Protein AF-0000000086902429 (afdb_homodimer)

Solvent-accessible surface area (backbone atoms only — not comparable to full-atom values): 40001 Å² total; per-residue (Å²): 133,81,78,70,75,63,73,66,70,55,74,38,40,32,34,24,38,25,18,38,20,42,27,41,33,35,44,25,74,51,77,54,50,82,74,29,54,32,63,25,49,76,71,43,63,32,58,31,30,62,26,44,26,17,43,46,30,32,25,31,52,57,40,63,65,82,67,79,66,84,83,75,81,57,52,43,72,69,44,69,78,70,83,70,74,77,72,70,72,76,69,77,64,76,72,69,63,64,64,75,68,64,82,62,67,77,78,68,71,40,49,33,33,30,38,32,35,28,22,7,75,45,63,48,26,52,38,48,55,52,51,34,51,71,50,38,39,36,53,81,35,46,44,73,31,87,85,34,52,40,8,37,29,46,32,42,32,13,63,61,10,51,30,30,31,42,34,22,41,51,21,13,60,68,49,40,52,69,60,49,71,27,85,62,31,33,58,49,37,42,57,26,46,30,39,37,32,40,36,54,27,38,37,62,28,46,35,44,48,41,47,50,20,34,71,61,29,78,81,38,43,27,36,37,30,54,57,35,69,91,69,69,47,65,70,40,38,30,36,24,26,30,40,42,36,38,60,70,53,46,55,51,45,48,62,69,68,45,57,92,72,73,74,77,70,66,85,45,67,57,49,41,28,51,50,48,27,52,43,29,52,54,53,23,68,76,46,84,93,70,75,64,34,71,38,22,23,36,36,45,47,83,92,44,50,28,32,36,23,50,96,90,40,66,46,73,40,65,66,70,49,85,71,58,67,89,52,32,50,16,43,52,50,25,69,24,31,24,51,13,32,25,53,50,36,28,71,76,35,74,90,36,63,66,56,14,46,34,51,9,46,39,51,19,49,51,15,21,56,30,70,43,29,54,80,19,54,59,34,40,63,75,46,69,70,71,77,74,51,84,123,133,79,78,69,76,63,73,65,70,54,75,38,41,31,33,25,36,24,17,35,20,42,28,42,34,35,44,26,72,52,77,54,49,83,73,29,54,32,64,26,49,76,75,43,64,33,57,31,29,63,26,44,27,17,42,49,29,32,25,31,52,56,42,61,66,81,65,78,66,83,84,78,80,58,52,44,71,72,45,69,76,70,83,70,75,76,73,69,71,75,69,78,65,74,71,70,62,67,64,74,68,66,80,63,66,80,77,68,71,39,51,32,33,30,39,31,36,29,23,7,75,44,63,48,26,53,39,48,55,51,50,35,52,71,50,35,40,34,53,79,35,45,45,73,31,88,84,35,52,40,10,36,28,47,32,42,32,13,62,63,10,51,31,31,31,41,33,23,43,50,21,15,59,66,49,39,52,68,60,49,70,29,85,61,33,32,57,50,37,40,57,26,46,31,39,39,33,40,38,52,28,40,37,62,29,46,33,44,50,40,48,50,20,34,72,61,28,77,80,38,42,28,38,36,31,55,56,37,68,89,67,70,48,67,70,40,38,29,36,24,25,30,40,43,36,38,62,69,53,45,54,52,46,48,62,69,67,46,57,91,73,73,72,76,72,67,87,46,68,58,49,42,29,50,50,47,28,52,45,30,52,55,53,24,66,74,46,85,94,70,77,63,34,70,36,23,25,37,34,44,47,84,92,45,50,30,32,36,22,48,93,91,38,66,46,74,42,65,67,70,49,84,70,58,67,90,52,30,48,15,44,51,48,27,67,24,32,24,51,12,32,26,54,49,36,29,73,76,35,72,89,37,64,67,59,16,47,34,51,10,46,40,51,18,49,51,14,21,55,29,70,43,29,52,81,20,53,56,33,40,62,76,47,68,68,72,77,73,52,83,124

Secondary structure (DSSP, 8-state):
---------SS-SEEEE---EEEEEEEESSPPPTT-EEEBPPPEEEEE-HHHHHHHHHHHHHS-TT-----PPPPBTTB-SS---TTS-----------TTS---S-----SEEEEEEEESSHHHHHHHHHHHHTT-EEEEEEEESSSPPEEEEEEEETTS-EEEEEE-GGGGG--HHHHTSTTHHHHHHH-SEEEEESSS-HHHHHHHHHHHHHH-TT-EEEEE--SGGG--GGGGGT-SEEEEEHHHHHHHHHHH--TT------SHHHHHHHHHHHHHHHHHTS-SS-----EEEEEETTEEEEEEETTEEEEE--S-PPPGGG----TTHHHHHHHHHHHHHHH-TT-HHHHHHHHHHHHHHHTTSSSSGGG---GGGS-GGGG---/---------SS-SEEEE---EEEEEEEESSPPPTT-EEEBPPPEEEEE-HHHHHHHHHHHHHS-TT-----PPPPBTTB-SS---TTS-----------TTS---S-----SEEEEEEEESSHHHHHHHHHHHHTT-EEEEEEEESSSPPEEEEEEEETTS-EEEEEE-GGGGG--HHHHTSTTHHHHHHH-SEEEEESSS-HHHHHHHHHHHHHH-TT-EEEEE--SGGG--GGGGGT-SEEEEEHHHHHHHHHHH--TT------SHHHHHHHHHHHHHHHHHTS-SSPPP--EEEEEETTEEEEEEETTEEEEE--S-PPPGGG----TTHHHHHHHHHHHHHHH-TT-HHHHHHHHHHHHHHHTTSSSSGGG---GGGS-GGGG---

Structure (mmCIF, N/CA/C/O backbone):
data_AF-0000000086902429-model_v1
#
loop_
_entity.id
_entity.type
_entity.pdbx_description
1 polymer Ribokinase
#
loop_
_atom_site.group_PDB
_atom_site.id
_atom_site.type_symbol
_atom_site.label_atom_id
_atom_site.label_alt_id
_atom_site.label_comp_id
_atom_site.label_asym_id
_atom_site.label_entity_id
_atom_site.label_seq_id
_atom_site.pdbx_PDB_ins_code
_atom_site.Cartn_x
_atom_site.Cartn_y
_atom_site.Cartn_z
_atom_site.occupancy
_atom_site.B_iso_or_equiv
_atom_site.auth_seq_id
_atom_site.auth_comp_id
_atom_site.auth_asym_id
_atom_site.auth_atom_id
_atom_site.pdbx_PDB_model_num
ATOM 1 N N . MET A 1 1 ? -18.875 28.766 43.375 1 22.31 1 MET A N 1
ATOM 2 C CA . MET A 1 1 ? -17.906 29.109 42.344 1 22.31 1 MET A CA 1
ATOM 3 C C . MET A 1 1 ? -18.297 28.5 41 1 22.31 1 MET A C 1
ATOM 5 O O . MET A 1 1 ? -18.25 27.281 40.844 1 22.31 1 MET A O 1
ATOM 9 N N . HIS A 1 2 ? -19.328 29.062 40.344 1 25.16 2 HIS A N 1
ATOM 10 C CA . HIS A 1 2 ? -20.078 28.672 39.156 1 25.16 2 HIS A CA 1
ATOM 11 C C . HIS A 1 2 ? -19.156 28.547 37.969 1 25.16 2 HIS A C 1
ATOM 13 O O . HIS A 1 2 ? -18.531 29.531 37.531 1 25.16 2 HIS A O 1
ATOM 19 N N . SER A 1 3 ? -18.516 27.453 37.875 1 28.84 3 SER A N 1
ATOM 20 C CA . SER A 1 3 ? -17.672 27.172 36.688 1 28.84 3 SER A CA 1
ATOM 21 C C . SER A 1 3 ? -18.438 27.406 35.406 1 28.84 3 SER A C 1
ATOM 23 O O . SER A 1 3 ? -19.422 26.719 35.125 1 28.84 3 SER A O 1
ATOM 25 N N . ILE A 1 4 ? -18.734 28.688 35.156 1 29.31 4 ILE A N 1
ATOM 26 C CA . ILE A 1 4 ? -19.391 29.141 33.938 1 29.31 4 ILE A CA 1
ATOM 27 C C . ILE A 1 4 ? -18.734 28.5 32.719 1 29.31 4 ILE A C 1
ATOM 29 O O . ILE A 1 4 ? -17.547 28.734 32.438 1 29.31 4 ILE A O 1
ATOM 33 N N . HIS A 1 5 ? -19.062 27.344 32.5 1 32.38 5 HIS A N 1
ATOM 34 C CA . HIS A 1 5 ? -18.859 26.844 31.141 1 32.38 5 HIS A CA 1
ATOM 35 C C . HIS A 1 5 ? -19.297 27.875 30.109 1 32.38 5 HIS A C 1
ATOM 37 O O . HIS A 1 5 ? -20.484 28 29.812 1 32.38 5 HIS A O 1
ATOM 43 N N . GLU A 1 6 ? -18.797 29.094 30.219 1 29.25 6 GLU A N 1
ATOM 44 C CA . GLU A 1 6 ? -19.094 30.016 29.125 1 29.25 6 GLU A CA 1
ATOM 45 C C . GLU A 1 6 ? -18.969 29.328 27.766 1 29.25 6 GLU A C 1
ATOM 47 O O . GLU A 1 6 ? -17.906 28.781 27.438 1 29.25 6 GLU A O 1
ATOM 52 N N . LYS A 1 7 ? -19.938 28.906 27.344 1 35.09 7 LYS A N 1
ATOM 53 C CA . LYS A 1 7 ? -20.031 28.531 25.938 1 35.09 7 LYS A CA 1
ATOM 54 C C . LYS A 1 7 ? -19.188 29.469 25.062 1 35.09 7 LYS A C 1
ATOM 56 O O . LYS A 1 7 ? -19.406 30.672 25.047 1 35.09 7 LYS A O 1
ATOM 61 N N . MET A 1 8 ? -17.906 29.266 25.031 1 33.47 8 MET A N 1
ATOM 62 C CA . MET A 1 8 ? -17.062 30.062 24.156 1 33.47 8 MET A CA 1
ATOM 63 C C . MET A 1 8 ? -17.734 30.281 22.797 1 33.47 8 MET A C 1
ATOM 65 O O . MET A 1 8 ? -17.688 29.406 21.922 1 33.47 8 MET A O 1
ATOM 69 N N . THR A 1 9 ? -18.875 30.734 22.641 1 40.47 9 THR A N 1
ATOM 70 C CA . THR A 1 9 ? -19.5 31.219 21.422 1 40.47 9 THR A CA 1
ATOM 71 C C . THR A 1 9 ? -18.516 32.062 20.609 1 40.47 9 THR A C 1
ATOM 73 O O . THR A 1 9 ? -18.922 32.812 19.703 1 40.47 9 THR A O 1
ATOM 76 N N . GLY A 1 10 ? -17.312 32.312 20.938 1 44.09 10 GLY A N 1
ATOM 77 C CA . GLY A 1 10 ? -16.391 33.219 20.25 1 44.09 10 GLY A CA 1
ATOM 78 C C . GLY A 1 10 ? -15.805 32.625 18.984 1 44.09 10 GLY A C 1
ATOM 79 O O . GLY A 1 10 ? -16.031 31.453 18.688 1 44.09 10 GLY A O 1
ATOM 80 N N . PRO A 1 11 ? -15.305 33.5 17.969 1 51.41 11 PRO A N 1
ATOM 81 C CA . PRO A 1 11 ? -14.609 33.156 16.719 1 51.41 11 PRO A CA 1
ATOM 82 C C . PRO A 1 11 ? -13.711 31.938 16.875 1 51.41 11 PRO A C 1
ATOM 84 O O . PRO A 1 11 ? -13.266 31.625 17.984 1 51.41 11 PRO A O 1
ATOM 87 N N . ALA A 1 12 ? -13.758 30.969 15.867 1 62.25 12 ALA A N 1
ATOM 88 C CA . ALA A 1 12 ? -12.875 29.812 15.883 1 62.25 12 ALA A CA 1
ATOM 89 C C . ALA A 1 12 ? -11.461 30.203 16.281 1 62.25 12 ALA A C 1
ATOM 91 O O . ALA A 1 12 ? -10.805 30.984 15.594 1 62.25 12 ALA A O 1
ATOM 92 N N . GLY A 1 13 ? -11.07 29.766 17.5 1 88.56 13 GLY A N 1
ATOM 93 C CA . GLY A 1 13 ? -9.727 30.062 17.969 1 88.56 13 GLY A CA 1
ATOM 94 C C . GLY A 1 13 ? -8.656 29.312 17.203 1 88.56 13 GLY A C 1
ATOM 95 O O . GLY A 1 13 ? -7.574 29.844 16.938 1 88.56 13 GLY A O 1
ATOM 96 N N . ILE A 1 14 ? -9.062 28.141 16.641 1 97.12 14 ILE A N 1
ATOM 97 C CA . ILE A 1 14 ? -8.094 27.312 15.922 1 97.12 14 ILE A CA 1
ATOM 98 C C . ILE A 1 14 ? -8.609 27.031 14.508 1 97.12 14 ILE A C 1
ATOM 100 O O . ILE A 1 14 ? -9.758 26.609 14.336 1 97.12 14 ILE A O 1
ATOM 104 N N . VAL A 1 15 ? -7.832 27.328 13.484 1 98.06 15 VAL A N 1
ATOM 105 C CA . VAL A 1 15 ? -8.156 27.016 12.094 1 98.06 15 VAL A CA 1
ATOM 106 C C . VAL A 1 15 ? -7.137 26.016 11.547 1 98.06 15 VAL A C 1
ATOM 108 O O . VAL A 1 15 ? -5.93 26.234 11.641 1 98.06 15 VAL A O 1
ATOM 111 N N . VAL A 1 16 ? -7.645 24.922 11.047 1 98.62 16 VAL A N 1
ATOM 112 C CA . VAL A 1 16 ? -6.797 23.922 10.398 1 98.62 16 VAL A CA 1
ATOM 113 C C . VAL A 1 16 ? -6.988 23.984 8.891 1 98.62 16 VAL A C 1
ATOM 115 O O . VAL A 1 16 ? -8.117 23.906 8.398 1 98.62 16 VAL A O 1
ATOM 118 N N . ILE A 1 17 ? -5.938 24.172 8.18 1 98.38 17 ILE A N 1
ATOM 119 C CA . ILE A 1 17 ? -5.93 24.125 6.723 1 98.38 17 ILE A CA 1
ATOM 120 C C . ILE A 1 17 ? -5.133 22.906 6.25 1 98.38 17 ILE A C 1
ATOM 122 O O . ILE A 1 17 ? -3.951 22.781 6.57 1 98.38 17 ILE A O 1
ATOM 126 N N . GLY A 1 18 ? -5.816 22.031 5.473 1 98.19 18 GLY A N 1
ATOM 127 C CA . GLY A 1 18 ? -5.051 20.859 5.07 1 98.19 18 GLY A CA 1
ATOM 128 C C . GLY A 1 18 ? -5.875 19.828 4.324 1 98.19 18 GLY A C 1
ATOM 129 O O . GLY A 1 18 ? -6.992 20.125 3.887 1 98.19 18 GLY A O 1
ATOM 130 N N . CYS A 1 19 ? -5.277 18.703 4.148 1 98.25 19 CYS A N 1
ATOM 131 C CA . CYS A 1 19 ? -5.867 17.688 3.273 1 98.25 19 CYS A CA 1
ATOM 132 C C . CYS A 1 19 ? -6.891 16.844 4.023 1 98.25 19 CYS A C 1
ATOM 134 O O . CYS A 1 19 ? -6.785 16.672 5.238 1 98.25 19 CYS A O 1
ATOM 136 N N . ILE A 1 20 ? -7.91 16.453 3.285 1 98.12 20 ILE A N 1
ATOM 137 C CA . ILE A 1 20 ? -8.984 15.539 3.67 1 98.12 20 ILE A CA 1
ATOM 138 C C . ILE A 1 20 ? -8.969 14.312 2.77 1 98.12 20 ILE A C 1
ATOM 140 O O . ILE A 1 20 ? -9.188 14.414 1.56 1 98.12 20 ILE A O 1
ATOM 144 N N . ASN A 1 21 ? -8.656 13.172 3.35 1 96.19 21 ASN A N 1
ATOM 145 C CA . ASN A 1 21 ? -8.555 12.016 2.467 1 96.19 21 ASN A CA 1
ATOM 146 C C . ASN A 1 21 ? -9.125 10.758 3.123 1 96.19 21 ASN A C 1
ATOM 148 O O . ASN A 1 21 ? -9.094 10.625 4.348 1 96.19 21 ASN A O 1
ATOM 152 N N . SER A 1 22 ? -9.625 9.859 2.33 1 95.75 22 SER A N 1
ATOM 153 C CA . SER A 1 22 ? -10.039 8.523 2.764 1 95.75 22 SER A CA 1
ATOM 154 C C . SER A 1 22 ? -8.859 7.559 2.76 1 95.75 22 SER A C 1
ATOM 156 O O . SER A 1 22 ? -8.141 7.445 1.763 1 95.75 22 SER A O 1
ATOM 158 N N . ASP A 1 23 ? -8.688 6.902 3.877 1 95.31 23 ASP A N 1
ATOM 159 C CA . ASP A 1 23 ? -7.602 5.934 3.984 1 95.31 23 ASP A CA 1
ATOM 160 C C . ASP A 1 23 ? -8.094 4.52 3.684 1 95.31 23 ASP A C 1
ATOM 162 O O . ASP A 1 23 ? -9.039 4.035 4.312 1 95.31 23 ASP A O 1
ATOM 166 N N . ILE A 1 24 ? -7.52 3.916 2.686 1 94.12 24 ILE A N 1
ATOM 167 C CA . ILE A 1 24 ? -7.68 2.484 2.459 1 94.12 24 ILE A CA 1
ATOM 168 C C . ILE A 1 24 ? -6.539 1.722 3.133 1 94.12 24 ILE A C 1
ATOM 170 O O . ILE A 1 24 ? -5.375 1.872 2.754 1 94.12 24 ILE A O 1
ATOM 174 N N . VAL A 1 25 ? -6.957 0.823 4.082 1 95.25 25 VAL A N 1
ATOM 175 C CA . VAL A 1 25 ? -5.934 0.321 4.992 1 95.25 25 VAL A CA 1
ATOM 176 C C . VAL A 1 25 ? -5.836 -1.199 4.875 1 95.25 25 VAL A C 1
ATOM 178 O O . VAL A 1 25 ? -6.848 -1.9 4.969 1 95.25 25 VAL A O 1
ATOM 181 N N . ALA A 1 26 ? -4.648 -1.656 4.617 1 95.94 26 ALA A N 1
ATOM 182 C CA . ALA A 1 26 ? -4.312 -3.074 4.715 1 95.94 26 ALA A CA 1
ATOM 183 C C . ALA A 1 26 ? -3.547 -3.371 6 1 95.94 26 ALA A C 1
ATOM 185 O O . ALA A 1 26 ? -2.605 -2.654 6.348 1 95.94 26 ALA A O 1
ATOM 186 N N . PHE A 1 27 ? -3.949 -4.359 6.703 1 95.56 27 PHE A N 1
ATOM 187 C CA . PHE A 1 27 ? -3.242 -4.805 7.895 1 95.56 27 PHE A CA 1
ATOM 188 C C . PHE A 1 27 ? -2.449 -6.074 7.613 1 95.56 27 PHE A C 1
ATOM 190 O O . PHE A 1 27 ? -3.025 -7.109 7.262 1 95.56 27 PHE A O 1
ATOM 197 N N . VAL A 1 28 ? -1.115 -6.004 7.797 1 95.88 28 VAL A N 1
ATOM 198 C CA . VAL A 1 28 ? -0.22 -7.094 7.426 1 95.88 28 VAL A CA 1
ATOM 199 C C . VAL A 1 28 ? 0.618 -7.508 8.633 1 95.88 28 VAL A C 1
ATOM 201 O O . VAL A 1 28 ? 0.674 -6.793 9.633 1 95.88 28 VAL A O 1
ATOM 204 N N . SER A 1 29 ? 1.236 -8.68 8.539 1 93.69 29 SER A N 1
ATOM 205 C CA . SER A 1 29 ? 2.1 -9.156 9.617 1 93.69 29 SER A CA 1
ATOM 206 C C . SER A 1 29 ? 3.373 -8.32 9.711 1 93.69 29 SER A C 1
ATOM 208 O O . SER A 1 29 ? 3.865 -8.047 10.812 1 93.69 29 SER A O 1
ATOM 210 N N . HIS A 1 30 ? 3.943 -7.953 8.586 1 93.5 30 HIS A N 1
ATOM 211 C CA . HIS A 1 30 ? 5.086 -7.055 8.461 1 93.5 30 HIS A CA 1
ATOM 212 C C . HIS A 1 30 ? 5.027 -6.258 7.164 1 93.5 30 HIS A C 1
ATOM 214 O O . HIS A 1 30 ? 4.352 -6.66 6.215 1 93.5 30 HIS A O 1
ATOM 220 N N . LEU A 1 31 ? 5.668 -5.09 7.145 1 95.25 31 LEU A N 1
ATOM 221 C CA . LEU A 1 31 ? 5.703 -4.305 5.914 1 95.25 31 LEU A CA 1
ATOM 222 C C . LEU A 1 31 ? 6.438 -5.059 4.809 1 95.25 31 LEU A C 1
ATOM 224 O O . LEU A 1 31 ? 7.527 -5.59 5.031 1 95.25 31 LEU A O 1
ATOM 228 N N . PRO A 1 32 ? 5.805 -5.16 3.635 1 93.44 32 PRO A N 1
ATOM 229 C CA . PRO A 1 32 ? 6.465 -5.875 2.541 1 93.44 32 PRO A CA 1
ATOM 230 C C . PRO A 1 32 ? 7.758 -5.203 2.09 1 93.44 32 PRO A C 1
ATOM 232 O O . PRO A 1 32 ? 7.828 -3.973 2.023 1 93.44 32 PRO A O 1
ATOM 235 N N . HIS A 1 33 ? 8.75 -6.031 1.836 1 91.12 33 HIS A N 1
ATOM 236 C CA . HIS A 1 33 ? 9.953 -5.562 1.166 1 91.12 33 HIS A CA 1
ATOM 237 C C . HIS A 1 33 ? 9.734 -5.422 -0.336 1 91.12 33 HIS A C 1
ATOM 239 O O . HIS A 1 33 ? 8.734 -5.91 -0.869 1 91.12 33 HIS A O 1
ATOM 245 N N . ALA A 1 34 ? 10.672 -4.762 -1.026 1 90.38 34 ALA A N 1
ATOM 246 C CA . ALA A 1 34 ? 10.578 -4.645 -2.479 1 90.38 34 ALA A CA 1
ATOM 247 C C . ALA A 1 34 ? 10.445 -6.016 -3.133 1 90.38 34 ALA A C 1
ATOM 249 O O . ALA A 1 34 ? 11.258 -6.91 -2.893 1 90.38 34 ALA A O 1
ATOM 250 N N . GLY A 1 35 ? 9.391 -6.25 -3.891 1 87.44 35 GLY A N 1
ATOM 251 C CA . GLY A 1 35 ? 9.164 -7.492 -4.609 1 87.44 35 GLY A CA 1
ATOM 252 C C . GLY A 1 35 ? 8.438 -8.531 -3.777 1 87.44 35 GLY A C 1
ATOM 253 O O . GLY A 1 35 ? 8.227 -9.656 -4.234 1 87.44 35 GLY A O 1
ATOM 254 N N . GLU A 1 36 ? 8.039 -8.117 -2.598 1 89.38 36 GLU A N 1
ATOM 255 C CA . GLU A 1 36 ? 7.438 -9.094 -1.698 1 89.38 36 GLU A CA 1
ATOM 256 C C . GLU A 1 36 ? 5.922 -8.945 -1.659 1 89.38 36 GLU A C 1
ATOM 258 O O . GLU A 1 36 ? 5.398 -7.828 -1.703 1 89.38 36 GLU A O 1
ATOM 263 N N . THR A 1 37 ? 5.262 -10.047 -1.629 1 90.88 37 THR A N 1
ATOM 264 C CA . THR A 1 37 ? 3.83 -10.117 -1.358 1 90.88 37 THR A CA 1
ATOM 265 C C . THR A 1 37 ? 3.572 -10.625 0.059 1 90.88 37 THR A C 1
ATOM 267 O O . THR A 1 37 ? 4.121 -11.648 0.468 1 90.88 37 THR A O 1
ATOM 270 N N . VAL A 1 38 ? 2.723 -9.875 0.791 1 93.5 38 VAL A N 1
ATOM 271 C CA . VAL A 1 38 ? 2.373 -10.258 2.154 1 93.5 38 VAL A CA 1
ATOM 272 C C . VAL A 1 38 ? 0.855 -10.344 2.295 1 93.5 38 VAL A C 1
ATOM 274 O O . VAL A 1 38 ? 0.128 -9.508 1.748 1 93.5 38 VAL A O 1
ATOM 277 N N . PHE A 1 39 ? 0.366 -11.32 3.031 1 94.56 39 PHE A N 1
ATOM 278 C CA . PHE A 1 39 ? -1.064 -11.453 3.283 1 94.56 39 PHE A CA 1
ATOM 279 C C . PHE A 1 39 ? -1.571 -10.297 4.133 1 94.56 39 PHE A C 1
ATOM 281 O O . PHE A 1 39 ? -0.88 -9.836 5.043 1 94.56 39 PHE A O 1
ATOM 288 N N . SER A 1 40 ? -2.771 -9.922 3.793 1 94.38 40 SER A N 1
ATOM 289 C CA . SER A 1 40 ? -3.449 -8.891 4.566 1 94.38 40 SER A CA 1
ATOM 290 C C . SER A 1 40 ? -4.816 -9.367 5.051 1 94.38 40 SER A C 1
ATOM 292 O O . SER A 1 40 ? -5.469 -10.172 4.383 1 94.38 40 SER A O 1
ATOM 294 N N . SER A 1 41 ? -5.242 -8.867 6.219 1 92.44 41 SER A N 1
ATOM 295 C CA . SER A 1 41 ? -6.648 -8.945 6.594 1 92.44 41 SER A CA 1
ATOM 296 C C . SER A 1 41 ? -7.52 -8.102 5.672 1 92.44 41 SER A C 1
ATOM 298 O O . SER A 1 41 ? -7.004 -7.352 4.84 1 92.44 41 SER A O 1
ATOM 300 N N . PRO A 1 42 ? -8.781 -8.273 5.746 1 89.5 42 PRO A N 1
ATOM 301 C CA . PRO A 1 42 ? -9.656 -7.461 4.891 1 89.5 42 PRO A CA 1
ATOM 302 C C . PRO A 1 42 ? -9.352 -5.965 4.988 1 89.5 42 PRO A C 1
ATOM 304 O O . PRO A 1 42 ? -9.023 -5.465 6.066 1 89.5 42 PRO A O 1
ATOM 307 N N . LEU A 1 43 ? -9.531 -5.336 3.873 1 91.94 43 LEU A N 1
ATOM 308 C CA . LEU A 1 43 ? -9.266 -3.902 3.836 1 91.94 43 LEU A CA 1
ATOM 309 C C . LEU A 1 43 ? -10.273 -3.145 4.699 1 91.94 43 LEU A C 1
ATOM 311 O O . LEU A 1 43 ? -11.445 -3.508 4.754 1 91.94 43 LEU A O 1
ATOM 315 N N . GLU A 1 44 ? -9.766 -2.115 5.344 1 91.19 44 GLU A N 1
ATOM 316 C CA . GLU A 1 44 ? -10.609 -1.172 6.07 1 91.19 44 GLU A CA 1
ATOM 317 C C . GLU A 1 44 ? -10.5 0.231 5.48 1 91.19 44 GLU A C 1
ATOM 319 O O . GLU A 1 44 ? -9.469 0.591 4.902 1 91.19 44 GLU A O 1
ATOM 324 N N . VAL A 1 45 ? -11.602 0.905 5.59 1 91.56 45 VAL A N 1
ATOM 325 C CA . VAL A 1 45 ? -11.594 2.301 5.164 1 91.56 45 VAL A CA 1
ATOM 326 C C . VAL A 1 45 ? -11.781 3.211 6.379 1 91.56 45 VAL A C 1
ATOM 328 O O . VAL A 1 45 ? -12.672 2.984 7.203 1 91.56 45 VAL A O 1
ATOM 331 N N . HIS A 1 46 ? -10.953 4.215 6.535 1 93.31 46 HIS A N 1
ATOM 332 C CA . HIS A 1 46 ? -10.961 5.113 7.688 1 93.31 46 HIS A CA 1
ATOM 333 C C . HIS A 1 46 ? -10.914 6.57 7.25 1 93.31 46 HIS A C 1
ATOM 335 O O . HIS A 1 46 ? -10.5 6.875 6.133 1 93.31 46 HIS A O 1
ATOM 341 N N . PHE A 1 47 ? -11.422 7.426 8.148 1 94.5 47 PHE A N 1
ATOM 342 C CA . PHE A 1 47 ? -11.164 8.852 7.98 1 94.5 47 PHE A CA 1
ATOM 343 C C . PHE A 1 47 ? -9.68 9.148 8.102 1 94.5 47 PHE A C 1
ATOM 345 O O . PHE A 1 47 ? -9.016 8.664 9.023 1 94.5 47 PHE A O 1
ATOM 352 N N . GLY A 1 48 ? -9.219 9.852 7.062 1 96.19 48 GLY A N 1
ATOM 353 C CA . GLY A 1 48 ? -7.824 10.258 7.082 1 96.19 48 GLY A CA 1
ATOM 354 C C . GLY A 1 48 ? -7.609 11.672 6.57 1 96.19 48 GLY A C 1
ATOM 355 O O . GLY A 1 48 ? -8.555 12.453 6.477 1 96.19 48 GLY A O 1
ATOM 356 N N . GLY A 1 49 ? -6.367 11.961 6.297 1 97.56 49 GLY A N 1
ATOM 357 C CA . GLY A 1 49 ? -5.965 13.32 5.953 1 97.56 49 GLY A CA 1
ATOM 358 C C . GLY A 1 49 ? -5.379 14.078 7.125 1 97.56 49 GLY A C 1
ATOM 359 O O . GLY A 1 49 ? -6.051 14.289 8.141 1 97.56 49 GLY A O 1
ATOM 360 N N . LYS A 1 50 ? -4.219 14.477 6.902 1 97.62 50 LYS A N 1
ATOM 361 C CA . LYS A 1 50 ? -3.537 15.148 8.008 1 97.62 50 LYS A CA 1
ATOM 362 C C . LYS A 1 50 ? -4.371 16.297 8.547 1 97.62 50 LYS A C 1
ATOM 364 O O . LYS A 1 50 ? -4.566 16.422 9.758 1 97.62 50 LYS A O 1
ATOM 369 N N . GLY A 1 51 ? -4.836 17.188 7.691 1 98.5 51 GLY A N 1
ATOM 370 C CA . GLY A 1 51 ? -5.672 18.297 8.125 1 98.5 51 GLY A CA 1
ATOM 371 C C . GLY A 1 51 ? -6.934 17.844 8.836 1 98.5 51 GLY A C 1
ATOM 372 O O . GLY A 1 51 ? -7.254 18.328 9.922 1 98.5 51 GLY A O 1
ATOM 373 N N . ALA A 1 52 ? -7.625 16.922 8.234 1 98.44 52 ALA A N 1
ATOM 374 C CA . ALA A 1 52 ? -8.859 16.406 8.812 1 98.44 52 ALA A CA 1
ATOM 375 C C . ALA A 1 52 ? -8.602 15.773 10.18 1 98.44 52 ALA A C 1
ATOM 377 O O . ALA A 1 52 ? -9.367 15.984 11.125 1 98.44 52 ALA A O 1
ATOM 378 N N . ASN A 1 53 ? -7.578 15.008 10.305 1 98.06 53 ASN A N 1
ATOM 379 C CA . ASN A 1 53 ? -7.215 14.352 11.562 1 98.06 53 ASN A CA 1
ATOM 380 C C . ASN A 1 53 ? -6.891 15.375 12.648 1 98.06 53 ASN A C 1
ATOM 382 O O . ASN A 1 53 ? -7.32 15.227 13.789 1 98.06 53 ASN A O 1
ATOM 386 N N . GLN A 1 54 ? -6.102 16.344 12.273 1 98.5 54 GLN A N 1
ATOM 387 C CA . GLN A 1 54 ? -5.715 17.375 13.234 1 98.5 54 GLN A CA 1
ATOM 388 C C . GLN A 1 54 ? -6.934 18.156 13.734 1 98.5 54 GLN A C 1
ATOM 390 O O . GLN A 1 54 ? -7.082 18.391 14.93 1 98.5 54 GLN A O 1
ATOM 395 N N . ALA A 1 55 ? -7.812 18.516 12.82 1 98.06 55 ALA A N 1
ATOM 396 C CA . ALA A 1 55 ? -9.047 19.219 13.195 1 98.06 55 ALA A CA 1
ATOM 397 C C . ALA A 1 55 ? -9.906 18.344 14.109 1 98.06 55 ALA A C 1
ATOM 399 O O . ALA A 1 55 ? -10.484 18.844 15.078 1 98.06 55 ALA A O 1
ATOM 400 N N . ALA A 1 56 ? -9.977 17.078 13.773 1 97.12 56 ALA A N 1
ATOM 401 C CA . ALA A 1 56 ? -10.766 16.156 14.586 1 97.12 56 ALA A CA 1
ATOM 402 C C . ALA A 1 56 ? -10.242 16.078 16.016 1 97.12 56 ALA A C 1
ATOM 404 O O . ALA A 1 56 ? -11.023 16.094 16.969 1 97.12 56 ALA A O 1
ATOM 405 N N . GLN A 1 57 ? -8.93 15.984 16.141 1 97.44 57 GLN A N 1
ATOM 406 C CA . GLN A 1 57 ? -8.359 15.906 17.469 1 97.44 57 GLN A CA 1
ATOM 407 C C . GLN A 1 57 ? -8.648 17.172 18.281 1 97.44 57 GLN A C 1
ATOM 409 O O . GLN A 1 57 ? -8.969 17.094 19.469 1 97.44 57 GLN A O 1
ATOM 414 N N . VAL A 1 58 ? -8.523 18.328 17.656 1 97 58 VAL A N 1
ATOM 415 C CA . VAL A 1 58 ? -8.852 19.578 18.328 1 97 58 VAL A CA 1
ATOM 416 C C . VAL A 1 58 ? -10.305 19.547 18.797 1 97 58 VAL A C 1
ATOM 418 O O . VAL A 1 58 ? -10.594 19.875 19.953 1 97 58 VAL A O 1
ATOM 421 N N . ALA A 1 59 ? -11.18 19.141 17.922 1 95.88 59 ALA A N 1
ATOM 422 C CA . ALA A 1 59 ? -12.609 19.141 18.219 1 95.88 59 ALA A CA 1
ATOM 423 C C . ALA A 1 59 ? -12.922 18.234 19.406 1 95.88 59 ALA A C 1
ATOM 425 O O . ALA A 1 59 ? -13.727 18.594 20.281 1 95.88 59 ALA A O 1
ATOM 426 N N . LEU A 1 60 ? -12.305 17.109 19.422 1 94.5 60 LEU A N 1
ATOM 427 C CA . LEU A 1 60 ? -12.531 16.141 20.5 1 94.5 60 LEU A CA 1
ATOM 428 C C . LEU A 1 60 ? -12.109 16.734 21.844 1 94.5 60 LEU A C 1
ATOM 430 O O . LEU A 1 60 ? -12.719 16.438 22.875 1 94.5 60 LEU A O 1
ATOM 434 N N . LEU A 1 61 ? -11.094 17.531 21.828 1 94 61 LEU A N 1
ATOM 435 C CA . LEU A 1 61 ? -10.602 18.141 23.062 1 94 61 LEU A CA 1
ATOM 436 C C . LEU A 1 61 ? -11.469 19.312 23.484 1 94 61 LEU A C 1
ATOM 438 O O . LEU A 1 61 ? -11.508 19.688 24.656 1 94 61 LEU A O 1
ATOM 442 N N . LEU A 1 62 ? -12.117 19.891 22.516 1 91.56 62 LEU A N 1
ATOM 443 C CA . LEU A 1 62 ? -12.977 21.031 22.781 1 91.56 62 LEU A CA 1
ATOM 444 C C . LEU A 1 62 ? -14.336 20.594 23.312 1 91.56 62 LEU A C 1
ATOM 446 O O . LEU A 1 62 ? -15.078 21.391 23.891 1 91.56 62 LEU A O 1
ATOM 450 N N . GLN A 1 63 ? -14.664 19.359 23.062 1 83.31 63 GLN A N 1
ATOM 451 C CA . GLN A 1 63 ? -15.969 18.844 23.453 1 83.31 63 GLN A CA 1
ATOM 452 C C . GLN A 1 63 ? -16.094 18.75 24.984 1 83.31 63 GLN A C 1
ATOM 454 O O . GLN A 1 63 ? -15.078 18.594 25.672 1 83.31 63 GLN A O 1
ATOM 459 N N . SER A 1 64 ? -17.359 19.125 25.422 1 67.25 64 SER A N 1
ATOM 460 C CA . SER A 1 64 ? -17.625 18.984 26.859 1 67.25 64 SER A CA 1
ATOM 461 C C . SER A 1 64 ? -17.688 17.531 27.266 1 67.25 64 SER A C 1
ATOM 463 O O . SER A 1 64 ? -18 16.656 26.453 1 67.25 64 SER A O 1
ATOM 465 N N . ARG A 1 65 ? -17.156 17.094 28.391 1 59.06 65 ARG A N 1
ATOM 466 C CA . ARG A 1 65 ? -17.109 15.734 28.906 1 59.06 65 ARG A CA 1
ATOM 467 C C . ARG A 1 65 ? -18.453 15.039 28.734 1 59.06 65 ARG A C 1
ATOM 469 O O . ARG A 1 65 ? -18.516 13.812 28.625 1 59.06 65 ARG A O 1
ATOM 476 N N . SER A 1 66 ? -19.547 15.656 28.781 1 54.25 66 SER A N 1
ATOM 477 C CA . SER A 1 66 ? -20.859 15.023 28.891 1 54.25 66 SER A CA 1
ATOM 478 C C . SER A 1 66 ? -21.375 14.555 27.531 1 54.25 66 SER A C 1
ATOM 480 O O . SER A 1 66 ? -22.328 13.797 27.438 1 54.25 66 SER A O 1
ATOM 482 N N . THR A 1 67 ? -20.984 15.031 26.453 1 51.25 67 THR A N 1
ATOM 483 C CA . THR A 1 67 ? -21.703 14.773 25.203 1 51.25 67 THR A CA 1
ATOM 484 C C . THR A 1 67 ? -20.969 13.703 24.375 1 51.25 67 THR A C 1
ATOM 486 O O . THR A 1 67 ? -19.953 13.984 23.75 1 51.25 67 THR A O 1
ATOM 489 N N . LYS A 1 68 ? -21.016 12.555 24.75 1 50.84 68 LYS A N 1
ATOM 490 C CA . LYS A 1 68 ? -20.484 11.547 23.828 1 50.84 68 LYS A CA 1
ATOM 491 C C . LYS A 1 68 ? -21.375 11.406 22.594 1 50.84 68 LYS A C 1
ATOM 493 O O . LYS A 1 68 ? -22.531 10.984 22.703 1 50.84 68 LYS A O 1
ATOM 498 N N . LYS A 1 69 ? -21.125 12.133 21.578 1 50.16 69 LYS A N 1
ATOM 499 C CA . LYS A 1 69 ? -21.875 11.836 20.359 1 50.16 69 LYS A CA 1
ATOM 500 C C . LYS A 1 69 ? -21.312 10.609 19.656 1 50.16 69 LYS A C 1
ATOM 502 O O . LYS A 1 69 ? -20.109 10.32 19.75 1 50.16 69 LYS A O 1
ATOM 507 N N . GLY A 1 70 ? -22.156 9.703 19.172 1 43.78 70 GLY A N 1
ATOM 508 C CA . GLY A 1 70 ? -21.859 8.469 18.469 1 43.78 70 GLY A CA 1
ATOM 509 C C . GLY A 1 70 ? -20.906 8.656 17.312 1 43.78 70 GLY A C 1
ATOM 510 O O . GLY A 1 70 ? -20.922 9.688 16.641 1 43.78 70 GLY A O 1
ATOM 511 N N . GLN A 1 71 ? -19.734 7.98 17.281 1 51.72 71 GLN A N 1
ATOM 512 C CA . GLN A 1 71 ? -18.766 8 16.188 1 51.72 71 GLN A CA 1
ATOM 513 C C . GLN A 1 71 ? -19.344 7.383 14.922 1 51.72 71 GLN A C 1
ATOM 515 O O . GLN A 1 71 ? -19.875 6.27 14.953 1 51.72 71 GLN A O 1
ATOM 520 N N . GLU A 1 72 ? -19.562 8.203 13.875 1 51.88 72 GLU A N 1
ATOM 521 C CA . GLU A 1 72 ? -20 7.691 12.586 1 51.88 72 GLU A CA 1
ATOM 522 C C . GLU A 1 72 ? -18.859 7.043 11.82 1 51.88 72 GLU A C 1
ATOM 524 O O . GLU A 1 72 ? -17.734 7.551 11.828 1 51.88 72 GLU A O 1
ATOM 529 N N . GLY A 1 73 ? -19.078 5.863 11.367 1 59.56 73 GLY A N 1
ATOM 530 C CA . GLY A 1 73 ? -18.094 5.18 10.547 1 59.56 73 GLY A CA 1
ATOM 531 C C . GLY A 1 73 ? -17.922 5.809 9.172 1 59.56 73 GLY A C 1
ATOM 532 O O . GLY A 1 73 ? -18.766 6.602 8.742 1 59.56 73 GLY A O 1
ATOM 533 N N . HIS A 1 74 ? -16.734 5.664 8.555 1 68.25 74 HIS A N 1
ATOM 534 C CA . HIS A 1 74 ? -16.438 6.199 7.23 1 68.25 74 HIS A CA 1
ATOM 535 C C . HIS A 1 74 ? -17.078 5.359 6.137 1 68.25 74 HIS A C 1
ATOM 537 O O . HIS A 1 74 ? -16.969 4.129 6.145 1 68.25 74 HIS A O 1
ATOM 543 N N . GLN A 1 75 ? -17.875 5.898 5.258 1 58.19 75 GLN A N 1
ATOM 544 C CA . GLN A 1 75 ? -18.438 5.23 4.086 1 58.19 75 GLN A CA 1
ATOM 545 C C . GLN A 1 75 ? -17.562 5.469 2.854 1 58.19 75 GLN A C 1
ATOM 547 O O . GLN A 1 75 ? -17.031 6.566 2.66 1 58.19 75 GLN A O 1
ATOM 552 N N . CYS A 1 76 ? -17.172 4.336 2.104 1 53.16 76 CYS A N 1
ATOM 553 C CA . CYS A 1 76 ? -16.391 4.449 0.884 1 53.16 76 CYS A CA 1
ATOM 554 C C . CYS A 1 76 ? -16.938 3.539 -0.208 1 53.16 76 CYS A C 1
ATOM 556 O O . CYS A 1 76 ? -17.625 2.557 0.084 1 53.16 76 CYS A O 1
ATOM 558 N N . ALA A 1 77 ? -16.734 3.945 -1.464 1 45.31 77 ALA A N 1
ATOM 559 C CA . ALA A 1 77 ? -17.203 3.172 -2.609 1 45.31 77 ALA A CA 1
ATOM 560 C C . ALA A 1 77 ? -16.672 1.742 -2.564 1 45.31 77 ALA A C 1
ATOM 562 O O . ALA A 1 77 ? -17.297 0.823 -3.102 1 45.31 77 ALA A O 1
ATOM 563 N N . LEU A 1 78 ? -15.477 1.55 -2.242 1 47 78 LEU A N 1
ATOM 564 C CA . LEU A 1 78 ? -14.906 0.207 -2.234 1 47 78 LEU A CA 1
ATOM 565 C C . LEU A 1 78 ? -15.648 -0.694 -1.253 1 47 78 LEU A C 1
ATOM 567 O O . LEU A 1 78 ? -15.609 -1.92 -1.379 1 47 78 LEU A O 1
ATOM 571 N N . GLY A 1 79 ? -16.125 -0.519 -0.044 1 47.31 79 GLY A N 1
ATOM 572 C CA . GLY A 1 79 ? -16.641 -1.465 0.931 1 47.31 79 GLY A CA 1
ATOM 573 C C . GLY A 1 79 ? -17.516 -0.814 1.988 1 47.31 79 GLY A C 1
ATOM 574 O O . GLY A 1 79 ? -17.219 0.29 2.451 1 47.31 79 GLY A O 1
ATOM 575 N N . ASP A 1 80 ? -18.859 -0.898 1.818 1 37.78 80 ASP A N 1
ATOM 576 C CA . ASP A 1 80 ? -19.469 -0.827 3.139 1 37.78 80 ASP A CA 1
ATOM 577 C C . ASP A 1 80 ? -18.719 -1.692 4.145 1 37.78 80 ASP A C 1
ATOM 579 O O . ASP A 1 80 ? -18.719 -2.92 4.043 1 37.78 80 ASP A O 1
ATOM 583 N N . ALA A 1 81 ? -17.781 -1.466 4.816 1 33.75 81 ALA A N 1
ATOM 584 C CA . ALA A 1 81 ? -17.172 -2.33 5.82 1 33.75 81 ALA A CA 1
ATOM 585 C C . ALA A 1 81 ? -18.219 -3.199 6.508 1 33.75 81 ALA A C 1
ATOM 587 O O . ALA A 1 81 ? -17.953 -4.363 6.824 1 33.75 81 ALA A O 1
ATOM 588 N N . LYS A 1 82 ? -19.219 -2.734 7.277 1 31 82 LYS A N 1
ATOM 589 C CA . LYS A 1 82 ? -20.219 -3.609 7.898 1 31 82 LYS A CA 1
ATOM 590 C C . LYS A 1 82 ? -21.156 -4.195 6.859 1 31 82 LYS A C 1
ATOM 592 O O . LYS A 1 82 ? -21.562 -3.506 5.918 1 31 82 LYS A O 1
ATOM 597 N N . GLN A 1 83 ? -21.281 -5.562 6.652 1 28 83 GLN A N 1
ATOM 598 C CA . GLN A 1 83 ? -22.188 -6.418 5.895 1 28 83 GLN A CA 1
ATOM 599 C C . GLN A 1 83 ? -23.594 -5.809 5.828 1 28 83 GLN A C 1
ATOM 601 O O . GLN A 1 83 ? -24.422 -6.047 6.707 1 28 83 GLN A O 1
ATOM 606 N N . VAL A 1 84 ? -23.922 -4.695 5.613 1 25.27 84 VAL A N 1
ATOM 607 C CA . VAL A 1 84 ? -25.344 -4.457 5.414 1 25.27 84 VAL A CA 1
ATOM 608 C C . VAL A 1 84 ? -25.828 -5.184 4.16 1 25.27 84 VAL A C 1
ATOM 610 O O . VAL A 1 84 ? -25.188 -5.09 3.104 1 25.27 84 VAL A O 1
ATOM 613 N N . TYR A 1 85 ? -26.609 -6.27 4.301 1 23.56 85 TYR A N 1
ATOM 614 C CA . TYR A 1 85 ? -27.422 -6.984 3.33 1 23.56 85 TYR A CA 1
ATOM 615 C C . TYR A 1 85 ? -28.172 -6.012 2.434 1 23.56 85 TYR A C 1
ATOM 617 O O . TYR A 1 85 ? -28.812 -5.07 2.92 1 23.56 85 TYR A O 1
ATOM 625 N N . PRO A 1 86 ? -28.047 -6.016 1.211 1 27.05 86 PRO A N 1
ATOM 626 C CA . PRO A 1 86 ? -28.719 -5.188 0.215 1 27.05 86 PRO A CA 1
ATOM 627 C C . PRO A 1 86 ? -30.234 -5.387 0.216 1 27.05 86 PRO A C 1
ATOM 629 O O . PRO A 1 86 ? -30.922 -4.902 -0.683 1 27.05 86 PRO A O 1
ATOM 632 N N . GLY A 1 87 ? -30.922 -6.234 0.963 1 26.92 87 GLY A N 1
ATOM 633 C CA . GLY A 1 87 ? -32.312 -6.375 0.531 1 26.92 87 GLY A CA 1
ATOM 634 C C . GLY A 1 87 ? -33.031 -5.055 0.474 1 26.92 87 GLY A C 1
ATOM 635 O O . GLY A 1 87 ? -34.219 -5.008 0.064 1 26.92 87 GLY A O 1
ATOM 636 N N . GLN A 1 88 ? -33.031 -4.234 1.473 1 23.33 88 GLN A N 1
ATOM 637 C CA . GLN A 1 88 ? -34.156 -3.311 1.392 1 23.33 88 GLN A CA 1
ATOM 638 C C . GLN A 1 88 ? -33.969 -2.309 0.256 1 23.33 88 GLN A C 1
ATOM 640 O O . GLN A 1 88 ? -32.875 -1.79 0.058 1 23.33 88 GLN A O 1
ATOM 645 N N . PRO A 1 89 ? -34.781 -2.381 -0.78 1 24.7 89 PRO A N 1
ATOM 646 C CA . PRO A 1 89 ? -34.875 -1.403 -1.867 1 24.7 89 PRO A CA 1
ATOM 647 C C . PRO A 1 89 ? -34.594 0.025 -1.401 1 24.7 89 PRO A C 1
ATOM 649 O O . PRO A 1 89 ? -35.094 0.437 -0.343 1 24.7 89 PRO A O 1
ATOM 652 N N . PHE A 1 90 ? -33.5 0.509 -1.526 1 25.41 90 PHE A N 1
ATOM 653 C CA . PHE A 1 90 ? -33.375 1.932 -1.227 1 25.41 90 PHE A CA 1
ATOM 654 C C . PHE A 1 90 ? -34.531 2.711 -1.871 1 25.41 90 PHE A C 1
ATOM 656 O O . PHE A 1 90 ? -34.719 2.648 -3.086 1 25.41 90 PHE A O 1
ATOM 663 N N . GLY A 1 91 ? -35.688 2.641 -1.268 1 23.91 91 GLY A N 1
ATOM 664 C CA . GLY A 1 91 ? -36.719 3.564 -1.712 1 23.91 91 GLY A CA 1
ATOM 665 C C . GLY A 1 91 ? -36.156 4.91 -2.141 1 23.91 91 GLY A C 1
ATOM 666 O O . GLY A 1 91 ? -35.188 5.398 -1.568 1 23.91 91 GLY A O 1
ATOM 667 N N . HIS A 1 92 ? -36.25 5.16 -3.432 1 25.02 92 HIS A N 1
ATOM 668 C CA . HIS A 1 92 ? -36.125 6.461 -4.082 1 25.02 92 HIS A CA 1
ATOM 669 C C . HIS A 1 92 ? -36.75 7.562 -3.227 1 25.02 92 HIS A C 1
ATOM 671 O O . HIS A 1 92 ? -37.844 8.047 -3.529 1 25.02 92 HIS A O 1
ATOM 677 N N . GLU A 1 93 ? -36.938 7.348 -1.921 1 24.59 93 GLU A N 1
ATOM 678 C CA . GLU A 1 93 ? -37.531 8.594 -1.466 1 24.59 93 GLU A CA 1
ATOM 679 C C . GLU A 1 93 ? -36.75 9.805 -1.946 1 24.59 93 GLU A C 1
ATOM 681 O O . GLU A 1 93 ? -35.531 9.734 -2.1 1 24.59 93 GLU A O 1
ATOM 686 N N . ASP A 1 94 ? -37.438 10.648 -2.709 1 23.86 94 ASP A N 1
ATOM 687 C CA . ASP A 1 94 ? -37.188 12.031 -3.111 1 23.86 94 ASP A CA 1
ATOM 688 C C . ASP A 1 94 ? -36.344 12.758 -2.072 1 23.86 94 ASP A C 1
ATOM 690 O O . ASP A 1 94 ? -36.812 13.023 -0.96 1 23.86 94 ASP A O 1
ATOM 694 N N . ALA A 1 95 ? -35.281 12.266 -1.957 1 24.7 95 ALA A N 1
ATOM 695 C CA . ALA A 1 95 ? -34.406 13.07 -1.104 1 24.7 95 ALA A CA 1
ATOM 696 C C . ALA A 1 95 ? -34.594 14.555 -1.402 1 24.7 95 ALA A C 1
ATOM 698 O O . ALA A 1 95 ? -34 15.078 -2.344 1 24.7 95 ALA A O 1
ATOM 699 N N . ASP A 1 96 ? -35.844 14.969 -1.453 1 23.56 96 ASP A N 1
ATOM 700 C CA . ASP A 1 96 ? -35.969 16.406 -1.209 1 23.56 96 ASP A CA 1
ATOM 701 C C . ASP A 1 96 ? -35.094 16.844 -0.054 1 23.56 96 ASP A C 1
ATOM 703 O O . ASP A 1 96 ? -35.5 16.812 1.107 1 23.56 96 ASP A O 1
ATOM 707 N N . ALA A 1 97 ? -33.969 16.172 -0.01 1 27.61 97 ALA A N 1
ATOM 708 C CA . ALA A 1 97 ? -33.031 16.797 0.924 1 27.61 97 ALA A CA 1
ATOM 709 C C . ALA A 1 97 ? -33.156 18.312 0.899 1 27.61 97 ALA A C 1
ATOM 711 O O . ALA A 1 97 ? -32.969 18.938 -0.143 1 27.61 97 ALA A O 1
ATOM 712 N N . HIS A 1 98 ? -34.125 18.688 1.625 1 24.66 98 HIS A N 1
ATOM 713 C CA . HIS A 1 98 ? -34.156 20.094 1.991 1 24.66 98 HIS A CA 1
ATOM 714 C C . HIS A 1 98 ? -32.75 20.672 2.125 1 24.66 98 HIS A C 1
ATOM 716 O O . HIS A 1 98 ? -31.844 19.984 2.584 1 24.66 98 HIS A O 1
ATOM 722 N N . ASP A 1 99 ? -32.344 21.297 1.148 1 26.61 99 ASP A N 1
ATOM 723 C CA . ASP A 1 99 ? -31.219 22.234 1.146 1 26.61 99 ASP A CA 1
ATOM 724 C C . ASP A 1 99 ? -30.969 22.797 2.547 1 26.61 99 ASP A C 1
ATOM 726 O O . ASP A 1 99 ? -31.766 23.562 3.068 1 26.61 99 ASP A O 1
ATOM 730 N N . PRO A 1 100 ? -30.609 21.766 3.379 1 30.89 100 PRO A N 1
ATOM 731 C CA . PRO A 1 100 ? -30.438 22.406 4.684 1 30.89 100 PRO A CA 1
ATOM 732 C C . PRO A 1 100 ? -29.75 23.766 4.582 1 30.89 100 PRO A C 1
ATOM 734 O O . PRO A 1 100 ? -29.234 24.281 5.586 1 30.89 100 PRO A O 1
ATOM 737 N N . THR A 1 101 ? -29.672 24.234 3.322 1 28.62 101 THR A N 1
ATOM 738 C CA . THR A 1 101 ? -29.094 25.578 3.338 1 28.62 101 THR A CA 1
ATOM 739 C C . THR A 1 101 ? -29.797 26.453 4.375 1 28.62 101 THR A C 1
ATOM 741 O O . THR A 1 101 ? -29.219 27.422 4.871 1 28.62 101 THR A O 1
ATOM 744 N N . THR A 1 102 ? -31.203 26.453 4.312 1 27.64 102 THR A N 1
ATOM 745 C CA . THR A 1 102 ? -31.781 27.734 4.688 1 27.64 102 THR A CA 1
ATOM 746 C C . THR A 1 102 ? -31.703 27.953 6.195 1 27.64 102 THR A C 1
ATOM 748 O O . THR A 1 102 ? -31.766 29.078 6.676 1 27.64 102 THR A O 1
ATOM 751 N N . THR A 1 103 ? -32.188 26.953 7.023 1 28.66 103 THR A N 1
ATOM 752 C CA . THR A 1 103 ? -32.438 27.656 8.273 1 28.66 103 THR A CA 1
ATOM 753 C C . THR A 1 103 ? -31.109 28.031 8.953 1 28.66 103 THR A C 1
ATOM 755 O O . THR A 1 103 ? -30.422 27.156 9.484 1 28.66 103 THR A O 1
ATOM 758 N N . ARG A 1 104 ? -30.312 28.859 8.406 1 29.75 104 ARG A N 1
ATOM 759 C CA . ARG A 1 104 ? -29.203 29.625 8.969 1 29.75 104 ARG A CA 1
ATOM 760 C C . ARG A 1 104 ? -29.531 30.094 10.383 1 29.75 104 ARG A C 1
ATOM 762 O O . ARG A 1 104 ? -29.844 31.266 10.594 1 29.75 104 ARG A O 1
ATOM 769 N N . GLY A 1 105 ? -30.469 29.438 11.023 1 30.73 105 GLY A N 1
ATOM 770 C CA . GLY A 1 105 ? -30.391 30.188 12.266 1 30.73 105 GLY A CA 1
ATOM 771 C C . GLY A 1 105 ? -28.969 30.266 12.812 1 30.73 105 GLY A C 1
ATOM 772 O O . GLY A 1 105 ? -28.172 29.359 12.625 1 30.73 105 GLY A O 1
ATOM 773 N N . ASN A 1 106 ? -28.297 31.391 12.875 1 33.59 106 ASN A N 1
ATOM 774 C CA . ASN A 1 106 ? -27.047 32 13.312 1 33.59 106 ASN A CA 1
ATOM 775 C C . ASN A 1 106 ? -26.469 31.312 14.539 1 33.59 106 ASN A C 1
ATOM 777 O O . ASN A 1 106 ? -25.5 31.781 15.125 1 33.59 106 ASN A O 1
ATOM 781 N N . THR A 1 107 ? -27.281 30.672 15.422 1 35.22 107 THR A N 1
ATOM 782 C CA . THR A 1 107 ? -26.625 30.484 16.719 1 35.22 107 THR A CA 1
ATOM 783 C C . THR A 1 107 ? -25.609 29.359 16.641 1 35.22 107 THR A C 1
ATOM 785 O O . THR A 1 107 ? -25.859 28.25 17.156 1 35.22 107 THR A O 1
ATOM 788 N N . THR A 1 108 ? -25.156 28.859 15.5 1 38 108 THR A N 1
ATOM 789 C CA . THR A 1 108 ? -24.359 27.625 15.453 1 38 108 THR A CA 1
ATOM 790 C C . THR A 1 108 ? -23.188 27.703 16.438 1 38 108 THR A C 1
ATOM 792 O O . THR A 1 108 ? -22.406 28.656 16.391 1 38 108 THR A O 1
ATOM 795 N N . SER A 1 109 ? -23.25 27.266 17.578 1 38.88 109 SER A N 1
ATOM 796 C CA . SER A 1 109 ? -22.25 27.031 18.625 1 38.88 109 SER A CA 1
ATOM 797 C C . SER A 1 109 ? -20.984 26.406 18.047 1 38.88 109 SER A C 1
ATOM 799 O O . SER A 1 109 ? -21.031 25.312 17.469 1 38.88 109 SER A O 1
ATOM 801 N N . THR A 1 110 ? -20.156 27.062 17.141 1 50.84 110 THR A N 1
ATOM 802 C CA . THR A 1 110 ? -18.938 26.562 16.516 1 50.84 110 THR A CA 1
ATOM 803 C C . THR A 1 110 ? -17.906 26.203 17.562 1 50.84 110 THR A C 1
ATOM 805 O O . THR A 1 110 ? -17.719 26.938 18.547 1 50.84 110 THR A O 1
ATOM 808 N N . CYS A 1 111 ? -17.578 24.953 17.812 1 59.44 111 CYS A N 1
ATOM 809 C CA . CYS A 1 111 ? -16.75 24.266 18.781 1 59.44 111 CYS A CA 1
ATOM 810 C C . CYS A 1 111 ? -15.297 24.734 18.688 1 59.44 111 CYS A C 1
ATOM 812 O O . CYS A 1 111 ? -14.398 24.109 19.25 1 59.44 111 CYS A O 1
ATOM 814 N N . GLY A 1 112 ? -15.078 26.031 18.25 1 88.94 112 GLY A N 1
ATOM 815 C CA . GLY A 1 112 ? -13.781 26.656 18.469 1 88.94 112 GLY A CA 1
ATOM 816 C C . GLY A 1 112 ? -12.75 26.25 17.438 1 88.94 112 GLY A C 1
ATOM 817 O O . GLY A 1 112 ? -11.648 26.812 17.406 1 88.94 112 GLY A O 1
ATOM 818 N N . VAL A 1 113 ? -13.133 25.266 16.5 1 96.25 113 VAL A N 1
ATOM 819 C CA . VAL A 1 113 ? -12.188 24.859 15.461 1 96.25 113 VAL A CA 1
ATOM 820 C C . VAL A 1 113 ? -12.883 24.875 14.102 1 96.25 113 VAL A C 1
ATOM 822 O O . VAL A 1 113 ? -14.031 24.453 13.977 1 96.25 113 VAL A O 1
ATOM 825 N N . ALA A 1 114 ? -12.188 25.391 13.094 1 97.62 114 ALA A N 1
ATOM 826 C CA . ALA A 1 114 ? -12.648 25.391 11.711 1 97.62 114 ALA A CA 1
ATOM 827 C C . ALA A 1 114 ? -11.711 24.578 10.82 1 97.62 114 ALA A C 1
ATOM 829 O O . ALA A 1 114 ? -10.492 24.609 11 1 97.62 114 ALA A O 1
ATOM 830 N N . MET A 1 115 ? -12.328 23.859 9.883 1 97.88 115 MET A N 1
ATOM 831 C CA . MET A 1 115 ? -11.586 23.125 8.859 1 97.88 115 MET A CA 1
ATOM 832 C C . MET A 1 115 ? -11.656 23.859 7.52 1 97.88 115 MET A C 1
ATOM 834 O O . MET A 1 115 ? -12.742 24.219 7.059 1 97.88 115 MET A O 1
ATOM 838 N N . VAL A 1 116 ? -10.508 24.172 6.969 1 98.25 116 VAL A N 1
ATOM 839 C CA . VAL A 1 116 ? -10.406 24.672 5.598 1 98.25 116 VAL A CA 1
ATOM 840 C C . VAL A 1 116 ? -9.797 23.594 4.703 1 98.25 116 VAL A C 1
ATOM 842 O O . VAL A 1 116 ? -8.672 23.156 4.938 1 98.25 116 VAL A O 1
ATOM 845 N N . GLY A 1 117 ? -10.492 23.109 3.787 1 98.12 117 GLY A N 1
ATOM 846 C CA . GLY A 1 117 ? -10.055 22.047 2.904 1 98.12 117 GLY A CA 1
ATOM 847 C C . GLY A 1 117 ? -10.953 21.859 1.697 1 98.12 117 GLY A C 1
ATOM 848 O O . GLY A 1 117 ? -11.742 22.75 1.368 1 98.12 117 GLY A O 1
ATOM 849 N N . ARG A 1 118 ? -10.688 20.781 0.975 1 98.06 118 ARG A N 1
ATOM 850 C CA . ARG A 1 118 ? -11.438 20.5 -0.245 1 98.06 118 ARG A CA 1
ATOM 851 C C . ARG A 1 118 ? -11.719 19 -0.385 1 98.06 118 ARG A C 1
ATOM 853 O O . ARG A 1 118 ? -10.852 18.172 -0.101 1 98.06 118 ARG A O 1
ATOM 860 N N . VAL A 1 119 ? -13 18.641 -0.719 1 97.81 119 VAL A N 1
ATOM 861 C CA . VAL A 1 119 ? -13.406 17.266 -0.965 1 97.81 119 VAL A CA 1
ATOM 862 C C . VAL A 1 119 ? -14.094 17.172 -2.328 1 97.81 119 VAL A C 1
ATOM 864 O O . VAL A 1 119 ? -14.438 18.188 -2.93 1 97.81 119 VAL A O 1
ATOM 867 N N . GLY A 1 120 ? -14.172 15.953 -2.814 1 96.69 120 GLY A N 1
ATOM 868 C CA . GLY A 1 120 ? -14.938 15.727 -4.031 1 96.69 120 GLY A CA 1
ATOM 869 C C . GLY A 1 120 ? -16.422 15.609 -3.783 1 96.69 120 GLY A C 1
ATOM 870 O O . GLY A 1 120 ? -16.859 15.453 -2.641 1 96.69 120 GLY A O 1
ATOM 871 N N . ARG A 1 121 ? -17.156 15.797 -4.887 1 95.38 121 ARG A N 1
ATOM 872 C CA . ARG A 1 121 ? -18.578 15.477 -4.844 1 95.38 121 ARG A CA 1
ATOM 873 C C . ARG A 1 121 ? -18.797 13.977 -4.965 1 95.38 121 ARG A C 1
ATOM 875 O O . ARG A 1 121 ? -19.266 13.492 -6.004 1 95.38 121 ARG A O 1
ATOM 882 N N . ASP A 1 122 ? -18.5 13.273 -3.971 1 91.56 122 ASP A N 1
ATOM 883 C CA . ASP A 1 122 ? -18.578 11.82 -3.924 1 91.56 122 ASP A CA 1
ATOM 884 C C . ASP A 1 122 ? -18.969 11.328 -2.527 1 91.56 122 ASP A C 1
ATOM 886 O O . ASP A 1 122 ? -19.25 12.141 -1.639 1 91.56 122 ASP A O 1
ATOM 890 N N . THR A 1 123 ? -19.094 10.016 -2.385 1 90.44 123 THR A N 1
ATOM 891 C CA . THR A 1 123 ? -19.5 9.398 -1.131 1 90.44 123 THR A CA 1
ATOM 892 C C . THR A 1 123 ? -18.531 9.75 -0.007 1 90.44 123 THR A C 1
ATOM 894 O O . THR A 1 123 ? -18.953 10.023 1.119 1 90.44 123 THR A O 1
ATOM 897 N N . GLU A 1 124 ? -17.297 9.773 -0.343 1 92.56 124 GLU A N 1
ATOM 898 C CA . GLU A 1 124 ? -16.281 10.07 0.661 1 92.56 124 GLU A CA 1
ATOM 899 C C . GLU A 1 124 ? -16.391 11.516 1.149 1 92.56 124 GLU A C 1
ATOM 901 O O . GLU A 1 124 ? -16.328 11.773 2.352 1 92.56 124 GLU A O 1
ATOM 906 N N . GLY A 1 125 ? -16.531 12.406 0.172 1 95.56 125 GLY A N 1
ATOM 907 C CA . GLY A 1 125 ? -16.688 13.805 0.539 1 95.56 125 GLY A CA 1
ATOM 908 C C . GLY A 1 125 ? -17.875 14.055 1.449 1 95.56 125 GLY A C 1
ATOM 909 O O . GLY A 1 125 ? -17.75 14.75 2.459 1 95.56 125 GLY A O 1
ATOM 910 N N . SER A 1 126 ? -18.969 13.445 1.138 1 94 126 SER A N 1
ATOM 911 C CA . SER A 1 126 ? -20.156 13.586 1.956 1 94 126 SER A CA 1
ATOM 912 C C . SER A 1 126 ? -19.969 12.984 3.342 1 94 126 SER A C 1
ATOM 914 O O . SER A 1 126 ? -20.453 13.516 4.336 1 94 126 SER A O 1
ATOM 916 N N . SER A 1 127 ? -19.297 11.898 3.354 1 93.06 127 SER A N 1
ATOM 917 C CA . SER A 1 127 ? -19 11.234 4.621 1 93.06 127 SER A CA 1
ATOM 918 C C . SER A 1 127 ? -18.172 12.125 5.535 1 93.06 127 SER A C 1
ATOM 920 O O . SER A 1 127 ? -18.406 12.18 6.742 1 93.06 127 SER A O 1
ATOM 922 N N . PHE A 1 128 ? -17.266 12.82 4.977 1 95.31 128 PHE A N 1
ATOM 923 C CA . PHE A 1 128 ? -16.438 13.711 5.766 1 95.31 128 PHE A CA 1
ATOM 924 C C . PHE A 1 128 ? -17.25 14.875 6.316 1 95.31 128 PHE A C 1
ATOM 926 O O . PHE A 1 128 ? -17.094 15.266 7.473 1 95.31 128 PHE A O 1
ATOM 933 N N . LEU A 1 129 ? -18.062 15.422 5.512 1 95.38 129 LEU A N 1
ATOM 934 C CA . LEU A 1 129 ? -18.891 16.547 5.977 1 95.38 129 LEU A CA 1
ATOM 935 C C . LEU A 1 129 ? -19.781 16.109 7.141 1 95.38 129 LEU A C 1
ATOM 937 O O . LEU A 1 129 ? -19.938 16.859 8.109 1 95.38 129 LEU A O 1
ATOM 941 N N . ARG A 1 130 ? -20.297 14.906 7.062 1 93.88 130 ARG A N 1
ATOM 942 C CA . ARG A 1 130 ? -21.078 14.375 8.172 1 93.88 130 ARG A CA 1
ATOM 943 C C . ARG A 1 130 ? -20.219 14.172 9.406 1 93.88 130 ARG A C 1
ATOM 945 O O . ARG A 1 130 ? -20.641 14.484 10.523 1 93.88 130 ARG A O 1
ATOM 952 N N . HIS A 1 131 ? -19.062 13.68 9.18 1 92.94 131 HIS A N 1
ATOM 953 C CA . HIS A 1 131 ? -18.109 13.453 10.266 1 92.94 131 HIS A CA 1
ATOM 954 C C . HIS A 1 131 ? -17.75 14.758 10.969 1 92.94 131 HIS A C 1
ATOM 956 O O . HIS A 1 131 ? -17.812 14.836 12.203 1 92.94 131 HIS A O 1
ATOM 962 N N . PHE A 1 132 ? -17.453 15.75 10.195 1 95.25 132 PHE A N 1
ATOM 963 C CA . PHE A 1 132 ? -17.109 17.047 10.758 1 95.25 132 PHE A CA 1
ATOM 964 C C . PHE A 1 132 ? -18.281 17.641 11.539 1 95.25 132 PHE A C 1
ATOM 966 O O . PHE A 1 132 ? -18.094 18.203 12.617 1 95.25 132 PHE A O 1
ATOM 973 N N . SER A 1 133 ? -19.391 17.469 11.008 1 92.56 133 SER A N 1
ATOM 974 C CA . SER A 1 133 ? -20.594 17.953 11.688 1 92.56 133 SER A CA 1
ATOM 975 C C . SER A 1 133 ? -20.797 17.25 13.031 1 92.56 133 SER A C 1
ATOM 977 O O . SER A 1 133 ? -21.125 17.891 14.031 1 92.56 133 SER A O 1
ATOM 979 N N . SER A 1 134 ? -20.547 16.016 13.023 1 90.88 134 SER A N 1
ATOM 980 C CA . SER A 1 134 ? -20.719 15.242 14.25 1 90.88 134 SER A CA 1
ATOM 981 C C . SER A 1 134 ? -19.734 15.68 15.328 1 90.88 134 SER A C 1
ATOM 983 O O . SER A 1 134 ? -19.984 15.484 16.516 1 90.88 134 SER A O 1
ATOM 985 N N . LEU A 1 135 ? -18.672 16.344 14.938 1 92.75 135 LEU A N 1
ATOM 986 C CA . LEU A 1 135 ? -17.641 16.812 15.867 1 92.75 135 LEU A CA 1
ATOM 987 C C . LEU A 1 135 ? -17.781 18.312 16.125 1 92.75 135 LEU A C 1
ATOM 989 O O . LEU A 1 135 ? -16.938 18.906 16.812 1 92.75 135 LEU A O 1
ATOM 993 N N . ASP A 1 136 ? -18.766 18.922 15.484 1 92.06 136 ASP A N 1
ATOM 994 C CA . ASP A 1 136 ? -19.031 20.359 15.609 1 92.06 136 ASP A CA 1
ATOM 995 C C . ASP A 1 136 ? -17.891 21.188 15.031 1 92.06 136 ASP A C 1
ATOM 997 O O . ASP A 1 136 ? -17.547 22.234 15.578 1 92.06 136 ASP A O 1
ATOM 1001 N N . ILE A 1 137 ? -17.281 20.641 14.047 1 95.31 137 ILE A N 1
ATOM 1002 C CA . ILE A 1 137 ? -16.25 21.375 13.328 1 95.31 137 ILE A CA 1
ATOM 1003 C C . ILE A 1 137 ? -16.891 22.344 12.336 1 95.31 137 ILE A C 1
ATOM 1005 O O . ILE A 1 137 ? -17.812 21.969 11.609 1 95.31 137 ILE A O 1
ATOM 1009 N N . ASP A 1 138 ? -16.484 23.625 12.375 1 95.56 138 ASP A N 1
ATOM 1010 C CA . ASP A 1 138 ? -16.922 24.609 11.383 1 95.56 138 ASP A CA 1
ATOM 1011 C C . ASP A 1 138 ? -16.406 24.25 9.992 1 95.56 138 ASP A C 1
ATOM 1013 O O . ASP A 1 138 ? -15.195 24.25 9.758 1 95.56 138 ASP A O 1
ATOM 1017 N N . THR A 1 139 ? -17.297 23.938 9.055 1 96.38 139 THR A N 1
ATOM 1018 C CA . THR A 1 139 ? -16.906 23.438 7.742 1 96.38 139 THR A CA 1
ATOM 1019 C C . THR A 1 139 ? -17.172 24.484 6.664 1 96.38 139 THR A C 1
ATOM 1021 O O . THR A 1 139 ? -17.203 24.156 5.473 1 96.38 139 THR A O 1
ATOM 1024 N N . ARG A 1 140 ? -17.406 25.75 7.039 1 93.88 140 ARG A N 1
ATOM 1025 C CA . ARG A 1 140 ? -17.656 26.812 6.062 1 93.88 140 ARG A CA 1
ATOM 1026 C C . ARG A 1 140 ? -16.469 26.953 5.117 1 93.88 140 ARG A C 1
ATOM 1028 O O . ARG A 1 140 ? -16.609 27.469 4 1 93.88 140 ARG A O 1
ATOM 1035 N N . GLY A 1 141 ? -15.328 26.547 5.543 1 96.38 141 GLY A N 1
ATOM 1036 C CA . GLY A 1 141 ? -14.117 26.656 4.746 1 96.38 141 GLY A CA 1
ATOM 1037 C C . GLY A 1 141 ? -13.852 25.438 3.895 1 96.38 141 GLY A C 1
ATOM 1038 O O . GLY A 1 141 ? -12.852 25.375 3.178 1 96.38 141 GLY A O 1
ATOM 1039 N N . VAL A 1 142 ? -14.727 24.438 3.924 1 97.31 142 VAL A N 1
ATOM 1040 C CA . VAL A 1 142 ? -14.539 23.234 3.123 1 97.31 142 VAL A CA 1
ATOM 1041 C C . VAL A 1 142 ? -15.289 23.375 1.8 1 97.31 142 VAL A C 1
ATOM 1043 O O . VAL A 1 142 ? -16.5 23.562 1.786 1 97.31 142 VAL A O 1
ATOM 1046 N N . SER A 1 143 ? -14.578 23.328 0.715 1 96.62 143 SER A N 1
ATOM 1047 C CA . SER A 1 143 ? -15.195 23.406 -0.605 1 96.62 143 SER A CA 1
ATOM 1048 C C . SER A 1 143 ? -15.406 22.016 -1.194 1 96.62 143 SER A C 1
ATOM 1050 O O . SER A 1 143 ? -14.664 21.078 -0.881 1 96.62 143 SER A O 1
ATOM 1052 N N . VAL A 1 144 ? -16.422 21.875 -2.018 1 96.31 144 VAL A N 1
ATOM 1053 C CA . VAL A 1 144 ? -16.734 20.625 -2.697 1 96.31 144 VAL A CA 1
ATOM 1054 C C . VAL A 1 144 ? -16.391 20.734 -4.18 1 96.31 144 VAL A C 1
ATOM 1056 O O . VAL A 1 144 ? -16.891 21.625 -4.867 1 96.31 144 VAL A O 1
ATOM 1059 N N . ASP A 1 145 ? -15.5 19.875 -4.625 1 95.81 145 ASP A N 1
ATOM 1060 C CA . ASP A 1 145 ? -15.062 19.859 -6.016 1 95.81 145 ASP A CA 1
ATOM 1061 C C . ASP A 1 145 ? -15.938 18.953 -6.859 1 95.81 145 ASP A C 1
ATOM 1063 O O . ASP A 1 145 ? -16.094 17.766 -6.551 1 95.81 145 ASP A O 1
ATOM 1067 N N . SER A 1 146 ? -16.422 19.422 -7.977 1 94.62 146 SER A N 1
ATOM 1068 C CA . SER A 1 146 ? -17.328 18.641 -8.812 1 94.62 146 SER A CA 1
ATOM 1069 C C . SER A 1 146 ? -16.562 17.859 -9.867 1 94.62 146 SER A C 1
ATOM 1071 O O . SER A 1 146 ? -17.109 16.969 -10.516 1 94.62 146 SER A O 1
ATOM 1073 N N . HIS A 1 147 ? -15.273 18.078 -9.945 1 94.25 147 HIS A N 1
ATOM 1074 C CA . HIS A 1 147 ? -14.531 17.484 -11.055 1 94.25 147 HIS A CA 1
ATOM 1075 C C . HIS A 1 147 ? -13.492 16.484 -10.547 1 94.25 147 HIS A C 1
ATOM 1077 O O . HIS A 1 147 ? -12.992 15.664 -11.32 1 94.25 147 HIS A O 1
ATOM 1083 N N . THR A 1 148 ? -13.188 16.625 -9.375 1 94.88 148 THR A N 1
ATOM 1084 C CA . THR A 1 148 ? -12.117 15.789 -8.836 1 94.88 148 THR A CA 1
ATOM 1085 C C . THR A 1 148 ? -12.594 15.039 -7.594 1 94.88 148 THR A C 1
ATOM 1087 O O . THR A 1 148 ? -13.312 15.602 -6.766 1 94.88 148 THR A O 1
ATOM 1090 N N . ARG A 1 149 ? -12.156 13.805 -7.41 1 94.69 149 ARG A N 1
ATOM 1091 C CA . ARG A 1 149 ? -12.562 12.961 -6.289 1 94.69 149 ARG A CA 1
ATOM 1092 C C . ARG A 1 149 ? -11.852 13.383 -5.008 1 94.69 149 ARG A C 1
ATOM 1094 O O . ARG A 1 149 ? -10.789 14.008 -5.055 1 94.69 149 ARG A O 1
ATOM 1101 N N . THR A 1 150 ? -12.484 13.055 -3.898 1 96.69 150 THR A N 1
ATOM 1102 C CA . THR A 1 150 ? -11.844 13.234 -2.598 1 96.69 150 THR A CA 1
ATOM 1103 C C . THR A 1 150 ? -10.492 12.523 -2.555 1 96.69 150 THR A C 1
ATOM 1105 O O . THR A 1 150 ? -10.328 11.461 -3.15 1 96.69 150 THR A O 1
ATOM 1108 N N . GLY A 1 151 ? -9.516 13.156 -1.914 1 97.06 151 GLY A N 1
ATOM 1109 C CA . GLY A 1 151 ? -8.211 12.531 -1.777 1 97.06 151 GLY A CA 1
ATOM 1110 C C . GLY A 1 151 ? -8.273 11.141 -1.17 1 97.06 151 GLY A C 1
ATOM 1111 O O . GLY A 1 151 ? -9.219 10.812 -0.457 1 97.06 151 GLY A O 1
ATOM 1112 N N . THR A 1 152 ? -7.27 10.32 -1.485 1 96.38 152 THR A N 1
ATOM 1113 C CA . THR A 1 152 ? -7.203 8.945 -0.992 1 96.38 152 THR A CA 1
ATOM 1114 C C . THR A 1 152 ? -5.77 8.578 -0.617 1 96.38 152 THR A C 1
ATOM 1116 O O . THR A 1 152 ? -4.816 9.078 -1.217 1 96.38 152 THR A O 1
ATOM 1119 N N . ALA A 1 153 ? -5.66 7.773 0.427 1 96.62 153 ALA A N 1
ATOM 1120 C CA . ALA A 1 153 ? -4.352 7.242 0.803 1 96.62 153 ALA A CA 1
ATOM 1121 C C . ALA A 1 153 ? -4.398 5.723 0.949 1 96.62 153 ALA A C 1
ATOM 1123 O O . ALA A 1 153 ? -5.355 5.176 1.494 1 96.62 153 ALA A O 1
ATOM 1124 N N . LEU A 1 154 ? -3.443 5.051 0.35 1 96.88 154 LEU A N 1
ATOM 1125 C CA . LEU A 1 154 ? -3.207 3.641 0.647 1 96.88 154 LEU A CA 1
ATOM 1126 C C . LEU A 1 154 ? -2.271 3.486 1.842 1 96.88 154 LEU A C 1
ATOM 1128 O O . LEU A 1 154 ? -1.134 3.957 1.81 1 96.88 154 LEU A O 1
ATOM 1132 N N . VAL A 1 155 ? -2.814 2.83 2.812 1 97.06 155 VAL A N 1
ATOM 1133 C CA . VAL A 1 155 ? -2.055 2.672 4.047 1 97.06 155 VAL A CA 1
ATOM 1134 C C . VAL A 1 155 ? -1.809 1.19 4.32 1 97.06 155 VAL A C 1
ATOM 1136 O O . VAL A 1 155 ? -2.74 0.382 4.277 1 97.06 155 VAL A O 1
ATOM 1139 N N . THR A 1 156 ? -0.598 0.811 4.512 1 97.12 156 THR A N 1
ATOM 1140 C CA . THR A 1 156 ? -0.236 -0.53 4.957 1 97.12 156 THR A CA 1
ATOM 1141 C C . THR A 1 156 ? 0.284 -0.5 6.395 1 97.12 156 THR A C 1
ATOM 1143 O O . THR A 1 156 ? 1.27 0.179 6.688 1 97.12 156 THR A O 1
ATOM 1146 N N . VAL A 1 157 ? -0.375 -1.201 7.254 1 96.5 157 VAL A N 1
ATOM 1147 C CA . VAL A 1 157 ? -0.031 -1.204 8.672 1 96.5 157 VAL A CA 1
ATOM 1148 C C . VAL A 1 157 ? 0.478 -2.586 9.078 1 96.5 157 VAL A C 1
ATOM 1150 O O . VAL A 1 157 ? -0.209 -3.59 8.883 1 96.5 157 VAL A O 1
ATOM 1153 N N . ALA A 1 158 ? 1.647 -2.656 9.641 1 96.38 158 ALA A N 1
ATOM 1154 C CA . ALA A 1 158 ? 2.225 -3.912 10.109 1 96.38 158 ALA A CA 1
ATOM 1155 C C . ALA A 1 158 ? 1.806 -4.203 11.547 1 96.38 158 ALA A C 1
ATOM 1157 O O . ALA A 1 158 ? 1.365 -3.305 12.266 1 96.38 158 ALA A O 1
ATOM 1158 N N . LYS A 1 159 ? 1.996 -5.52 11.859 1 92.38 159 LYS A N 1
ATOM 1159 C CA . LYS A 1 159 ? 1.914 -5.84 13.281 1 92.38 159 LYS A CA 1
ATOM 1160 C C . LYS A 1 159 ? 2.902 -5.008 14.094 1 92.38 159 LYS A C 1
ATOM 1162 O O . LYS A 1 159 ? 4.055 -4.832 13.688 1 92.38 159 LYS A O 1
ATOM 1167 N N . GLY A 1 160 ? 2.518 -4.312 15.133 1 89.5 160 GLY A N 1
ATOM 1168 C CA . GLY A 1 160 ? 3.342 -3.381 15.891 1 89.5 160 GLY A CA 1
ATOM 1169 C C . GLY A 1 160 ? 3.033 -1.928 15.586 1 89.5 160 GLY A C 1
ATOM 1170 O O . GLY A 1 160 ? 3.525 -1.027 16.266 1 89.5 160 GLY A O 1
ATOM 1171 N N . GLY A 1 161 ? 2.342 -1.764 14.453 1 91.56 161 GLY A N 1
ATOM 1172 C CA . GLY A 1 161 ? 1.741 -0.455 14.25 1 91.56 161 GLY A CA 1
ATOM 1173 C C . GLY A 1 161 ? 2.475 0.389 13.227 1 91.56 161 GLY A C 1
ATOM 1174 O O . GLY A 1 161 ? 1.97 1.427 12.797 1 91.56 161 GLY A O 1
ATOM 1175 N N . GLU A 1 162 ? 3.666 -0.022 12.82 1 91.56 162 GLU A N 1
ATOM 1176 C CA . GLU A 1 162 ? 4.371 0.742 11.797 1 91.56 162 GLU A CA 1
ATOM 1177 C C . GLU A 1 162 ? 3.598 0.752 10.477 1 91.56 162 GLU A C 1
ATOM 1179 O O . GLU A 1 162 ? 2.912 -0.217 10.148 1 91.56 162 GLU A O 1
ATOM 1184 N N . ASN A 1 163 ? 3.74 1.912 9.773 1 94 163 ASN A N 1
ATOM 1185 C CA . ASN A 1 163 ? 2.936 2.002 8.562 1 94 163 ASN A CA 1
ATOM 1186 C C . ASN A 1 163 ? 3.684 2.719 7.441 1 94 163 ASN A C 1
ATOM 1188 O O . ASN A 1 163 ? 4.703 3.365 7.688 1 94 163 ASN A O 1
ATOM 1192 N N . THR A 1 164 ? 3.234 2.48 6.238 1 94.75 164 THR A N 1
ATOM 1193 C CA . THR A 1 164 ? 3.609 3.24 5.051 1 94.75 164 THR A CA 1
ATOM 1194 C C . THR A 1 164 ? 2.375 3.832 4.375 1 94.75 164 THR A C 1
ATOM 1196 O O . THR A 1 164 ? 1.295 3.238 4.414 1 94.75 164 THR A O 1
ATOM 1199 N N . ILE A 1 165 ? 2.586 5.027 3.77 1 95.25 165 ILE A N 1
ATOM 1200 C CA . ILE A 1 165 ? 1.429 5.695 3.186 1 95.25 165 ILE A CA 1
ATOM 1201 C C . ILE A 1 165 ? 1.769 6.184 1.779 1 95.25 165 ILE A C 1
ATOM 1203 O O . ILE A 1 165 ? 2.789 6.844 1.573 1 95.25 165 ILE A O 1
ATOM 1207 N N . ALA A 1 166 ? 0.992 5.777 0.792 1 97 166 ALA A N 1
ATOM 1208 C CA . ALA A 1 166 ? 0.948 6.379 -0.538 1 97 166 ALA A CA 1
ATOM 1209 C C . ALA A 1 166 ? -0.259 7.301 -0.683 1 97 166 ALA A C 1
ATOM 1211 O O . ALA A 1 166 ? -1.404 6.844 -0.635 1 97 166 ALA A O 1
ATOM 1212 N N . TYR A 1 167 ? 0.028 8.539 -0.947 1 96.94 167 TYR A N 1
ATOM 1213 C CA . TYR A 1 167 ? -0.993 9.578 -0.833 1 96.94 167 TYR A CA 1
ATOM 1214 C C . TYR A 1 167 ? -1.355 10.133 -2.201 1 96.94 167 TYR A C 1
ATOM 1216 O O . TYR A 1 167 ? -0.492 10.648 -2.918 1 96.94 167 TYR A O 1
ATOM 1224 N N . VAL A 1 168 ? -2.695 10.086 -2.562 1 96.81 168 VAL A N 1
ATOM 1225 C CA . VAL A 1 168 ? -3.273 10.703 -3.75 1 96.81 168 VAL A CA 1
ATOM 1226 C C . VAL A 1 168 ? -4.023 11.977 -3.355 1 96.81 168 VAL A C 1
ATOM 1228 O O . VAL A 1 168 ? -5.109 11.906 -2.773 1 96.81 168 VAL A O 1
ATOM 1231 N N . PRO A 1 169 ? -3.584 13.07 -3.768 1 97.06 169 PRO A N 1
ATOM 1232 C CA . PRO A 1 169 ? -4.156 14.32 -3.258 1 97.06 169 PRO A CA 1
ATOM 1233 C C . PRO A 1 169 ? -5.625 14.492 -3.639 1 97.06 169 PRO A C 1
ATOM 1235 O O . PRO A 1 169 ? -6.414 15.016 -2.846 1 97.06 169 PRO A O 1
ATOM 1238 N N . GLY A 1 170 ? -6.012 14.062 -4.945 1 96.75 170 GLY A N 1
ATOM 1239 C CA . GLY A 1 170 ? -7.371 14.312 -5.402 1 96.75 170 GLY A CA 1
ATOM 1240 C C . GLY A 1 170 ? -7.75 15.781 -5.359 1 96.75 170 GLY A C 1
ATOM 1241 O O . GLY A 1 170 ? -6.996 16.641 -5.828 1 96.75 170 GLY A O 1
ATOM 1242 N N . ALA A 1 171 ? -8.883 16.078 -4.734 1 97.62 171 ALA A N 1
ATOM 1243 C CA . ALA A 1 171 ? -9.414 17.438 -4.645 1 97.62 171 ALA A CA 1
ATOM 1244 C C . ALA A 1 171 ? -8.453 18.359 -3.887 1 97.62 171 ALA A C 1
ATOM 1246 O O . ALA A 1 171 ? -8.398 19.562 -4.148 1 97.62 171 ALA A O 1
ATOM 1247 N N . ASN A 1 172 ? -7.727 17.844 -2.93 1 97.94 172 ASN A N 1
ATOM 1248 C CA . ASN A 1 172 ? -6.785 18.625 -2.145 1 97.94 172 ASN A CA 1
ATOM 1249 C C . ASN A 1 172 ? -5.793 19.359 -3.037 1 97.94 172 ASN A C 1
ATOM 1251 O O . ASN A 1 172 ? -5.309 20.438 -2.676 1 97.94 172 ASN A O 1
ATOM 1255 N N . ALA A 1 173 ? -5.508 18.781 -4.199 1 96.75 173 ALA A N 1
ATOM 1256 C CA . ALA A 1 173 ? -4.504 19.344 -5.102 1 96.75 173 ALA A CA 1
ATOM 1257 C C . ALA A 1 173 ? -4.953 20.688 -5.66 1 96.75 173 ALA A C 1
ATOM 1259 O O . ALA A 1 173 ? -4.145 21.438 -6.211 1 96.75 173 ALA A O 1
ATOM 1260 N N . PHE A 1 174 ? -6.184 21.016 -5.406 1 96.44 174 PHE A N 1
ATOM 1261 C CA . PHE A 1 174 ? -6.727 22.188 -6.066 1 96.44 174 PHE A CA 1
ATOM 1262 C C . PHE A 1 174 ? -7.047 23.281 -5.047 1 96.44 174 PHE A C 1
ATOM 1264 O O . PHE A 1 174 ? -7.762 24.234 -5.355 1 96.44 174 PHE A O 1
ATOM 1271 N N . MET A 1 175 ? -6.539 23.109 -3.875 1 96.06 175 MET A N 1
ATOM 1272 C CA . MET A 1 175 ? -6.562 24.234 -2.941 1 96.06 175 MET A CA 1
ATOM 1273 C C . MET A 1 175 ? -5.652 25.359 -3.42 1 96.06 175 MET A C 1
ATOM 1275 O O . MET A 1 175 ? -4.473 25.125 -3.693 1 96.06 175 MET A O 1
ATOM 1279 N N . SER A 1 176 ? -6.227 26.531 -3.604 1 93.19 176 SER A N 1
ATOM 1280 C CA . SER A 1 176 ? -5.449 27.609 -4.199 1 93.19 176 SER A CA 1
ATOM 1281 C C . SER A 1 176 ? -5.398 28.828 -3.279 1 93.19 176 SER A C 1
ATOM 1283 O O . SER A 1 176 ? -6.215 28.953 -2.365 1 93.19 176 SER A O 1
ATOM 1285 N N . LYS A 1 177 ? -4.43 29.672 -3.59 1 91.25 177 LYS A N 1
ATOM 1286 C CA . LYS A 1 177 ? -4.301 30.922 -2.854 1 91.25 177 LYS A CA 1
ATOM 1287 C C . LYS A 1 177 ? -5.551 31.781 -3.008 1 91.25 177 LYS A C 1
ATOM 1289 O O . LYS A 1 177 ? -5.941 32.5 -2.078 1 91.25 177 LYS A O 1
ATOM 1294 N N . GLU A 1 178 ? -6.16 31.641 -4.137 1 89.5 178 GLU A N 1
ATOM 1295 C CA . GLU A 1 178 ? -7.367 32.438 -4.402 1 89.5 178 GLU A CA 1
ATOM 1296 C C . GLU A 1 178 ? -8.508 32 -3.488 1 89.5 178 GLU A C 1
ATOM 1298 O O . GLU A 1 178 ? -9.242 32.844 -2.967 1 89.5 178 GLU A O 1
ATOM 1303 N N . HIS A 1 179 ? -8.555 30.703 -3.266 1 89.88 179 HIS A N 1
ATOM 1304 C CA . HIS A 1 179 ? -9.57 30.172 -2.367 1 89.88 179 HIS A CA 1
ATOM 1305 C C . HIS A 1 179 ? -9.367 30.672 -0.941 1 89.88 179 HIS A C 1
ATOM 1307 O O . HIS A 1 179 ? -10.336 30.969 -0.238 1 89.88 179 HIS A O 1
ATOM 1313 N N . LEU A 1 180 ? -8.18 30.797 -0.563 1 94.31 180 LEU A N 1
ATOM 1314 C CA . LEU A 1 180 ? -7.852 31.203 0.799 1 94.31 180 LEU A CA 1
ATOM 1315 C C . LEU A 1 180 ? -8.141 32.688 1.009 1 94.31 180 LEU A C 1
ATOM 1317 O O . LEU A 1 180 ? -8.422 33.125 2.131 1 94.31 180 LEU A O 1
ATOM 1321 N N . ALA A 1 181 ? -8.094 33.469 -0.07 1 93.12 181 ALA A N 1
ATOM 1322 C CA . ALA A 1 181 ? -8.25 34.906 0.017 1 93.12 181 ALA A CA 1
ATOM 1323 C C . ALA A 1 181 ? -9.711 35.312 -0.114 1 93.12 181 ALA A C 1
ATOM 1325 O O . ALA A 1 181 ? -10.039 36.531 -0.102 1 93.12 181 ALA A O 1
ATOM 1326 N N . GLU A 1 182 ? -10.539 34.344 -0.161 1 94.69 182 GLU A N 1
ATOM 1327 C CA . GLU A 1 182 ? -11.961 34.656 -0.31 1 94.69 182 GLU A CA 1
ATOM 1328 C C . GLU A 1 182 ? -12.734 34.312 0.961 1 94.69 182 GLU A C 1
ATOM 1330 O O . GLU A 1 182 ? -12.281 33.469 1.763 1 94.69 182 GLU A O 1
ATOM 1335 N N . GLN A 1 183 ? -13.898 35.062 1.032 1 95.19 183 GLN A N 1
ATOM 1336 C CA . GLN A 1 183 ? -14.789 34.719 2.135 1 95.19 183 GLN A CA 1
ATOM 1337 C C . GLN A 1 183 ? -15.445 33.344 1.898 1 95.19 183 GLN A C 1
ATOM 1339 O O . GLN A 1 183 ? -15.711 32.969 0.756 1 95.19 183 GLN A O 1
ATOM 1344 N N . PRO A 1 184 ? -15.688 32.531 3.008 1 94.81 184 PRO A N 1
ATOM 1345 C CA . PRO A 1 184 ? -15.523 32.844 4.434 1 94.81 184 PRO A CA 1
ATOM 1346 C C . PRO A 1 184 ? -14.141 32.469 4.961 1 94.81 184 PRO A C 1
ATOM 1348 O O . PRO A 1 184 ? -13.844 32.719 6.137 1 94.81 184 PRO A O 1
ATOM 1351 N N . VAL A 1 185 ? -13.25 31.922 4.113 1 96.5 185 VAL A N 1
ATOM 1352 C CA . VAL A 1 185 ? -11.953 31.422 4.551 1 96.5 185 VAL A CA 1
ATOM 1353 C C . VAL A 1 185 ? -11.102 32.594 5.051 1 96.5 185 VAL A C 1
ATOM 1355 O O . VAL A 1 185 ? -10.438 32.469 6.086 1 96.5 185 VAL A O 1
ATOM 1358 N N . LEU A 1 186 ? -11.211 33.656 4.375 1 96.44 186 LEU A N 1
ATOM 1359 C CA . LEU A 1 186 ? -10.43 34.844 4.738 1 96.44 186 LEU A CA 1
ATOM 1360 C C . LEU A 1 186 ? -10.727 35.281 6.172 1 96.44 186 LEU A C 1
ATOM 1362 O O . LEU A 1 186 ? -9.805 35.5 6.961 1 96.44 186 LEU A O 1
ATOM 1366 N N . SER A 1 187 ? -11.93 35.344 6.535 1 95.56 187 SER A N 1
ATOM 1367 C CA . SER A 1 187 ? -12.32 35.781 7.875 1 95.56 187 SER A CA 1
ATOM 1368 C C . SER A 1 187 ? -11.883 34.781 8.93 1 95.56 187 SER A C 1
ATOM 1370 O O . SER A 1 187 ? -11.484 35.156 10.031 1 95.56 187 SER A O 1
ATOM 1372 N N . LEU A 1 188 ? -12.031 33.5 8.578 1 94.94 188 LEU A N 1
ATOM 1373 C CA . LEU A 1 188 ? -11.602 32.438 9.492 1 94.94 188 LEU A CA 1
ATOM 1374 C C . LEU A 1 188 ? -10.125 32.594 9.836 1 94.94 188 LEU A C 1
ATOM 1376 O O . LEU A 1 188 ? -9.742 32.5 11.008 1 94.94 188 LEU A O 1
ATOM 1380 N N . LEU A 1 189 ? -9.336 32.875 8.836 1 96.25 189 LEU A N 1
ATOM 1381 C CA . LEU A 1 189 ? -7.895 33 9.016 1 96.25 189 LEU A CA 1
ATOM 1382 C C . LEU A 1 189 ? -7.539 34.281 9.766 1 96.25 189 LEU A C 1
ATOM 1384 O O . LEU A 1 189 ? -6.66 34.281 10.625 1 96.25 189 LEU A O 1
ATOM 1388 N N . GLN A 1 190 ? -8.219 35.344 9.492 1 95.62 190 GLN A N 1
ATOM 1389 C CA . GLN A 1 190 ? -7.93 36.625 10.102 1 95.62 190 GLN A CA 1
ATOM 1390 C C . GLN A 1 190 ? -8.281 36.625 11.586 1 95.62 190 GLN A C 1
ATOM 1392 O O . GLN A 1 190 ? -7.664 37.344 12.375 1 95.62 190 GLN A O 1
ATOM 1397 N N . GLU A 1 191 ? -9.195 35.812 11.961 1 93.75 191 GLU A N 1
ATOM 1398 C CA . GLU A 1 191 ? -9.688 35.812 13.336 1 93.75 191 GLU A CA 1
ATOM 1399 C C . GLU A 1 191 ? -9.047 34.688 14.148 1 93.75 191 GLU A C 1
ATOM 1401 O O . GLU A 1 191 ? -9.242 34.625 15.367 1 93.75 191 GLU A O 1
ATOM 1406 N N . ALA A 1 192 ? -8.258 33.906 13.523 1 95.31 192 ALA A N 1
ATOM 1407 C CA . ALA A 1 192 ? -7.672 32.75 14.172 1 95.31 192 ALA A CA 1
ATOM 1408 C C . ALA A 1 192 ? -6.656 33.156 15.234 1 95.31 192 ALA A C 1
ATOM 1410 O O . ALA A 1 192 ? -6.008 34.188 15.109 1 95.31 192 ALA A O 1
ATOM 1411 N N . LYS A 1 193 ? -6.539 32.344 16.266 1 95.69 193 LYS A N 1
ATOM 1412 C CA . LYS A 1 193 ? -5.488 32.469 17.266 1 95.69 193 LYS A CA 1
ATOM 1413 C C . LYS A 1 193 ? -4.355 31.484 17.016 1 95.69 193 LYS A C 1
ATOM 1415 O O . LYS A 1 193 ? -3.201 31.75 17.359 1 95.69 193 LYS A O 1
ATOM 1420 N N . VAL A 1 194 ? -4.707 30.328 16.562 1 97.25 194 VAL A N 1
ATOM 1421 C CA . VAL A 1 194 ? -3.76 29.312 16.125 1 97.25 194 VAL A CA 1
ATOM 1422 C C . VAL A 1 194 ? -4.16 28.797 14.742 1 97.25 194 VAL A C 1
ATOM 1424 O O . VAL A 1 194 ? -5.336 28.5 14.492 1 97.25 194 VAL A O 1
ATOM 1427 N N . VAL A 1 195 ? -3.229 28.75 13.812 1 98.19 195 VAL A N 1
ATOM 1428 C CA . VAL A 1 195 ? -3.445 28.172 12.492 1 98.19 195 VAL A CA 1
ATOM 1429 C C . VAL A 1 195 ? -2.516 26.969 12.289 1 98.19 195 VAL A C 1
ATOM 1431 O O . VAL A 1 195 ? -1.304 27.078 12.492 1 98.19 195 VAL A O 1
ATOM 1434 N N . VAL A 1 196 ? -3.09 25.844 11.961 1 98.75 196 VAL A N 1
ATOM 1435 C CA . VAL A 1 196 ? -2.342 24.609 11.703 1 98.75 196 VAL A CA 1
ATOM 1436 C C . VAL A 1 196 ? -2.414 24.25 10.227 1 98.75 196 VAL A C 1
ATOM 1438 O O . VAL A 1 196 ? -3.48 24.344 9.609 1 98.75 196 VAL A O 1
ATOM 1441 N N . SER A 1 197 ? -1.299 23.953 9.641 1 98.44 197 SER A N 1
ATOM 1442 C CA . SER A 1 197 ? -1.276 23.453 8.266 1 98.44 197 SER A CA 1
ATOM 1443 C C . SER A 1 197 ? -0.24 22.359 8.086 1 98.44 197 SER A C 1
ATOM 1445 O O . SER A 1 197 ? 0.503 22.031 9.016 1 98.44 197 SER A O 1
ATOM 1447 N N . GLU A 1 198 ? -0.323 21.75 7.012 1 97.62 198 GLU A N 1
ATOM 1448 C CA . GLU A 1 198 ? 0.539 20.625 6.652 1 97.62 198 GLU A CA 1
ATOM 1449 C C . GLU A 1 198 ? 0.851 20.625 5.156 1 97.62 198 GLU A C 1
ATOM 1451 O O . GLU A 1 198 ? 0.528 21.578 4.449 1 97.62 198 GLU A O 1
ATOM 1456 N N . ASN A 1 199 ? 1.565 19.625 4.711 1 96.81 199 ASN A N 1
ATOM 1457 C CA . ASN A 1 199 ? 2.098 19.672 3.355 1 96.81 199 ASN A CA 1
ATOM 1458 C C . ASN A 1 199 ? 1.374 18.703 2.426 1 96.81 199 ASN A C 1
ATOM 1460 O O . ASN A 1 199 ? 1.906 18.328 1.383 1 96.81 199 ASN A O 1
ATOM 1464 N N . GLY A 1 200 ? 0.229 18.344 2.736 1 96.62 200 GLY A N 1
ATOM 1465 C CA . GLY A 1 200 ? -0.586 17.516 1.864 1 96.62 200 GLY A CA 1
ATOM 1466 C C . GLY A 1 200 ? -1.403 18.312 0.871 1 96.62 200 GLY A C 1
ATOM 1467 O O . GLY A 1 200 ? -2.123 17.75 0.046 1 96.62 200 GLY A O 1
ATOM 1468 N N . ILE A 1 201 ? -1.379 19.609 0.92 1 97 201 ILE A N 1
ATOM 1469 C CA . ILE A 1 201 ? -1.995 20.547 -0.011 1 97 201 ILE A CA 1
ATOM 1470 C C . ILE A 1 201 ? -0.912 21.359 -0.709 1 97 201 ILE A C 1
ATOM 1472 O O . ILE A 1 201 ? 0.254 21.328 -0.308 1 97 201 ILE A O 1
ATOM 1476 N N . PRO A 1 202 ? -1.299 2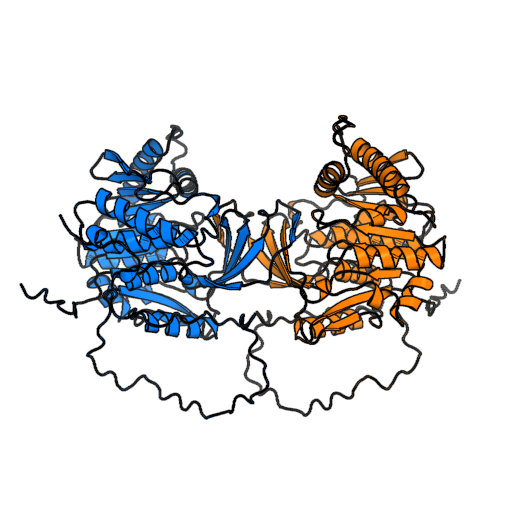2.016 -1.8 1 96.75 202 PRO A N 1
ATOM 1477 C CA . PRO A 1 202 ? -0.268 22.828 -2.459 1 96.75 202 PRO A CA 1
ATOM 1478 C C . PRO A 1 202 ? 0.415 23.797 -1.508 1 96.75 202 PRO A C 1
ATOM 1480 O O . PRO A 1 202 ? -0.259 24.5 -0.75 1 96.75 202 PRO A O 1
ATOM 1483 N N . GLY A 1 203 ? 1.752 23.812 -1.592 1 95.81 203 GLY A N 1
ATOM 1484 C CA . GLY A 1 203 ? 2.537 24.641 -0.681 1 95.81 203 GLY A CA 1
ATOM 1485 C C . GLY A 1 203 ? 2.119 26.094 -0.679 1 95.81 203 GLY A C 1
ATOM 1486 O O . GLY A 1 203 ? 2.148 26.75 0.363 1 95.81 203 GLY A O 1
ATOM 1487 N N . GLU A 1 204 ? 1.715 26.578 -1.782 1 95.25 204 GLU A N 1
ATOM 1488 C CA . GLU A 1 204 ? 1.295 27.969 -1.899 1 95.25 204 GLU A CA 1
ATOM 1489 C C . GLU A 1 204 ? 0.078 28.266 -1.023 1 95.25 204 GLU A C 1
ATOM 1491 O O . GLU A 1 204 ? -0.068 29.359 -0.496 1 95.25 204 GLU A O 1
ATOM 1496 N N . ALA A 1 205 ? -0.742 27.266 -0.865 1 96.25 205 ALA A N 1
ATOM 1497 C CA . ALA A 1 205 ? -1.932 27.438 -0.034 1 96.25 205 ALA A CA 1
ATOM 1498 C C . ALA A 1 205 ? -1.558 27.578 1.438 1 96.25 205 ALA A C 1
ATOM 1500 O O . ALA A 1 205 ? -2.061 28.453 2.133 1 96.25 205 ALA A O 1
ATOM 1501 N N . SER A 1 206 ? -0.693 26.719 1.887 1 96.19 206 SER A N 1
ATOM 1502 C CA . SER A 1 206 ? -0.249 26.781 3.275 1 96.19 206 SER A CA 1
ATOM 1503 C C . SER A 1 206 ? 0.453 28.109 3.57 1 96.19 206 SER A C 1
ATOM 1505 O O . SER A 1 206 ? 0.201 28.734 4.602 1 96.19 206 SER A O 1
ATOM 1507 N N . VAL A 1 207 ? 1.308 28.516 2.652 1 95.31 207 VAL A N 1
ATOM 1508 C CA . VAL A 1 207 ? 2.039 29.766 2.811 1 95.31 207 VAL A CA 1
ATOM 1509 C C . VAL A 1 207 ? 1.058 30.938 2.887 1 95.31 207 VAL A C 1
ATOM 1511 O O . VAL A 1 207 ? 1.163 31.781 3.773 1 95.31 207 VAL A O 1
ATOM 1514 N N . GLU A 1 208 ? 0.125 30.922 1.971 1 96.25 208 GLU A N 1
ATOM 1515 C CA . GLU A 1 208 ? -0.849 32 1.92 1 96.25 208 GLU A CA 1
ATOM 1516 C C . GLU A 1 208 ? -1.687 32.062 3.195 1 96.25 208 GLU A C 1
ATOM 1518 O O . GLU A 1 208 ? -1.992 33.156 3.701 1 96.25 208 GLU A O 1
ATOM 1523 N N . ALA A 1 209 ? -2.07 30.953 3.682 1 96.88 209 ALA A N 1
ATOM 1524 C CA . ALA A 1 209 ? -2.859 30.891 4.91 1 96.88 209 ALA A CA 1
ATOM 1525 C C . ALA A 1 209 ? -2.107 31.516 6.078 1 96.88 209 ALA A C 1
ATOM 1527 O O . ALA A 1 209 ? -2.666 32.312 6.82 1 96.88 209 ALA A O 1
ATOM 1528 N N . PHE A 1 210 ? -0.856 31.109 6.227 1 96.69 210 PHE A N 1
ATOM 1529 C CA . PHE A 1 210 ? -0.045 31.656 7.312 1 96.69 210 PHE A CA 1
ATOM 1530 C C . PHE A 1 210 ? 0.174 33.156 7.133 1 96.69 210 PHE A C 1
ATOM 1532 O O . PHE A 1 210 ? 0.113 33.906 8.102 1 96.69 210 PHE A O 1
ATOM 1539 N N . ARG A 1 211 ? 0.401 33.562 5.906 1 95 211 ARG A N 1
ATOM 1540 C CA . ARG A 1 211 ? 0.613 34.969 5.605 1 95 211 ARG A CA 1
ATOM 1541 C C . ARG A 1 211 ? -0.609 35.781 5.984 1 95 211 ARG A C 1
ATOM 1543 O O . ARG A 1 211 ? -0.482 36.844 6.637 1 95 211 ARG A O 1
ATOM 1550 N N . ILE A 1 212 ? -1.773 35.344 5.559 1 95.56 212 ILE A N 1
ATOM 1551 C CA . ILE A 1 212 ? -3.02 36.062 5.844 1 95.56 212 ILE A CA 1
ATOM 1552 C C . ILE A 1 212 ? -3.217 36.156 7.352 1 95.56 212 ILE A C 1
ATOM 1554 O O . ILE A 1 212 ? -3.525 37.219 7.871 1 95.56 212 ILE A O 1
ATOM 1558 N N . ALA A 1 213 ? -3.029 35.094 8.055 1 96 213 ALA A N 1
ATOM 1559 C CA . ALA A 1 213 ? -3.236 35.062 9.5 1 96 213 ALA A CA 1
ATOM 1560 C C . ALA A 1 213 ? -2.287 36 10.211 1 96 213 ALA A C 1
ATOM 1562 O O . ALA A 1 213 ? -2.717 36.812 11.031 1 96 213 ALA A O 1
ATOM 1563 N N . LYS A 1 214 ? -1.042 35.938 9.891 1 95.12 214 LYS A N 1
ATOM 1564 C CA . LYS A 1 214 ? -0.026 36.781 10.523 1 95.12 214 LYS A CA 1
ATOM 1565 C C . LYS A 1 214 ? -0.218 38.25 10.164 1 95.12 214 LYS A C 1
ATOM 1567 O O . LYS A 1 214 ? 0.06 39.156 10.977 1 95.12 214 LYS A O 1
ATOM 1572 N N . GLY A 1 215 ? -0.641 38.469 8.984 1 93.06 215 GLY A N 1
ATOM 1573 C CA . GLY A 1 215 ? -0.908 39.812 8.555 1 93.06 215 GLY A CA 1
ATOM 1574 C C . GLY A 1 215 ? -2.043 40.469 9.32 1 93.06 215 GLY A C 1
ATOM 1575 O O . GLY A 1 215 ? -2.023 41.688 9.555 1 93.06 215 GLY A O 1
ATOM 1576 N N . ALA A 1 216 ? -2.949 39.688 9.703 1 93.5 216 ALA A N 1
ATOM 1577 C CA . ALA A 1 216 ? -4.117 40.188 10.414 1 93.5 216 ALA A CA 1
ATOM 1578 C C . ALA A 1 216 ? -3.842 40.312 11.906 1 93.5 216 ALA A C 1
ATOM 1580 O O . ALA A 1 216 ? -4.402 41.188 12.586 1 93.5 216 ALA A O 1
ATOM 1581 N N . ASN A 1 217 ? -3.166 39.375 12.406 1 90.56 217 ASN A N 1
ATOM 1582 C CA . ASN A 1 217 ? -2.822 39.281 13.828 1 90.56 217 ASN A CA 1
ATOM 1583 C C . ASN A 1 217 ? -1.4 38.781 14.031 1 90.56 217 ASN A C 1
ATOM 1585 O O . ASN A 1 217 ? -1.145 37.594 13.898 1 90.56 217 ASN A O 1
ATOM 1589 N N . ALA A 1 218 ? -0.557 39.594 14.492 1 87.12 218 ALA A N 1
ATOM 1590 C CA . ALA A 1 218 ? 0.849 39.219 14.656 1 87.12 218 ALA A CA 1
ATOM 1591 C C . ALA A 1 218 ? 1.027 38.219 15.773 1 87.12 218 ALA A C 1
ATOM 1593 O O . ALA A 1 218 ? 2.057 37.531 15.852 1 87.12 218 ALA A O 1
ATOM 1594 N N . HIS A 1 219 ? 0.008 38.125 16.609 1 90.5 219 HIS A N 1
ATOM 1595 C CA . HIS A 1 219 ? 0.134 37.219 17.766 1 90.5 219 HIS A CA 1
ATOM 1596 C C . HIS A 1 219 ? -0.407 35.844 17.453 1 90.5 219 HIS A C 1
ATOM 1598 O O . HIS A 1 219 ? -0.302 34.938 18.266 1 90.5 219 HIS A O 1
ATOM 1604 N N . VAL A 1 220 ? -0.901 35.688 16.25 1 95.31 220 VAL A N 1
ATOM 1605 C CA . VAL A 1 220 ? -1.385 34.375 15.867 1 95.31 220 VAL A CA 1
ATOM 1606 C C . VAL A 1 220 ? -0.223 33.375 15.852 1 95.31 220 VAL A C 1
ATOM 1608 O O . VAL A 1 220 ? 0.889 33.719 15.445 1 95.31 220 VAL A O 1
ATOM 1611 N N . LEU A 1 221 ? -0.446 32.188 16.359 1 96.94 221 LEU A N 1
ATOM 1612 C CA . LEU A 1 221 ? 0.562 31.125 16.328 1 96.94 221 LEU A CA 1
ATOM 1613 C C . LEU A 1 221 ? 0.312 30.172 15.172 1 96.94 221 LEU A C 1
ATOM 161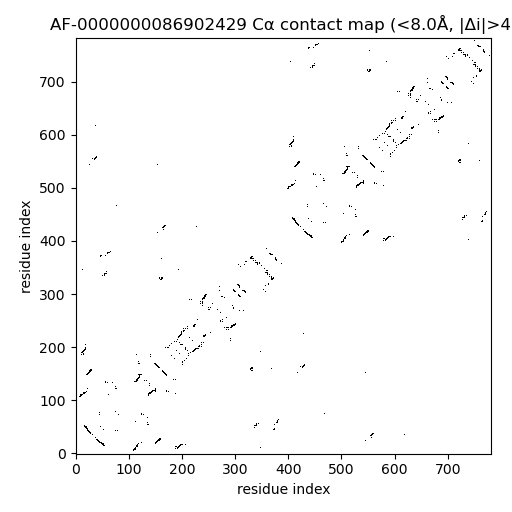5 O O . LEU A 1 221 ? -0.817 29.719 14.969 1 96.94 221 LEU A O 1
ATOM 1619 N N . THR A 1 222 ? 1.381 29.922 14.383 1 97.94 222 THR A N 1
ATOM 1620 C CA . THR A 1 222 ? 1.285 29.047 13.227 1 97.94 222 THR A CA 1
ATOM 1621 C C . THR A 1 222 ? 2.059 27.75 13.469 1 97.94 222 THR A C 1
ATOM 1623 O O . THR A 1 222 ? 3.197 27.781 13.938 1 97.94 222 THR A O 1
ATOM 1626 N N . VAL A 1 223 ? 1.395 26.594 13.227 1 98.62 223 VAL A N 1
ATOM 1627 C CA . VAL A 1 223 ? 1.97 25.266 13.383 1 98.62 223 VAL A CA 1
ATOM 1628 C C . VAL A 1 223 ? 2.004 24.547 12.031 1 98.62 223 VAL A C 1
ATOM 1630 O O . VAL A 1 223 ? 0.974 24.422 11.367 1 98.62 223 VAL A O 1
ATOM 1633 N N . PHE A 1 224 ? 3.172 24.109 11.633 1 98.5 224 PHE A N 1
ATOM 1634 C CA . PHE A 1 224 ? 3.334 23.469 10.336 1 98.5 224 PHE A CA 1
ATOM 1635 C C . PHE A 1 224 ? 3.869 22.047 10.5 1 98.5 224 PHE A C 1
ATOM 1637 O O . PHE A 1 224 ? 4.875 21.828 11.172 1 98.5 224 PHE A O 1
ATOM 1644 N N . THR A 1 225 ? 3.166 21.062 9.984 1 97.81 225 THR A N 1
ATOM 1645 C CA . THR A 1 225 ? 3.654 19.688 9.859 1 97.81 225 THR A CA 1
ATOM 1646 C C . THR A 1 225 ? 4.086 19.406 8.422 1 97.81 225 THR A C 1
ATOM 1648 O O . THR A 1 225 ? 3.254 19.359 7.516 1 97.81 225 THR A O 1
ATOM 1651 N N . PRO A 1 226 ? 5.309 19.078 8.18 1 96.44 226 PRO A N 1
ATOM 1652 C CA . PRO A 1 226 ? 5.891 19.172 6.836 1 96.44 226 PRO A CA 1
ATOM 1653 C C . PRO A 1 226 ? 5.617 17.922 5.988 1 96.44 226 PRO A C 1
ATOM 1655 O O . PRO A 1 226 ? 5.98 17.891 4.809 1 96.44 226 PRO A O 1
ATOM 1658 N N . ALA A 1 227 ? 5.016 16.906 6.484 1 91.44 227 ALA A N 1
ATOM 1659 C CA . ALA A 1 227 ? 4.789 15.695 5.715 1 91.44 227 ALA A CA 1
ATOM 1660 C C . ALA A 1 227 ? 3.695 15.898 4.672 1 91.44 227 ALA A C 1
ATOM 1662 O O . ALA A 1 227 ? 2.666 16.516 4.953 1 91.44 227 ALA A O 1
ATOM 1663 N N . PRO A 1 228 ? 3.836 15.367 3.48 1 92.19 228 PRO A N 1
ATOM 1664 C CA . PRO A 1 228 ? 5.02 14.719 2.918 1 92.19 228 PRO A CA 1
ATOM 1665 C C . PRO A 1 228 ? 6.156 15.695 2.631 1 92.19 228 PRO A C 1
ATOM 1667 O O . PRO A 1 228 ? 5.914 16.797 2.143 1 92.19 228 PRO A O 1
ATOM 1670 N N . VAL A 1 229 ? 7.395 15.336 2.846 1 90.44 229 VAL A N 1
ATOM 1671 C CA . VAL A 1 229 ? 8.516 16.266 2.893 1 90.44 229 VAL A CA 1
ATOM 1672 C C . VAL A 1 229 ? 9.047 16.5 1.481 1 90.44 229 VAL A C 1
ATOM 1674 O O . VAL A 1 229 ? 9.797 17.453 1.246 1 90.44 229 VAL A O 1
ATOM 1677 N N . ASP A 1 230 ? 8.68 15.859 0.451 1 78.38 230 ASP A N 1
ATOM 1678 C CA . ASP A 1 230 ? 9.336 15.883 -0.853 1 78.38 230 ASP A CA 1
ATOM 1679 C C . ASP A 1 230 ? 9 17.156 -1.62 1 78.38 230 ASP A C 1
ATOM 1681 O O . ASP A 1 230 ? 9.68 17.5 -2.588 1 78.38 230 ASP A O 1
ATOM 1685 N N . ARG A 1 231 ? 8.016 17.984 -1.311 1 82.56 231 ARG A N 1
ATOM 1686 C CA . ARG A 1 231 ? 7.621 19.156 -2.074 1 82.56 231 ARG A CA 1
ATOM 1687 C C . ARG A 1 231 ? 7.21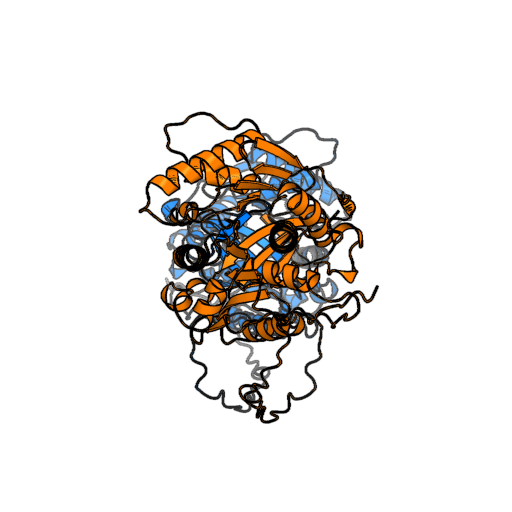1 20.297 -1.146 1 82.56 231 ARG A C 1
ATOM 1689 O O . ARG A 1 231 ? 6.094 20.812 -1.247 1 82.56 231 ARG A O 1
ATOM 1696 N N . ILE A 1 232 ? 8.133 20.781 -0.368 1 92.31 232 ILE A N 1
ATOM 1697 C CA . ILE A 1 232 ? 7.762 21.828 0.569 1 92.31 232 ILE A CA 1
ATOM 1698 C C . ILE A 1 232 ? 8.094 23.203 -0.031 1 92.31 232 ILE A C 1
ATOM 1700 O O . ILE A 1 232 ? 9.195 23.406 -0.555 1 92.31 232 ILE A O 1
ATOM 1704 N N . ASN A 1 233 ? 7.141 24.125 -0.061 1 93.25 233 ASN A N 1
ATOM 1705 C CA . ASN A 1 233 ? 7.395 25.516 -0.407 1 93.25 233 ASN A CA 1
ATOM 1706 C C . ASN A 1 233 ? 8.219 26.219 0.67 1 93.25 233 ASN A C 1
ATOM 1708 O O . ASN A 1 233 ? 7.73 26.438 1.78 1 93.25 233 ASN A O 1
ATOM 1712 N N . ALA A 1 234 ? 9.391 26.641 0.334 1 91.5 234 ALA A N 1
ATOM 1713 C CA . ALA A 1 234 ? 10.352 27.188 1.294 1 91.5 234 ALA A CA 1
ATOM 1714 C C . ALA A 1 234 ? 9.812 28.453 1.958 1 91.5 234 ALA A C 1
ATOM 1716 O O . ALA A 1 234 ? 10.203 28.781 3.078 1 91.5 234 ALA A O 1
ATOM 1717 N N . ALA A 1 235 ? 8.922 29.141 1.331 1 93.69 235 ALA A N 1
ATOM 1718 C CA . ALA A 1 235 ? 8.367 30.375 1.864 1 93.69 235 ALA A CA 1
ATOM 1719 C C . ALA A 1 235 ? 7.613 30.125 3.168 1 93.69 235 ALA A C 1
ATOM 1721 O O . ALA A 1 235 ? 7.359 31.062 3.934 1 93.69 235 ALA A O 1
ATOM 1722 N N . ILE A 1 236 ? 7.312 28.859 3.443 1 95.25 236 ILE A N 1
ATOM 1723 C CA . ILE A 1 236 ? 6.574 28.5 4.652 1 95.25 236 ILE A CA 1
ATOM 1724 C C . ILE A 1 236 ? 7.402 28.859 5.883 1 95.25 236 ILE A C 1
ATOM 1726 O O . ILE A 1 236 ? 6.852 29.141 6.949 1 95.25 236 ILE A O 1
ATOM 1730 N N . CYS A 1 237 ? 8.727 28.906 5.738 1 94.25 237 CYS A N 1
ATOM 1731 C CA . CYS A 1 237 ? 9.648 29.203 6.828 1 94.25 237 CYS A CA 1
ATOM 1732 C C . CYS A 1 237 ? 9.445 30.625 7.34 1 94.25 237 CYS A C 1
ATOM 1734 O O . CYS A 1 237 ? 9.688 30.891 8.516 1 94.25 237 CYS A O 1
ATOM 1736 N N . CYS A 1 238 ? 8.938 31.484 6.543 1 93.62 238 CYS A N 1
ATOM 1737 C CA . CYS A 1 238 ? 8.773 32.906 6.883 1 93.62 238 CYS A CA 1
ATOM 1738 C C . CYS A 1 238 ? 7.719 33.062 7.969 1 93.62 238 CYS A C 1
ATOM 1740 O O . CYS A 1 238 ? 7.82 34 8.797 1 93.62 238 CYS A O 1
ATOM 1742 N N . PHE A 1 239 ? 6.781 32.156 7.977 1 95.06 239 PHE A N 1
ATOM 1743 C CA . PHE A 1 239 ? 5.594 32.469 8.766 1 95.06 239 PHE A CA 1
ATOM 1744 C C . PHE A 1 239 ? 5.363 31.406 9.836 1 95.06 239 PHE A C 1
ATOM 1746 O O . PHE A 1 239 ? 4.426 31.5 10.625 1 95.06 239 PHE A O 1
ATOM 1753 N N . THR A 1 240 ? 6.223 30.438 9.891 1 97 240 THR A N 1
ATOM 1754 C CA . THR A 1 240 ? 6.012 29.297 10.789 1 97 240 THR A CA 1
ATOM 1755 C C . THR A 1 240 ? 6.539 29.609 12.188 1 97 240 THR A C 1
ATOM 1757 O O . THR A 1 240 ? 7.715 29.938 12.359 1 97 240 THR A O 1
ATOM 1760 N N . ASP A 1 241 ? 5.668 29.547 13.164 1 97.31 241 ASP A N 1
ATOM 1761 C CA . ASP A 1 241 ? 6.094 29.672 14.555 1 97.31 241 ASP A CA 1
ATOM 1762 C C . ASP A 1 241 ? 6.605 28.344 15.102 1 97.31 241 ASP A C 1
ATOM 1764 O O . ASP A 1 241 ? 7.582 28.312 15.852 1 97.31 241 ASP A O 1
ATOM 1768 N N . PHE A 1 242 ? 5.945 27.234 14.75 1 98.19 242 PHE A N 1
ATOM 1769 C CA . PHE A 1 242 ? 6.312 25.906 15.234 1 98.19 242 PHE A CA 1
ATOM 1770 C C . PHE A 1 242 ? 6.348 24.906 14.086 1 98.19 242 PHE A C 1
ATOM 1772 O O . PHE A 1 242 ? 5.328 24.656 13.438 1 98.19 242 PHE A O 1
ATOM 1779 N N . LEU A 1 243 ? 7.488 24.375 13.836 1 98.38 243 LEU A N 1
ATOM 1780 C CA . LEU A 1 243 ? 7.652 23.234 12.953 1 98.38 243 LEU A CA 1
ATOM 1781 C C . LEU A 1 243 ? 7.559 21.922 13.734 1 98.38 243 LEU A C 1
ATOM 1783 O O . LEU A 1 243 ? 8.289 21.734 14.711 1 98.38 243 LEU A O 1
ATOM 1787 N N . LEU A 1 244 ? 6.645 21.094 13.344 1 98.12 244 LEU A N 1
ATOM 1788 C CA . LEU A 1 244 ? 6.445 19.797 13.992 1 98.12 244 LEU A CA 1
ATOM 1789 C C . LEU A 1 244 ? 6.781 18.656 13.039 1 98.12 244 LEU A C 1
ATOM 1791 O O . LEU A 1 244 ? 6.137 18.5 11.992 1 98.12 244 LEU A O 1
ATOM 1795 N N . CYS A 1 245 ? 7.777 17.859 13.359 1 96.12 245 CYS A N 1
ATOM 1796 C CA . CYS A 1 245 ? 8.18 16.734 12.508 1 96.12 245 CYS A CA 1
ATOM 1797 C C . CYS A 1 245 ? 8.711 15.578 13.344 1 96.12 245 CYS A C 1
ATOM 1799 O O . CYS A 1 245 ? 8.945 15.727 14.539 1 96.12 245 CYS A O 1
ATOM 1801 N N . ASN A 1 246 ? 8.695 14.414 12.727 1 92.88 246 ASN A N 1
ATOM 1802 C CA . ASN A 1 246 ? 9.398 13.305 13.367 1 92.88 246 ASN A CA 1
ATOM 1803 C C . ASN A 1 246 ? 10.867 13.258 12.953 1 92.88 246 ASN A C 1
ATOM 1805 O O . ASN A 1 246 ? 11.336 14.133 12.227 1 92.88 246 ASN A O 1
ATOM 1809 N N . SER A 1 247 ? 11.555 12.25 13.422 1 91.5 247 SER A N 1
ATOM 1810 C CA . SER A 1 247 ? 13 12.172 13.203 1 91.5 247 SER A CA 1
ATOM 1811 C C . SER A 1 247 ? 13.32 11.992 11.727 1 91.5 247 SER A C 1
ATOM 1813 O O . SER A 1 247 ? 14.266 12.602 11.211 1 91.5 247 SER A O 1
ATOM 1815 N N . VAL A 1 248 ? 12.547 11.172 11.062 1 85.56 248 VAL A N 1
ATOM 1816 C CA . VAL A 1 248 ? 12.766 10.906 9.648 1 85.56 248 VAL A CA 1
ATOM 1817 C C . VAL A 1 248 ? 12.516 12.172 8.836 1 85.56 248 VAL A C 1
ATOM 1819 O O . VAL A 1 248 ? 13.305 12.516 7.949 1 85.56 248 VAL A O 1
ATOM 1822 N N . GLU A 1 249 ? 11.469 12.867 9.156 1 90.69 249 GLU A N 1
ATOM 1823 C CA . GLU A 1 249 ? 11.125 14.117 8.484 1 90.69 249 GLU A CA 1
ATOM 1824 C C . GLU A 1 249 ? 12.156 15.203 8.758 1 90.69 249 GLU A C 1
ATOM 1826 O O . GLU A 1 249 ? 12.508 15.977 7.867 1 90.69 249 GLU A O 1
ATOM 1831 N N . ALA A 1 250 ? 12.641 15.195 9.945 1 93.31 250 ALA A N 1
ATOM 1832 C CA . ALA A 1 250 ? 13.664 16.172 10.312 1 93.31 250 ALA A CA 1
ATOM 1833 C C . ALA A 1 250 ? 14.93 15.984 9.469 1 93.31 250 ALA A C 1
ATOM 1835 O O . ALA A 1 250 ? 15.5 16.953 8.961 1 93.31 250 ALA A O 1
ATOM 1836 N N . GLN A 1 251 ? 15.32 14.742 9.375 1 89.62 251 GLN A N 1
ATOM 1837 C CA . GLN A 1 251 ? 16.5 14.422 8.57 1 89.62 251 GLN A CA 1
ATOM 1838 C C . GLN A 1 251 ? 16.281 14.82 7.113 1 89.62 251 GLN A C 1
ATOM 1840 O O . GLN A 1 251 ? 17.188 15.383 6.48 1 89.62 251 GLN A O 1
ATOM 1845 N N . ALA A 1 252 ? 15.148 14.539 6.652 1 88.25 252 ALA A N 1
ATOM 1846 C CA . ALA A 1 252 ? 14.828 14.875 5.266 1 88.25 252 ALA A CA 1
ATOM 1847 C C . ALA A 1 252 ? 14.828 16.391 5.051 1 88.25 252 ALA A C 1
ATOM 1849 O O . ALA A 1 252 ? 15.281 16.875 4.016 1 88.25 252 ALA A O 1
ATOM 1850 N N . LEU A 1 253 ? 14.336 17.125 5.996 1 91.62 253 LEU A N 1
ATOM 1851 C CA . LEU A 1 253 ? 14.266 18.578 5.91 1 91.62 253 LEU A CA 1
ATOM 1852 C C . LEU A 1 253 ? 15.664 19.188 5.918 1 91.62 253 LEU A C 1
ATOM 1854 O O . LEU A 1 253 ? 15.93 20.156 5.191 1 91.62 253 LEU A O 1
ATOM 1858 N N . LEU A 1 254 ? 16.469 18.641 6.75 1 89.88 254 LEU A N 1
ATOM 1859 C CA . LEU A 1 254 ? 17.844 19.141 6.812 1 89.88 254 LEU A CA 1
ATOM 1860 C C . LEU A 1 254 ? 18.547 18.953 5.477 1 89.88 254 LEU A C 1
ATOM 1862 O O . LEU A 1 254 ? 19.328 19.812 5.062 1 89.88 254 LEU A O 1
ATOM 1866 N N . LYS A 1 255 ? 18.25 17.875 4.855 1 85.62 255 LYS A N 1
ATOM 1867 C CA . LYS A 1 255 ? 18.812 17.641 3.535 1 85.62 255 LYS A CA 1
ATOM 1868 C C . LYS A 1 255 ? 18.219 18.578 2.494 1 85.62 255 LYS A C 1
ATOM 1870 O O . LYS A 1 255 ? 18.922 19.078 1.626 1 85.62 255 LYS A O 1
ATOM 1875 N N . LEU A 1 256 ? 16.984 18.812 2.619 1 83.75 256 LEU A N 1
ATOM 1876 C CA . LEU A 1 256 ? 16.234 19.609 1.651 1 83.75 256 LEU A CA 1
ATOM 1877 C C . LEU A 1 256 ? 16.641 21.078 1.74 1 83.75 256 LEU A C 1
ATOM 1879 O O . LEU A 1 256 ? 16.766 21.75 0.717 1 83.75 256 LEU A O 1
ATOM 1883 N N . TRP A 1 257 ? 16.75 21.578 2.928 1 82 257 TRP A N 1
ATOM 1884 C CA . TRP A 1 257 ? 16.984 23 3.137 1 82 257 TRP A CA 1
ATOM 1885 C C . TRP A 1 257 ? 18.469 23.297 3.295 1 82 257 TRP A C 1
ATOM 1887 O O . TRP A 1 257 ? 18.859 24.453 3.449 1 82 257 TRP A O 1
ATOM 1897 N N . GLY A 1 258 ? 19.266 22.188 3.443 1 72.94 258 GLY A N 1
ATOM 1898 C CA . GLY A 1 258 ? 20.688 22.375 3.715 1 72.94 258 GLY A CA 1
ATOM 1899 C C . GLY A 1 258 ? 21.469 22.812 2.498 1 72.94 258 GLY A C 1
ATOM 1900 O O . GLY A 1 258 ? 21.078 22.531 1.362 1 72.94 258 GLY A O 1
ATOM 1901 N N . ASP A 1 259 ? 22.156 23.969 2.775 1 60.94 259 ASP A N 1
ATOM 1902 C CA . ASP A 1 259 ? 23.203 24.359 1.841 1 60.94 259 ASP A CA 1
ATOM 1903 C C . ASP A 1 259 ? 24.375 23.375 1.875 1 60.94 259 ASP A C 1
ATOM 1905 O O . ASP A 1 259 ? 24.656 22.781 2.914 1 60.94 259 ASP A O 1
ATOM 1909 N N . THR A 1 260 ? 24.625 22.734 0.744 1 53.19 260 THR A N 1
ATOM 1910 C CA . THR A 1 260 ? 25.781 21.844 0.555 1 53.19 260 THR A CA 1
ATOM 1911 C C . THR A 1 260 ? 26.953 22.266 1.431 1 53.19 260 THR A C 1
ATOM 1913 O O . THR A 1 260 ? 27.922 21.531 1.582 1 53.19 260 THR A O 1
ATOM 1916 N N . THR A 1 261 ? 26.891 23.516 1.906 1 49.81 261 THR A N 1
ATOM 1917 C CA . THR A 1 261 ? 28.156 23.969 2.473 1 49.81 261 THR A CA 1
ATOM 1918 C C . THR A 1 261 ? 28.266 23.562 3.938 1 49.81 261 THR A C 1
ATOM 1920 O O . THR A 1 261 ? 29.375 23.516 4.488 1 49.81 261 THR A O 1
ATOM 1923 N N . ASP A 1 262 ? 27.203 23.688 4.703 1 54.25 262 ASP A N 1
ATOM 1924 C CA . ASP A 1 262 ? 27.359 23.469 6.137 1 54.25 262 ASP A CA 1
ATOM 1925 C C . ASP A 1 262 ? 27.219 21.984 6.484 1 54.25 262 ASP A C 1
ATOM 1927 O O . ASP A 1 262 ? 26.141 21.406 6.332 1 54.25 262 ASP A O 1
ATOM 1931 N N . LEU A 1 263 ? 28.328 21.312 6.492 1 54.25 263 LEU A N 1
ATOM 1932 C CA . LEU A 1 263 ? 28.75 19.922 6.562 1 54.25 263 LEU A CA 1
ATOM 1933 C C . LEU A 1 263 ? 28.453 19.328 7.934 1 54.25 263 LEU A C 1
ATOM 1935 O O . LEU A 1 263 ? 28.781 18.172 8.203 1 54.25 263 LEU A O 1
ATOM 1939 N N . SER A 1 264 ? 27.922 20.109 8.938 1 60.47 264 SER A N 1
ATOM 1940 C CA . SER A 1 264 ? 27.922 19.375 10.195 1 60.47 264 SER A CA 1
ATOM 1941 C C . SER A 1 264 ? 26.766 18.375 10.25 1 60.47 264 SER A C 1
ATOM 1943 O O . SER A 1 264 ? 25.609 18.75 10.039 1 60.47 264 SER A O 1
ATOM 1945 N N . GLU A 1 265 ? 26.984 17.219 10.172 1 70.5 265 GLU A N 1
ATOM 1946 C CA . GLU A 1 265 ? 26.016 16.141 10.328 1 70.5 265 GLU A CA 1
ATOM 1947 C C . GLU A 1 265 ? 25.5 16.062 11.758 1 70.5 265 GLU A C 1
ATOM 1949 O O . GLU A 1 265 ? 26.297 16 12.703 1 70.5 265 GLU A O 1
ATOM 1954 N N . PRO A 1 266 ? 24.141 16.375 11.875 1 74.06 266 PRO A N 1
ATOM 1955 C CA . PRO A 1 266 ? 23.625 16.281 13.242 1 74.06 266 PRO A CA 1
ATOM 1956 C C . PRO A 1 266 ? 23.922 14.93 13.891 1 74.06 266 PRO A C 1
ATOM 1958 O O . PRO A 1 266 ? 23.906 13.898 13.211 1 74.06 266 PRO A O 1
ATOM 1961 N N . THR A 1 267 ? 24.234 15.023 15.125 1 76.69 267 THR A N 1
ATOM 1962 C CA . THR A 1 267 ? 24.625 13.836 15.867 1 76.69 267 THR A CA 1
ATOM 1963 C C . THR A 1 267 ? 23.422 13.234 16.594 1 76.69 267 THR A C 1
ATOM 1965 O O . THR A 1 267 ? 23.453 12.07 17 1 76.69 267 THR A O 1
ATOM 1968 N N . ASN A 1 268 ? 22.547 14.102 16.875 1 90.62 268 ASN A N 1
ATOM 1969 C CA . ASN A 1 268 ? 21.328 13.672 17.562 1 90.62 268 ASN A CA 1
ATOM 1970 C C . ASN A 1 268 ? 20.156 14.594 17.25 1 90.62 268 ASN A C 1
ATOM 1972 O O . ASN A 1 268 ? 20.297 15.562 16.516 1 90.62 268 ASN A O 1
ATOM 1976 N N . GLU A 1 269 ? 19.031 14.305 17.859 1 93.56 269 GLU A N 1
ATOM 1977 C CA . GLU A 1 269 ? 17.812 15.039 17.547 1 93.56 269 GLU A CA 1
ATOM 1978 C C . GLU A 1 269 ? 17.859 16.453 18.109 1 93.56 269 GLU A C 1
ATOM 1980 O O . GLU A 1 269 ? 17.25 17.375 17.562 1 93.56 269 GLU A O 1
ATOM 1985 N N . MET A 1 270 ? 18.578 16.688 19.203 1 94.75 270 MET A N 1
ATOM 1986 C CA . MET A 1 270 ? 18.719 18.031 19.734 1 94.75 270 MET A CA 1
ATOM 1987 C C . MET A 1 270 ? 19.484 18.938 18.766 1 94.75 270 MET A C 1
ATOM 1989 O O . MET A 1 270 ? 19.094 20.078 18.547 1 94.75 270 MET A O 1
ATOM 1993 N N . ASP A 1 271 ? 20.5 18.344 18.234 1 94.19 271 ASP A N 1
ATOM 1994 C CA . ASP A 1 271 ? 21.25 19.062 17.219 1 94.19 271 ASP A CA 1
ATOM 1995 C C . ASP A 1 271 ? 20.391 19.312 15.977 1 94.19 271 ASP A C 1
ATOM 1997 O O . ASP A 1 271 ? 20.469 20.391 15.375 1 94.19 271 ASP A O 1
ATOM 2001 N N . MET A 1 272 ? 19.625 18.328 15.641 1 94.75 272 MET A N 1
ATOM 2002 C CA . MET A 1 272 ? 18.766 18.453 14.477 1 94.75 272 MET A CA 1
ATOM 2003 C C . MET A 1 272 ? 17.766 19.594 14.664 1 94.75 272 MET A C 1
ATOM 2005 O O . MET A 1 272 ? 17.516 20.375 13.734 1 94.75 272 MET A O 1
ATOM 2009 N N . ALA A 1 273 ? 17.234 19.719 15.844 1 96.75 273 ALA A N 1
ATOM 2010 C CA . ALA A 1 273 ? 16.25 20.75 16.125 1 96.75 273 ALA A CA 1
ATOM 2011 C C . ALA A 1 273 ? 16.859 22.156 16.016 1 96.75 273 ALA A C 1
ATOM 2013 O O . ALA A 1 273 ? 16.266 23.062 15.43 1 96.75 273 ALA A O 1
ATOM 2014 N N . ARG A 1 274 ? 18.016 22.281 16.547 1 95.25 274 ARG A N 1
ATOM 2015 C CA . ARG A 1 274 ? 18.719 23.547 16.484 1 95.25 274 ARG A CA 1
ATOM 2016 C C . ARG A 1 274 ? 19.047 23.922 15.039 1 95.25 274 ARG A C 1
ATOM 2018 O O . ARG A 1 274 ? 18.828 25.062 14.625 1 95.25 274 ARG A O 1
ATOM 2025 N N . LEU A 1 275 ? 19.562 22.953 14.344 1 94.06 275 LEU A N 1
ATOM 2026 C CA . LEU A 1 275 ? 19.938 23.188 12.961 1 94.06 275 LEU A CA 1
ATOM 2027 C C . LEU A 1 275 ? 18.734 23.547 12.109 1 94.06 275 LEU A C 1
ATOM 2029 O O . LEU A 1 275 ? 18.812 24.391 11.219 1 94.06 275 LEU A O 1
ATOM 2033 N N . LEU A 1 276 ? 17.641 22.875 12.359 1 95.62 276 LEU A N 1
ATOM 2034 C CA . LEU A 1 276 ? 16.422 23.172 11.617 1 95.62 276 LEU A CA 1
ATOM 2035 C C . LEU A 1 276 ? 15.953 24.609 11.898 1 95.62 276 LEU A C 1
ATOM 2037 O O . LEU A 1 276 ? 15.516 25.312 10.992 1 95.62 276 LEU A O 1
ATOM 2041 N N . HIS A 1 277 ? 16.062 25.016 13.125 1 95.81 277 HIS A N 1
ATOM 2042 C CA . HIS A 1 277 ? 15.758 26.406 13.484 1 95.81 277 HIS A CA 1
ATOM 2043 C C . HIS A 1 277 ? 16.594 27.375 12.672 1 95.81 277 HIS A C 1
ATOM 2045 O O . HIS A 1 277 ? 16.062 28.312 12.078 1 95.81 277 HIS A O 1
ATOM 2051 N N . GLU A 1 278 ? 17.828 27.109 12.641 1 93.62 278 GLU A N 1
ATOM 2052 C CA . GLU A 1 278 ? 18.75 27.984 11.922 1 93.62 278 GLU A CA 1
ATOM 2053 C C . GLU A 1 278 ? 18.438 28.016 10.43 1 93.62 278 GLU A C 1
ATOM 2055 O O . GLU A 1 278 ? 18.469 29.078 9.805 1 93.62 278 GLU A O 1
ATOM 2060 N N . ARG A 1 279 ? 18.156 26.875 9.969 1 92.69 279 ARG A N 1
ATOM 2061 C CA . ARG A 1 279 ? 17.875 26.781 8.539 1 92.69 279 ARG A CA 1
ATOM 2062 C C . ARG A 1 279 ? 16.562 27.484 8.195 1 92.69 279 ARG A C 1
ATOM 2064 O O . ARG A 1 279 ? 16.453 28.109 7.137 1 92.69 279 ARG A O 1
ATOM 2071 N N . MET A 1 280 ? 15.625 27.344 9.031 1 94 280 MET A N 1
ATOM 2072 C CA . MET A 1 280 ? 14.359 28.031 8.805 1 94 280 MET A CA 1
ATOM 2073 C C . MET A 1 280 ? 14.555 29.531 8.781 1 94 280 MET A C 1
ATOM 2075 O O . MET A 1 280 ? 14.016 30.219 7.914 1 94 280 MET A O 1
ATOM 2079 N N . LEU A 1 281 ? 15.344 30.031 9.672 1 93 281 LEU A N 1
ATOM 2080 C CA . LEU A 1 281 ? 15.609 31.469 9.734 1 93 281 LEU A CA 1
ATOM 2081 C C . LEU A 1 281 ? 16.375 31.922 8.492 1 93 281 LEU A C 1
ATOM 2083 O O . LEU A 1 281 ? 16.062 32.969 7.93 1 93 281 LEU A O 1
ATOM 2087 N N . TYR A 1 282 ? 17.312 31.141 8.18 1 90.31 282 TYR A N 1
ATOM 2088 C CA . TYR A 1 282 ? 18.094 31.484 6.992 1 90.31 282 TYR A CA 1
ATOM 2089 C C . TYR A 1 282 ? 17.203 31.5 5.75 1 90.31 282 TYR A C 1
ATOM 2091 O O . TYR A 1 282 ? 17.25 32.438 4.961 1 90.31 282 TYR A O 1
ATOM 2099 N N . THR A 1 283 ? 16.469 30.484 5.613 1 89.44 283 THR A N 1
ATOM 2100 C CA . THR A 1 283 ? 15.586 30.359 4.461 1 89.44 283 THR A CA 1
ATOM 2101 C C . THR A 1 283 ? 14.586 31.516 4.438 1 89.44 283 THR A C 1
ATOM 2103 O O . THR A 1 283 ? 14.344 32.125 3.385 1 89.44 283 THR A O 1
ATOM 2106 N N . ALA A 1 284 ? 14.047 31.859 5.574 1 90.38 284 ALA A N 1
ATOM 2107 C CA . ALA A 1 284 ? 13.094 32.969 5.691 1 90.38 284 ALA A CA 1
ATOM 2108 C C . ALA A 1 284 ? 13.719 34.281 5.273 1 90.38 284 ALA A C 1
ATOM 2110 O O . ALA A 1 284 ? 13.047 35.156 4.703 1 90.38 284 ALA A O 1
ATOM 2111 N N . SER A 1 285 ? 14.969 34.469 5.527 1 88.31 285 SER A N 1
ATOM 2112 C CA . SER A 1 285 ? 15.664 35.719 5.262 1 88.31 285 SER A CA 1
ATOM 2113 C C . SER A 1 285 ? 15.75 35.969 3.762 1 88.31 285 SER A C 1
ATOM 2115 O O . SER A 1 285 ? 15.992 37.125 3.346 1 88.31 285 SER A O 1
ATOM 2117 N N . GLN A 1 286 ? 15.516 34.969 3.025 1 85.31 286 GLN A N 1
ATOM 2118 C CA . GLN A 1 286 ? 15.625 35.094 1.575 1 85.31 286 GLN A CA 1
ATOM 2119 C C . GLN A 1 286 ? 14.328 35.656 0.982 1 85.31 286 GLN A C 1
ATOM 2121 O O . GLN A 1 286 ? 14.266 35.969 -0.215 1 85.31 286 GLN A O 1
ATOM 2126 N N . PHE A 1 287 ? 13.375 35.719 1.775 1 82.38 287 PHE A N 1
ATOM 2127 C CA . PHE A 1 287 ? 12.078 36.188 1.305 1 82.38 287 PHE A CA 1
ATOM 2128 C C . PHE A 1 287 ? 11.758 37.562 1.883 1 82.38 287 PHE A C 1
ATOM 2130 O O . PHE A 1 287 ? 12.359 37.969 2.879 1 82.38 287 PHE A O 1
ATOM 2137 N N . ALA A 1 288 ? 10.953 38.375 1.008 1 67.62 288 ALA A N 1
ATOM 2138 C CA . ALA A 1 288 ? 10.656 39.75 1.357 1 67.62 288 ALA A CA 1
ATOM 2139 C C . ALA A 1 288 ? 10.141 39.875 2.791 1 67.62 288 ALA A C 1
ATOM 2141 O O . ALA A 1 288 ? 9.664 38.875 3.359 1 67.62 288 ALA A O 1
ATOM 2142 N N . HIS A 1 289 ? 10.109 41.156 3.27 1 63.88 289 HIS A N 1
ATOM 2143 C CA . HIS A 1 289 ? 9.922 41.562 4.652 1 63.88 289 HIS A CA 1
ATOM 2144 C C . HIS A 1 289 ? 8.445 41.562 5.035 1 63.88 289 HIS A C 1
ATOM 2146 O O . HIS A 1 289 ? 7.574 41.75 4.184 1 63.88 289 HIS A O 1
ATOM 2152 N N . GLY A 1 290 ? 7.957 40.812 6.09 1 68.19 290 GLY A N 1
ATOM 2153 C CA . GLY A 1 290 ? 6.691 40.812 6.809 1 68.19 290 GLY A CA 1
ATOM 2154 C C . GLY A 1 290 ? 6.77 40.094 8.141 1 68.19 290 GLY A C 1
ATOM 2155 O O . GLY A 1 290 ? 7.859 39.875 8.68 1 68.19 290 GLY A O 1
ATOM 2156 N N . ALA A 1 291 ? 5.664 40 8.742 1 78.81 291 ALA A N 1
ATOM 2157 C CA . ALA A 1 291 ? 5.609 39.281 10.016 1 78.81 291 ALA A CA 1
ATOM 2158 C C . ALA A 1 291 ? 6.219 37.875 9.898 1 78.81 291 ALA A C 1
ATOM 2160 O O . ALA A 1 291 ? 5.98 37.188 8.906 1 78.81 291 ALA A O 1
ATOM 2161 N N . ARG A 1 292 ? 7.133 37.625 10.727 1 88.56 292 ARG A N 1
ATOM 2162 C CA . ARG A 1 292 ? 7.871 36.375 10.711 1 88.56 292 ARG A CA 1
ATOM 2163 C C . ARG A 1 292 ? 7.41 35.469 11.836 1 88.56 292 ARG A C 1
ATOM 2165 O O . ARG A 1 292 ? 6.91 35.906 12.859 1 88.56 292 ARG A O 1
ATOM 2172 N N . GLY A 1 293 ? 7.555 34.219 11.539 1 93.69 293 GLY A N 1
ATOM 2173 C CA . GLY A 1 293 ? 7.32 33.219 12.578 1 93.69 293 GLY A CA 1
ATOM 2174 C C . GLY A 1 293 ? 8.5 33.031 13.508 1 93.69 293 GLY A C 1
ATOM 2175 O O . GLY A 1 293 ? 9.578 33.594 13.266 1 93.69 293 GLY A O 1
ATOM 2176 N N . LEU A 1 294 ? 8.312 32.281 14.547 1 94.5 294 LEU A N 1
ATOM 2177 C CA . LEU A 1 294 ? 9.305 32.094 15.602 1 94.5 294 LEU A CA 1
ATOM 2178 C C . LEU A 1 294 ? 10.289 31 15.25 1 94.5 294 LEU A C 1
ATOM 2180 O O . LEU A 1 294 ? 11.336 30.859 15.883 1 94.5 294 LEU A O 1
ATOM 2184 N N . ALA A 1 295 ? 9.977 30.109 14.359 1 96.31 295 ALA A N 1
ATOM 2185 C CA . ALA A 1 295 ? 10.805 29.016 13.859 1 96.31 295 ALA A CA 1
ATOM 2186 C C . ALA A 1 295 ? 11.188 28.062 14.992 1 96.31 295 ALA A C 1
ATOM 2188 O O . ALA A 1 295 ? 12.312 27.547 15.031 1 96.31 295 ALA A O 1
ATOM 2189 N N . ASN A 1 296 ? 10.281 27.891 15.977 1 97.56 296 ASN A N 1
ATOM 2190 C CA . ASN A 1 296 ? 10.484 26.828 16.953 1 97.56 296 ASN A CA 1
ATOM 2191 C C . ASN A 1 296 ? 10.359 25.453 16.297 1 97.56 296 ASN A C 1
ATOM 2193 O O . ASN A 1 296 ? 9.641 25.297 15.305 1 97.56 296 ASN A O 1
ATOM 2197 N N . VAL A 1 297 ? 11.102 24.469 16.859 1 98.06 297 VAL A N 1
ATOM 2198 C CA . VAL A 1 297 ? 11.125 23.141 16.266 1 98.06 297 VAL A CA 1
ATOM 2199 C C . VAL A 1 297 ? 10.766 22.094 17.312 1 98.06 297 VAL A C 1
ATOM 2201 O O . VAL A 1 297 ? 11.312 22.109 18.406 1 98.06 297 VAL A O 1
ATOM 2204 N N . ILE A 1 298 ? 9.844 21.266 16.969 1 98.12 298 ILE A N 1
ATOM 2205 C CA . ILE A 1 298 ? 9.477 20.109 17.781 1 98.12 298 ILE A CA 1
ATOM 2206 C C . ILE A 1 298 ? 9.703 18.828 16.984 1 98.12 298 ILE A C 1
ATOM 2208 O O . ILE A 1 298 ? 9.18 18.672 15.875 1 98.12 298 ILE A O 1
ATOM 2212 N N . ILE A 1 299 ? 10.461 17.891 17.531 1 97.25 299 ILE A N 1
ATOM 2213 C CA . ILE A 1 299 ? 10.719 16.594 16.906 1 97.25 299 ILE A CA 1
ATOM 2214 C C . ILE A 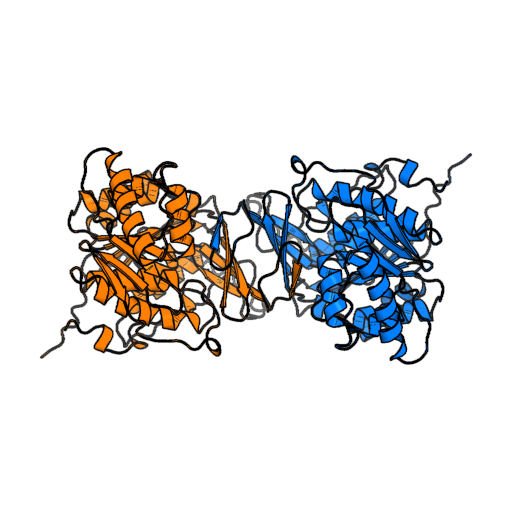1 299 ? 10.133 15.477 17.766 1 97.25 299 ILE A C 1
ATOM 2216 O O . ILE A 1 299 ? 10.594 15.234 18.875 1 97.25 299 ILE A O 1
ATOM 2220 N N . THR A 1 300 ? 9.094 14.836 17.234 1 95.31 300 THR A N 1
ATOM 2221 C CA . THR A 1 300 ? 8.523 13.68 17.906 1 95.31 300 THR A CA 1
ATOM 2222 C C . THR A 1 300 ? 9.352 12.43 17.609 1 95.31 300 THR A C 1
ATOM 2224 O O . THR A 1 300 ? 9.953 12.305 16.547 1 95.31 300 THR A O 1
ATOM 2227 N N . ARG A 1 301 ? 9.383 11.477 18.578 1 91.69 301 ARG A N 1
ATOM 2228 C CA . ARG A 1 301 ? 10.25 10.305 18.469 1 91.69 301 ARG A CA 1
ATOM 2229 C C . ARG A 1 301 ? 9.516 9.039 18.891 1 91.69 301 ARG A C 1
ATOM 2231 O O . ARG A 1 301 ? 10.07 8.203 19.609 1 91.69 301 ARG A O 1
ATOM 2238 N N . GLY A 1 302 ? 8.32 8.945 18.516 1 87.31 302 GLY A N 1
ATOM 2239 C CA . GLY A 1 302 ? 7.562 7.766 18.891 1 87.31 302 GLY A CA 1
ATOM 2240 C C . GLY A 1 302 ? 7.422 7.598 20.391 1 87.31 302 GLY A C 1
ATOM 2241 O O . GLY A 1 302 ? 6.875 8.469 21.062 1 87.31 302 GLY A O 1
ATOM 2242 N N . ALA A 1 303 ? 8.023 6.461 20.812 1 87.38 303 ALA A N 1
ATOM 2243 C CA . ALA A 1 303 ? 7.918 6.137 22.234 1 87.38 303 ALA A CA 1
ATOM 2244 C C . ALA A 1 303 ? 8.977 6.879 23.047 1 87.38 303 ALA A C 1
ATOM 2246 O O . ALA A 1 303 ? 8.953 6.844 24.281 1 87.38 303 ALA A O 1
ATOM 2247 N N . ASN A 1 304 ? 9.812 7.656 22.438 1 90.94 304 ASN A N 1
ATOM 2248 C CA . ASN A 1 304 ? 10.898 8.367 23.109 1 90.94 304 ASN A CA 1
ATOM 2249 C C . ASN A 1 304 ? 10.531 9.82 23.391 1 90.94 304 ASN A C 1
ATOM 2251 O O . ASN A 1 304 ? 9.57 10.344 22.828 1 90.94 304 ASN A O 1
ATOM 2255 N N . PRO A 1 305 ? 11.234 10.477 24.25 1 94.25 305 PRO A N 1
ATOM 2256 C CA . PRO A 1 305 ? 10.961 11.883 24.562 1 94.25 305 PRO A CA 1
ATOM 2257 C C . PRO A 1 305 ? 11.07 12.781 23.344 1 94.25 305 PRO A C 1
ATOM 2259 O O . PRO A 1 305 ? 11.977 12.617 22.516 1 94.25 305 PRO A O 1
ATOM 2262 N N . CYS A 1 306 ? 10.164 13.711 23.266 1 96 306 CYS A N 1
ATOM 2263 C CA . CYS A 1 306 ? 10.227 14.711 22.203 1 96 306 CYS A CA 1
ATOM 2264 C C . CYS A 1 306 ? 11.367 15.688 22.438 1 96 306 CYS A C 1
ATOM 2266 O O . CYS A 1 306 ? 11.789 15.891 23.578 1 96 306 CYS A O 1
ATOM 2268 N N . VAL A 1 307 ? 11.836 16.188 21.359 1 96.94 307 VAL A N 1
ATOM 2269 C CA . VAL A 1 307 ? 12.82 17.266 21.422 1 96.94 307 VAL A CA 1
ATOM 2270 C C . VAL A 1 307 ? 12.18 18.578 20.984 1 96.94 307 VAL A C 1
ATOM 2272 O O . VAL A 1 307 ? 11.484 18.625 19.969 1 96.94 307 VAL A O 1
ATOM 2275 N N . VAL A 1 308 ? 12.414 19.641 21.812 1 96.69 308 VAL A N 1
ATOM 2276 C CA . VAL A 1 308 ? 11.867 20.969 21.5 1 96.69 308 VAL A CA 1
ATOM 2277 C C . VAL A 1 308 ? 13 22 21.453 1 96.69 308 VAL A C 1
ATOM 2279 O O . VAL A 1 308 ? 13.852 22.031 22.344 1 96.69 308 VAL A O 1
ATOM 2282 N N . PHE A 1 309 ? 13.086 22.672 20.391 1 96.75 309 PHE A N 1
ATOM 2283 C CA . PHE A 1 309 ? 13.891 23.891 20.344 1 96.75 309 PHE A CA 1
ATOM 2284 C C . PHE A 1 309 ? 12.992 25.125 20.344 1 96.75 309 PHE A C 1
ATOM 2286 O O . PHE A 1 309 ? 12.312 25.406 19.359 1 96.75 309 PHE A O 1
ATOM 2293 N N . ALA A 1 310 ? 12.93 25.812 21.422 1 93.44 310 ALA A N 1
ATOM 2294 C CA . ALA A 1 310 ? 12.148 27.031 21.609 1 93.44 310 ALA A CA 1
ATOM 2295 C C . ALA A 1 310 ? 12.852 27.984 22.578 1 93.44 310 ALA A C 1
ATOM 2297 O O . ALA A 1 310 ? 13.586 27.547 23.469 1 93.44 310 ALA A O 1
ATOM 2298 N N . ASN A 1 311 ? 12.633 29.203 22.391 1 87.94 311 ASN A N 1
ATOM 2299 C CA . ASN A 1 311 ? 13.219 30.219 23.25 1 87.94 311 ASN A CA 1
ATOM 2300 C C . ASN A 1 311 ? 14.742 30.094 23.297 1 87.94 311 ASN A C 1
ATOM 2302 O O . ASN A 1 311 ? 15.336 30.203 24.375 1 87.94 311 ASN A O 1
ATOM 2306 N N . GLY A 1 312 ? 15.352 29.609 22.234 1 89 312 GLY A N 1
ATOM 2307 C CA . GLY A 1 312 ? 16.797 29.578 22.094 1 89 312 GLY A CA 1
ATOM 2308 C C . GLY A 1 312 ? 17.438 28.375 22.75 1 89 312 GLY A C 1
ATOM 2309 O O . GLY A 1 312 ? 18.672 28.312 22.859 1 89 312 GLY A O 1
ATOM 2310 N N . LYS A 1 313 ? 16.625 27.453 23.156 1 92.56 313 LYS A N 1
ATOM 2311 C CA . LYS A 1 313 ? 17.172 26.281 23.844 1 92.56 313 LYS A CA 1
ATOM 2312 C C . LYS A 1 313 ? 16.516 25 23.359 1 92.56 313 LYS A C 1
ATOM 2314 O O . LYS A 1 313 ? 15.328 24.984 23.031 1 92.56 313 LYS A O 1
ATOM 2319 N N . ALA A 1 314 ? 17.375 23.984 23.344 1 94.5 314 ALA A N 1
ATOM 2320 C CA . ALA A 1 314 ? 16.875 22.641 23.047 1 94.5 314 ALA A CA 1
ATOM 2321 C C . ALA A 1 314 ? 16.609 21.875 24.344 1 94.5 314 ALA A C 1
ATOM 2323 O O . ALA A 1 314 ? 17.375 21.953 25.297 1 94.5 314 ALA A O 1
ATOM 2324 N N . MET A 1 315 ? 15.508 21.219 24.422 1 94.25 315 MET A N 1
ATOM 2325 C CA . MET A 1 315 ? 15.203 20.422 25.594 1 94.25 315 MET A CA 1
ATOM 2326 C C . MET A 1 315 ? 14.461 19.141 25.203 1 94.25 315 MET A C 1
ATOM 2328 O O . MET A 1 315 ? 13.836 19.094 24.156 1 94.25 315 MET A O 1
ATOM 2332 N N . GLN A 1 316 ? 14.547 18.219 26.094 1 95 316 GLN A N 1
ATOM 2333 C CA . GLN A 1 316 ? 13.758 17 25.984 1 95 316 GLN A CA 1
ATOM 2334 C C . GLN A 1 316 ? 12.523 17.062 26.875 1 95 316 GLN A C 1
ATOM 2336 O O . GLN A 1 316 ? 12.602 17.531 28.016 1 95 316 GLN A O 1
ATOM 2341 N N . VAL A 1 317 ? 11.461 16.719 26.25 1 93.38 317 VAL A N 1
ATOM 2342 C CA . VAL A 1 317 ? 10.227 16.641 27.016 1 93.38 317 VAL A CA 1
ATOM 2343 C C . VAL A 1 317 ? 9.914 15.18 27.359 1 93.38 317 VAL A C 1
ATOM 2345 O O . VAL A 1 317 ? 9.688 14.367 26.453 1 93.38 317 VAL A O 1
ATOM 2348 N N . PRO A 1 318 ? 9.922 14.82 28.609 1 89.44 318 PRO A N 1
ATOM 2349 C CA . PRO A 1 318 ? 9.703 13.414 28.984 1 89.44 318 PRO A CA 1
ATOM 2350 C C . PRO A 1 318 ? 8.352 12.883 28.5 1 89.44 318 PRO A C 1
ATOM 2352 O O . PRO A 1 318 ? 7.391 13.641 28.375 1 89.44 318 PRO A O 1
ATOM 2355 N N . VAL A 1 319 ? 8.406 11.594 28.312 1 84.5 319 VAL A N 1
ATOM 2356 C CA . VAL A 1 319 ? 7.18 10.922 27.891 1 84.5 319 VAL A CA 1
ATOM 2357 C C . VAL A 1 319 ? 6.199 10.867 29.062 1 84.5 319 VAL A C 1
ATOM 2359 O O . VAL A 1 319 ? 6.523 10.336 30.125 1 84.5 319 VAL A O 1
ATOM 2362 N N . ALA A 1 320 ? 5.094 11.445 28.844 1 75.56 320 ALA A N 1
ATOM 2363 C CA . ALA A 1 320 ? 4.113 11.5 29.922 1 75.56 320 ALA A CA 1
ATOM 2364 C C . ALA A 1 320 ? 3.418 10.156 30.094 1 75.56 320 ALA A C 1
ATOM 2366 O O . ALA A 1 320 ? 3.014 9.805 31.219 1 75.56 320 ALA A O 1
ATOM 2367 N N . GLN A 1 321 ? 3.227 9.43 29 1 77.88 321 GLN A N 1
ATOM 2368 C CA . GLN A 1 321 ? 2.564 8.133 29.078 1 77.88 321 GLN A CA 1
ATOM 2369 C C . GLN A 1 321 ? 3.191 7.145 28.094 1 77.88 321 GLN A C 1
ATOM 2371 O O . GLN A 1 321 ? 3.133 7.348 26.875 1 77.88 321 GLN A O 1
ATOM 2376 N N . HIS A 1 322 ? 3.672 6.172 28.688 1 82.31 322 HIS A N 1
ATOM 2377 C CA . HIS A 1 322 ? 4.25 5.117 27.859 1 82.31 322 HIS A CA 1
ATOM 2378 C C . HIS A 1 322 ? 3.205 4.066 27.5 1 82.31 322 HIS A C 1
ATOM 2380 O O . HIS A 1 322 ? 2.439 3.627 28.359 1 82.31 322 HIS A O 1
ATOM 2386 N N . VAL A 1 323 ? 3.133 3.791 26.266 1 84.69 323 VAL A N 1
ATOM 2387 C CA . VAL A 1 323 ? 2.293 2.688 25.797 1 84.69 323 VAL A CA 1
ATOM 2388 C C . VAL A 1 323 ? 3.162 1.467 25.516 1 84.69 323 VAL A C 1
ATOM 2390 O O . VAL A 1 323 ? 4.051 1.521 24.656 1 84.69 323 VAL A O 1
ATOM 2393 N N . PRO A 1 324 ? 2.906 0.355 26.188 1 85.94 324 PRO A N 1
ATOM 2394 C CA . PRO A 1 324 ? 3.654 -0.865 25.875 1 85.94 324 PRO A CA 1
ATOM 2395 C C . PRO A 1 324 ? 3.535 -1.276 24.406 1 85.94 324 PRO A C 1
ATOM 2397 O O . PRO A 1 324 ? 2.471 -1.119 23.812 1 85.94 324 PRO A O 1
ATOM 2400 N N . SER A 1 325 ? 4.637 -1.809 23.906 1 84.38 325 SER A N 1
ATOM 2401 C CA . SER A 1 325 ? 4.711 -2.158 22.5 1 84.38 325 SER A CA 1
ATOM 2402 C C . SER A 1 325 ? 3.627 -3.16 22.109 1 84.38 325 SER A C 1
ATOM 2404 O O . SER A 1 325 ? 3.109 -3.127 21 1 84.38 325 SER A O 1
ATOM 2406 N N . GLU A 1 326 ? 3.262 -4.016 23.016 1 85.94 326 GLU A N 1
ATOM 2407 C CA . GLU A 1 326 ? 2.277 -5.062 22.75 1 85.94 326 GLU A CA 1
ATOM 2408 C C . GLU A 1 326 ? 0.884 -4.469 22.562 1 85.94 326 GLU A C 1
ATOM 2410 O O . GLU A 1 326 ? 0.001 -5.125 22 1 85.94 326 GLU A O 1
ATOM 2415 N N . LEU A 1 327 ? 0.754 -3.225 23.016 1 88.62 327 LEU A N 1
ATOM 2416 C CA . LEU A 1 327 ? -0.56 -2.596 22.938 1 88.62 327 LEU A CA 1
ATOM 2417 C C . LEU A 1 327 ? -0.644 -1.672 21.719 1 88.62 327 LEU A C 1
ATOM 2419 O O . LEU A 1 327 ? -1.718 -1.159 21.406 1 88.62 327 LEU A O 1
ATOM 2423 N N . VAL A 1 328 ? 0.429 -1.454 21.094 1 90.75 328 VAL A N 1
ATOM 2424 C CA . VAL A 1 328 ? 0.431 -0.617 19.906 1 90.75 328 VAL A CA 1
ATOM 2425 C C . VAL A 1 328 ? -0.16 -1.391 18.719 1 90.75 328 VAL A C 1
ATOM 2427 O O . VAL A 1 328 ? 0.321 -2.475 18.391 1 90.75 328 VAL A O 1
ATOM 2430 N N . VAL A 1 329 ? -1.163 -0.834 18.125 1 90.25 329 VAL A N 1
ATOM 2431 C CA . VAL A 1 329 ? -1.909 -1.52 17.078 1 90.25 329 VAL A CA 1
ATOM 2432 C C . VAL A 1 329 ? -1.735 -0.781 15.75 1 90.25 329 VAL A C 1
ATOM 2434 O O . VAL A 1 329 ? -1.577 -1.406 14.695 1 90.25 329 VAL A O 1
ATOM 2437 N N . ASP A 1 330 ? -1.788 0.497 15.812 1 91.75 330 ASP A N 1
ATOM 2438 C CA . ASP A 1 330 ? -1.795 1.334 14.617 1 91.75 330 ASP A CA 1
ATOM 2439 C C . ASP A 1 330 ? -1.32 2.75 14.938 1 91.75 330 ASP A C 1
ATOM 2441 O O . ASP A 1 330 ? -1.989 3.484 15.664 1 91.75 330 ASP A O 1
ATOM 2445 N N . THR A 1 331 ? -0.252 3.125 14.336 1 91.56 331 THR A N 1
ATOM 2446 C CA . THR A 1 331 ? 0.272 4.449 14.656 1 91.56 331 THR A CA 1
ATOM 2447 C C . THR A 1 331 ? -0.154 5.469 13.609 1 91.56 331 THR A C 1
ATOM 2449 O O . THR A 1 331 ? 0.314 6.609 13.617 1 91.56 331 THR A O 1
ATOM 2452 N N . THR A 1 332 ? -0.996 5.047 12.68 1 91.81 332 THR A N 1
ATOM 2453 C CA . THR A 1 332 ? -1.495 5.973 11.672 1 91.81 332 THR A CA 1
ATOM 2454 C C . THR A 1 332 ? -2.17 7.176 12.32 1 91.81 332 THR A C 1
ATOM 2456 O O . THR A 1 332 ? -3.045 7.016 13.18 1 91.81 332 THR A O 1
ATOM 2459 N N . GLY A 1 333 ? -1.738 8.352 11.977 1 94.06 333 GLY A N 1
ATOM 2460 C CA . GLY A 1 333 ? -2.389 9.562 12.453 1 94.06 333 GLY A CA 1
ATOM 2461 C C . GLY A 1 333 ? -1.908 9.992 13.828 1 94.06 333 GLY A C 1
ATOM 2462 O O . GLY A 1 333 ? -2.359 11.008 14.359 1 94.06 333 GLY A O 1
ATOM 2463 N N . ALA A 1 334 ? -0.994 9.258 14.461 1 94.06 334 ALA A N 1
ATOM 2464 C CA . ALA A 1 334 ? -0.486 9.633 15.773 1 94.06 334 ALA A CA 1
ATOM 2465 C C . ALA A 1 334 ? 0.142 11.023 15.742 1 94.06 334 ALA A C 1
ATOM 2467 O O . ALA A 1 334 ? -0.033 11.812 16.672 1 94.06 334 ALA A O 1
ATOM 2468 N N . GLY A 1 335 ? 0.892 11.273 14.68 1 95.19 335 GLY A N 1
ATOM 2469 C CA . GLY A 1 335 ? 1.454 12.602 14.508 1 95.19 335 GLY A CA 1
ATOM 2470 C C . GLY A 1 335 ? 0.399 13.68 14.367 1 95.19 335 GLY A C 1
ATOM 2471 O O . GLY A 1 335 ? 0.58 14.797 14.859 1 95.19 335 GLY A O 1
ATOM 2472 N N . ASP A 1 336 ? -0.675 13.336 13.75 1 97.5 336 ASP A N 1
ATOM 2473 C CA . ASP A 1 336 ? -1.773 14.289 13.594 1 97.5 336 ASP A CA 1
ATOM 2474 C C . ASP A 1 336 ? -2.484 14.531 14.922 1 97.5 336 ASP A C 1
ATOM 2476 O O . ASP A 1 336 ? -2.902 15.648 15.211 1 97.5 336 ASP A O 1
ATOM 2480 N N . ALA A 1 337 ? -2.664 13.461 15.664 1 97.31 337 ALA A N 1
ATOM 2481 C CA . ALA A 1 337 ? -3.215 13.609 17.016 1 97.31 337 ALA A CA 1
ATOM 2482 C C . ALA A 1 337 ? -2.352 14.539 17.859 1 97.31 337 ALA A C 1
ATOM 2484 O O . ALA A 1 337 ? -2.871 15.406 18.562 1 97.31 337 ALA A O 1
ATOM 2485 N N . PHE A 1 338 ? -1.073 14.375 17.734 1 97.12 338 PHE A N 1
ATOM 2486 C CA . PHE A 1 338 ? -0.128 15.242 18.438 1 97.12 338 PHE A CA 1
ATOM 2487 C C . PHE A 1 338 ? -0.288 16.688 18 1 97.12 338 PHE A C 1
ATOM 2489 O O . PHE A 1 338 ? -0.398 17.594 18.844 1 97.12 338 PHE A O 1
ATOM 2496 N N . ALA A 1 339 ? -0.331 16.875 16.734 1 98.44 339 ALA A N 1
ATOM 2497 C CA . ALA A 1 339 ? -0.391 18.234 16.188 1 98.44 339 ALA A CA 1
ATOM 2498 C C . ALA A 1 339 ? -1.681 18.938 16.594 1 98.44 339 ALA A C 1
ATOM 2500 O O . ALA A 1 339 ? -1.657 20.094 17 1 98.44 339 ALA A O 1
ATOM 2501 N N . GLY A 1 340 ? -2.779 18.234 16.469 1 98.38 340 GLY A N 1
ATOM 2502 C CA . GLY A 1 340 ? -4.043 18.797 16.922 1 98.38 340 GLY A CA 1
ATOM 2503 C C . GLY A 1 340 ? -4.066 19.125 18.391 1 98.38 340 GLY A C 1
ATOM 2504 O O . GLY A 1 340 ? -4.5 20.203 18.797 1 98.38 340 GLY A O 1
ATOM 2505 N N . ALA A 1 341 ? -3.586 18.219 19.188 1 97.31 341 ALA A N 1
ATOM 2506 C CA . ALA A 1 341 ? -3.529 18.438 20.625 1 97.31 341 ALA A CA 1
ATOM 2507 C C . ALA A 1 341 ? -2.59 19.578 20.984 1 97.31 341 ALA A C 1
ATOM 2509 O O . ALA A 1 341 ? -2.9 20.406 21.844 1 97.31 341 ALA A O 1
ATOM 2510 N N . PHE A 1 342 ? -1.495 19.594 20.297 1 97.62 342 PHE A N 1
ATOM 2511 C CA . PHE A 1 342 ? -0.54 20.672 20.531 1 97.62 342 PHE A CA 1
ATOM 2512 C C . PHE A 1 342 ? -1.18 22.031 20.266 1 97.62 342 PHE A C 1
ATOM 2514 O O . PHE A 1 342 ? -1.044 22.953 21.078 1 97.62 342 PHE A O 1
ATOM 2521 N N . ALA A 1 343 ? -1.864 22.125 19.156 1 97.88 343 ALA A N 1
ATOM 2522 C CA . ALA A 1 343 ? -2.547 23.375 18.812 1 97.88 343 ALA A CA 1
ATOM 2523 C C . ALA A 1 343 ? -3.543 23.766 19.906 1 97.88 343 ALA A C 1
ATOM 2525 O O . ALA A 1 343 ? -3.613 24.938 20.297 1 97.88 343 ALA A O 1
ATOM 2526 N N . TYR A 1 344 ? -4.258 22.828 20.375 1 96.19 344 TYR A N 1
ATOM 2527 C CA . TYR A 1 344 ? -5.238 23.078 21.422 1 96.19 344 TYR A CA 1
ATOM 2528 C C . TYR A 1 344 ? -4.559 23.578 22.703 1 96.19 344 TYR A C 1
ATOM 2530 O O . TYR A 1 344 ? -4.969 24.594 23.266 1 96.19 344 TYR A O 1
ATOM 2538 N N . PHE A 1 345 ? -3.559 22.875 23.125 1 94.88 345 PHE A N 1
ATOM 2539 C CA . PHE A 1 345 ? -2.912 23.219 24.391 1 94.88 345 PHE A CA 1
ATOM 2540 C C . PHE A 1 345 ? -2.074 24.484 24.234 1 94.88 345 PHE A C 1
ATOM 2542 O O . PHE A 1 345 ? -1.887 25.219 25.203 1 94.88 345 PHE A O 1
ATOM 2549 N N . LEU A 1 346 ? -1.567 24.672 23.062 1 93.88 346 LEU A N 1
ATOM 2550 C CA . LEU A 1 346 ? -0.871 25.938 22.797 1 93.88 346 LEU A CA 1
ATOM 2551 C C . LEU A 1 346 ? -1.812 27.125 22.953 1 93.88 346 LEU A C 1
ATOM 2553 O O . LEU A 1 346 ? -1.4 28.188 23.422 1 93.88 346 LEU A O 1
ATOM 2557 N N . LEU A 1 347 ? -3.029 26.984 22.484 1 91.44 347 LEU A N 1
ATOM 2558 C CA . LEU A 1 347 ? -4.047 28.016 22.672 1 91.44 347 LEU A CA 1
ATOM 2559 C C . LEU A 1 347 ? -4.277 28.297 24.141 1 91.44 347 LEU A C 1
ATOM 2561 O O . LEU A 1 347 ? -4.445 29.453 24.547 1 91.44 347 LEU A O 1
ATOM 2565 N N . LEU A 1 348 ? -4.23 27.25 24.969 1 88.69 348 LEU A N 1
ATOM 2566 C CA . LEU A 1 348 ? -4.469 27.391 26.406 1 88.69 348 LEU A CA 1
ATOM 2567 C C . LEU A 1 348 ? -3.252 27.984 27.109 1 88.69 348 LEU A C 1
ATOM 2569 O O . LEU A 1 348 ? -3.391 28.719 28.078 1 88.69 348 LEU A O 1
ATOM 2573 N N . SER A 1 349 ? -2.08 27.562 26.641 1 88.5 349 SER A N 1
ATOM 2574 C CA . SER A 1 349 ? -0.832 28 27.25 1 88.5 349 SER A CA 1
ATOM 2575 C C . SER A 1 349 ? 0.165 28.469 26.203 1 88.5 349 SER A C 1
ATOM 2577 O O . SER A 1 349 ? 1.233 27.875 26.031 1 88.5 349 SER A O 1
ATOM 2579 N N . PRO A 1 350 ? -0.06 29.609 25.594 1 86.75 350 PRO A N 1
ATOM 2580 C CA . PRO A 1 350 ? 0.758 30.047 24.469 1 86.75 350 PRO A CA 1
ATOM 2581 C C . PRO A 1 350 ? 2.197 30.359 24.875 1 86.75 350 PRO A C 1
ATOM 2583 O O . PRO A 1 350 ? 3.09 30.391 24.016 1 86.75 350 PRO A O 1
ATOM 2586 N N . LYS A 1 351 ? 2.506 30.531 26.172 1 86.06 351 LYS A N 1
ATOM 2587 C CA . LYS A 1 351 ? 3.834 30.938 26.625 1 86.06 351 LYS A CA 1
ATOM 2588 C C . LYS A 1 351 ? 4.633 29.75 27.125 1 86.06 351 LYS A C 1
ATOM 2590 O O . LYS A 1 351 ? 5.777 29.906 27.562 1 86.06 351 LYS A O 1
ATOM 2595 N N . SER A 1 352 ? 4.102 28.531 27.031 1 89.44 352 SER A N 1
ATOM 2596 C CA . SER A 1 352 ? 4.781 27.344 27.516 1 89.44 352 SER A CA 1
ATOM 2597 C C . SER A 1 352 ? 4.68 26.203 26.516 1 89.44 352 SER A C 1
ATOM 2599 O O . SER A 1 352 ? 3.998 25.203 26.75 1 89.44 352 SER A O 1
ATOM 2601 N N . PRO A 1 353 ? 5.438 26.312 25.484 1 92.06 353 PRO A N 1
ATOM 2602 C CA . PRO A 1 353 ? 5.375 25.266 24.453 1 92.06 353 PRO A CA 1
ATOM 2603 C C . PRO A 1 353 ? 5.754 23.891 25 1 92.06 353 PRO A C 1
ATOM 2605 O O . PRO A 1 353 ? 5.219 22.875 24.547 1 92.06 353 PRO A O 1
ATOM 2608 N N . GLU A 1 354 ? 6.629 23.781 26.031 1 92.06 354 GLU A N 1
ATOM 2609 C CA . GLU A 1 354 ? 7.031 22.516 26.625 1 92.06 354 GLU A CA 1
ATOM 2610 C C . GLU A 1 354 ? 5.852 21.812 27.281 1 92.06 354 GLU A C 1
ATOM 2612 O O . GLU A 1 354 ? 5.715 20.594 27.203 1 92.06 354 GLU A O 1
ATOM 2617 N N . LEU A 1 355 ? 5.062 22.641 27.906 1 91.94 355 LEU A N 1
ATOM 2618 C CA . LEU A 1 355 ? 3.869 22.078 28.547 1 91.94 355 LEU A CA 1
ATOM 2619 C C . LEU A 1 355 ? 2.885 21.578 27.5 1 91.94 355 LEU A C 1
ATOM 2621 O O . LEU A 1 355 ? 2.295 20.5 27.672 1 91.94 355 LEU A O 1
ATOM 2625 N N . ALA A 1 356 ? 2.682 22.391 26.469 1 94.56 356 ALA A N 1
ATOM 2626 C CA . ALA A 1 356 ? 1.799 21.984 25.375 1 94.56 356 ALA A CA 1
ATOM 2627 C C . ALA A 1 356 ? 2.275 20.672 24.75 1 94.56 356 ALA A C 1
ATOM 2629 O O . ALA A 1 356 ? 1.469 19.797 24.438 1 94.56 356 ALA A O 1
ATOM 2630 N N . VAL A 1 357 ? 3.598 20.516 24.625 1 95.75 357 VAL A N 1
ATOM 2631 C CA . VAL A 1 357 ? 4.188 19.312 24.031 1 95.75 357 VAL A CA 1
ATOM 2632 C C . VAL A 1 357 ? 3.953 18.109 24.953 1 95.75 357 VAL A C 1
ATOM 2634 O O . VAL A 1 357 ? 3.576 17.031 24.5 1 95.75 357 VAL A O 1
ATOM 2637 N N . SER A 1 358 ? 4.18 18.281 26.219 1 93.81 358 SER A N 1
ATOM 2638 C CA . SER A 1 358 ? 3.984 17.203 27.188 1 93.81 358 SER A CA 1
ATOM 2639 C C . SER A 1 358 ? 2.549 16.688 27.156 1 93.81 358 SER A C 1
ATOM 2641 O O . SER A 1 358 ? 2.318 15.484 27.109 1 93.81 358 SER A O 1
ATOM 2643 N N . ARG A 1 359 ? 1.625 17.594 27.125 1 94.38 359 ARG A N 1
ATOM 2644 C CA . ARG A 1 359 ? 0.212 17.219 27.125 1 94.38 359 ARG A CA 1
ATOM 2645 C C . ARG A 1 359 ? -0.188 16.594 25.781 1 94.38 359 ARG A C 1
ATOM 2647 O O . ARG A 1 359 ? -0.956 15.633 25.75 1 94.38 359 ARG A O 1
ATOM 2654 N N . ALA A 1 360 ? 0.355 17.172 24.688 1 96.19 360 ALA A N 1
ATOM 2655 C CA . ALA A 1 360 ? 0.083 16.625 23.359 1 96.19 360 ALA A CA 1
ATOM 2656 C C . ALA A 1 360 ? 0.595 15.195 23.25 1 96.19 360 ALA A C 1
ATOM 2658 O O . ALA A 1 360 ? -0.038 14.352 22.609 1 96.19 360 ALA A O 1
ATOM 2659 N N . THR A 1 361 ? 1.751 14.883 23.875 1 94.81 361 THR A N 1
ATOM 2660 C CA . THR A 1 361 ? 2.314 13.539 23.875 1 94.81 361 THR A CA 1
ATOM 2661 C C . THR A 1 361 ? 1.384 12.555 24.578 1 94.81 361 THR A C 1
ATOM 2663 O O . THR A 1 361 ? 1.199 11.43 24.109 1 94.81 361 THR A O 1
ATOM 2666 N N . TYR A 1 362 ? 0.816 13.031 25.625 1 93.38 362 TYR A N 1
ATOM 2667 C CA . TYR A 1 362 ? -0.13 12.195 26.359 1 93.38 362 TYR A CA 1
ATOM 2668 C C . TYR A 1 362 ? -1.335 11.852 25.5 1 93.38 362 TYR A C 1
ATOM 2670 O O . TYR A 1 362 ? -1.763 10.695 25.453 1 93.38 362 TYR A O 1
ATOM 2678 N N . VAL A 1 363 ? -1.837 12.82 24.812 1 94.31 363 VAL A N 1
ATOM 2679 C CA . VAL A 1 363 ? -3.016 12.648 23.969 1 94.31 363 VAL A CA 1
ATOM 2680 C C . VAL A 1 363 ? -2.686 11.703 22.812 1 94.31 363 VAL A C 1
ATOM 2682 O O . VAL A 1 363 ? -3.428 10.758 22.547 1 94.31 363 VAL A O 1
ATOM 2685 N N . ALA A 1 364 ? -1.576 11.922 22.156 1 94.69 364 ALA A N 1
ATOM 2686 C CA . ALA A 1 364 ? -1.177 11.125 21 1 94.69 364 ALA A CA 1
ATOM 2687 C C . ALA A 1 364 ? -0.964 9.664 21.391 1 94.69 364 ALA A C 1
ATOM 2689 O O . ALA A 1 364 ? -1.237 8.758 20.594 1 94.69 364 ALA A O 1
ATOM 2690 N N . ALA A 1 365 ? -0.535 9.406 22.609 1 92.31 365 ALA A N 1
ATOM 2691 C CA . ALA A 1 365 ? -0.268 8.047 23.078 1 92.31 365 ALA A CA 1
ATOM 2692 C C . ALA A 1 365 ? -1.548 7.219 23.125 1 92.31 365 ALA A C 1
ATOM 2694 O O . ALA A 1 365 ? -1.504 5.992 22.984 1 92.31 365 ALA A O 1
ATOM 2695 N N . GLN A 1 366 ? -2.627 7.879 23.234 1 91.75 366 GLN A N 1
ATOM 2696 C CA . GLN A 1 366 ? -3.898 7.168 23.281 1 91.75 366 GLN A CA 1
ATOM 2697 C C . GLN A 1 366 ? -4.289 6.652 21.906 1 91.75 366 GLN A C 1
ATOM 2699 O O . GLN A 1 366 ? -5.008 5.656 21.781 1 91.75 366 GLN A O 1
ATOM 2704 N N . SER A 1 367 ? -3.832 7.293 20.875 1 93.25 367 SER A N 1
ATOM 2705 C CA . SER A 1 367 ? -4.305 7.051 19.516 1 93.25 367 SER A CA 1
ATOM 2706 C C . SER A 1 367 ? -3.699 5.777 18.938 1 93.25 367 SER A C 1
ATOM 2708 O O . SER A 1 367 ? -4.246 5.191 18 1 93.25 367 SER A O 1
ATOM 2710 N N . VAL A 1 368 ? -2.605 5.258 19.469 1 92.81 368 VAL A N 1
ATOM 2711 C CA . VAL A 1 368 ? -1.844 4.207 18.797 1 92.81 368 VAL A CA 1
ATOM 2712 C C . VAL A 1 368 ? -2.377 2.84 19.219 1 92.81 368 VAL A C 1
ATOM 2714 O O . VAL A 1 368 ? -1.918 1.809 18.719 1 92.81 368 VAL A O 1
ATOM 2717 N N . THR A 1 369 ? -3.379 2.816 20.109 1 91 369 THR A N 1
ATOM 2718 C CA . THR A 1 369 ? -3.84 1.554 20.672 1 91 369 THR A CA 1
ATOM 2719 C C . THR A 1 369 ? -5.07 1.044 19.938 1 91 369 THR A C 1
ATOM 2721 O O . THR A 1 369 ? -5.602 -0.019 20.266 1 91 369 THR A O 1
ATOM 2724 N N . LYS A 1 370 ? -5.551 1.755 18.953 1 88.88 370 LYS A N 1
ATOM 2725 C CA . LYS A 1 370 ? -6.715 1.394 18.156 1 88.88 370 LYS A CA 1
ATOM 2726 C C . LYS A 1 370 ? -6.441 1.592 16.672 1 88.88 370 LYS A C 1
ATOM 2728 O O . LYS A 1 370 ? -5.531 2.336 16.297 1 88.88 370 LYS A O 1
ATOM 2733 N N . ASN A 1 371 ? -7.305 0.93 15.883 1 88 371 ASN A N 1
ATOM 2734 C CA . ASN A 1 371 ? -7.156 1.062 14.438 1 88 371 ASN A CA 1
ATOM 2735 C C . ASN A 1 371 ? -7.652 2.42 13.945 1 88 371 ASN A C 1
ATOM 2737 O O . ASN A 1 371 ? -8.664 2.932 14.43 1 88 371 ASN A O 1
ATOM 2741 N N . GLY A 1 372 ? -6.926 2.906 12.922 1 86.56 372 GLY A N 1
ATOM 2742 C CA . GLY A 1 372 ? -7.371 4.121 12.258 1 86.56 372 GLY A CA 1
ATOM 2743 C C . GLY A 1 372 ? -6.746 5.379 12.828 1 86.56 372 GLY A C 1
ATOM 2744 O O . GLY A 1 372 ? -6.102 5.336 13.883 1 86.56 372 GLY A O 1
ATOM 2745 N N . ALA A 1 373 ? -7.008 6.438 12.164 1 88.44 373 ALA A N 1
ATOM 2746 C CA . ALA A 1 373 ? -6.527 7.734 12.633 1 88.44 373 ALA A CA 1
ATOM 2747 C C . ALA A 1 373 ? -7.57 8.422 13.508 1 88.44 373 ALA A C 1
ATOM 2749 O O . ALA A 1 373 ? -7.672 8.133 14.703 1 88.44 373 ALA A O 1
ATOM 2750 N N . ALA A 1 374 ? -8.445 9.133 12.961 1 87.12 374 ALA A N 1
ATOM 2751 C CA . ALA A 1 374 ? -9.406 9.938 13.711 1 87.12 374 ALA A CA 1
ATOM 2752 C C . ALA A 1 374 ? -10.266 9.055 14.617 1 87.12 374 ALA A C 1
ATOM 2754 O O . ALA A 1 374 ? -10.648 9.469 15.719 1 87.12 374 ALA A O 1
ATOM 2755 N N . GLU A 1 375 ? -10.523 7.848 14.234 1 87.06 375 GLU A N 1
ATOM 2756 C CA . GLU A 1 375 ? -11.375 6.934 14.992 1 87.06 375 GLU A CA 1
ATOM 2757 C C . GLU A 1 375 ? -10.711 6.516 16.297 1 87.06 375 GLU A C 1
ATOM 2759 O O . GLU A 1 375 ? -11.383 6.094 17.234 1 87.06 375 GLU A O 1
ATOM 2764 N N . SER A 1 376 ? -9.438 6.668 16.375 1 88.69 376 SER A N 1
ATOM 2765 C CA . SER A 1 376 ? -8.695 6.191 17.531 1 88.69 376 SER A CA 1
ATOM 2766 C C . SER A 1 376 ? -8.422 7.324 18.531 1 88.69 376 SER A C 1
ATOM 2768 O O . SER A 1 376 ? -7.852 7.102 19.594 1 88.69 376 SER A O 1
ATOM 2770 N N . TYR A 1 377 ? -8.875 8.531 18.234 1 94.44 377 TYR A N 1
ATOM 2771 C CA . TYR A 1 377 ? -8.469 9.703 19 1 94.44 377 TYR A CA 1
ATOM 2772 C C . TYR A 1 377 ? -9.258 9.82 20.297 1 94.44 377 TYR A C 1
ATOM 2774 O O . TYR A 1 377 ? -10.438 9.469 20.344 1 94.44 377 TYR A O 1
ATOM 2782 N N . ALA A 1 378 ? -8.586 10.336 21.297 1 92.69 378 ALA A N 1
ATOM 2783 C CA . ALA A 1 378 ? -9.203 10.539 22.609 1 92.69 378 ALA A CA 1
ATOM 2784 C C . ALA A 1 378 ? -9.828 11.922 22.719 1 92.69 378 ALA A C 1
ATOM 2786 O O . ALA A 1 378 ? -9.258 12.906 22.234 1 92.69 378 ALA A O 1
ATOM 2787 N N . GLY A 1 379 ? -10.977 11.938 23.266 1 92.88 379 GLY A N 1
ATOM 2788 C CA . GLY A 1 379 ? -11.609 13.195 23.609 1 92.88 379 GLY A CA 1
ATOM 2789 C C . GLY A 1 379 ? -11.344 13.617 25.047 1 92.88 379 GLY A C 1
ATOM 2790 O O . GLY A 1 379 ? -10.703 12.891 25.812 1 92.88 379 GLY A O 1
ATOM 2791 N N . ARG A 1 380 ? -11.812 14.766 25.328 1 90.44 380 ARG A N 1
ATOM 2792 C CA . ARG A 1 380 ? -11.602 15.336 26.656 1 90.44 380 ARG A CA 1
ATOM 2793 C C . ARG A 1 380 ? -12.078 14.375 27.75 1 90.44 380 ARG A C 1
ATOM 2795 O O . ARG A 1 380 ? -11.43 14.227 28.781 1 90.44 380 ARG A O 1
ATOM 2802 N N . GLY A 1 381 ? -13.148 13.664 27.5 1 88.62 381 GLY A N 1
ATOM 2803 C CA . GLY A 1 381 ? -13.719 12.758 28.469 1 88.62 381 GLY A CA 1
ATOM 2804 C C . GLY A 1 381 ? -12.859 11.531 28.719 1 88.62 381 GLY A C 1
ATOM 2805 O O . GLY A 1 381 ? -12.961 10.898 29.781 1 88.62 381 GLY A O 1
ATOM 2806 N N . ASP A 1 382 ? -12 11.188 27.812 1 89.06 382 ASP A N 1
ATOM 2807 C CA . ASP A 1 382 ? -11.148 10.008 27.906 1 89.06 382 ASP A CA 1
ATOM 2808 C C . ASP A 1 382 ? -9.844 10.32 28.625 1 89.06 382 ASP A C 1
ATOM 2810 O O . ASP A 1 382 ? -9.055 9.422 28.922 1 89.06 382 ASP A O 1
ATOM 2814 N N . LEU A 1 383 ? -9.648 11.609 28.969 1 91.81 383 LEU A N 1
ATOM 2815 C CA . LEU A 1 383 ? -8.352 12.062 29.453 1 91.81 383 LEU A CA 1
ATOM 2816 C C . LEU A 1 383 ? -8.445 12.562 30.891 1 91.81 383 LEU A C 1
ATOM 2818 O O . LEU A 1 383 ? -9.508 13 31.328 1 91.81 383 LEU A O 1
ATOM 2822 N N . PRO A 1 384 ? -7.305 12.539 31.641 1 90.12 384 PRO A N 1
ATOM 2823 C CA . PRO A 1 384 ? -7.32 13.055 33 1 90.12 384 PRO A CA 1
ATOM 2824 C C . PRO A 1 384 ? -7.559 14.562 33.062 1 90.12 384 PRO A C 1
ATOM 2826 O O . PRO A 1 384 ? -7.047 15.305 32.219 1 90.12 384 PRO A O 1
ATOM 2829 N N . GLU A 1 385 ? -8.172 14.977 34.094 1 87.5 385 GLU A N 1
ATOM 2830 C CA . GLU A 1 385 ? -8.57 16.375 34.25 1 87.5 385 GLU A CA 1
ATOM 2831 C C . GLU A 1 385 ? -7.352 17.281 34.438 1 87.5 385 GLU A C 1
ATOM 2833 O O . GLU A 1 385 ? -7.375 18.453 34.031 1 87.5 385 GLU A O 1
ATOM 2838 N N . HIS A 1 386 ? -6.32 16.781 34.938 1 86.25 386 HIS A N 1
ATOM 2839 C CA . HIS A 1 386 ? -5.156 17.609 35.281 1 86.25 386 HIS A CA 1
ATOM 2840 C C . HIS A 1 386 ? -4.48 18.125 34 1 86.25 386 HIS A C 1
ATOM 2842 O O . HIS A 1 386 ? -3.748 19.109 34.031 1 86.25 386 HIS A O 1
ATOM 2848 N N . LEU A 1 387 ? -4.77 17.469 32.875 1 89.12 387 LEU A N 1
ATOM 2849 C CA . LEU A 1 387 ? -4.195 17.922 31.609 1 89.12 387 LEU A CA 1
ATOM 2850 C C . LEU A 1 387 ? -4.754 19.281 31.203 1 89.12 387 LEU A C 1
ATOM 2852 O O . LEU A 1 387 ? -4.121 20.016 30.438 1 89.12 387 LEU A O 1
ATOM 2856 N N . PHE A 1 388 ? -5.918 19.562 31.766 1 87.75 388 PHE A N 1
ATOM 2857 C CA . PHE A 1 388 ? -6.625 20.75 31.312 1 87.75 388 PHE A CA 1
ATOM 2858 C C . PHE A 1 388 ? -6.527 21.859 32.344 1 87.75 388 PHE A C 1
ATOM 2860 O O . PHE A 1 388 ? -7.098 22.938 32.156 1 87.75 388 PHE A O 1
ATOM 2867 N N . ARG A 1 389 ? -5.867 21.562 33.438 1 80.94 389 ARG A N 1
ATOM 2868 C CA . ARG A 1 389 ? -5.727 22.562 34.5 1 80.94 389 ARG A CA 1
ATOM 2869 C C . ARG A 1 389 ? -4.52 23.469 34.219 1 80.94 389 ARG A C 1
ATOM 2871 O O . ARG A 1 389 ? -3.479 22.984 33.781 1 80.94 389 ARG A O 1
ATOM 2878 N N . ASN A 1 390 ? -4.75 24.703 34.062 1 65.56 390 ASN A N 1
ATOM 2879 C CA . ASN A 1 390 ? -3.676 25.656 33.875 1 65.56 390 ASN A CA 1
ATOM 2880 C C . ASN A 1 390 ? -2.91 25.922 35.156 1 65.56 390 ASN A C 1
ATOM 2882 O O . ASN A 1 390 ? -3.459 26.5 36.094 1 65.56 390 ASN A O 1
ATOM 2886 N N . ASP A 1 391 ? -2.227 25.031 35.844 1 48.66 391 ASP A N 1
ATOM 2887 C CA . ASP A 1 391 ? -1.523 25.516 37.031 1 48.66 391 ASP A CA 1
ATOM 2888 C C . ASP A 1 391 ? -0.442 26.531 36.656 1 48.66 391 ASP A C 1
ATOM 2890 O O . ASP A 1 391 ? 0.138 26.453 35.594 1 48.66 391 ASP A O 1
ATOM 2894 N N . MET B 1 1 ? 3.172 -27.359 -48.219 1 23.06 1 MET B N 1
ATOM 2895 C CA . MET B 1 1 ? 3.336 -27.812 -46.844 1 23.06 1 MET B CA 1
ATOM 2896 C C . MET B 1 1 ? 2.393 -27.047 -45.906 1 23.06 1 MET B C 1
ATOM 2898 O O . MET B 1 1 ? 2.564 -25.859 -45.656 1 23.06 1 MET B O 1
ATOM 2902 N N . HIS B 1 2 ? 1.093 -27.359 -45.938 1 25.81 2 HIS B N 1
ATOM 2903 C CA . HIS B 1 2 ? -0.099 -26.797 -45.344 1 25.81 2 HIS B CA 1
ATOM 2904 C C . HIS B 1 2 ? 0.013 -26.797 -43.812 1 25.81 2 HIS B C 1
ATOM 2906 O O . HIS B 1 2 ? 0.12 -27.859 -43.188 1 25.81 2 HIS B O 1
ATOM 2912 N N . SER B 1 3 ? 0.698 -25.844 -43.312 1 29.42 3 SER B N 1
ATOM 2913 C CA . SER B 1 3 ? 0.802 -25.672 -41.875 1 29.42 3 SER B CA 1
ATOM 2914 C C . SER B 1 3 ? -0.572 -25.703 -41.219 1 29.42 3 SER B C 1
ATOM 2916 O O . SER B 1 3 ? -1.41 -24.844 -41.438 1 29.42 3 SER B O 1
ATOM 2918 N N . ILE B 1 4 ? -1.179 -26.891 -41.219 1 29.73 4 ILE B N 1
ATOM 2919 C CA . ILE B 1 4 ? -2.457 -27.188 -40.594 1 29.73 4 ILE B CA 1
ATOM 2920 C C . ILE B 1 4 ? -2.475 -26.594 -39.188 1 29.73 4 ILE B C 1
ATOM 2922 O O . ILE B 1 4 ? -1.67 -26.984 -38.312 1 29.73 4 ILE B O 1
ATOM 2926 N N . HIS B 1 5 ? -2.682 -25.391 -39.125 1 33 5 HIS B N 1
ATOM 2927 C CA . HIS B 1 5 ? -3.186 -24.859 -37.875 1 33 5 HIS B CA 1
ATOM 2928 C C . HIS B 1 5 ? -4.254 -25.766 -37.281 1 33 5 HIS B C 1
ATOM 2930 O O . HIS B 1 5 ? -5.414 -25.734 -37.688 1 33 5 HIS B O 1
ATOM 2936 N N . GLU B 1 6 ? -3.955 -27.062 -37.156 1 29.33 6 GLU B N 1
ATOM 2937 C CA . GLU B 1 6 ? -4.93 -27.875 -36.438 1 29.33 6 GLU B CA 1
ATOM 2938 C C . GLU B 1 6 ? -5.461 -27.141 -35.188 1 29.33 6 GLU B C 1
ATOM 2940 O O . GLU B 1 6 ? -4.688 -26.734 -34.344 1 29.33 6 GLU B O 1
ATOM 2945 N N . LYS B 1 7 ? -6.43 -26.562 -35.375 1 35.88 7 LYS B N 1
ATOM 2946 C CA . LYS B 1 7 ? -7.219 -26.125 -34.25 1 35.88 7 LYS B CA 1
ATOM 2947 C C . LYS B 1 7 ? -7.125 -27.125 -33.094 1 35.88 7 LYS B C 1
ATOM 2949 O O . LYS B 1 7 ? -7.504 -28.281 -33.25 1 35.88 7 LYS B O 1
ATOM 2954 N N . MET B 1 8 ? -6.059 -27.109 -32.344 1 33.5 8 MET B N 1
ATOM 2955 C CA . MET B 1 8 ? -5.969 -27.984 -31.188 1 33.5 8 MET B CA 1
ATOM 2956 C C . MET B 1 8 ? -7.293 -28.031 -30.438 1 33.5 8 MET B C 1
ATOM 2958 O O . MET B 1 8 ? -7.574 -27.141 -29.625 1 33.5 8 MET B O 1
ATOM 2962 N N . THR B 1 9 ? -8.383 -28.281 -30.938 1 40.78 9 THR B N 1
ATOM 2963 C CA . THR B 1 9 ? -9.641 -28.594 -30.281 1 40.78 9 THR B CA 1
ATOM 2964 C C . THR B 1 9 ? -9.422 -29.562 -29.125 1 40.78 9 THR B C 1
ATOM 2966 O O . THR B 1 9 ? -10.367 -30.172 -28.625 1 40.78 9 THR B O 1
ATOM 2969 N N . GLY B 1 10 ? -8.281 -30.016 -28.75 1 44.34 10 GLY B N 1
ATOM 2970 C CA . GLY B 1 10 ? -8.039 -31.031 -27.734 1 44.34 10 GLY B CA 1
ATOM 2971 C C . GLY B 1 10 ? -8.125 -30.484 -26.312 1 44.34 10 GLY B C 1
ATOM 2972 O O . GLY B 1 10 ? -8.242 -29.266 -26.109 1 44.34 10 GLY B O 1
ATOM 2973 N N . PRO B 1 11 ? -8.406 -31.391 -25.219 1 51.5 11 PRO B N 1
ATOM 2974 C CA . PRO B 1 11 ? -8.43 -31.094 -23.781 1 51.5 11 PRO B CA 1
ATOM 2975 C C . PRO B 1 11 ? -7.402 -30.047 -23.375 1 51.5 11 PRO B C 1
ATOM 2977 O O . PRO B 1 11 ? -6.391 -29.875 -24.047 1 51.5 11 PRO B O 1
ATOM 2980 N N . ALA B 1 12 ? -7.828 -29.031 -22.484 1 62.31 12 ALA B N 1
ATOM 2981 C CA . ALA B 1 12 ? -6.898 -28.047 -21.969 1 62.31 12 ALA B CA 1
ATOM 2982 C C . ALA B 1 12 ? -5.578 -28.688 -21.562 1 62.31 12 ALA B C 1
ATOM 2984 O O . ALA B 1 12 ? -5.539 -29.531 -20.656 1 62.31 12 ALA B O 1
ATOM 2985 N N . GLY B 1 13 ? -4.527 -28.391 -22.344 1 88.44 13 GLY B N 1
ATOM 2986 C CA . GLY B 1 13 ? -3.217 -28.922 -22.016 1 88.44 13 GLY B CA 1
ATOM 2987 C C . GLY B 1 13 ? -2.619 -28.312 -20.766 1 88.44 13 GLY B C 1
ATOM 2988 O O . GLY B 1 13 ? -1.953 -29.016 -19.984 1 88.44 13 GLY B O 1
ATOM 2989 N N . ILE B 1 14 ? -3.066 -27.078 -20.453 1 97.06 14 ILE B N 1
ATOM 2990 C CA . ILE B 1 14 ? -2.527 -26.375 -19.297 1 97.06 14 ILE B CA 1
ATOM 2991 C C . ILE B 1 14 ? -3.668 -25.953 -18.375 1 97.06 14 ILE B C 1
ATOM 2993 O O . ILE B 1 14 ? -4.641 -25.344 -18.812 1 97.06 14 ILE B O 1
ATOM 2997 N N . VAL B 1 15 ? -3.619 -26.328 -17.109 1 98.06 15 VAL B N 1
ATOM 2998 C CA . VAL B 1 15 ? -4.578 -25.891 -16.094 1 98.06 15 VAL B CA 1
ATOM 2999 C C . VAL B 1 15 ? -3.873 -25.047 -15.039 1 98.06 15 VAL B C 1
ATOM 3001 O O . VAL B 1 15 ? -2.854 -25.469 -14.477 1 98.06 15 VAL B O 1
ATOM 3004 N N . VAL B 1 16 ? -4.379 -23.859 -14.836 1 98.62 16 VAL B N 1
ATOM 3005 C CA . VAL B 1 16 ? -3.863 -22.984 -13.789 1 98.62 16 VAL B CA 1
ATOM 3006 C C . VAL B 1 16 ? -4.844 -22.938 -12.625 1 98.62 16 VAL B C 1
ATOM 3008 O O . VAL B 1 16 ? -6.031 -22.656 -12.805 1 98.62 16 VAL B O 1
ATOM 3011 N N . ILE B 1 17 ? -4.387 -23.25 -11.469 1 98.38 17 ILE B N 1
ATOM 3012 C CA . ILE B 1 17 ? -5.156 -23.141 -10.234 1 98.38 17 ILE B CA 1
ATOM 3013 C C . ILE B 1 17 ? -4.547 -22.047 -9.352 1 98.38 17 ILE B C 1
ATOM 3015 O O . ILE B 1 17 ? -3.377 -22.125 -8.977 1 98.38 17 ILE B O 1
ATO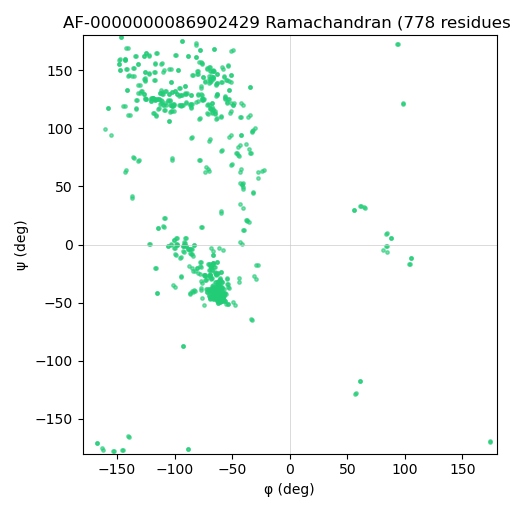M 3019 N N . GLY B 1 18 ? -5.387 -21.031 -9.031 1 98.19 18 GLY B N 1
ATOM 3020 C CA . GLY B 1 18 ? -4.777 -19.984 -8.219 1 98.19 18 GLY B CA 1
ATOM 3021 C C . GLY B 1 18 ? -5.695 -18.797 -7.992 1 98.19 18 GLY B C 1
ATOM 3022 O O . GLY B 1 18 ? -6.898 -18.875 -8.25 1 98.19 18 GLY B O 1
ATOM 3023 N N . CYS B 1 19 ? -5.117 -17.766 -7.465 1 98.25 19 CYS B N 1
ATOM 3024 C CA . CYS B 1 19 ? -5.91 -16.641 -7 1 98.25 19 CYS B CA 1
ATOM 3025 C C . CYS B 1 19 ? -6.223 -15.688 -8.141 1 98.25 19 CYS B C 1
ATOM 3027 O O . CYS B 1 19 ? -5.453 -15.586 -9.102 1 98.25 19 CYS B O 1
ATOM 3029 N N . ILE B 1 20 ? -7.398 -15.102 -8.055 1 98.12 20 ILE B N 1
ATOM 3030 C CA . ILE B 1 20 ? -7.934 -14.047 -8.906 1 98.12 20 ILE B CA 1
ATOM 3031 C C . ILE B 1 20 ? -8.195 -12.789 -8.086 1 98.12 20 ILE B C 1
ATOM 3033 O O . ILE B 1 20 ? -9.047 -12.797 -7.188 1 98.12 20 ILE B O 1
ATOM 3037 N N . ASN B 1 21 ? -7.449 -11.75 -8.359 1 96.12 21 ASN B N 1
ATOM 3038 C CA . ASN B 1 21 ? -7.656 -10.586 -7.504 1 96.12 21 ASN B CA 1
ATOM 3039 C C . ASN B 1 21 ? -7.555 -9.289 -8.297 1 96.12 21 ASN B C 1
ATOM 3041 O O . ASN B 1 21 ? -6.848 -9.227 -9.305 1 96.12 21 ASN B O 1
ATOM 3045 N N . SER B 1 22 ? -8.25 -8.266 -7.852 1 95.75 22 SER B N 1
ATOM 3046 C CA . SER B 1 22 ? -8.141 -6.91 -8.375 1 95.75 22 SER B CA 1
ATOM 3047 C C . SER B 1 22 ? -7.012 -6.145 -7.691 1 95.75 22 SER B C 1
ATOM 3049 O O . SER B 1 22 ? -6.938 -6.105 -6.461 1 95.75 22 SER B O 1
ATOM 3051 N N . ASP B 1 23 ? -6.172 -5.578 -8.508 1 95.25 23 ASP B N 1
ATOM 3052 C CA . ASP B 1 23 ? -5.055 -4.809 -7.969 1 95.25 23 ASP B CA 1
ATOM 3053 C C . ASP B 1 23 ? -5.391 -3.318 -7.91 1 95.25 23 ASP B C 1
ATOM 3055 O O . ASP B 1 23 ? -5.754 -2.717 -8.922 1 95.25 23 ASP B O 1
ATOM 3059 N N . ILE B 1 24 ? -5.348 -2.77 -6.73 1 94.12 24 ILE B N 1
ATOM 3060 C CA . ILE B 1 24 ? -5.367 -1.32 -6.555 1 94.12 24 ILE B CA 1
ATOM 3061 C C . ILE B 1 24 ? -3.938 -0.791 -6.473 1 94.12 24 ILE B C 1
ATOM 3063 O O . ILE B 1 24 ? -3.205 -1.108 -5.535 1 94.12 24 ILE B O 1
ATOM 3067 N N . VAL B 1 25 ? -3.623 0.107 -7.453 1 95.25 25 VAL B N 1
ATOM 3068 C CA . VAL B 1 25 ? -2.205 0.389 -7.645 1 95.25 25 VAL B CA 1
ATOM 3069 C C . VAL B 1 25 ? -1.939 1.877 -7.422 1 95.25 25 VAL B C 1
ATOM 3071 O O . VAL B 1 25 ? -2.607 2.729 -8.016 1 95.25 25 VAL B O 1
ATOM 3074 N N . ALA B 1 26 ? -1.019 2.156 -6.547 1 96 26 ALA B N 1
ATOM 3075 C CA . ALA B 1 26 ? -0.457 3.494 -6.379 1 96 26 ALA B CA 1
ATOM 3076 C C . ALA B 1 26 ? 0.917 3.6 -7.035 1 96 26 ALA B C 1
ATOM 3078 O O . ALA B 1 26 ? 1.77 2.729 -6.848 1 96 26 ALA B O 1
ATOM 3079 N N . PHE B 1 27 ? 1.123 4.602 -7.801 1 95.62 27 PHE B N 1
ATOM 3080 C CA . PHE B 1 27 ? 2.424 4.867 -8.406 1 95.62 27 PHE B CA 1
ATOM 3081 C C . PHE B 1 27 ? 3.135 6.004 -7.68 1 95.62 27 PHE B C 1
ATOM 3083 O O . PHE B 1 27 ? 2.635 7.133 -7.641 1 95.62 27 PHE B O 1
ATOM 3090 N N . VAL B 1 28 ? 4.332 5.711 -7.117 1 95.94 28 VAL B N 1
ATOM 3091 C CA . VAL B 1 28 ? 5.051 6.66 -6.27 1 95.94 28 VAL B CA 1
ATOM 3092 C C . VAL B 1 28 ? 6.461 6.875 -6.809 1 95.94 28 VAL B C 1
ATOM 3094 O O . VAL B 1 28 ? 6.93 6.109 -7.656 1 95.94 28 VAL B O 1
ATOM 3097 N N . SER B 1 29 ? 7.113 7.93 -6.344 1 93.69 29 SER B N 1
ATOM 3098 C CA . SER B 1 29 ? 8.484 8.203 -6.762 1 93.69 29 SER B CA 1
ATOM 3099 C C . SER B 1 29 ? 9.445 7.164 -6.191 1 93.69 29 SER B C 1
ATOM 3101 O O . SER B 1 29 ? 10.398 6.758 -6.863 1 93.69 29 SER B O 1
ATOM 3103 N N . HIS B 1 30 ? 9.25 6.77 -4.953 1 93.5 30 HIS B N 1
ATOM 3104 C CA . HIS B 1 30 ? 9.977 5.703 -4.277 1 93.5 30 HIS B CA 1
ATOM 3105 C C . HIS B 1 30 ? 9.094 4.988 -3.26 1 93.5 30 HIS B C 1
ATOM 3107 O O . HIS B 1 30 ? 8.094 5.543 -2.807 1 93.5 30 HIS B O 1
ATOM 3113 N N . LEU B 1 31 ? 9.43 3.732 -2.949 1 95.31 31 LEU B N 1
ATOM 3114 C CA . LEU B 1 31 ? 8.664 3.016 -1.935 1 95.31 31 LEU B CA 1
ATOM 3115 C C . LEU B 1 31 ? 8.797 3.691 -0.574 1 95.31 31 LEU B C 1
ATOM 3117 O O . LEU B 1 31 ? 9.906 4.027 -0.148 1 95.31 31 LEU B O 1
ATOM 3121 N N . PRO B 1 32 ? 7.652 3.955 0.079 1 93.5 32 PRO B N 1
ATOM 3122 C CA . PRO B 1 32 ? 7.727 4.605 1.389 1 93.5 32 PRO B CA 1
ATOM 3123 C C . PRO B 1 32 ? 8.445 3.754 2.432 1 93.5 32 PRO B C 1
ATOM 3125 O O . PRO B 1 32 ? 8.273 2.533 2.463 1 93.5 32 PRO B O 1
ATOM 3128 N N . HIS B 1 33 ? 9.266 4.422 3.219 1 91.19 33 HIS B N 1
ATOM 3129 C CA . HIS B 1 33 ? 9.828 3.795 4.41 1 91.19 33 HIS B CA 1
ATOM 3130 C C . HIS B 1 33 ? 8.812 3.766 5.547 1 91.19 33 HIS B C 1
ATOM 3132 O O . HIS B 1 33 ? 7.781 4.441 5.484 1 91.19 33 HIS B O 1
ATOM 3138 N N . ALA B 1 34 ? 9.117 2.994 6.605 1 90.38 34 ALA B N 1
ATOM 3139 C CA . ALA B 1 34 ? 8.242 2.965 7.773 1 90.38 34 ALA B CA 1
ATOM 3140 C C . ALA B 1 34 ? 8.008 4.371 8.32 1 90.38 34 ALA B C 1
ATOM 3142 O O . ALA B 1 34 ? 8.961 5.102 8.602 1 90.38 34 ALA B O 1
ATOM 3143 N N . GLY B 1 35 ? 6.77 4.816 8.398 1 87.44 35 GLY B N 1
ATOM 3144 C CA . GLY B 1 35 ? 6.398 6.113 8.945 1 87.44 35 GLY B CA 1
ATOM 3145 C C . GLY B 1 35 ? 6.422 7.219 7.902 1 87.44 35 GLY B C 1
ATOM 3146 O O . GLY B 1 35 ? 6.184 8.383 8.227 1 87.44 35 GLY B O 1
ATOM 3147 N N . GLU B 1 36 ? 6.656 6.809 6.68 1 89.5 36 GLU B N 1
ATOM 3148 C CA . GLU B 1 36 ? 6.801 7.828 5.641 1 89.5 36 GLU B CA 1
ATOM 3149 C C . GLU B 1 36 ? 5.539 7.926 4.785 1 89.5 36 GLU B C 1
ATOM 3151 O O . GLU B 1 36 ? 4.902 6.914 4.492 1 89.5 36 GLU B O 1
ATOM 3156 N N . THR B 1 37 ? 5.188 9.117 4.457 1 91 37 THR B N 1
ATOM 3157 C CA . THR B 1 37 ? 4.16 9.406 3.463 1 91 37 THR B CA 1
ATOM 3158 C C . THR B 1 37 ? 4.793 9.875 2.156 1 91 37 THR B C 1
ATOM 3160 O O . THR B 1 37 ? 5.633 10.781 2.158 1 91 37 THR B O 1
ATOM 3163 N N . VAL B 1 38 ? 4.363 9.234 1.048 1 93.56 38 VAL B N 1
ATOM 3164 C CA . VAL B 1 38 ? 4.871 9.609 -0.269 1 93.56 38 VAL B CA 1
ATOM 3165 C C . VAL B 1 38 ? 3.707 9.93 -1.199 1 93.56 38 VAL B C 1
ATOM 3167 O O . VAL B 1 38 ? 2.672 9.258 -1.17 1 93.56 38 VAL B O 1
ATOM 3170 N N . PHE B 1 39 ? 3.861 10.945 -2.041 1 94.62 39 PHE B N 1
ATOM 3171 C CA . PHE B 1 39 ? 2.836 11.297 -3.016 1 94.62 39 PHE B CA 1
ATOM 3172 C C . PHE B 1 39 ? 2.684 10.195 -4.059 1 94.62 39 PHE B C 1
ATOM 3174 O O . PHE B 1 39 ? 3.67 9.586 -4.473 1 94.62 39 PHE B O 1
ATOM 3181 N N . SER B 1 40 ? 1.445 10.039 -4.441 1 94.56 40 SER B N 1
ATOM 3182 C CA . SER B 1 40 ? 1.132 9.094 -5.504 1 94.56 40 SER B CA 1
ATOM 3183 C C . SER B 1 40 ? 0.338 9.766 -6.621 1 94.56 40 SER B C 1
ATOM 3185 O O . SER B 1 40 ? -0.432 10.695 -6.375 1 94.56 40 SER B O 1
ATOM 3187 N N . SER B 1 41 ? 0.536 9.281 -7.863 1 92.44 41 SER B N 1
ATOM 3188 C CA . SER B 1 41 ? -0.412 9.578 -8.93 1 92.44 41 SER B CA 1
ATOM 3189 C C . SER B 1 41 ? -1.768 8.938 -8.664 1 92.44 41 SER B C 1
ATOM 3191 O O . SER B 1 41 ? -1.912 8.148 -7.723 1 92.44 41 SER B O 1
ATOM 3193 N N . PRO B 1 42 ? -2.744 9.297 -9.398 1 89.62 42 PRO B N 1
ATOM 3194 C CA . PRO B 1 42 ? -4.059 8.688 -9.188 1 89.62 42 PRO B CA 1
ATOM 3195 C C . PRO B 1 42 ? -4 7.16 -9.172 1 89.62 42 PRO B C 1
ATOM 3197 O O . PRO B 1 42 ? -3.23 6.559 -9.93 1 89.62 42 PRO B O 1
ATOM 3200 N N . LEU B 1 43 ? -4.855 6.629 -8.359 1 92 43 LEU B N 1
ATOM 3201 C CA . LEU B 1 43 ? -4.895 5.172 -8.258 1 92 43 LEU B CA 1
ATOM 3202 C C . LEU B 1 43 ? -5.383 4.547 -9.562 1 92 43 LEU B C 1
ATOM 3204 O O . LEU B 1 43 ? -6.27 5.094 -10.219 1 92 43 LEU B O 1
ATOM 3208 N N . GLU B 1 44 ? -4.777 3.414 -9.875 1 91.19 44 GLU B N 1
ATOM 3209 C CA . GLU B 1 44 ? -5.238 2.588 -10.984 1 91.19 44 GLU B CA 1
ATOM 3210 C C . GLU B 1 44 ? -5.703 1.218 -10.508 1 91.19 44 GLU B C 1
ATOM 3212 O O . GLU B 1 44 ? -5.227 0.721 -9.484 1 91.19 44 GLU B O 1
ATOM 3217 N N . VAL B 1 45 ? -6.664 0.722 -11.227 1 91.5 45 VAL B N 1
ATOM 3218 C CA . VAL B 1 45 ? -7.117 -0.633 -10.938 1 91.5 45 VAL B CA 1
ATOM 3219 C C . VAL B 1 45 ? -6.77 -1.558 -12.102 1 91.5 45 VAL B C 1
ATOM 3221 O O . VAL B 1 45 ? -7.016 -1.224 -13.258 1 91.5 45 VAL B O 1
ATOM 3224 N N . HIS B 1 46 ? -6.164 -2.695 -11.828 1 93.31 46 HIS B N 1
ATOM 3225 C CA . HIS B 1 46 ? -5.703 -3.629 -12.852 1 93.31 46 HIS B CA 1
ATOM 3226 C C . HIS B 1 46 ? -6.137 -5.055 -12.523 1 93.31 46 HIS B C 1
ATOM 3228 O O . HIS B 1 46 ? -6.438 -5.371 -11.375 1 93.31 46 HIS B O 1
ATOM 3234 N N . PHE B 1 47 ? -6.219 -5.852 -13.594 1 94.44 47 PHE B N 1
ATOM 3235 C CA . PHE B 1 47 ? -6.328 -7.293 -13.383 1 94.44 47 PHE B CA 1
ATOM 3236 C C . PHE B 1 47 ? -5.078 -7.836 -12.695 1 94.44 47 PHE B C 1
ATOM 3238 O O . PHE B 1 47 ? -3.957 -7.516 -13.094 1 94.44 47 PHE B O 1
ATOM 3245 N N . GLY B 1 48 ? -5.371 -8.555 -11.625 1 96.12 48 GLY B N 1
ATOM 3246 C CA . GLY B 1 48 ? -4.273 -9.188 -10.914 1 96.12 48 GLY B CA 1
ATOM 3247 C C . GLY B 1 48 ? -4.602 -10.586 -10.43 1 96.12 48 GLY B C 1
ATOM 3248 O O . GLY B 1 48 ? -5.566 -11.203 -10.898 1 96.12 48 GLY B O 1
ATOM 3249 N N . GLY B 1 49 ? -3.771 -11.062 -9.539 1 97.5 49 GLY B N 1
ATOM 3250 C CA . GLY B 1 49 ? -3.844 -12.445 -9.102 1 97.5 49 GLY B CA 1
ATOM 3251 C C . GLY B 1 49 ? -2.854 -13.352 -9.805 1 97.5 49 GLY B C 1
ATOM 3252 O O . GLY B 1 49 ? -2.906 -13.5 -11.031 1 97.5 49 GLY B O 1
ATOM 3253 N N . LYS B 1 50 ? -2.074 -13.922 -9.016 1 97.56 50 LYS B N 1
ATOM 3254 C CA . LYS B 1 50 ? -1.026 -14.742 -9.609 1 97.56 50 LYS B CA 1
ATOM 3255 C C . LYS B 1 50 ? -1.615 -15.773 -10.57 1 97.56 50 LYS B C 1
ATOM 3257 O O . LYS B 1 50 ? -1.146 -15.914 -11.703 1 97.56 50 LYS B O 1
ATOM 3262 N N . GLY B 1 51 ? -2.596 -16.516 -10.133 1 98.5 51 GLY B N 1
ATOM 3263 C CA . GLY B 1 51 ? -3.232 -17.5 -11 1 98.5 51 GLY B CA 1
ATOM 3264 C C . GLY B 1 51 ? -3.826 -16.891 -12.258 1 98.5 51 GLY B C 1
ATOM 3265 O O . GLY B 1 51 ? -3.588 -17.375 -13.359 1 98.5 51 GLY B O 1
ATOM 3266 N N . ALA B 1 52 ? -4.566 -15.844 -12.078 1 98.44 52 ALA B N 1
ATOM 3267 C CA . ALA B 1 52 ? -5.195 -15.164 -13.203 1 98.44 52 ALA B CA 1
ATOM 3268 C C . ALA B 1 52 ? -4.145 -14.648 -14.188 1 98.44 52 ALA B C 1
ATOM 3270 O O . ALA B 1 52 ? -4.305 -14.781 -15.398 1 98.44 52 ALA B O 1
ATOM 3271 N N . ASN B 1 53 ? -3.113 -14.055 -13.711 1 98.06 53 ASN B N 1
ATOM 3272 C CA . ASN B 1 53 ? -2.031 -13.539 -14.539 1 98.06 53 ASN B CA 1
ATOM 3273 C C . ASN B 1 53 ? -1.344 -14.648 -15.328 1 98.06 53 ASN B C 1
ATOM 3275 O O . ASN B 1 53 ? -1.061 -14.492 -16.516 1 98.06 53 ASN B O 1
ATOM 3279 N N . GLN B 1 54 ? -1.051 -15.719 -14.633 1 98.5 54 GLN B N 1
ATOM 3280 C CA . GLN B 1 54 ? -0.381 -16.844 -15.281 1 98.5 54 GLN B CA 1
ATOM 3281 C C . GLN B 1 54 ? -1.248 -17.438 -16.391 1 98.5 54 GLN B C 1
ATOM 3283 O O . GLN B 1 54 ? -0.761 -17.688 -17.484 1 98.5 54 GLN B O 1
ATOM 3288 N N . ALA B 1 55 ? -2.52 -17.609 -16.109 1 98.06 55 ALA B N 1
ATOM 3289 C CA . ALA B 1 55 ? -3.451 -18.109 -17.125 1 98.06 55 ALA B CA 1
ATOM 3290 C C . ALA B 1 55 ? -3.533 -17.156 -18.312 1 98.06 55 ALA B C 1
ATOM 3292 O O . ALA B 1 55 ? -3.562 -17.594 -19.469 1 98.06 55 ALA B O 1
ATOM 3293 N N . ALA B 1 56 ? -3.559 -15.875 -18.016 1 97.06 56 ALA B N 1
ATOM 3294 C CA . ALA B 1 56 ? -3.633 -14.875 -19.078 1 97.06 56 ALA B CA 1
ATOM 3295 C C . ALA B 1 56 ? -2.416 -14.961 -20 1 97.06 56 ALA B C 1
ATOM 3297 O O . ALA B 1 56 ? -2.549 -14.891 -21.219 1 97.06 56 ALA B O 1
ATOM 3298 N N . GLN B 1 57 ? -1.245 -15.086 -19.391 1 97.44 57 GLN B N 1
ATOM 3299 C CA . GLN B 1 57 ? -0.036 -15.164 -20.203 1 97.44 57 GLN B CA 1
ATOM 3300 C C . GLN B 1 57 ? -0.051 -16.406 -21.094 1 97.44 57 GLN B C 1
ATOM 3302 O O . GLN B 1 57 ? 0.328 -16.344 -22.266 1 97.44 57 GLN B O 1
ATOM 3307 N N . VAL B 1 58 ? -0.475 -17.531 -20.562 1 96.94 58 VAL B N 1
ATOM 3308 C CA . VAL B 1 58 ? -0.586 -18.75 -21.359 1 96.94 58 VAL B CA 1
ATOM 3309 C C . VAL B 1 58 ? -1.53 -18.5 -22.531 1 96.94 58 VAL B C 1
ATOM 3311 O O . VAL B 1 58 ? -1.199 -18.828 -23.688 1 96.94 58 VAL B O 1
ATOM 3314 N N . ALA B 1 59 ? -2.662 -17.922 -22.25 1 95.81 59 ALA B N 1
ATOM 3315 C CA . ALA B 1 59 ? -3.688 -17.688 -23.266 1 95.81 59 ALA B CA 1
ATOM 3316 C C . ALA B 1 59 ? -3.154 -16.812 -24.391 1 95.81 59 ALA B C 1
ATOM 3318 O O . ALA B 1 59 ? -3.402 -17.094 -25.562 1 95.81 59 ALA B O 1
ATOM 3319 N N . LEU B 1 60 ? -2.449 -15.805 -24.031 1 94.44 60 LEU B N 1
ATOM 3320 C CA . LEU B 1 60 ? -1.906 -14.867 -25.016 1 94.44 60 LEU B CA 1
ATOM 3321 C C . LEU B 1 60 ? -0.924 -15.578 -25.938 1 94.44 60 LEU B C 1
ATOM 3323 O O . LEU B 1 60 ? -0.835 -15.242 -27.125 1 94.44 60 LEU B O 1
ATOM 3327 N N . LEU B 1 61 ? -0.223 -16.531 -25.406 1 93.88 61 LEU B N 1
ATOM 3328 C CA . LEU B 1 61 ? 0.751 -17.25 -26.219 1 93.88 61 LEU B CA 1
ATOM 3329 C C . LEU B 1 61 ? 0.062 -18.297 -27.094 1 93.88 61 LEU B C 1
ATOM 3331 O O . LEU B 1 61 ? 0.606 -18.703 -28.125 1 93.88 61 LEU B O 1
ATOM 3335 N N . LEU B 1 62 ? -1.081 -18.719 -26.656 1 91.44 62 LEU B N 1
ATOM 3336 C CA . LEU B 1 62 ? -1.836 -19.719 -27.391 1 91.44 62 LEU B CA 1
ATOM 3337 C C . LEU B 1 62 ? -2.605 -19.094 -28.547 1 91.44 62 LEU B C 1
ATOM 3339 O O . LEU B 1 62 ? -3.029 -19.797 -29.469 1 91.44 62 LEU B O 1
ATOM 3343 N N . GLN B 1 63 ? -2.801 -17.812 -28.453 1 83.25 63 GLN B N 1
ATOM 3344 C CA . GLN B 1 63 ? -3.588 -17.125 -29.469 1 83.25 63 GLN B CA 1
ATOM 3345 C C . GLN B 1 63 ? -2.854 -17.078 -30.812 1 83.25 63 GLN B C 1
ATOM 3347 O O . GLN B 1 63 ? -1.622 -17.125 -30.844 1 83.25 63 GLN B O 1
ATOM 3352 N N . SER B 1 64 ? -3.725 -17.266 -31.891 1 66.75 64 SER B N 1
ATOM 3353 C CA . SER B 1 64 ? -3.15 -17.172 -33.219 1 66.75 64 SER B CA 1
ATOM 3354 C C . SER B 1 64 ? -2.76 -15.734 -33.562 1 66.75 64 SER B C 1
ATOM 3356 O O . SER B 1 64 ? -3.324 -14.789 -33 1 66.75 64 SER B O 1
ATOM 3358 N N . ARG B 1 65 ? -1.641 -15.43 -34.188 1 58.66 65 ARG B N 1
ATOM 3359 C CA . ARG B 1 65 ? -1.122 -14.109 -34.531 1 58.66 65 ARG B CA 1
ATOM 3360 C C . ARG B 1 65 ? -2.223 -13.219 -35.094 1 58.66 65 ARG B C 1
ATOM 3362 O O . ARG B 1 65 ? -2.156 -11.992 -34.969 1 58.66 65 ARG B O 1
ATOM 3369 N N . SER B 1 66 ? -3.217 -13.672 -35.719 1 54.09 66 SER B N 1
ATOM 3370 C CA . SER B 1 66 ? -4.148 -12.852 -36.5 1 54.09 66 SER B CA 1
ATOM 3371 C C . SER B 1 66 ? -5.227 -12.25 -35.594 1 54.09 66 SER B C 1
ATOM 3373 O O . SER B 1 66 ? -5.957 -11.352 -36.031 1 54.09 66 SER B O 1
ATOM 3375 N N . THR B 1 67 ? -5.562 -12.719 -34.5 1 51.03 67 THR B N 1
ATOM 3376 C CA . THR B 1 67 ? -6.777 -12.289 -33.812 1 51.03 67 THR B CA 1
ATOM 3377 C C . THR B 1 67 ? -6.445 -11.32 -32.688 1 51.03 67 THR B C 1
ATOM 3379 O O . THR B 1 67 ? -5.984 -11.727 -31.625 1 51.03 67 THR B O 1
ATOM 3382 N N . LYS B 1 68 ? -6.129 -10.188 -32.969 1 50.81 68 LYS B N 1
ATOM 3383 C CA . LYS B 1 68 ? -6.023 -9.234 -31.875 1 50.81 68 LYS B CA 1
ATOM 3384 C C . LYS B 1 68 ? -7.398 -8.891 -31.297 1 50.81 68 LYS B C 1
ATOM 3386 O O . LYS B 1 68 ? -8.227 -8.289 -31.984 1 50.81 68 LYS B O 1
ATOM 3391 N N . LYS B 1 69 ? -7.844 -9.617 -30.344 1 49.84 69 LYS B N 1
ATOM 3392 C CA . LYS B 1 69 ? -9.062 -9.141 -29.703 1 49.84 69 LYS B CA 1
ATOM 3393 C C . LYS B 1 69 ? -8.766 -7.984 -28.75 1 49.84 69 LYS B C 1
ATOM 3395 O O . LYS B 1 69 ? -7.68 -7.906 -28.172 1 49.84 69 LYS B O 1
ATOM 3400 N N . GLY B 1 70 ? -9.555 -6.926 -28.781 1 43.62 70 GLY B N 1
ATOM 3401 C CA . GLY B 1 70 ? -9.484 -5.723 -27.969 1 43.62 70 GLY B CA 1
ATOM 3402 C C . GLY B 1 70 ? -9.336 -6.004 -26.484 1 43.62 70 GLY B C 1
ATOM 3403 O O . GLY B 1 70 ? -9.883 -6.988 -25.969 1 43.62 70 GLY B O 1
ATOM 3404 N N . GLN B 1 71 ? -8.281 -5.516 -25.797 1 51.16 71 GLN B N 1
ATOM 3405 C CA . GLN B 1 71 ? -8.062 -5.641 -24.359 1 51.16 71 GLN B CA 1
ATOM 3406 C C . GLN B 1 71 ? -9.125 -4.883 -23.578 1 51.16 71 GLN B C 1
ATOM 3408 O O . GLN B 1 71 ? -9.367 -3.703 -23.828 1 51.16 71 GLN B O 1
ATOM 3413 N N . GLU B 1 72 ? -9.977 -5.605 -22.844 1 51.41 72 GLU B N 1
ATOM 3414 C CA . GLU B 1 72 ? -10.961 -4.977 -21.953 1 51.41 72 GLU B CA 1
ATOM 3415 C C . GLU B 1 72 ? -10.305 -4.48 -20.672 1 51.41 72 GLU B C 1
ATOM 3417 O O . GLU B 1 72 ? -9.445 -5.156 -20.109 1 51.41 72 GLU B O 1
ATOM 3422 N N . GLY B 1 73 ? -10.562 -3.254 -20.359 1 58.72 73 GLY B N 1
ATOM 3423 C CA . GLY B 1 73 ? -10.07 -2.695 -19.109 1 58.72 73 GLY B CA 1
ATOM 3424 C C . GLY B 1 73 ? -10.773 -3.266 -17.891 1 58.72 73 GLY B C 1
ATOM 3425 O O . GLY B 1 73 ? -11.836 -3.879 -18.016 1 58.72 73 GLY B O 1
ATOM 3426 N N . HIS B 1 74 ? -10.094 -3.287 -16.719 1 67 74 HIS B N 1
ATOM 3427 C CA . HIS B 1 74 ? -10.648 -3.791 -15.477 1 67 74 HIS B CA 1
ATOM 3428 C C . HIS B 1 74 ? -11.633 -2.795 -14.867 1 67 74 HIS B C 1
ATOM 3430 O O . HIS B 1 74 ? -11.336 -1.603 -14.773 1 67 74 HIS B O 1
ATOM 3436 N N . GLN B 1 75 ? -12.844 -3.15 -14.562 1 57.91 75 GLN B N 1
ATOM 3437 C CA . GLN B 1 75 ? -13.828 -2.34 -13.852 1 57.91 75 GLN B CA 1
ATOM 3438 C C . GLN B 1 75 ? -13.812 -2.648 -12.352 1 57.91 75 GLN B C 1
ATOM 3440 O O . GLN B 1 75 ? -13.664 -3.805 -11.953 1 57.91 75 GLN B O 1
ATOM 3445 N N . CYS B 1 76 ? -13.695 -1.567 -11.469 1 52.94 76 CYS B N 1
ATOM 3446 C CA . CYS B 1 76 ? -13.711 -1.743 -10.016 1 52.94 76 CYS B CA 1
ATOM 3447 C C . CYS B 1 76 ? -14.602 -0.697 -9.352 1 52.94 76 CYS B C 1
ATOM 3449 O O . CYS B 1 76 ? -14.852 0.364 -9.93 1 52.94 76 CYS B O 1
ATOM 3451 N N . ALA B 1 77 ? -15.164 -1.054 -8.203 1 44.94 77 ALA B N 1
ATOM 3452 C CA . ALA B 1 77 ? -16.047 -0.155 -7.457 1 44.94 77 ALA B CA 1
ATOM 3453 C C . ALA B 1 77 ? -15.344 1.165 -7.148 1 44.94 77 ALA B C 1
ATOM 3455 O O . ALA B 1 77 ? -15.992 2.201 -6.992 1 44.94 77 ALA B O 1
ATOM 3456 N N . LEU B 1 78 ? -14.141 1.158 -6.781 1 46.78 78 LEU B N 1
ATOM 3457 C CA . LEU B 1 78 ? -13.445 2.387 -6.422 1 46.78 78 LEU B CA 1
ATOM 3458 C C . LEU B 1 78 ? -13.367 3.338 -7.609 1 46.78 78 LEU B C 1
ATOM 3460 O O . LEU B 1 78 ? -13.203 4.547 -7.434 1 46.78 78 LEU B O 1
ATOM 3464 N N . GLY B 1 79 ? -13.102 3.133 -8.922 1 47.19 79 GLY B N 1
ATOM 3465 C CA . GLY B 1 79 ? -12.805 4.074 -9.992 1 47.19 79 GLY B CA 1
ATOM 3466 C C . GLY B 1 79 ? -13.156 3.535 -11.367 1 47.19 79 GLY B C 1
ATOM 3467 O O . GLY B 1 79 ? -12.828 2.391 -11.695 1 47.19 79 GLY B O 1
ATOM 3468 N N . ASP B 1 80 ? -14.391 3.85 -11.867 1 37.81 80 ASP B N 1
ATOM 3469 C CA . ASP B 1 80 ? -14.258 3.807 -13.32 1 37.81 80 ASP B CA 1
ATOM 3470 C C . ASP B 1 80 ? -12.984 4.504 -13.781 1 37.81 80 ASP B C 1
ATOM 3472 O O . ASP B 1 80 ? -12.859 5.723 -13.672 1 37.81 80 ASP B O 1
ATOM 3476 N N . ALA B 1 81 ? -11.875 4.09 -13.852 1 33.38 81 ALA B N 1
ATOM 3477 C CA . ALA B 1 81 ? -10.703 4.805 -14.352 1 33.38 81 ALA B CA 1
ATOM 3478 C C . ALA B 1 81 ? -11.078 5.754 -15.484 1 33.38 81 ALA B C 1
ATOM 3480 O O . ALA B 1 81 ? -10.484 6.828 -15.625 1 33.38 81 ALA B O 1
ATOM 3481 N N . LYS B 1 82 ? -11.57 5.383 -16.672 1 30.97 82 LYS B N 1
ATOM 3482 C CA . LYS B 1 82 ? -11.93 6.367 -17.703 1 30.97 82 LYS B CA 1
ATOM 3483 C C . LYS B 1 82 ? -13.164 7.156 -17.281 1 30.97 82 LYS B C 1
ATOM 3485 O O . LYS B 1 82 ? -14.117 6.594 -16.75 1 30.97 82 LYS B O 1
ATOM 3490 N N . GLN B 1 83 ? -13.141 8.531 -17.078 1 27.64 83 GLN B N 1
ATOM 3491 C CA . GLN B 1 83 ? -14.164 9.555 -16.891 1 27.64 83 GLN B CA 1
ATOM 3492 C C . GLN B 1 83 ? -15.438 9.203 -17.656 1 27.64 83 GLN B C 1
ATOM 3494 O O . GLN B 1 83 ? -15.57 9.531 -18.844 1 27.64 83 GLN B O 1
ATOM 3499 N N . VAL B 1 84 ? -16.016 8.164 -17.734 1 25.38 84 VAL B N 1
ATOM 3500 C CA . VAL B 1 84 ? -17.344 8.188 -18.359 1 25.38 84 VAL B CA 1
ATOM 3501 C C . VAL B 1 84 ? -18.281 9.047 -17.531 1 25.38 84 VAL B C 1
ATOM 3503 O O . VAL B 1 84 ? -18.344 8.906 -16.312 1 25.38 84 VAL B O 1
ATOM 3506 N N . TYR B 1 85 ? -18.672 10.234 -18.016 1 23.52 85 TYR B N 1
ATOM 3507 C CA . TYR B 1 85 ? -19.75 11.125 -17.609 1 23.52 85 TYR B CA 1
ATOM 3508 C C . TYR B 1 85 ? -21.016 10.344 -17.266 1 23.52 85 TYR B C 1
ATOM 3510 O O . TYR B 1 85 ? -21.422 9.469 -18.031 1 23.52 85 TYR B O 1
ATOM 3518 N N . PRO B 1 86 ? -21.531 10.406 -16.141 1 26.95 86 PRO B N 1
ATOM 3519 C CA . PRO B 1 86 ? -22.766 9.773 -15.68 1 26.95 86 PRO B CA 1
ATOM 3520 C C . PRO B 1 86 ? -23.984 10.18 -16.5 1 26.95 86 PRO B C 1
ATOM 3522 O O . PRO B 1 86 ? -25.125 9.852 -16.125 1 26.95 86 PRO B O 1
ATOM 3525 N N . GLY B 1 87 ? -24.016 11.07 -17.469 1 26.7 87 GLY B N 1
ATOM 3526 C CA . GLY B 1 87 ? -25.375 11.438 -17.828 1 26.7 87 GLY B CA 1
ATOM 3527 C C . GLY B 1 87 ? -26.234 10.258 -18.219 1 26.7 87 GLY B C 1
ATOM 3528 O O . GLY B 1 87 ? -27.422 10.414 -18.5 1 26.7 87 GLY B O 1
ATOM 3529 N N . GLN B 1 88 ? -25.828 9.367 -19.062 1 23.44 88 GLN B N 1
ATOM 3530 C CA . GLN B 1 88 ? -26.953 8.625 -19.609 1 23.44 88 GLN B CA 1
ATOM 3531 C C . GLN B 1 88 ? -27.547 7.684 -18.578 1 23.44 88 GLN B C 1
ATOM 3533 O O . GLN B 1 88 ? -26.812 7.027 -17.828 1 23.44 88 GLN B O 1
ATOM 3538 N N . PRO B 1 89 ? -28.781 7.93 -18.125 1 24.64 89 PRO B N 1
ATOM 3539 C CA . PRO B 1 89 ? -29.594 7.055 -17.266 1 24.64 89 PRO B CA 1
ATOM 3540 C C . PRO B 1 89 ? -29.328 5.57 -17.531 1 24.64 89 PRO B C 1
ATOM 3542 O O . PRO B 1 89 ? -29.203 5.16 -18.703 1 24.64 89 PRO B O 1
ATOM 3545 N N . PHE B 1 90 ? -28.578 4.965 -16.828 1 25.55 90 PHE B N 1
ATOM 3546 C CA . PHE B 1 90 ? -28.562 3.52 -17.016 1 25.55 90 PHE B CA 1
ATOM 3547 C C . PHE B 1 90 ? -29.969 2.965 -17.141 1 25.55 90 PHE B C 1
ATOM 3549 O O . PHE B 1 90 ? -30.781 3.125 -16.234 1 25.55 90 PHE B O 1
ATOM 3556 N N . GLY B 1 91 ? -30.547 3.168 -18.266 1 23.72 91 GLY B N 1
ATOM 3557 C CA . GLY B 1 91 ? -31.797 2.441 -18.5 1 23.72 91 GLY B CA 1
ATOM 3558 C C . GLY B 1 91 ? -31.781 1.048 -17.906 1 23.72 91 GLY B C 1
ATOM 3559 O O . GLY B 1 91 ? -30.75 0.383 -17.875 1 23.72 91 GLY B O 1
ATOM 3560 N N . HIS B 1 92 ? -32.562 0.877 -16.875 1 25.09 92 HIS B N 1
ATOM 3561 C CA . HIS B 1 92 ? -33.031 -0.386 -16.312 1 25.09 92 HIS B CA 1
ATOM 3562 C C . HIS B 1 92 ? -33.281 -1.416 -17.406 1 25.09 92 HIS B C 1
ATOM 3564 O O . HIS B 1 92 ? -34.438 -1.695 -17.766 1 25.09 92 HIS B O 1
ATOM 3570 N N . GLU B 1 93 ? -32.719 -1.253 -18.609 1 24.81 93 GLU B N 1
ATOM 3571 C CA . GLU B 1 93 ? -33.188 -2.406 -19.375 1 24.81 93 GLU B CA 1
ATOM 3572 C C . GLU B 1 93 ? -32.969 -3.701 -18.594 1 24.81 93 GLU B C 1
ATOM 3574 O O . GLU B 1 93 ? -32.031 -3.826 -17.812 1 24.81 93 GLU B O 1
ATOM 3579 N N . ASP B 1 94 ? -34.094 -4.379 -18.344 1 24.31 94 ASP B N 1
ATOM 3580 C CA . ASP B 1 94 ? -34.344 -5.758 -17.922 1 24.31 94 ASP B CA 1
ATOM 3581 C C . ASP B 1 94 ? -33.219 -6.676 -18.375 1 24.31 94 ASP B C 1
ATOM 3583 O O . ASP B 1 94 ? -33.062 -6.926 -19.578 1 24.31 94 ASP B O 1
ATOM 3587 N N . ALA B 1 95 ? -32.156 -6.34 -17.969 1 24.77 95 ALA B N 1
ATOM 3588 C CA . ALA B 1 95 ? -31.109 -7.301 -18.328 1 24.77 95 ALA B CA 1
ATOM 3589 C C . ALA B 1 95 ? -31.609 -8.734 -18.172 1 24.77 95 ALA B C 1
ATOM 3591 O O . ALA B 1 95 ? -31.672 -9.258 -17.047 1 24.77 95 ALA B O 1
ATOM 3592 N N . ASP B 1 96 ? -32.812 -8.969 -18.766 1 24.27 96 ASP B N 1
ATOM 3593 C CA . ASP B 1 96 ? -33 -10.375 -19.094 1 24.27 96 ASP B CA 1
ATOM 3594 C C . ASP B 1 96 ? -31.719 -11 -19.641 1 24.27 96 ASP B C 1
ATOM 3596 O O . ASP B 1 96 ? -31.484 -10.977 -20.859 1 24.27 96 ASP B O 1
ATOM 3600 N N . ALA B 1 97 ? -30.641 -10.469 -19.141 1 27.55 97 ALA B N 1
ATOM 3601 C CA . ALA B 1 97 ? -29.469 -11.234 -19.562 1 27.55 97 ALA B CA 1
ATOM 3602 C C . ALA B 1 97 ? -29.766 -12.727 -19.594 1 27.55 97 ALA B C 1
ATOM 3604 O O . ALA B 1 97 ? -30.203 -13.297 -18.594 1 27.55 97 ALA B O 1
ATOM 3605 N N . HIS B 1 98 ? -30.25 -13.062 -20.688 1 25.06 98 HIS B N 1
ATOM 3606 C CA . HIS B 1 98 ? -30.297 -14.484 -21.047 1 25.06 98 HIS B CA 1
ATOM 3607 C C . HIS B 1 98 ? -29.141 -15.242 -20.406 1 25.06 98 HIS B C 1
ATOM 3609 O O . HIS B 1 98 ? -28.047 -14.719 -20.281 1 25.06 98 HIS B O 1
ATOM 3615 N N . ASP B 1 99 ? -29.422 -15.883 -19.375 1 26.58 99 ASP B N 1
ATOM 3616 C CA . ASP B 1 99 ? -28.641 -16.984 -18.812 1 26.58 99 ASP B CA 1
ATOM 3617 C C . ASP B 1 99 ? -27.75 -17.625 -19.875 1 26.58 99 ASP B C 1
ATOM 3619 O O . ASP B 1 99 ? -28.25 -18.281 -20.797 1 26.58 99 ASP B O 1
ATOM 3623 N N . PRO B 1 100 ? -26.812 -16.719 -20.328 1 30.8 100 PRO B N 1
ATOM 3624 C CA . PRO B 1 100 ? -26.062 -17.438 -21.359 1 30.8 100 PRO B CA 1
ATOM 3625 C C . PRO B 1 100 ? -25.797 -18.891 -20.984 1 30.8 100 PRO B C 1
ATOM 3627 O O . PRO B 1 100 ? -24.891 -19.531 -21.562 1 30.8 100 PRO B O 1
ATOM 3630 N N . THR B 1 101 ? -26.516 -19.344 -19.922 1 28.59 101 THR B N 1
ATOM 3631 C CA . THR B 1 101 ? -26.266 -20.766 -19.719 1 28.59 101 THR B CA 1
ATOM 3632 C C . THR B 1 101 ? -26.375 -21.531 -21.016 1 28.59 101 THR B C 1
ATOM 3634 O O . THR B 1 101 ? -25.75 -22.578 -21.188 1 28.59 101 THR B O 1
ATOM 3637 N N . THR B 1 102 ? -27.578 -21.312 -21.734 1 27.92 102 THR B N 1
ATOM 3638 C CA . THR B 1 102 ? -28.031 -22.484 -22.469 1 27.92 102 THR B CA 1
ATOM 3639 C C . THR B 1 102 ? -27.203 -22.703 -23.734 1 27.92 102 THR B C 1
ATOM 3641 O O . THR B 1 102 ? -27.266 -23.766 -24.328 1 27.92 102 THR B O 1
ATOM 3644 N N . THR B 1 103 ? -26.953 -21.609 -24.547 1 28.8 103 THR B N 1
ATOM 3645 C CA . THR B 1 103 ? -26.578 -22.25 -25.812 1 28.8 103 THR B CA 1
ATOM 3646 C C . THR B 1 103 ? -25.219 -22.922 -25.688 1 28.8 103 THR B C 1
ATOM 3648 O O . THR B 1 103 ? -24.188 -22.25 -25.656 1 28.8 103 THR B O 1
ATOM 3651 N N . ARG B 1 104 ? -25.016 -23.906 -24.875 1 29.69 104 ARG B N 1
ATOM 3652 C CA . ARG B 1 104 ? -23.938 -24.891 -24.844 1 29.69 104 ARG B CA 1
ATOM 3653 C C . ARG B 1 104 ? -23.547 -25.312 -26.25 1 29.69 104 ARG B C 1
ATOM 3655 O O . ARG B 1 104 ? -24.016 -26.344 -26.75 1 29.69 104 ARG B O 1
ATOM 3662 N N . GLY B 1 105 ? -23.859 -24.484 -27.25 1 30.78 105 GLY B N 1
ATOM 3663 C CA . GLY B 1 105 ? -23.266 -25.281 -28.312 1 30.78 105 GLY B CA 1
ATOM 3664 C C . GLY B 1 105 ? -21.844 -25.688 -28.031 1 30.78 105 GLY B C 1
ATOM 3665 O O . GLY B 1 105 ? -21.109 -24.969 -27.328 1 30.78 105 GLY B O 1
ATOM 3666 N N . ASN B 1 106 ? -21.453 -26.922 -27.859 1 33.44 106 ASN B N 1
ATOM 3667 C CA . ASN B 1 106 ? -20.297 -27.781 -27.656 1 33.44 106 ASN B CA 1
ATOM 3668 C C . ASN B 1 106 ? -19.047 -27.203 -28.312 1 33.44 106 ASN B C 1
ATOM 3670 O O . ASN B 1 106 ? -17.984 -27.828 -28.312 1 33.44 106 ASN B O 1
ATOM 3674 N N . THR B 1 107 ? -19.141 -26.422 -29.422 1 35.28 107 THR B N 1
ATOM 3675 C CA . THR B 1 107 ? -17.891 -26.344 -30.156 1 35.28 107 THR B CA 1
ATOM 3676 C C . THR B 1 107 ? -16.906 -25.406 -29.469 1 35.28 107 THR B C 1
ATOM 3678 O O . THR B 1 107 ? -16.672 -24.281 -29.938 1 35.28 107 THR B O 1
ATOM 3681 N N . THR B 1 108 ? -17.047 -24.984 -28.219 1 37.97 108 THR B N 1
ATOM 3682 C CA . THR B 1 108 ? -16.219 -23.906 -27.672 1 37.97 108 THR B CA 1
ATOM 3683 C C . THR B 1 108 ? -14.734 -24.203 -27.891 1 37.97 108 THR B C 1
ATOM 3685 O O . THR B 1 108 ? -14.242 -25.266 -27.484 1 37.97 108 THR B O 1
ATOM 3688 N N . SER B 1 109 ? -14.117 -23.797 -28.875 1 38.28 109 SER B N 1
ATOM 3689 C CA . SER B 1 109 ? -12.695 -23.781 -29.188 1 38.28 109 SER B CA 1
ATOM 3690 C C . SER B 1 109 ? -11.859 -23.344 -27.984 1 38.28 109 SER B C 1
ATOM 3692 O O . SER B 1 109 ? -12.008 -22.203 -27.516 1 38.28 109 SER B O 1
ATOM 3694 N N . THR B 1 110 ? -11.805 -24.047 -26.797 1 51.59 110 THR B N 1
ATOM 3695 C CA . THR B 1 110 ? -11.031 -23.734 -25.609 1 51.59 110 THR B CA 1
ATOM 3696 C C . THR B 1 110 ? -9.539 -23.688 -25.922 1 51.59 110 THR B C 1
ATOM 3698 O O . THR B 1 110 ? -9.031 -24.516 -26.672 1 51.59 110 THR B O 1
ATOM 3701 N N . CYS B 1 111 ? -8.898 -22.516 -25.891 1 59.34 111 CYS B N 1
ATOM 3702 C CA . CYS B 1 111 ? -7.555 -22.078 -26.25 1 59.34 111 CYS B CA 1
ATOM 3703 C C . CYS B 1 111 ? -6.508 -22.828 -25.422 1 59.34 111 CYS B C 1
ATOM 3705 O O . CYS B 1 111 ? -5.352 -22.391 -25.359 1 59.34 111 CYS B O 1
ATOM 3707 N N . GLY B 1 112 ? -6.82 -24.078 -24.953 1 89.19 112 GLY B N 1
ATOM 3708 C CA . GLY B 1 112 ? -5.754 -24.922 -24.453 1 89.19 112 GLY B CA 1
ATOM 3709 C C . GLY B 1 112 ? -5.395 -24.672 -23.016 1 89.19 112 GLY B C 1
ATOM 3710 O O . GLY B 1 112 ? -4.613 -25.406 -22.406 1 89.19 112 GLY B O 1
ATOM 3711 N N . VAL B 1 113 ? -6.043 -23.562 -22.391 1 96.19 113 VAL B N 1
ATOM 3712 C CA . VAL B 1 113 ? -5.754 -23.266 -20.984 1 96.19 113 VAL B CA 1
ATOM 3713 C C . VAL B 1 113 ? -7.059 -23.109 -20.219 1 96.19 113 VAL B C 1
ATOM 3715 O O . VAL B 1 113 ? -8.008 -22.484 -20.703 1 96.19 113 VAL B O 1
ATOM 3718 N N . ALA B 1 114 ? -7.117 -23.688 -19.016 1 97.62 114 ALA B N 1
ATOM 3719 C CA . ALA B 1 114 ? -8.25 -23.547 -18.109 1 97.62 114 ALA B CA 1
ATOM 3720 C C . ALA B 1 114 ? -7.82 -22.859 -16.812 1 97.62 114 ALA B C 1
ATOM 3722 O O . ALA B 1 114 ? -6.719 -23.094 -16.312 1 97.62 114 ALA B O 1
ATOM 3723 N N . MET B 1 115 ? -8.703 -22.016 -16.328 1 97.88 115 MET B N 1
ATOM 3724 C CA . MET B 1 115 ? -8.523 -21.359 -15.031 1 97.88 115 MET B CA 1
ATOM 3725 C C . MET B 1 115 ? -9.414 -22 -13.969 1 97.88 115 MET B C 1
ATOM 3727 O O . MET B 1 115 ? -10.617 -22.156 -14.188 1 97.88 115 MET B O 1
ATOM 3731 N N . VAL B 1 116 ? -8.82 -22.453 -12.891 1 98.25 116 VAL B N 1
ATOM 3732 C CA . VAL B 1 116 ? -9.555 -22.891 -11.711 1 98.25 116 VAL B CA 1
ATOM 3733 C C . VAL B 1 116 ? -9.352 -21.891 -10.578 1 98.25 116 VAL B C 1
ATOM 3735 O O . VAL B 1 116 ? -8.219 -21.656 -10.148 1 98.25 116 VAL B O 1
ATOM 3738 N N . GLY B 1 117 ? -10.344 -21.266 -10.156 1 98.12 117 GLY B N 1
ATOM 3739 C CA . GLY B 1 117 ? -10.281 -20.234 -9.133 1 98.12 117 GLY B CA 1
ATOM 3740 C C . GLY B 1 117 ? -11.648 -19.859 -8.594 1 98.12 117 GLY B C 1
ATOM 3741 O O . GLY B 1 117 ? -12.617 -20.578 -8.781 1 98.12 117 GLY B O 1
ATOM 3742 N N . ARG B 1 118 ? -11.641 -18.781 -7.797 1 98.06 118 ARG B N 1
ATOM 3743 C CA . ARG B 1 118 ? -12.867 -18.312 -7.16 1 98.06 118 ARG B CA 1
ATOM 3744 C C . ARG B 1 118 ? -12.938 -16.797 -7.125 1 98.06 118 ARG B C 1
ATOM 3746 O O . ARG B 1 118 ? -11.93 -16.141 -6.859 1 98.06 118 ARG B O 1
ATOM 3753 N N . VAL B 1 119 ? -14.117 -16.234 -7.516 1 97.81 119 VAL B N 1
ATOM 3754 C CA . VAL B 1 119 ? -14.367 -14.797 -7.465 1 97.81 119 VAL B CA 1
ATOM 3755 C C . VAL B 1 119 ? -15.648 -14.523 -6.68 1 97.81 119 VAL B C 1
ATOM 3757 O O . VAL B 1 119 ? -16.422 -15.438 -6.414 1 97.81 119 VAL B O 1
ATOM 3760 N N . GLY B 1 120 ? -15.773 -13.273 -6.25 1 96.69 120 GLY B N 1
ATOM 3761 C CA . GLY B 1 120 ? -17.016 -12.875 -5.625 1 96.69 120 GLY B CA 1
ATOM 3762 C C . GLY B 1 120 ? -18.109 -12.523 -6.629 1 96.69 120 GLY B C 1
ATOM 3763 O O . GLY B 1 120 ? -17.828 -12.352 -7.816 1 96.69 120 GLY B O 1
ATOM 3764 N N . ARG B 1 121 ? -19.312 -12.539 -6.105 1 95.38 121 ARG B N 1
ATOM 3765 C CA . ARG B 1 121 ? -20.422 -11.992 -6.891 1 95.38 121 ARG B CA 1
ATOM 3766 C C . ARG B 1 121 ? -20.422 -10.469 -6.84 1 95.38 121 ARG B C 1
ATOM 3768 O O . ARG B 1 121 ? -21.281 -9.867 -6.184 1 95.38 121 ARG B O 1
ATOM 3775 N N . ASP B 1 122 ? -19.531 -9.867 -7.48 1 91.56 122 ASP B N 1
ATOM 3776 C CA . ASP B 1 122 ? -19.328 -8.422 -7.492 1 91.56 122 ASP B CA 1
ATOM 3777 C C . ASP B 1 122 ? -18.812 -7.953 -8.852 1 91.56 122 ASP B C 1
ATOM 3779 O O . ASP B 1 122 ? -18.688 -8.75 -9.781 1 91.56 122 ASP B O 1
ATOM 3783 N N . THR B 1 123 ? -18.625 -6.645 -8.977 1 90.31 123 THR B N 1
ATOM 3784 C CA . THR B 1 123 ? -18.203 -6.031 -10.227 1 90.31 123 THR B CA 1
ATOM 3785 C C . THR B 1 123 ? -16.844 -6.59 -10.672 1 90.31 123 THR B C 1
ATOM 3787 O O . THR B 1 123 ? -16.641 -6.852 -11.859 1 90.31 123 THR B O 1
ATOM 3790 N N . GLU B 1 124 ? -16 -6.801 -9.719 1 92.56 124 GLU B N 1
ATOM 3791 C CA . GLU B 1 124 ? -14.672 -7.312 -10.039 1 92.56 124 GLU B CA 1
ATOM 3792 C C . GLU B 1 124 ? -14.742 -8.734 -10.578 1 92.56 124 GLU B C 1
ATOM 3794 O O . GLU B 1 124 ? -14.086 -9.062 -11.562 1 92.56 124 GLU B O 1
ATOM 3799 N N . GLY B 1 125 ? -15.523 -9.539 -9.867 1 95.62 125 GLY B N 1
ATOM 3800 C CA . GLY B 1 125 ? -15.688 -10.914 -10.32 1 95.62 125 GLY B CA 1
ATOM 3801 C C . GLY B 1 125 ? -16.219 -11.008 -11.734 1 95.62 125 GLY B C 1
ATOM 3802 O O . GLY B 1 125 ? -15.688 -11.766 -12.555 1 95.62 125 GLY B O 1
ATOM 3803 N N . SER B 1 126 ? -17.188 -10.219 -12.031 1 94 126 SER B N 1
ATOM 3804 C CA . SER B 1 126 ? -17.766 -10.211 -13.375 1 94 126 SER B CA 1
ATOM 3805 C C . SER B 1 126 ? -16.766 -9.711 -14.406 1 94 126 SER B C 1
ATOM 3807 O O . SER B 1 126 ? -16.719 -10.211 -15.531 1 94 126 SER B O 1
ATOM 3809 N N . SER B 1 127 ? -16.031 -8.75 -14 1 93 127 SER B N 1
ATOM 3810 C CA . SER B 1 127 ? -15 -8.203 -14.883 1 93 127 SER B CA 1
ATOM 3811 C C . SER B 1 127 ? -13.969 -9.266 -15.25 1 93 127 SER B C 1
ATOM 3813 O O . SER B 1 127 ? -13.523 -9.336 -16.391 1 93 127 SER B O 1
ATOM 3815 N N . PHE B 1 128 ? -13.633 -10.07 -14.336 1 95.38 128 PHE B N 1
ATOM 3816 C CA . PHE B 1 128 ? -12.656 -11.125 -14.602 1 95.38 128 PHE B CA 1
ATOM 3817 C C . PHE B 1 128 ? -13.227 -12.164 -15.555 1 95.38 128 PHE B C 1
ATOM 3819 O O . PHE B 1 128 ? -12.531 -12.633 -16.453 1 95.38 128 PHE B O 1
ATOM 3826 N N . LEU B 1 129 ? -14.422 -12.531 -15.328 1 95.44 129 LEU B N 1
ATOM 3827 C CA . LEU B 1 129 ? -15.031 -13.523 -16.219 1 95.44 129 LEU B CA 1
ATOM 3828 C C . LEU B 1 129 ? -15.078 -13.016 -17.656 1 95.44 129 LEU B C 1
ATOM 3830 O O . LEU B 1 129 ? -14.812 -13.766 -18.594 1 95.44 129 LEU B O 1
ATOM 3834 N N . ARG B 1 130 ? -15.352 -11.734 -17.812 1 93.81 130 ARG B N 1
ATOM 3835 C CA . ARG B 1 130 ? -15.32 -11.141 -19.141 1 93.81 130 ARG B CA 1
ATOM 3836 C C . ARG B 1 130 ? -13.906 -11.133 -19.703 1 93.81 130 ARG B C 1
ATOM 3838 O O . ARG B 1 130 ? -13.703 -11.43 -20.891 1 93.81 130 ARG B O 1
ATOM 3845 N N . HIS B 1 131 ? -12.992 -10.828 -18.875 1 92.88 131 HIS B N 1
ATOM 3846 C CA . HIS B 1 131 ? -11.594 -10.812 -19.266 1 92.88 131 HIS B CA 1
ATOM 3847 C C . HIS B 1 131 ? -11.133 -12.188 -19.734 1 92.88 131 HIS B C 1
ATOM 3849 O O . HIS B 1 131 ? -10.523 -12.32 -20.797 1 92.88 131 HIS B O 1
ATOM 3855 N N . PHE B 1 132 ? -11.461 -13.18 -18.953 1 95.31 132 PHE B N 1
ATOM 3856 C CA . PHE B 1 132 ? -11.086 -14.539 -19.312 1 95.31 132 PHE B CA 1
ATOM 3857 C C . PHE B 1 132 ? -11.734 -14.969 -20.625 1 95.31 132 PHE B C 1
ATOM 3859 O O . PHE B 1 132 ? -11.094 -15.609 -21.453 1 95.31 132 PHE B O 1
ATOM 3866 N N . SER B 1 133 ? -12.914 -14.602 -20.766 1 92.56 133 SER B N 1
ATOM 3867 C CA . SER B 1 133 ? -13.617 -14.914 -22 1 92.56 133 SER B CA 1
ATOM 3868 C C . SER B 1 133 ? -12.938 -14.258 -23.203 1 92.56 133 SER B C 1
ATOM 3870 O O . SER B 1 133 ? -12.781 -14.883 -24.25 1 92.56 133 SER B O 1
ATOM 3872 N N . SER B 1 134 ? -12.539 -13.078 -23.016 1 90.69 134 SER B N 1
ATOM 3873 C CA . SER B 1 134 ? -11.898 -12.344 -24.094 1 90.69 134 SER B CA 1
ATOM 3874 C C . SER B 1 134 ? -10.57 -12.992 -24.5 1 90.69 134 SER B C 1
ATOM 3876 O O . SER B 1 134 ? -10.102 -12.812 -25.625 1 90.69 134 SER B O 1
ATOM 3878 N N . LEU B 1 135 ? -10.008 -13.805 -23.625 1 92.75 135 LEU B N 1
ATOM 3879 C CA . LEU B 1 135 ? -8.734 -14.477 -23.875 1 92.75 135 LEU B CA 1
ATOM 3880 C C . LEU B 1 135 ? -8.953 -15.938 -24.234 1 92.75 135 LEU B C 1
ATOM 3882 O O . LEU B 1 135 ? -7.992 -16.703 -24.391 1 92.75 135 LEU B O 1
ATOM 3886 N N . ASP B 1 136 ? -10.219 -16.359 -24.266 1 92.06 136 ASP B N 1
ATOM 3887 C CA . ASP B 1 136 ? -10.609 -17.719 -24.578 1 92.06 136 ASP B CA 1
ATOM 3888 C C . ASP B 1 136 ? -10.102 -18.703 -23.516 1 92.06 136 ASP B C 1
ATOM 3890 O O . ASP B 1 136 ? -9.688 -19.812 -23.844 1 92.06 136 ASP B O 1
ATOM 3894 N N . ILE B 1 137 ? -10.039 -18.234 -22.328 1 95.31 137 ILE B N 1
ATOM 3895 C CA . ILE B 1 137 ? -9.695 -19.094 -21.203 1 95.31 137 ILE B CA 1
ATOM 3896 C C . ILE B 1 137 ? -10.922 -19.891 -20.766 1 95.31 137 ILE B C 1
ATOM 3898 O O . ILE B 1 137 ? -12.016 -19.328 -20.625 1 95.31 137 ILE B O 1
ATOM 3902 N N . ASP B 1 138 ? -10.766 -21.219 -20.625 1 95.5 138 ASP B N 1
ATOM 3903 C CA . ASP B 1 138 ? -11.828 -22.062 -20.078 1 95.5 138 ASP B CA 1
ATOM 3904 C C . ASP B 1 138 ? -12.086 -21.734 -18.609 1 95.5 138 ASP B C 1
ATOM 3906 O O . ASP B 1 138 ? -11.211 -21.922 -17.766 1 95.5 138 ASP B O 1
ATOM 3910 N N . THR B 1 139 ? -13.281 -21.234 -18.297 1 96.38 139 THR B N 1
ATOM 3911 C CA . THR B 1 139 ? -13.57 -20.75 -16.953 1 96.38 139 THR B CA 1
ATOM 3912 C C . THR B 1 139 ? -14.547 -21.672 -16.234 1 96.38 139 THR B C 1
ATOM 3914 O O . THR B 1 139 ? -15.156 -21.297 -15.234 1 96.38 139 THR B O 1
ATOM 3917 N N . ARG B 1 140 ? -14.742 -22.906 -16.734 1 93.81 140 ARG B N 1
ATOM 3918 C CA . ARG B 1 140 ? -15.641 -23.859 -16.094 1 93.81 140 ARG B CA 1
ATOM 3919 C C . ARG B 1 140 ? -15.195 -24.156 -14.664 1 93.81 140 ARG B C 1
ATOM 3921 O O . ARG B 1 140 ? -16 -24.562 -13.828 1 93.81 140 ARG B O 1
ATOM 3928 N N . GLY B 1 141 ? -13.961 -23.953 -14.406 1 96.38 141 GLY B N 1
ATOM 3929 C CA . GLY B 1 141 ? -13.406 -24.219 -13.086 1 96.38 141 GLY B CA 1
ATOM 3930 C C . GLY B 1 141 ? -13.438 -23.016 -12.164 1 96.38 141 GLY B C 1
ATOM 3931 O O . GLY B 1 141 ? -12.992 -23.094 -11.023 1 96.38 141 GLY B O 1
ATOM 3932 N N . VAL B 1 142 ? -13.984 -21.906 -12.617 1 97.31 142 VAL B N 1
ATOM 3933 C CA . VAL B 1 142 ? -14.062 -20.703 -11.781 1 97.31 142 VAL B CA 1
ATOM 3934 C C . VAL B 1 142 ? -15.414 -20.656 -11.078 1 97.31 142 VAL B C 1
ATOM 3936 O O . VAL B 1 142 ? -16.469 -20.641 -11.734 1 97.31 142 VAL B O 1
ATOM 3939 N N . SER B 1 143 ? -15.414 -20.656 -9.789 1 96.62 143 SER B N 1
ATOM 3940 C CA . SER B 1 143 ? -16.641 -20.562 -9.008 1 96.62 143 SER B CA 1
ATOM 3941 C C . SER B 1 143 ? -16.906 -19.125 -8.562 1 96.62 143 SER B C 1
ATOM 3943 O O . SER B 1 143 ? -15.969 -18.344 -8.375 1 96.62 143 SER B O 1
ATOM 3945 N N . VAL B 1 144 ? -18.172 -18.797 -8.406 1 96.31 144 VAL B N 1
ATOM 3946 C CA . VAL B 1 144 ? -18.578 -17.469 -7.938 1 96.31 144 VAL B CA 1
ATOM 3947 C C . VAL B 1 144 ? -19.109 -17.578 -6.512 1 96.31 144 VAL B C 1
ATOM 3949 O O . VAL B 1 144 ? -20.047 -18.344 -6.246 1 96.31 144 VAL B O 1
ATOM 3952 N N . ASP B 1 145 ? -18.484 -16.844 -5.621 1 95.81 145 ASP B N 1
ATOM 3953 C CA . ASP B 1 145 ? -18.859 -16.844 -4.211 1 95.81 145 ASP B CA 1
ATOM 3954 C C . ASP B 1 145 ? -19.906 -15.75 -3.93 1 95.81 145 ASP B C 1
ATOM 3956 O O . ASP B 1 145 ? -19.672 -14.578 -4.215 1 95.81 145 ASP B O 1
ATOM 3960 N N . SER B 1 146 ? -20.969 -16.078 -3.275 1 94.56 146 SER B N 1
ATOM 3961 C CA . SER B 1 146 ? -22.047 -15.125 -3.018 1 94.56 146 SER B CA 1
ATOM 3962 C C . SER B 1 146 ? -21.844 -14.422 -1.678 1 94.56 146 SER B C 1
ATOM 3964 O O . SER B 1 146 ? -22.516 -13.43 -1.39 1 94.56 146 SER B O 1
ATOM 3966 N N . HIS B 1 147 ? -20.859 -14.852 -0.933 1 94.19 147 HIS B N 1
ATOM 3967 C CA . HIS B 1 147 ? -20.734 -14.344 0.429 1 94.19 147 HIS B CA 1
ATOM 3968 C C . HIS B 1 147 ? -19.438 -13.555 0.608 1 94.19 147 HIS B C 1
ATOM 3970 O O . HIS B 1 147 ? -19.312 -12.781 1.561 1 94.19 147 HIS B O 1
ATOM 3976 N N . THR B 1 148 ? -18.578 -13.789 -0.226 1 94.88 148 THR B N 1
ATOM 3977 C CA . THR B 1 148 ? -17.266 -13.172 -0.072 1 94.88 148 THR B CA 1
ATOM 3978 C C . THR B 1 148 ? -16.875 -12.422 -1.342 1 94.88 148 THR B C 1
ATOM 3980 O O . THR B 1 148 ? -17.125 -12.898 -2.451 1 94.88 148 THR B O 1
ATOM 3983 N N . ARG B 1 149 ? -16.219 -11.281 -1.199 1 94.69 149 ARG B N 1
ATOM 3984 C CA . ARG B 1 149 ? -15.82 -10.438 -2.322 1 94.69 149 ARG B CA 1
ATOM 3985 C C . ARG B 1 149 ? -14.609 -11.031 -3.043 1 94.69 149 ARG B C 1
ATOM 3987 O O . ARG B 1 149 ? -13.859 -11.812 -2.461 1 94.69 149 ARG B O 1
ATOM 3994 N N . THR B 1 150 ? -14.484 -10.641 -4.293 1 96.69 150 THR B N 1
ATOM 3995 C CA . THR B 1 150 ? -13.289 -10.992 -5.055 1 96.69 150 THR B CA 1
ATOM 3996 C C . THR B 1 150 ? -12.031 -10.516 -4.328 1 96.69 150 THR B C 1
ATOM 3998 O O . THR B 1 150 ? -12.039 -9.461 -3.684 1 96.69 150 THR B O 1
ATOM 4001 N N . GLY B 1 151 ? -10.984 -11.328 -4.379 1 97.06 151 GLY B N 1
ATOM 4002 C CA . GLY B 1 151 ? -9.727 -10.938 -3.766 1 97.06 151 GLY B CA 1
ATOM 4003 C C . GLY B 1 151 ? -9.219 -9.586 -4.242 1 97.06 151 GLY B C 1
ATOM 4004 O O . GLY B 1 151 ? -9.57 -9.141 -5.34 1 97.06 151 GLY B O 1
ATOM 4005 N N . THR B 1 152 ? -8.43 -8.914 -3.396 1 96.31 152 THR B N 1
ATOM 4006 C CA . THR B 1 152 ? -7.883 -7.602 -3.707 1 96.31 152 THR B CA 1
ATOM 4007 C C . THR B 1 152 ? -6.434 -7.492 -3.238 1 96.31 152 THR B C 1
ATOM 4009 O O . THR B 1 152 ? -6.047 -8.125 -2.252 1 96.31 152 THR B O 1
ATOM 4012 N N . ALA B 1 153 ? -5.656 -6.758 -4.012 1 96.62 153 ALA B N 1
ATOM 4013 C CA . ALA B 1 153 ? -4.285 -6.473 -3.6 1 96.62 153 ALA B CA 1
ATOM 4014 C C . ALA B 1 153 ? -3.992 -4.977 -3.672 1 96.62 153 ALA B C 1
ATOM 4016 O O . ALA B 1 153 ? -4.406 -4.301 -4.621 1 96.62 153 ALA B O 1
ATOM 4017 N N . LEU B 1 154 ? -3.412 -4.441 -2.621 1 96.88 154 LEU B N 1
ATOM 4018 C CA . LEU B 1 154 ? -2.826 -3.104 -2.674 1 96.88 154 LEU B CA 1
ATOM 4019 C C . LEU B 1 154 ? -1.385 -3.162 -3.168 1 96.88 154 LEU B C 1
ATOM 4021 O O . LEU B 1 154 ? -0.538 -3.811 -2.549 1 96.88 154 LEU B O 1
ATOM 4025 N N . VAL B 1 155 ? -1.205 -2.475 -4.246 1 97 155 VAL B N 1
ATOM 4026 C CA . VAL B 1 155 ? 0.114 -2.504 -4.867 1 97 155 VAL B CA 1
ATOM 4027 C C . VAL B 1 155 ? 0.706 -1.097 -4.895 1 97 155 VAL B C 1
ATOM 4029 O O . VAL B 1 155 ? 0.044 -0.146 -5.316 1 97 155 VAL B O 1
ATOM 4032 N N . THR B 1 156 ? 1.867 -0.936 -4.387 1 97.12 156 THR B N 1
ATOM 4033 C CA . THR B 1 156 ? 2.625 0.305 -4.504 1 97.12 156 THR B CA 1
ATOM 4034 C C . THR B 1 156 ? 3.824 0.12 -5.43 1 97.12 156 THR B C 1
ATOM 4036 O O . THR B 1 156 ? 4.684 -0.726 -5.18 1 97.12 156 THR B O 1
ATOM 4039 N N . VAL B 1 157 ? 3.855 0.88 -6.484 1 96.56 157 VAL B N 1
ATOM 4040 C CA . VAL B 1 157 ? 4.906 0.757 -7.488 1 96.56 157 VAL B CA 1
ATOM 4041 C C . VAL B 1 157 ? 5.773 2.016 -7.488 1 96.56 157 VAL B C 1
ATOM 4043 O O . VAL B 1 157 ? 5.262 3.127 -7.648 1 96.56 157 VAL B O 1
ATOM 4046 N N . ALA B 1 158 ? 7.051 1.869 -7.328 1 96.44 158 ALA B N 1
ATOM 4047 C CA . ALA B 1 158 ? 7.984 2.992 -7.355 1 96.44 158 ALA B CA 1
ATOM 4048 C C . ALA B 1 158 ? 8.461 3.277 -8.773 1 96.44 158 ALA B C 1
ATOM 4050 O O . ALA B 1 158 ? 8.336 2.428 -9.664 1 96.44 158 ALA B O 1
ATOM 4051 N N . LYS B 1 159 ? 9 4.527 -8.875 1 92.25 159 LYS B N 1
ATOM 4052 C CA . LYS B 1 159 ? 9.75 4.789 -10.102 1 92.25 159 LYS B CA 1
ATOM 4053 C C . LYS B 1 159 ? 10.867 3.768 -10.297 1 92.25 159 LYS B C 1
ATOM 4055 O O . LYS B 1 159 ? 11.57 3.428 -9.344 1 92.25 159 LYS B O 1
ATOM 4060 N N . GLY B 1 160 ? 10.984 3.092 -11.414 1 89.44 160 GLY B N 1
ATOM 4061 C CA . GLY B 1 160 ? 11.922 2.006 -11.656 1 89.44 160 GLY B CA 1
ATOM 4062 C C . GLY B 1 160 ? 11.266 0.637 -11.633 1 89.44 160 GLY B C 1
ATOM 4063 O O . GLY B 1 160 ? 11.891 -0.363 -11.984 1 89.44 160 GLY B O 1
ATOM 4064 N N . GLY B 1 161 ? 10.062 0.646 -11.047 1 91.62 161 GLY B N 1
ATOM 4065 C CA . GLY B 1 161 ? 9.242 -0.537 -11.266 1 91.62 161 GLY B CA 1
ATOM 4066 C C . GLY B 1 161 ? 9.164 -1.438 -10.047 1 91.62 161 GLY B C 1
ATOM 4067 O O . GLY B 1 161 ? 8.336 -2.352 -10 1 91.62 161 GLY B O 1
ATOM 4068 N N . GLU B 1 162 ? 9.992 -1.213 -9.039 1 91.56 162 GLU B N 1
ATOM 4069 C CA . GLU B 1 162 ? 9.906 -2.031 -7.836 1 91.56 162 GLU B CA 1
ATOM 4070 C C . GLU B 1 162 ? 8.555 -1.85 -7.145 1 91.56 162 GLU B C 1
ATOM 4072 O O . GLU B 1 162 ? 7.973 -0.765 -7.188 1 91.56 162 GLU B O 1
ATOM 4077 N N . ASN B 1 163 ? 8.102 -2.986 -6.531 1 94 163 ASN B N 1
ATOM 4078 C CA . ASN B 1 163 ? 6.77 -2.883 -5.949 1 94 163 ASN B CA 1
ATOM 4079 C C . ASN B 1 163 ? 6.672 -3.654 -4.637 1 94 163 ASN B C 1
ATOM 4081 O O . ASN B 1 163 ? 7.547 -4.465 -4.32 1 94 163 ASN B O 1
ATOM 4085 N N . THR B 1 164 ? 5.688 -3.285 -3.848 1 94.81 164 THR B N 1
ATOM 4086 C CA . THR B 1 164 ? 5.234 -4.035 -2.682 1 94.81 164 THR B CA 1
ATOM 4087 C C . THR B 1 164 ? 3.754 -4.383 -2.805 1 94.81 164 THR B C 1
ATOM 4089 O O . THR B 1 164 ? 2.98 -3.625 -3.391 1 94.81 164 THR B O 1
ATOM 4092 N N . ILE B 1 165 ? 3.412 -5.57 -2.246 1 95.19 165 ILE B N 1
ATOM 4093 C CA . ILE B 1 165 ? 2.033 -6.012 -2.412 1 95.19 165 ILE B CA 1
ATOM 4094 C C . ILE B 1 165 ? 1.475 -6.477 -1.07 1 95.19 165 ILE B C 1
ATOM 4096 O O . ILE B 1 165 ? 2.1 -7.281 -0.377 1 95.19 165 ILE B O 1
ATOM 4100 N N . ALA B 1 166 ? 0.365 -5.902 -0.645 1 97 166 ALA B N 1
ATOM 4101 C CA . ALA B 1 166 ? -0.487 -6.426 0.42 1 97 166 ALA B CA 1
ATOM 4102 C C . ALA B 1 166 ? -1.712 -7.133 -0.154 1 97 166 ALA B C 1
ATOM 4104 O O . ALA B 1 166 ? -2.561 -6.5 -0.786 1 97 166 ALA B O 1
ATOM 4105 N N . TYR B 1 167 ? -1.819 -8.398 0.158 1 96.88 167 TYR B N 1
ATOM 4106 C CA . TYR B 1 167 ? -2.77 -9.258 -0.536 1 96.88 167 TYR B CA 1
ATOM 4107 C C . TYR B 1 167 ? -3.9 -9.68 0.395 1 96.88 167 TYR B C 1
ATOM 4109 O O . TYR B 1 167 ? -3.656 -10.289 1.441 1 96.88 167 TYR B O 1
ATOM 4117 N N . VAL B 1 168 ? -5.188 -9.383 -0.028 1 96.81 168 VAL B N 1
ATOM 4118 C CA . VAL B 1 168 ? -6.406 -9.844 0.633 1 96.81 168 VAL B CA 1
ATOM 4119 C C . VAL B 1 168 ? -7.023 -10.992 -0.157 1 96.81 168 VAL B C 1
ATOM 4121 O O . VAL B 1 168 ? -7.598 -10.781 -1.229 1 96.81 168 VAL B O 1
ATOM 4124 N N . PRO B 1 169 ? -7.062 -12.125 0.389 1 97.06 169 PRO B N 1
ATOM 4125 C CA . PRO B 1 169 ? -7.465 -13.289 -0.404 1 97.06 169 PRO B CA 1
ATOM 4126 C C . PRO B 1 169 ? -8.914 -13.203 -0.884 1 97.06 169 PRO B C 1
ATOM 4128 O O . PRO B 1 169 ? -9.219 -13.633 -2 1 97.06 169 PRO B O 1
ATOM 4131 N N . GLY B 1 170 ? -9.875 -12.664 0.026 1 96.75 170 GLY B N 1
ATOM 4132 C CA . GLY B 1 170 ? -11.281 -12.664 -0.331 1 96.75 170 GLY B CA 1
ATOM 4133 C C . GLY B 1 170 ? -11.812 -14.055 -0.643 1 96.75 170 GLY B C 1
ATOM 4134 O O . GLY B 1 170 ? -11.586 -15 0.116 1 96.75 170 GLY B O 1
ATOM 4135 N N . ALA B 1 171 ? -12.453 -14.18 -1.805 1 97.62 171 ALA B N 1
ATOM 4136 C CA . ALA B 1 171 ? -13.062 -15.438 -2.23 1 97.62 171 ALA B CA 1
ATOM 4137 C C . ALA B 1 171 ? -12.008 -16.531 -2.395 1 97.62 171 ALA B C 1
ATOM 4139 O O . ALA B 1 171 ? -12.297 -17.719 -2.201 1 97.62 171 ALA B O 1
ATOM 4140 N N . ASN B 1 172 ? -10.812 -16.188 -2.781 1 98 172 ASN B N 1
ATOM 4141 C CA . ASN B 1 172 ? -9.742 -17.156 -2.975 1 98 172 ASN B CA 1
ATOM 4142 C C . ASN B 1 172 ? -9.516 -18 -1.726 1 98 172 ASN B C 1
ATOM 4144 O O . ASN B 1 172 ? -9.102 -19.156 -1.821 1 98 172 ASN B O 1
ATOM 4148 N N . ALA B 1 173 ? -9.805 -17.422 -0.562 1 96.75 173 ALA B N 1
ATOM 4149 C CA . ALA B 1 173 ? -9.555 -18.094 0.711 1 96.75 173 ALA B CA 1
ATOM 4150 C C . ALA B 1 173 ? -10.445 -19.312 0.875 1 96.75 173 ALA B C 1
ATOM 4152 O O . ALA B 1 173 ? -10.188 -20.156 1.733 1 96.75 173 ALA B O 1
ATOM 4153 N N . PHE B 1 174 ? -11.375 -19.453 -0.012 1 96.44 174 PHE B N 1
ATOM 4154 C CA . PHE B 1 174 ? -12.375 -20.5 0.194 1 96.44 174 PHE B CA 1
ATOM 4155 C C . PHE B 1 174 ? -12.266 -21.562 -0.888 1 96.44 174 PHE B C 1
ATOM 4157 O O . PHE B 1 174 ? -13.18 -22.375 -1.058 1 96.44 174 PHE B O 1
ATOM 4164 N N . MET B 1 175 ? -11.195 -21.531 -1.589 1 96.06 175 MET B N 1
ATOM 4165 C CA . MET B 1 175 ? -10.891 -22.672 -2.441 1 96.06 175 MET B CA 1
ATOM 4166 C C . MET B 1 175 ? -10.578 -23.906 -1.602 1 96.06 175 MET B C 1
ATOM 4168 O O . MET B 1 175 ? -9.711 -23.859 -0.729 1 96.06 175 MET B O 1
ATOM 4172 N N . SER B 1 176 ? -11.344 -24.969 -1.808 1 93.12 176 SER B N 1
ATOM 4173 C CA . SER B 1 176 ? -11.195 -26.125 -0.939 1 93.12 176 SER B CA 1
ATOM 4174 C C . SER B 1 176 ? -10.859 -27.375 -1.744 1 93.12 176 SER B C 1
ATOM 4176 O O . SER B 1 176 ? -11.062 -27.422 -2.959 1 93.12 176 SER B O 1
ATOM 4178 N N . LYS B 1 177 ? -10.359 -28.359 -1.002 1 91.25 177 LYS B N 1
ATOM 4179 C CA . LYS B 1 177 ? -10.062 -29.656 -1.612 1 91.25 177 LYS B CA 1
ATOM 4180 C C . LYS B 1 177 ? -11.32 -30.297 -2.191 1 91.25 177 LYS B C 1
ATOM 4182 O O . LYS B 1 177 ? -11.266 -30.969 -3.217 1 91.25 177 LYS B O 1
ATOM 4187 N N . GLU B 1 178 ? -12.414 -30 -1.562 1 89.56 178 GLU B N 1
ATOM 4188 C CA . GLU B 1 178 ? -13.68 -30.562 -2.023 1 89.56 178 GLU B CA 1
ATOM 4189 C C . GLU B 1 178 ? -14.07 -30 -3.387 1 89.56 178 GLU B C 1
ATOM 4191 O O . GLU B 1 178 ? -14.531 -30.734 -4.258 1 89.56 178 GLU B O 1
ATOM 4196 N N . HIS B 1 179 ? -13.773 -28.734 -3.535 1 89.81 179 HIS B N 1
ATOM 4197 C CA . HIS B 1 179 ? -14.047 -28.078 -4.812 1 89.81 179 HIS B CA 1
ATOM 4198 C C . HIS B 1 179 ? -13.195 -28.672 -5.926 1 89.81 179 HIS B C 1
ATOM 4200 O O . HIS B 1 179 ? -13.664 -28.844 -7.055 1 89.81 179 HIS B O 1
ATOM 4206 N N . LEU B 1 180 ? -12.023 -29.016 -5.621 1 94.31 180 LEU B N 1
ATOM 4207 C CA . LEU B 1 180 ? -11.086 -29.531 -6.609 1 94.31 180 LEU B CA 1
ATOM 4208 C C . LEU B 1 180 ? -11.453 -30.953 -7.016 1 94.31 180 LEU B C 1
ATOM 4210 O O . LEU B 1 180 ? -11.156 -31.375 -8.133 1 94.31 180 LEU B O 1
ATOM 4214 N N . ALA B 1 181 ? -12.125 -31.672 -6.121 1 93.12 181 ALA B N 1
ATOM 4215 C CA . ALA B 1 181 ? -12.438 -33.094 -6.348 1 93.12 181 ALA B CA 1
ATOM 4216 C C . ALA B 1 181 ? -13.789 -33.25 -7.043 1 93.12 181 ALA B C 1
ATOM 4218 O O . ALA B 1 181 ? -14.242 -34.375 -7.273 1 93.12 181 ALA B O 1
ATOM 4219 N N . GLU B 1 182 ? -14.336 -32.156 -7.395 1 94.75 182 GLU B N 1
ATOM 4220 C CA . GLU B 1 182 ? -15.641 -32.219 -8.047 1 94.75 182 GLU B CA 1
ATOM 4221 C C . GLU B 1 182 ? -15.539 -31.797 -9.516 1 94.75 182 GLU B C 1
ATOM 4223 O O . GLU B 1 182 ? -14.602 -31.109 -9.906 1 94.75 182 GLU B O 1
ATOM 4228 N N . GLN B 1 183 ? -16.578 -32.375 -10.25 1 95.19 183 GLN B N 1
ATOM 4229 C CA . GLN B 1 183 ? -16.672 -31.922 -11.641 1 95.19 183 GLN B CA 1
ATOM 4230 C C . GLN B 1 183 ? -17.109 -30.469 -11.727 1 95.19 183 GLN B C 1
ATOM 4232 O O . GLN B 1 183 ? -17.891 -30 -10.891 1 95.19 183 GLN B O 1
ATOM 4237 N N . PRO B 1 184 ? -16.578 -29.688 -12.742 1 94.88 184 PRO B N 1
ATOM 4238 C CA . PRO B 1 184 ? -15.734 -30.078 -13.867 1 94.88 184 PRO B CA 1
ATOM 4239 C C . PRO B 1 184 ? -14.242 -29.969 -13.555 1 94.88 184 PRO B C 1
ATOM 4241 O O . PRO B 1 184 ? -13.406 -30.297 -14.398 1 94.88 184 PRO B O 1
ATOM 4244 N N . VAL B 1 185 ? -13.883 -29.516 -12.344 1 96.5 185 VAL B N 1
ATOM 4245 C CA . VAL B 1 185 ? -12.492 -29.266 -11.992 1 96.5 185 VAL B CA 1
ATOM 4246 C C . VAL B 1 185 ? -11.703 -30.578 -12.008 1 96.5 185 VAL B C 1
ATOM 4248 O O . VAL B 1 185 ? -10.586 -30.625 -12.523 1 96.5 185 VAL B O 1
ATOM 4251 N N . LEU B 1 186 ? -12.336 -31.594 -11.547 1 96.5 186 LEU B N 1
ATOM 4252 C CA . LEU B 1 186 ? -11.688 -32.906 -11.492 1 96.5 186 LEU B CA 1
ATOM 4253 C C . LEU B 1 186 ? -11.234 -33.344 -12.875 1 96.5 186 LEU B C 1
ATOM 4255 O O . LEU B 1 186 ? -10.086 -33.75 -13.055 1 96.5 186 LEU B O 1
ATOM 4259 N N . SER B 1 187 ? -12.047 -33.25 -13.828 1 95.56 187 SER B N 1
ATOM 4260 C CA . SER B 1 187 ? -11.719 -33.656 -15.188 1 95.56 187 SER B CA 1
ATOM 4261 C C . SER B 1 187 ? -10.625 -32.781 -15.789 1 95.56 187 SER B C 1
ATOM 4263 O O . SER B 1 187 ? -9.766 -33.281 -16.531 1 95.56 187 SER B O 1
ATOM 4265 N N . LEU B 1 188 ? -10.727 -31.484 -15.523 1 94.94 188 LEU B N 1
ATOM 4266 C CA . LEU B 1 188 ? -9.703 -30.562 -16.016 1 94.94 188 LEU B CA 1
ATOM 4267 C C . LEU B 1 188 ? -8.32 -30.969 -15.516 1 94.94 188 LEU B C 1
ATOM 4269 O O . LEU B 1 188 ? -7.367 -31 -16.281 1 94.94 188 LEU B O 1
ATOM 4273 N N . LEU B 1 189 ? -8.258 -31.328 -14.266 1 96.25 189 LEU B N 1
ATOM 4274 C CA . LEU B 1 189 ? -6.984 -31.688 -13.648 1 96.25 189 LEU B CA 1
ATOM 4275 C C . LEU B 1 189 ? -6.496 -33.031 -14.141 1 96.25 189 LEU B C 1
ATOM 4277 O O . LEU B 1 189 ? -5.305 -33.219 -14.398 1 96.25 189 LEU B O 1
ATOM 4281 N N . GLN B 1 190 ? -7.375 -33.969 -14.336 1 95.56 190 GLN B N 1
ATOM 4282 C CA . GLN B 1 190 ? -7.016 -35.312 -14.75 1 95.56 190 GLN B CA 1
ATOM 4283 C C . GLN B 1 190 ? -6.512 -35.344 -16.188 1 95.56 190 GLN B C 1
ATOM 4285 O O . GLN B 1 190 ? -5.695 -36.188 -16.547 1 95.56 190 GLN B O 1
ATOM 4290 N N . GLU B 1 191 ? -6.941 -34.406 -16.953 1 93.75 191 GLU B N 1
ATOM 4291 C CA . GLU B 1 191 ? -6.609 -34.406 -18.375 1 93.75 191 GLU B CA 1
ATOM 4292 C C . GLU B 1 191 ? -5.461 -33.438 -18.656 1 93.75 191 GLU B C 1
ATOM 4294 O O . GLU B 1 191 ? -4.961 -33.375 -19.781 1 93.75 191 GLU B O 1
ATOM 4299 N N . ALA B 1 192 ? -5.016 -32.75 -17.688 1 95.31 192 ALA B N 1
ATOM 4300 C CA . ALA B 1 192 ? -3.996 -31.734 -17.859 1 95.31 192 ALA B CA 1
ATOM 4301 C C . ALA B 1 192 ? -2.648 -32.344 -18.219 1 95.31 192 ALA B C 1
ATOM 4303 O O . ALA B 1 192 ? -2.352 -33.469 -17.828 1 95.31 192 ALA B O 1
ATOM 4304 N N . LYS B 1 193 ? -1.855 -31.609 -18.984 1 95.62 193 LYS B N 1
ATOM 4305 C CA . LYS B 1 193 ? -0.47 -31.969 -19.266 1 95.62 193 LYS B CA 1
ATOM 4306 C C . LYS B 1 193 ? 0.496 -31.156 -18.406 1 95.62 193 LYS B C 1
ATOM 4308 O O . LYS B 1 193 ? 1.587 -31.625 -18.078 1 95.62 193 LYS B O 1
ATOM 4313 N N . VAL B 1 194 ? 0.137 -29.953 -18.156 1 97.25 194 VAL B N 1
ATOM 4314 C CA . VAL B 1 194 ? 0.852 -29.078 -17.234 1 97.25 194 VAL B CA 1
ATOM 4315 C C . VAL B 1 194 ? -0.135 -28.422 -16.266 1 97.25 194 VAL B C 1
ATOM 4317 O O . VAL B 1 194 ? -1.191 -27.938 -16.672 1 97.25 194 VAL B O 1
ATOM 4320 N N . VAL B 1 195 ? 0.143 -28.469 -14.977 1 98.19 195 VAL B N 1
ATOM 4321 C CA . VAL B 1 195 ? -0.652 -27.812 -13.953 1 98.19 195 VAL B CA 1
ATOM 4322 C C . VAL B 1 195 ? 0.204 -26.766 -13.227 1 98.19 195 VAL B C 1
ATOM 4324 O O . VAL B 1 195 ? 1.298 -27.094 -12.75 1 98.19 195 VAL B O 1
ATOM 4327 N N . VAL B 1 196 ? -0.268 -25.547 -13.195 1 98.75 196 VAL B N 1
ATOM 4328 C CA . VAL B 1 196 ? 0.417 -24.453 -12.523 1 98.75 196 VAL B CA 1
ATOM 4329 C C . VAL B 1 196 ? -0.384 -24.016 -11.297 1 98.75 196 VAL B C 1
ATOM 4331 O O . VAL B 1 196 ? -1.61 -23.891 -11.359 1 98.75 196 VAL B O 1
ATOM 4334 N N . SER B 1 197 ? 0.275 -23.859 -10.203 1 98.44 197 SER B N 1
ATOM 4335 C CA . SER B 1 197 ? -0.368 -23.312 -9.008 1 98.44 197 SER B CA 1
ATOM 4336 C C . SER B 1 197 ? 0.573 -22.391 -8.25 1 98.44 197 SER B C 1
ATOM 4338 O O . SER B 1 197 ? 1.739 -22.234 -8.617 1 98.44 197 SER B O 1
ATOM 4340 N N . GLU B 1 198 ? 0.021 -21.734 -7.352 1 97.56 198 GLU B N 1
ATOM 4341 C CA . GLU B 1 198 ? 0.724 -20.75 -6.531 1 97.56 198 GLU B CA 1
ATOM 4342 C C . GLU B 1 198 ? 0.177 -20.719 -5.105 1 97.56 198 GLU B C 1
ATOM 4344 O O . GLU B 1 198 ? -0.618 -21.594 -4.73 1 97.56 198 GLU B O 1
ATOM 4349 N N . ASN B 1 199 ? 0.682 -19.828 -4.297 1 96.81 199 ASN B N 1
ATOM 4350 C CA . ASN B 1 199 ? 0.383 -19.906 -2.869 1 96.81 199 ASN B CA 1
ATOM 4351 C C . ASN B 1 199 ? -0.557 -18.781 -2.432 1 96.81 199 ASN B C 1
ATOM 4353 O O . ASN B 1 199 ? -0.609 -18.438 -1.249 1 96.81 199 ASN B O 1
ATOM 4357 N N . GLY B 1 200 ? -1.267 -18.25 -3.297 1 96.62 200 GLY B N 1
ATOM 4358 C CA . GLY B 1 200 ? -2.273 -17.266 -2.959 1 96.62 200 GLY B CA 1
ATOM 4359 C C . GLY B 1 200 ? -3.615 -17.875 -2.598 1 96.62 200 GLY B C 1
ATOM 4360 O O . GLY B 1 200 ? -4.559 -17.156 -2.256 1 96.62 200 GLY B O 1
ATOM 4361 N N . ILE B 1 201 ? -3.785 -19.156 -2.686 1 97 201 ILE B N 1
ATOM 4362 C CA . ILE B 1 201 ? -4.945 -19.922 -2.275 1 97 201 ILE B CA 1
ATOM 4363 C C . ILE B 1 201 ? -4.559 -20.875 -1.145 1 97 201 ILE B C 1
ATOM 4365 O O . ILE B 1 201 ? -3.373 -21.047 -0.854 1 97 201 ILE B O 1
ATOM 4369 N N . PRO B 1 202 ? -5.57 -21.406 -0.468 1 96.69 202 PRO B N 1
ATOM 4370 C CA . PRO B 1 202 ? -5.203 -22.344 0.602 1 96.69 202 PRO B CA 1
ATOM 4371 C C . PRO B 1 202 ? -4.289 -23.453 0.12 1 96.69 202 PRO B C 1
ATOM 4373 O O . PRO B 1 202 ? -4.555 -24.078 -0.913 1 96.69 202 PRO B O 1
ATOM 4376 N N . GLY B 1 203 ? -3.221 -23.688 0.9 1 95.81 203 GLY B N 1
ATOM 4377 C CA . GLY B 1 203 ? -2.215 -24.656 0.515 1 95.81 203 GLY B CA 1
ATOM 4378 C C . GLY B 1 203 ? -2.797 -26.031 0.221 1 95.81 203 GLY B C 1
ATOM 4379 O O . GLY B 1 203 ? -2.318 -26.734 -0.669 1 95.81 203 GLY B O 1
ATOM 4380 N N . GLU B 1 204 ? -3.805 -26.391 0.911 1 95.25 204 GLU B N 1
ATOM 4381 C CA . GLU B 1 204 ? -4.445 -27.688 0.719 1 95.25 204 GLU B CA 1
ATOM 4382 C C . GLU B 1 204 ? -5.027 -27.828 -0.685 1 95.25 204 GLU B C 1
ATOM 4384 O O . GLU B 1 204 ? -5.043 -28.906 -1.26 1 95.25 204 GLU B O 1
ATOM 4389 N N . ALA B 1 205 ? -5.461 -26.719 -1.207 1 96.25 205 ALA B N 1
ATOM 4390 C CA . ALA B 1 205 ? -6.023 -26.734 -2.555 1 96.25 205 ALA B CA 1
ATOM 4391 C C . ALA B 1 205 ? -4.945 -27 -3.6 1 96.25 205 ALA B C 1
ATOM 4393 O O . ALA B 1 205 ? -5.129 -27.812 -4.496 1 96.25 205 ALA B O 1
ATOM 4394 N N . SER B 1 206 ? -3.846 -26.312 -3.477 1 96.25 206 SER B N 1
ATOM 4395 C CA . SER B 1 206 ? -2.74 -26.516 -4.406 1 96.25 206 SER B CA 1
ATOM 4396 C C . SER B 1 206 ? -2.217 -27.938 -4.344 1 96.25 206 SER B C 1
ATOM 4398 O O . SER B 1 206 ? -1.973 -28.562 -5.375 1 96.25 206 SER B O 1
ATOM 4400 N N . VAL B 1 207 ? -2.07 -28.438 -3.129 1 95.31 207 VAL B N 1
ATOM 4401 C CA . VAL B 1 207 ? -1.583 -29.797 -2.928 1 95.31 207 VAL B CA 1
ATOM 4402 C C . VAL B 1 207 ? -2.545 -30.797 -3.576 1 95.31 207 VAL B C 1
ATOM 4404 O O . VAL B 1 207 ? -2.119 -31.688 -4.309 1 95.31 207 VAL B O 1
ATOM 4407 N N . GLU B 1 208 ? -3.807 -30.594 -3.307 1 96.25 208 GLU B N 1
ATOM 4408 C CA . GLU B 1 208 ? -4.816 -31.516 -3.84 1 96.25 208 GLU B CA 1
ATOM 4409 C C . GLU B 1 208 ? -4.832 -31.484 -5.363 1 96.25 208 GLU B C 1
ATOM 4411 O O . GLU B 1 208 ? -4.984 -32.531 -6.008 1 96.25 208 GLU B O 1
ATOM 4416 N N . ALA B 1 209 ? -4.707 -30.344 -5.93 1 96.94 209 ALA B N 1
ATOM 4417 C CA . ALA B 1 209 ? -4.688 -30.219 -7.383 1 96.94 209 ALA B CA 1
ATOM 4418 C C . ALA B 1 209 ? -3.539 -31.016 -7.992 1 96.94 209 ALA B C 1
ATOM 4420 O O . ALA B 1 209 ? -3.734 -31.766 -8.953 1 96.94 209 ALA B O 1
ATOM 4421 N N . PHE B 1 210 ? -2.361 -30.828 -7.426 1 96.69 210 PHE B N 1
ATOM 4422 C CA . PHE B 1 210 ? -1.194 -31.547 -7.93 1 96.69 210 PHE B CA 1
ATOM 4423 C C . PHE B 1 210 ? -1.353 -33.062 -7.734 1 96.69 210 PHE B C 1
ATOM 4425 O O . PHE B 1 210 ? -1.009 -33.844 -8.617 1 96.69 210 PHE B O 1
ATOM 4432 N N . ARG B 1 211 ? -1.889 -33.438 -6.594 1 95.06 211 ARG B N 1
ATOM 4433 C CA . ARG B 1 211 ? -2.104 -34.844 -6.293 1 95.06 211 ARG B CA 1
ATOM 4434 C C . ARG B 1 211 ? -3.045 -35.469 -7.309 1 95.06 211 ARG B C 1
ATOM 4436 O O . ARG B 1 211 ? -2.758 -36.562 -7.84 1 95.06 211 ARG B O 1
ATOM 4443 N N . ILE B 1 212 ? -4.164 -34.844 -7.555 1 95.62 212 ILE B N 1
ATOM 4444 C CA . ILE B 1 212 ? -5.156 -35.344 -8.5 1 95.62 212 ILE B CA 1
ATOM 4445 C C . ILE B 1 212 ? -4.527 -35.469 -9.883 1 95.62 212 ILE B C 1
ATOM 4447 O O . ILE B 1 212 ? -4.68 -36.5 -10.539 1 95.62 212 ILE B O 1
ATOM 4451 N N . ALA B 1 213 ? -3.816 -34.469 -10.32 1 96.06 213 ALA B N 1
ATOM 4452 C CA . ALA B 1 213 ? -3.205 -34.5 -11.648 1 96.06 213 ALA B CA 1
ATOM 4453 C C . ALA B 1 213 ? -2.195 -35.625 -11.781 1 96.06 213 ALA B C 1
ATOM 4455 O O . ALA B 1 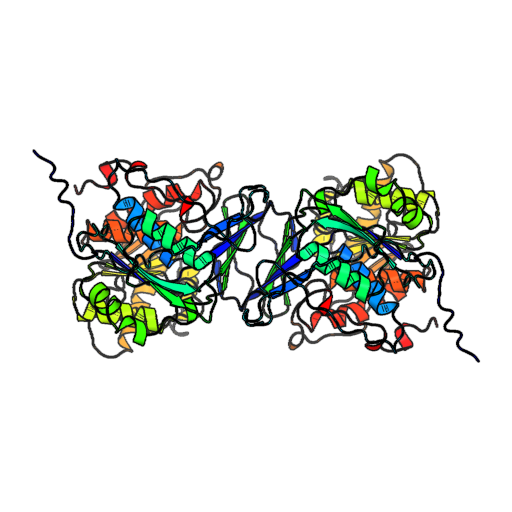213 ? -2.242 -36.406 -12.742 1 96.06 213 ALA B O 1
ATOM 4456 N N . LYS B 1 214 ? -1.327 -35.75 -10.836 1 95.19 214 LYS B N 1
ATOM 4457 C CA . LYS B 1 214 ? -0.281 -36.781 -10.867 1 95.19 214 LYS B CA 1
ATOM 4458 C C . LYS B 1 214 ? -0.873 -38.156 -10.734 1 95.19 214 LYS B C 1
ATOM 4460 O O . LYS B 1 214 ? -0.351 -39.125 -11.312 1 95.19 214 LYS B O 1
ATOM 4465 N N . GLY B 1 215 ? -1.894 -38.25 -9.969 1 93.12 215 GLY B N 1
ATOM 4466 C CA . GLY B 1 215 ? -2.566 -39.531 -9.82 1 93.12 215 GLY B CA 1
ATOM 4467 C C . GLY B 1 215 ? -3.197 -40.031 -11.109 1 93.12 215 GLY B C 1
ATOM 4468 O O . GLY B 1 215 ? -3.252 -41.25 -11.352 1 93.12 215 GLY B O 1
ATOM 4469 N N . ALA B 1 216 ? -3.611 -39.125 -11.867 1 93.56 216 ALA B N 1
ATOM 4470 C CA . ALA B 1 216 ? -4.277 -39.469 -13.125 1 93.56 216 ALA B CA 1
ATOM 4471 C C . ALA B 1 216 ? -3.266 -39.719 -14.242 1 93.56 216 ALA B C 1
ATOM 4473 O O . ALA B 1 216 ? -3.502 -40.5 -15.148 1 93.56 216 ALA B O 1
ATOM 4474 N N . ASN B 1 217 ? -2.291 -38.906 -14.266 1 90.62 217 ASN B N 1
ATOM 4475 C CA . ASN B 1 217 ? -1.233 -38.938 -15.266 1 90.62 217 ASN B CA 1
ATOM 4476 C C . ASN B 1 217 ? 0.136 -38.688 -14.648 1 90.62 217 ASN B C 1
ATOM 4478 O O . ASN B 1 217 ? 0.477 -37.531 -14.352 1 90.62 217 ASN B O 1
ATOM 4482 N N . ALA B 1 218 ? 0.952 -39.625 -14.617 1 87.25 218 ALA B N 1
ATOM 4483 C CA . ALA B 1 218 ? 2.258 -39.5 -13.977 1 87.25 218 ALA B CA 1
ATOM 4484 C C . ALA B 1 218 ? 3.178 -38.594 -14.781 1 87.25 218 ALA B C 1
ATOM 4486 O O . ALA B 1 218 ? 4.176 -38.094 -14.258 1 87.25 218 ALA B O 1
ATOM 4487 N N . HIS B 1 219 ? 2.803 -38.375 -16.031 1 90.5 219 HIS B N 1
ATOM 4488 C CA . HIS B 1 219 ? 3.67 -37.594 -16.891 1 90.5 219 HIS B CA 1
ATOM 4489 C C . HIS B 1 219 ? 3.279 -36.094 -16.859 1 90.5 219 HIS B C 1
ATOM 4491 O O . HIS B 1 219 ? 3.957 -35.25 -17.453 1 90.5 219 HIS B O 1
ATOM 4497 N N . VAL B 1 220 ? 2.254 -35.812 -16.109 1 95.31 220 VAL B N 1
ATOM 4498 C CA . VAL B 1 220 ? 1.861 -34.406 -15.977 1 95.31 220 VAL B CA 1
ATOM 4499 C C . VAL B 1 220 ? 2.977 -33.625 -15.297 1 95.31 220 VAL B C 1
ATOM 4501 O O . VAL B 1 220 ? 3.621 -34.125 -14.367 1 95.31 220 VAL B O 1
ATOM 4504 N N . LEU B 1 221 ? 3.264 -32.438 -15.797 1 96.94 221 LEU B N 1
ATOM 4505 C CA . LEU B 1 221 ? 4.25 -31.562 -15.172 1 96.94 221 LEU B CA 1
ATOM 4506 C C . LEU B 1 221 ? 3.574 -30.531 -14.289 1 96.94 221 LEU B C 1
ATOM 4508 O O . LEU B 1 221 ? 2.6 -29.891 -14.695 1 96.94 221 LEU B O 1
ATOM 4512 N N . THR B 1 222 ? 4.074 -30.422 -13.031 1 97.94 222 THR B N 1
ATOM 4513 C CA . THR B 1 222 ? 3.516 -29.484 -12.062 1 97.94 222 THR B CA 1
ATOM 4514 C C . T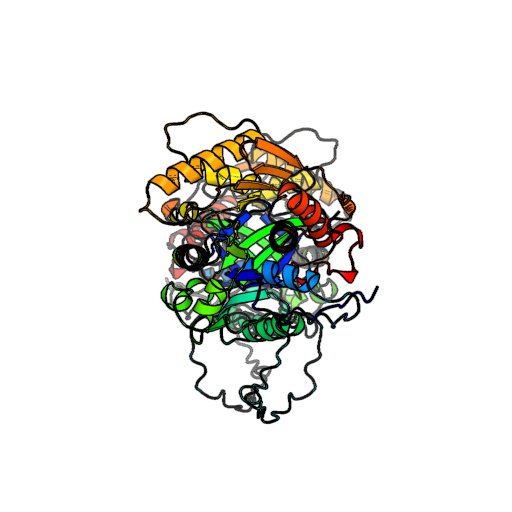HR B 1 222 ? 4.496 -28.344 -11.789 1 97.94 222 THR B C 1
ATOM 4516 O O . THR B 1 222 ? 5.688 -28.578 -11.578 1 97.94 222 THR B O 1
ATOM 4519 N N . VAL B 1 223 ? 4 -27.094 -11.883 1 98.62 223 VAL B N 1
ATOM 4520 C CA . VAL B 1 223 ? 4.777 -25.875 -11.641 1 98.62 223 VAL B CA 1
ATOM 4521 C C . VAL B 1 223 ? 4.195 -25.125 -10.453 1 98.62 223 VAL B C 1
ATOM 4523 O O . VAL B 1 223 ? 3.008 -24.797 -10.438 1 98.62 223 VAL B O 1
ATOM 4526 N N . PHE B 1 224 ? 5.016 -24.859 -9.461 1 98.5 224 PHE B N 1
ATOM 4527 C CA . PHE B 1 224 ? 4.559 -24.172 -8.258 1 98.5 224 PHE B CA 1
ATOM 4528 C C . PHE B 1 224 ? 5.32 -22.875 -8.039 1 98.5 224 PHE B C 1
ATOM 4530 O O . PHE B 1 224 ? 6.555 -22.859 -8.055 1 98.5 224 PHE B O 1
ATOM 4537 N N . THR B 1 225 ? 4.621 -21.766 -7.941 1 97.81 225 THR B N 1
ATOM 4538 C CA . THR B 1 225 ? 5.188 -20.5 -7.508 1 97.81 225 THR B CA 1
ATOM 4539 C C . THR B 1 225 ? 4.816 -20.203 -6.055 1 97.81 225 THR B C 1
ATOM 4541 O O . THR B 1 225 ? 3.648 -19.984 -5.738 1 97.81 225 THR B O 1
ATOM 4544 N N . PRO B 1 226 ? 5.742 -20.078 -5.168 1 96.5 226 PRO B N 1
ATOM 4545 C CA . PRO B 1 226 ? 5.488 -20.188 -3.73 1 96.5 226 PRO B CA 1
ATOM 4546 C C . PRO B 1 226 ? 5.016 -18.875 -3.105 1 96.5 226 PRO B C 1
ATOM 4548 O O . PRO B 1 226 ? 4.691 -18.844 -1.914 1 96.5 226 PRO B O 1
ATOM 4551 N N . ALA B 1 227 ? 4.953 -17.812 -3.811 1 91.38 227 ALA B N 1
ATOM 4552 C CA . ALA B 1 227 ? 4.551 -16.531 -3.227 1 91.38 227 ALA B CA 1
ATOM 4553 C C . ALA B 1 227 ? 3.051 -16.516 -2.945 1 91.38 227 ALA B C 1
ATOM 4555 O O . ALA B 1 227 ? 2.25 -16.969 -3.764 1 91.38 227 ALA B O 1
ATOM 4556 N N . PRO B 1 228 ? 2.617 -15.945 -1.854 1 92.25 228 PRO B N 1
ATOM 4557 C CA . PRO B 1 228 ? 3.395 -15.469 -0.709 1 92.25 228 PRO B CA 1
ATOM 4558 C C . PRO B 1 228 ? 4.02 -16.609 0.096 1 92.25 228 PRO B C 1
ATOM 4560 O O . PRO B 1 228 ? 3.375 -17.641 0.318 1 92.25 228 PRO B O 1
ATOM 4563 N N . VAL B 1 229 ? 5.223 -16.453 0.609 1 90.38 229 VAL B N 1
ATOM 4564 C CA . VAL B 1 229 ? 6.023 -17.562 1.129 1 90.38 229 VAL B CA 1
ATOM 4565 C C . VAL B 1 229 ? 5.66 -17.812 2.59 1 90.38 229 VAL B C 1
ATOM 4567 O O . VAL B 1 229 ? 5.996 -18.875 3.145 1 90.38 229 VAL B O 1
ATOM 4570 N N . ASP B 1 230 ? 4.902 -17.094 3.303 1 78.19 230 ASP B N 1
ATOM 4571 C CA . ASP B 1 230 ? 4.738 -17.156 4.75 1 78.19 230 ASP B CA 1
ATOM 4572 C C . ASP B 1 230 ? 3.84 -18.328 5.148 1 78.19 230 ASP B C 1
ATOM 4574 O O . ASP B 1 230 ? 3.832 -18.75 6.309 1 78.19 230 ASP B O 1
ATOM 4578 N N . ARG B 1 231 ? 3.059 -19 4.328 1 82.44 231 ARG B N 1
ATOM 4579 C CA . ARG B 1 231 ? 2.123 -20.062 4.703 1 82.44 231 ARG B CA 1
ATOM 4580 C C . ARG B 1 231 ? 2.09 -21.156 3.648 1 82.44 231 ARG B C 1
ATOM 4582 O O . ARG B 1 231 ? 1.023 -21.5 3.137 1 82.44 231 ARG B O 1
ATOM 4589 N N . ILE B 1 232 ? 3.217 -21.797 3.465 1 92.38 232 ILE B N 1
ATOM 4590 C CA . ILE B 1 232 ? 3.236 -22.812 2.426 1 92.38 232 ILE B CA 1
ATOM 4591 C C . ILE B 1 232 ? 2.969 -24.188 3.045 1 92.38 232 ILE B C 1
ATOM 4593 O O . ILE B 1 232 ? 3.564 -24.547 4.062 1 92.38 232 ILE B O 1
ATOM 4597 N N . ASN B 1 233 ? 2.012 -24.953 2.502 1 93.19 233 ASN B N 1
ATOM 4598 C CA . ASN B 1 233 ? 1.811 -26.344 2.861 1 93.19 233 ASN B CA 1
ATOM 4599 C C . ASN B 1 233 ? 2.955 -27.219 2.361 1 93.19 233 ASN B C 1
ATOM 4601 O O . ASN B 1 233 ? 3.117 -27.406 1.155 1 93.19 233 ASN B O 1
ATOM 4605 N N . ALA B 1 234 ? 3.678 -27.828 3.258 1 91.38 234 ALA B N 1
ATOM 4606 C CA . ALA B 1 234 ? 4.898 -28.562 2.939 1 91.38 234 ALA B CA 1
ATOM 4607 C C . ALA B 1 234 ? 4.602 -29.75 2.029 1 91.38 234 ALA B C 1
ATOM 4609 O O . ALA B 1 234 ? 5.473 -30.203 1.285 1 91.38 234 ALA B O 1
ATOM 4610 N N . ALA B 1 235 ? 3.412 -30.25 2.045 1 93.69 235 ALA B N 1
ATOM 4611 C CA . ALA B 1 235 ? 3.037 -31.406 1.238 1 93.69 235 ALA B CA 1
ATOM 4612 C C . ALA B 1 235 ? 3.156 -31.094 -0.252 1 93.69 235 ALA B C 1
ATOM 4614 O O . ALA B 1 235 ? 3.201 -32 -1.079 1 93.69 235 ALA B O 1
ATOM 4615 N N . ILE B 1 236 ? 3.258 -29.812 -0.583 1 95.31 236 ILE B N 1
ATOM 4616 C CA . ILE B 1 236 ? 3.355 -29.391 -1.979 1 95.31 236 ILE B CA 1
ATOM 4617 C C . ILE B 1 236 ? 4.648 -29.938 -2.588 1 95.31 236 ILE B C 1
ATOM 4619 O O . ILE B 1 236 ? 4.719 -30.172 -3.797 1 95.31 236 ILE B O 1
ATOM 4623 N N . CYS B 1 237 ? 5.66 -30.188 -1.761 1 94.19 237 CYS B N 1
ATOM 4624 C CA . CYS B 1 237 ? 6.961 -30.688 -2.193 1 94.19 237 CYS B CA 1
ATOM 4625 C C . CYS B 1 237 ? 6.836 -32.062 -2.803 1 94.19 237 CYS B C 1
ATOM 4627 O O . CYS B 1 237 ? 7.625 -32.438 -3.672 1 94.19 237 CYS B O 1
ATOM 4629 N N . CYS B 1 238 ? 5.844 -32.812 -2.443 1 93.62 238 CYS B N 1
ATOM 4630 C CA . CYS B 1 238 ? 5.664 -34.188 -2.887 1 93.62 238 CYS B CA 1
ATOM 4631 C C . CYS B 1 238 ? 5.352 -34.25 -4.375 1 93.62 238 CYS B C 1
ATOM 4633 O O . CYS B 1 238 ? 5.727 -35.219 -5.055 1 93.62 238 CYS B O 1
ATOM 4635 N N . PHE B 1 239 ? 4.727 -33.188 -4.84 1 95.12 239 PHE B N 1
ATOM 4636 C CA . PHE B 1 239 ? 4.117 -33.344 -6.156 1 95.12 239 PHE B CA 1
ATOM 4637 C C . PHE B 1 239 ? 4.676 -32.312 -7.129 1 95.12 239 PHE B C 1
ATOM 4639 O O . PHE B 1 239 ? 4.312 -32.281 -8.305 1 95.12 239 PHE B O 1
ATOM 4646 N N . THR B 1 240 ? 5.57 -31.5 -6.672 1 97.06 240 THR B N 1
ATOM 4647 C CA . THR B 1 240 ? 6.062 -30.391 -7.488 1 97.06 240 THR B CA 1
ATOM 4648 C C . THR B 1 240 ? 7.199 -30.844 -8.398 1 97.06 240 THR B C 1
ATOM 4650 O O . THR B 1 240 ? 8.211 -31.375 -7.922 1 97.06 240 THR B O 1
ATOM 4653 N N . ASP B 1 241 ? 7.02 -30.688 -9.688 1 97.25 241 ASP B N 1
ATOM 4654 C CA . ASP B 1 241 ? 8.102 -30.953 -10.633 1 97.25 241 ASP B CA 1
ATOM 4655 C C . ASP B 1 241 ? 9.031 -29.75 -10.758 1 97.25 241 ASP B C 1
ATOM 4657 O O . ASP B 1 241 ? 10.25 -29.906 -10.867 1 97.25 241 ASP B O 1
ATOM 4661 N N . PHE B 1 242 ? 8.477 -28.531 -10.758 1 98.19 242 PHE B N 1
ATOM 4662 C CA . PHE B 1 242 ? 9.258 -27.312 -10.898 1 98.19 242 PHE B CA 1
ATOM 4663 C C . PHE B 1 242 ? 8.828 -26.281 -9.867 1 98.19 242 PHE B C 1
ATOM 4665 O O . PHE B 1 242 ? 7.68 -25.828 -9.859 1 98.19 242 PHE B O 1
ATOM 4672 N N . LEU B 1 243 ? 9.727 -25.938 -9.016 1 98.38 243 LEU B N 1
ATOM 4673 C CA . LEU B 1 243 ? 9.578 -24.781 -8.133 1 98.38 243 LEU B CA 1
ATOM 4674 C C . LEU B 1 243 ? 10.133 -23.516 -8.773 1 98.38 243 LEU B C 1
ATOM 4676 O O . LEU B 1 243 ? 11.297 -23.5 -9.188 1 98.38 243 LEU B O 1
ATOM 4680 N N . LEU B 1 244 ? 9.305 -22.531 -8.906 1 98.12 244 LEU B N 1
ATOM 4681 C CA . LEU B 1 244 ? 9.695 -21.25 -9.5 1 98.12 244 LEU B CA 1
ATOM 4682 C C . LEU B 1 244 ? 9.656 -20.141 -8.461 1 98.12 244 LEU B C 1
ATOM 4684 O O . LEU B 1 244 ? 8.586 -19.828 -7.918 1 98.12 244 LEU B O 1
ATOM 4688 N N . CYS B 1 245 ? 10.781 -19.516 -8.164 1 96.12 245 CYS B N 1
ATOM 4689 C CA . CYS B 1 245 ? 10.836 -18.453 -7.176 1 96.12 245 CYS B CA 1
ATOM 4690 C C . CYS B 1 245 ? 11.914 -17.438 -7.535 1 96.12 245 CYS B C 1
ATOM 4692 O O . CYS B 1 245 ? 12.727 -17.672 -8.43 1 96.12 245 CYS B O 1
ATOM 4694 N N . ASN B 1 246 ? 11.758 -16.25 -6.969 1 92.81 246 ASN B N 1
ATOM 4695 C CA . ASN B 1 246 ? 12.867 -15.312 -7.074 1 92.81 246 ASN B CA 1
ATOM 4696 C C . ASN B 1 246 ? 13.867 -15.484 -5.934 1 92.81 246 ASN B C 1
ATOM 4698 O O . ASN B 1 246 ? 13.719 -16.391 -5.109 1 92.81 246 ASN B O 1
ATOM 4702 N N . SER B 1 247 ? 14.852 -14.625 -5.906 1 91.5 247 SER B N 1
ATOM 4703 C CA . SER B 1 247 ? 15.938 -14.773 -4.941 1 91.5 247 SER B CA 1
ATOM 4704 C C . SER B 1 247 ? 15.438 -14.578 -3.514 1 91.5 247 SER B C 1
ATOM 4706 O O . SER B 1 247 ? 15.836 -15.312 -2.605 1 91.5 247 SER B O 1
ATOM 4708 N N . VAL B 1 248 ? 14.57 -13.609 -3.332 1 85.56 248 VAL B N 1
ATOM 4709 C CA . VAL B 1 248 ? 14.031 -13.312 -2.008 1 85.56 248 VAL B CA 1
ATOM 4710 C C . VAL B 1 248 ? 13.18 -14.477 -1.522 1 85.56 248 VAL B C 1
ATOM 4712 O O . VAL B 1 248 ? 13.297 -14.906 -0.372 1 85.56 248 VAL B O 1
ATOM 4715 N N . GLU B 1 249 ? 12.375 -15.008 -2.387 1 90.75 249 GLU B N 1
ATOM 4716 C CA . GLU B 1 249 ? 11.516 -16.141 -2.07 1 90.75 249 GLU B CA 1
ATOM 4717 C C . GLU B 1 249 ? 12.344 -17.406 -1.8 1 90.75 249 GLU B C 1
ATOM 4719 O O . GLU B 1 249 ? 12.023 -18.172 -0.898 1 90.75 249 GLU B O 1
ATOM 4724 N N . ALA B 1 250 ? 13.391 -17.531 -2.539 1 93.25 250 ALA B N 1
ATOM 4725 C CA . ALA B 1 250 ? 14.273 -18.688 -2.34 1 93.25 250 ALA B CA 1
ATOM 4726 C C . ALA B 1 250 ? 14.891 -18.656 -0.947 1 93.25 250 ALA B C 1
ATOM 4728 O O . ALA B 1 250 ? 14.93 -19.688 -0.261 1 93.25 250 ALA B O 1
ATOM 4729 N N . GLN B 1 251 ? 15.367 -17.484 -0.596 1 89.56 251 GLN B N 1
ATOM 4730 C CA . GLN B 1 251 ? 15.961 -17.328 0.728 1 89.56 251 GLN B CA 1
ATOM 4731 C C . GLN B 1 251 ? 14.945 -17.625 1.825 1 89.56 251 GLN B C 1
ATOM 4733 O O . GLN B 1 251 ? 15.258 -18.281 2.812 1 89.56 251 GLN B O 1
ATOM 4738 N N . ALA B 1 252 ? 13.805 -17.141 1.611 1 88.19 252 ALA B N 1
ATOM 4739 C CA . ALA B 1 252 ? 12.742 -17.344 2.592 1 88.19 252 ALA B CA 1
ATOM 4740 C C . ALA B 1 252 ? 12.375 -18.828 2.697 1 88.19 252 ALA B C 1
ATOM 4742 O O . ALA B 1 252 ? 12.125 -19.328 3.795 1 88.19 252 ALA B O 1
ATOM 4743 N N . LEU B 1 253 ? 12.352 -19.516 1.604 1 91.56 253 LEU B N 1
ATOM 4744 C CA . LEU B 1 253 ? 12.016 -20.938 1.571 1 91.56 253 LEU B CA 1
ATOM 4745 C C . LEU B 1 253 ? 13.07 -21.766 2.289 1 91.56 253 LEU B C 1
ATOM 4747 O O . LEU B 1 253 ? 12.742 -22.719 3 1 91.56 253 LEU B O 1
ATOM 4751 N N . LEU B 1 254 ? 14.273 -21.391 2.039 1 89.75 254 LEU B N 1
ATOM 4752 C CA . LEU B 1 254 ? 15.359 -22.109 2.699 1 89.75 254 LEU B CA 1
ATOM 4753 C C . LEU B 1 254 ? 15.258 -21.984 4.215 1 89.75 254 LEU B C 1
ATOM 4755 O O . LEU B 1 254 ? 15.539 -22.938 4.941 1 89.75 254 LEU B O 1
ATOM 4759 N N . LYS B 1 255 ? 14.867 -20.844 4.633 1 85.44 255 LYS B N 1
ATOM 4760 C CA . LYS B 1 255 ? 14.672 -20.625 6.066 1 85.44 255 LYS B CA 1
ATOM 4761 C C . LYS B 1 255 ? 13.453 -21.406 6.578 1 85.44 255 LYS B C 1
ATOM 4763 O O . LYS B 1 255 ? 13.5 -21.984 7.664 1 85.44 255 LYS B O 1
ATOM 4768 N N . LEU B 1 256 ? 12.461 -21.438 5.793 1 83.62 256 LEU B N 1
ATOM 4769 C CA . LEU B 1 256 ? 11.195 -22.062 6.172 1 83.62 256 LEU B CA 1
ATOM 4770 C C . LEU B 1 256 ? 11.328 -23.578 6.246 1 83.62 256 LEU B C 1
ATOM 4772 O O . LEU B 1 256 ? 10.781 -24.219 7.148 1 83.62 256 LEU B O 1
ATOM 4776 N N . TRP B 1 257 ? 11.984 -24.141 5.293 1 81.81 257 TRP B N 1
ATOM 4777 C CA . TRP B 1 257 ? 12.055 -25.594 5.176 1 81.81 257 TRP B CA 1
ATOM 4778 C C . TRP B 1 257 ? 13.32 -26.125 5.828 1 81.81 257 TRP B C 1
ATOM 4780 O O . TRP B 1 257 ? 13.539 -27.344 5.867 1 81.81 257 TRP B O 1
ATOM 4790 N N . GLY B 1 258 ? 14.234 -25.172 6.164 1 72.69 258 GLY B N 1
ATOM 4791 C CA . GLY B 1 258 ? 15.523 -25.594 6.691 1 72.69 258 GLY B CA 1
ATOM 4792 C C . GLY B 1 258 ? 15.445 -26.094 8.117 1 72.69 258 GLY B C 1
ATOM 4793 O O . GLY B 1 258 ? 14.555 -25.688 8.875 1 72.69 258 GLY B O 1
ATOM 4794 N N . ASP B 1 259 ? 15.961 -27.344 8.227 1 60.81 259 ASP B N 1
ATOM 4795 C CA . ASP B 1 259 ? 16.266 -27.859 9.562 1 60.81 259 ASP B CA 1
ATOM 4796 C C . ASP B 1 259 ? 17.406 -27.078 10.203 1 60.81 259 ASP B C 1
ATOM 4798 O O . ASP B 1 259 ? 18.297 -26.578 9.508 1 60.81 259 ASP B O 1
ATOM 4802 N N . THR B 1 260 ? 17.109 -26.406 11.312 1 53.25 260 THR B N 1
ATOM 4803 C CA . THR B 1 260 ? 18.094 -25.703 12.133 1 53.25 260 THR B CA 1
ATOM 4804 C C . THR B 1 260 ? 19.469 -26.359 12.008 1 53.25 260 THR B C 1
ATOM 4806 O O . THR B 1 260 ? 20.469 -25.797 12.438 1 53.25 260 THR B O 1
ATOM 4809 N N . THR B 1 261 ? 19.469 -27.594 11.516 1 49.5 261 THR B N 1
ATOM 4810 C CA . THR B 1 261 ? 20.75 -28.281 11.703 1 49.5 261 THR B CA 1
ATOM 4811 C C . THR B 1 261 ? 21.703 -27.969 10.555 1 49.5 261 THR B C 1
ATOM 4813 O O . THR B 1 261 ? 22.922 -28.141 10.688 1 49.5 261 THR B O 1
ATOM 4816 N N . ASP B 1 262 ? 21.203 -27.969 9.328 1 54.22 262 ASP B N 1
ATOM 4817 C CA . ASP B 1 262 ? 22.141 -27.875 8.219 1 54.22 262 ASP B CA 1
ATOM 4818 C C . ASP B 1 262 ? 22.484 -26.406 7.922 1 54.22 262 ASP B C 1
ATOM 4820 O O . ASP B 1 262 ? 21.625 -25.625 7.516 1 54.22 262 ASP B O 1
ATOM 4824 N N . LEU B 1 263 ? 23.531 -25.953 8.539 1 54.16 263 LEU B N 1
ATOM 4825 C CA . LEU B 1 263 ? 24.188 -24.672 8.781 1 54.16 263 LEU B CA 1
ATOM 4826 C C . LEU B 1 263 ? 24.75 -24.094 7.484 1 54.16 263 LEU B C 1
ATOM 4828 O O . LEU B 1 263 ? 25.359 -23.031 7.492 1 54.16 263 LEU B O 1
ATOM 4832 N N . SER B 1 264 ? 24.719 -24.812 6.301 1 60.47 264 SER B N 1
ATOM 4833 C CA . SER B 1 264 ? 25.5 -24.156 5.273 1 60.47 264 SER B CA 1
ATOM 4834 C C . SER B 1 264 ? 24.734 -22.984 4.656 1 60.47 264 SER B C 1
ATOM 4836 O O . SER B 1 264 ? 23.609 -23.156 4.191 1 60.47 264 SER B O 1
ATOM 4838 N N . GLU B 1 265 ? 25.062 -21.859 4.895 1 70.31 265 GLU B N 1
ATOM 4839 C CA . GLU B 1 265 ? 24.516 -20.641 4.293 1 70.31 265 GLU B CA 1
ATOM 4840 C C . GLU B 1 265 ? 24.875 -20.547 2.812 1 70.31 265 GLU B C 1
ATOM 4842 O O . GLU B 1 265 ? 26.047 -20.688 2.441 1 70.31 265 GLU B O 1
ATOM 4847 N N . PRO B 1 266 ? 23.766 -20.656 1.972 1 74.06 266 PRO B N 1
ATOM 4848 C CA . PRO B 1 266 ? 24.078 -20.531 0.545 1 74.06 266 PRO B CA 1
ATOM 4849 C C . PRO B 1 266 ? 24.906 -19.297 0.224 1 74.06 266 PRO B C 1
ATOM 4851 O O . PRO B 1 266 ? 24.703 -18.234 0.838 1 74.06 266 PRO B O 1
ATOM 4854 N N . THR B 1 267 ? 25.812 -19.5 -0.649 1 76.44 267 THR B N 1
ATOM 4855 C CA . THR B 1 267 ? 26.734 -18.422 -1.017 1 76.44 267 THR B CA 1
ATOM 4856 C C . THR B 1 267 ? 26.234 -17.672 -2.242 1 76.44 267 THR B C 1
ATOM 4858 O O . THR B 1 267 ? 26.672 -16.547 -2.51 1 76.44 267 THR B O 1
ATOM 4861 N N . ASN B 1 268 ? 25.5 -18.406 -2.996 1 90.44 268 ASN B N 1
ATOM 4862 C CA . ASN B 1 268 ? 24.953 -17.812 -4.207 1 90.44 268 ASN B CA 1
ATOM 4863 C C . ASN B 1 268 ? 23.656 -18.5 -4.629 1 90.44 268 ASN B C 1
ATOM 4865 O O . ASN B 1 268 ? 23.219 -19.453 -3.971 1 90.44 268 ASN B O 1
ATOM 4869 N N . GLU B 1 269 ? 23.109 -18.078 -5.723 1 93.31 269 GLU B N 1
ATOM 4870 C CA . GLU B 1 269 ? 21.797 -18.594 -6.145 1 93.31 269 GLU B CA 1
ATOM 4871 C C . GLU B 1 269 ? 21.906 -20.016 -6.672 1 93.31 269 GLU B C 1
ATOM 4873 O O . GLU B 1 269 ? 20.953 -20.797 -6.57 1 93.31 269 GLU B O 1
ATOM 4878 N N . MET B 1 270 ? 23.047 -20.422 -7.203 1 94.62 270 MET B N 1
ATOM 4879 C CA . MET B 1 270 ? 23.234 -21.797 -7.648 1 94.62 270 MET B CA 1
ATOM 4880 C C . MET B 1 270 ? 23.203 -22.75 -6.469 1 94.62 270 MET B C 1
ATOM 4882 O O . MET B 1 270 ? 22.578 -23.812 -6.539 1 94.62 270 MET B O 1
ATOM 4886 N N . ASP B 1 271 ? 23.844 -22.312 -5.445 1 94.12 271 ASP B N 1
ATOM 4887 C CA . ASP B 1 271 ? 23.797 -23.094 -4.211 1 94.12 271 ASP B CA 1
ATOM 4888 C C . ASP B 1 271 ? 22.391 -23.141 -3.641 1 94.12 271 ASP B C 1
ATOM 4890 O O . ASP B 1 271 ? 21.953 -24.188 -3.15 1 94.12 271 ASP B O 1
ATOM 4894 N N . MET B 1 272 ? 21.734 -22.031 -3.734 1 94.69 272 MET B N 1
ATOM 4895 C CA . MET B 1 272 ? 20.359 -21.969 -3.219 1 94.69 272 MET B CA 1
ATOM 4896 C C . MET B 1 272 ? 19.453 -22.938 -3.965 1 94.69 272 MET B C 1
ATOM 4898 O O . MET B 1 272 ? 18.625 -23.609 -3.352 1 94.69 272 MET B O 1
ATOM 4902 N N . ALA B 1 273 ? 19.641 -23.031 -5.242 1 96.69 273 ALA B N 1
ATOM 4903 C CA . ALA B 1 273 ? 18.797 -23.906 -6.059 1 96.69 273 ALA B CA 1
ATOM 4904 C C . ALA B 1 273 ? 19.016 -25.375 -5.699 1 96.69 273 ALA B C 1
ATOM 4906 O O . ALA B 1 273 ? 18.062 -26.141 -5.57 1 96.69 273 ALA B O 1
ATOM 4907 N N . ARG B 1 274 ? 20.234 -25.703 -5.543 1 95.19 274 ARG B N 1
ATOM 4908 C CA . ARG B 1 274 ? 20.578 -27.078 -5.168 1 95.19 274 ARG B CA 1
ATOM 4909 C C . ARG B 1 274 ? 20 -27.422 -3.797 1 95.19 274 ARG B C 1
ATOM 4911 O O . ARG B 1 274 ? 19.422 -28.484 -3.615 1 95.19 274 ARG B O 1
ATOM 4918 N N . LEU B 1 275 ? 20.219 -26.516 -2.887 1 94 275 LEU B N 1
ATOM 4919 C CA . LEU B 1 275 ? 19.75 -26.75 -1.523 1 94 275 LEU B CA 1
ATOM 4920 C C . LEU B 1 275 ? 18.234 -26.859 -1.479 1 94 275 LEU B C 1
ATOM 4922 O O . LEU B 1 275 ? 17.688 -27.672 -0.729 1 94 275 LEU B O 1
ATOM 4926 N N . LEU B 1 276 ? 17.578 -26.031 -2.248 1 95.62 276 LEU B N 1
ATOM 4927 C CA . LEU B 1 276 ? 16.125 -26.094 -2.297 1 95.62 276 LEU B CA 1
ATOM 4928 C C . LEU B 1 276 ? 15.656 -27.438 -2.85 1 95.62 276 LEU B C 1
ATOM 4930 O O . LEU B 1 276 ? 14.695 -28.016 -2.346 1 95.62 276 LEU B O 1
ATOM 4934 N N . HIS B 1 277 ? 16.344 -27.922 -3.848 1 95.88 277 HIS B N 1
ATOM 4935 C CA . HIS B 1 277 ? 16.047 -29.25 -4.383 1 95.88 277 HIS B CA 1
ATOM 4936 C C . HIS B 1 277 ? 16.141 -30.312 -3.293 1 95.88 277 HIS B C 1
ATOM 4938 O O . HIS B 1 277 ? 15.234 -31.125 -3.131 1 95.88 277 HIS B O 1
ATOM 4944 N N . GLU B 1 278 ? 17.188 -30.25 -2.586 1 93.62 278 GLU B N 1
ATOM 4945 C CA . GLU B 1 278 ? 17.422 -31.234 -1.531 1 93.62 278 GLU B CA 1
ATOM 4946 C C . GLU B 1 278 ? 16.359 -31.141 -0.438 1 93.62 278 GLU B C 1
ATOM 4948 O O . GLU B 1 278 ? 15.867 -32.156 0.045 1 93.62 278 GLU B O 1
ATOM 4953 N N . ARG B 1 279 ? 16.062 -29.938 -0.146 1 92.62 279 ARG B N 1
ATOM 4954 C CA . ARG B 1 279 ? 15.078 -29.734 0.905 1 92.62 279 ARG B CA 1
ATOM 4955 C C . ARG B 1 279 ? 13.703 -30.203 0.462 1 92.62 279 ARG B C 1
ATOM 4957 O O . ARG B 1 279 ? 12.938 -30.75 1.265 1 92.62 279 ARG B O 1
ATOM 4964 N N . MET B 1 280 ? 13.391 -29.953 -0.747 1 94 280 MET B N 1
ATOM 4965 C CA . MET B 1 280 ? 12.109 -30.406 -1.271 1 94 280 MET B CA 1
ATOM 4966 C C . MET B 1 280 ? 12.016 -31.938 -1.221 1 94 280 MET B C 1
ATOM 4968 O O . MET B 1 280 ? 10.992 -32.469 -0.811 1 94 280 MET B O 1
ATOM 4972 N N . LEU B 1 281 ? 13.07 -32.594 -1.57 1 92.94 281 LEU B N 1
ATOM 4973 C CA . LEU B 1 281 ? 13.094 -34.031 -1.546 1 92.94 281 LEU B CA 1
ATOM 4974 C C . LEU B 1 281 ? 12.969 -34.562 -0.118 1 92.94 281 LEU B C 1
ATOM 4976 O O . LEU B 1 281 ? 12.242 -35.531 0.136 1 92.94 281 LEU B O 1
ATOM 4980 N N . TYR B 1 282 ? 13.711 -33.938 0.695 1 90.38 282 TYR B N 1
ATOM 4981 C CA . TYR B 1 282 ? 13.656 -34.344 2.096 1 90.38 282 TYR B CA 1
ATOM 4982 C C . TYR B 1 282 ? 12.258 -34.156 2.664 1 90.38 282 TYR B C 1
ATOM 4984 O O . TYR B 1 282 ? 11.719 -35.062 3.311 1 90.38 282 TYR B O 1
ATOM 4992 N N . THR B 1 283 ? 11.742 -33.031 2.439 1 89.38 283 THR B N 1
ATOM 4993 C CA . THR B 1 283 ? 10.406 -32.719 2.934 1 89.38 283 THR B CA 1
ATOM 4994 C C . THR B 1 283 ? 9.375 -33.688 2.361 1 89.38 283 THR B C 1
ATOM 4996 O O . THR B 1 283 ? 8.516 -34.188 3.088 1 89.38 283 THR B O 1
ATOM 4999 N N . ALA B 1 284 ? 9.492 -33.969 1.104 1 90.38 284 ALA B N 1
ATOM 5000 C CA . ALA B 1 284 ? 8.586 -34.906 0.432 1 90.38 284 ALA B CA 1
ATOM 5001 C C . ALA B 1 284 ? 8.656 -36.281 1.057 1 90.38 284 ALA B C 1
ATOM 5003 O O . ALA B 1 284 ? 7.648 -37 1.134 1 90.38 284 ALA B O 1
ATOM 5004 N N . SER B 1 285 ? 9.797 -36.688 1.503 1 88.25 285 SER B N 1
ATOM 5005 C CA . SER B 1 285 ? 10.016 -38.031 2.039 1 88.25 285 SER B CA 1
ATOM 5006 C C . SER B 1 285 ? 9.242 -38.25 3.336 1 88.25 285 SER B C 1
ATOM 5008 O O . SER B 1 285 ? 9.039 -39.375 3.766 1 88.25 285 SER B O 1
ATOM 5010 N N . GLN B 1 286 ? 8.828 -37.156 3.883 1 85.25 286 GLN B N 1
ATOM 5011 C CA . GLN B 1 286 ? 8.117 -37.25 5.152 1 85.25 286 GLN B CA 1
ATOM 5012 C C . GLN B 1 286 ? 6.637 -37.531 4.93 1 85.25 286 GLN B C 1
ATOM 5014 O O . GLN B 1 286 ? 5.895 -37.781 5.891 1 85.25 286 GLN B O 1
ATOM 5019 N N . PHE B 1 287 ? 6.254 -37.469 3.736 1 82.19 287 PHE B N 1
ATOM 5020 C CA . PHE B 1 287 ? 4.852 -37.719 3.414 1 82.19 287 PHE B CA 1
ATOM 5021 C C . PHE B 1 287 ? 4.676 -39.031 2.693 1 82.19 287 PHE B C 1
ATOM 5023 O O . PHE B 1 287 ? 5.633 -39.594 2.148 1 82.19 287 PHE B O 1
ATOM 5030 N N . ALA B 1 288 ? 3.395 -39.625 2.961 1 67.81 288 ALA B N 1
ATOM 5031 C CA . ALA B 1 288 ? 3.107 -40.969 2.439 1 67.81 288 ALA B CA 1
ATOM 5032 C C . ALA B 1 288 ? 3.42 -41.062 0.947 1 67.81 288 ALA B C 1
ATOM 5034 O O . ALA B 1 288 ? 3.484 -40.031 0.262 1 67.81 288 ALA B O 1
ATOM 5035 N N . HIS B 1 289 ? 3.443 -42.375 0.465 1 63.88 289 HIS B N 1
ATOM 5036 C CA . HIS B 1 289 ? 3.949 -42.812 -0.826 1 63.88 289 HIS B CA 1
ATOM 5037 C C . HIS B 1 289 ? 2.938 -42.562 -1.937 1 63.88 289 HIS B C 1
ATOM 5039 O O . HIS B 1 289 ? 1.729 -42.531 -1.689 1 63.88 289 HIS B O 1
ATOM 5045 N N . GLY B 1 290 ? 3.219 -41.812 -3.043 1 68.44 290 GLY B N 1
ATOM 5046 C CA . GLY B 1 290 ? 2.566 -41.594 -4.328 1 68.44 290 GLY B CA 1
ATOM 5047 C C . GLY B 1 290 ? 3.479 -41 -5.371 1 68.44 290 GLY B C 1
ATOM 5048 O O . GLY B 1 290 ? 4.703 -41 -5.219 1 68.44 290 GLY B O 1
ATOM 5049 N N . ALA B 1 291 ? 2.916 -40.75 -6.469 1 79.19 291 ALA B N 1
ATOM 5050 C CA . ALA B 1 291 ? 3.689 -40.125 -7.539 1 79.19 291 ALA B CA 1
ATOM 5051 C C . ALA B 1 291 ? 4.352 -38.844 -7.051 1 79.19 291 ALA B C 1
ATOM 5053 O O . ALA B 1 291 ? 3.729 -38.031 -6.348 1 79.19 291 ALA B O 1
ATOM 5054 N N . ARG B 1 292 ? 5.602 -38.781 -7.215 1 88.81 292 ARG B N 1
ATOM 5055 C CA . ARG B 1 292 ? 6.406 -37.656 -6.746 1 88.81 292 ARG B CA 1
ATOM 5056 C C . ARG B 1 292 ? 6.781 -36.719 -7.898 1 88.81 292 ARG B C 1
ATOM 5058 O O . ARG B 1 292 ? 6.844 -37.156 -9.055 1 88.81 292 ARG B O 1
ATOM 5065 N N . GLY B 1 293 ? 6.945 -35.5 -7.527 1 93.75 293 GLY B N 1
ATOM 5066 C CA . GLY B 1 293 ? 7.469 -34.562 -8.477 1 93.75 293 GLY B CA 1
ATOM 5067 C C . GLY B 1 293 ? 8.977 -34.594 -8.617 1 93.75 293 GLY B C 1
ATOM 5068 O O . GLY B 1 293 ? 9.648 -35.312 -7.852 1 93.75 293 GLY B O 1
ATOM 5069 N N . LEU B 1 294 ? 9.516 -33.875 -9.555 1 94.5 294 LEU B N 1
ATOM 5070 C CA . LEU B 1 294 ? 10.93 -33.938 -9.898 1 94.5 294 LEU B CA 1
ATOM 5071 C C . LEU B 1 294 ? 11.734 -32.969 -9.023 1 94.5 294 LEU B C 1
ATOM 5073 O O . LEU B 1 294 ? 12.961 -33.031 -8.984 1 94.5 294 LEU B O 1
ATOM 5077 N N . ALA B 1 295 ? 11.141 -32 -8.398 1 96.38 295 ALA B N 1
ATOM 5078 C CA . ALA B 1 295 ? 11.734 -31.047 -7.48 1 96.38 295 ALA B CA 1
ATOM 5079 C C . ALA B 1 295 ? 12.812 -30.219 -8.18 1 96.38 295 ALA B C 1
ATOM 5081 O O . ALA B 1 295 ? 13.852 -29.906 -7.59 1 96.38 295 ALA B O 1
ATOM 5082 N N . ASN B 1 296 ? 12.617 -29.953 -9.492 1 97.56 296 ASN B N 1
ATOM 5083 C CA . ASN B 1 296 ? 13.477 -28.969 -10.148 1 97.56 296 ASN B CA 1
ATOM 5084 C C . ASN B 1 296 ? 13.242 -27.578 -9.602 1 97.56 296 ASN B C 1
ATOM 5086 O O . ASN B 1 296 ? 12.148 -27.25 -9.141 1 97.56 296 ASN B O 1
ATOM 5090 N N . VAL B 1 297 ? 14.328 -26.766 -9.625 1 98.06 297 VAL B N 1
ATOM 5091 C CA . VAL B 1 297 ? 14.234 -25.422 -9.047 1 98.06 297 VAL B CA 1
ATOM 5092 C C . VAL B 1 297 ? 14.68 -24.391 -10.07 1 98.06 297 VAL B C 1
ATOM 5094 O O . VAL B 1 297 ? 15.727 -24.531 -10.711 1 98.06 297 VAL B O 1
ATOM 5097 N N . ILE B 1 298 ? 13.867 -23.406 -10.25 1 98.12 298 ILE B N 1
ATOM 5098 C CA . ILE B 1 298 ? 14.188 -22.234 -11.078 1 98.12 298 ILE B CA 1
ATOM 5099 C C . ILE B 1 298 ? 14.156 -20.969 -10.219 1 98.12 298 ILE B C 1
ATOM 5101 O O . ILE B 1 298 ? 13.156 -20.688 -9.562 1 98.12 298 ILE B O 1
ATOM 5105 N N . ILE B 1 299 ? 15.227 -20.188 -10.227 1 97.25 299 ILE B N 1
ATOM 5106 C CA . ILE B 1 299 ? 15.32 -18.922 -9.5 1 97.25 299 ILE B CA 1
ATOM 5107 C C . ILE B 1 299 ? 15.484 -17.766 -10.484 1 97.25 299 ILE B C 1
ATOM 5109 O O . ILE B 1 299 ? 16.5 -17.672 -11.172 1 97.25 299 ILE B O 1
ATOM 5113 N N . THR B 1 300 ? 14.445 -16.969 -10.562 1 95.31 300 THR B N 1
ATOM 5114 C CA . THR B 1 300 ? 14.523 -15.758 -11.375 1 95.31 300 THR B CA 1
ATOM 5115 C C . THR B 1 300 ? 15.258 -14.648 -10.633 1 95.31 300 THR B C 1
ATOM 5117 O O . THR B 1 300 ? 15.203 -14.57 -9.406 1 95.31 300 THR B O 1
ATOM 5120 N N . ARG B 1 301 ? 15.961 -13.75 -11.383 1 91.62 301 ARG B N 1
ATOM 5121 C CA . ARG B 1 301 ? 16.797 -12.734 -10.766 1 91.62 301 ARG B CA 1
ATOM 5122 C C . ARG B 1 301 ? 16.625 -11.383 -11.461 1 91.62 301 ARG B C 1
ATOM 5124 O O . ARG B 1 301 ? 17.609 -10.688 -11.727 1 91.62 301 ARG B O 1
ATOM 5131 N N . GLY B 1 302 ? 15.445 -11.078 -11.766 1 87.19 302 GLY B N 1
ATOM 5132 C CA . GLY B 1 302 ? 15.219 -9.812 -12.438 1 87.19 302 GLY B CA 1
ATOM 5133 C C . GLY B 1 302 ? 15.93 -9.703 -13.773 1 87.19 302 GLY B C 1
ATOM 5134 O O . GLY B 1 302 ? 15.688 -10.508 -14.68 1 87.19 302 GLY B O 1
ATOM 5135 N N . ALA B 1 303 ? 16.844 -8.688 -13.766 1 87.31 303 ALA B N 1
ATOM 5136 C CA . ALA B 1 303 ? 17.562 -8.43 -15.008 1 87.31 303 ALA B CA 1
ATOM 5137 C C . ALA B 1 303 ? 18.75 -9.375 -15.156 1 87.31 303 ALA B C 1
ATOM 5139 O O . ALA B 1 303 ? 19.406 -9.398 -16.203 1 87.31 303 ALA B O 1
ATOM 5140 N N . ASN B 1 304 ? 19 -10.242 -14.227 1 90.81 304 ASN B N 1
ATOM 5141 C CA . ASN B 1 304 ? 20.141 -11.148 -14.242 1 90.81 304 ASN B CA 1
ATOM 5142 C C . ASN B 1 304 ? 19.75 -12.531 -14.742 1 90.81 304 ASN B C 1
ATOM 5144 O O . ASN B 1 304 ? 18.562 -12.867 -14.797 1 90.81 304 ASN B O 1
ATOM 5148 N N . PRO B 1 305 ? 20.688 -13.344 -15.125 1 94.12 305 PRO B N 1
ATOM 5149 C CA . PRO B 1 305 ? 20.406 -14.695 -15.594 1 94.12 305 PRO B CA 1
ATOM 5150 C C . PRO B 1 305 ? 19.688 -15.547 -14.547 1 94.12 305 PRO B C 1
ATOM 5152 O O . PRO B 1 305 ? 20.016 -15.484 -13.359 1 94.12 305 PRO B O 1
ATOM 5155 N N . CYS B 1 306 ? 18.75 -16.312 -15 1 96 306 CYS B N 1
ATOM 5156 C CA . CYS B 1 306 ? 18.062 -17.25 -14.125 1 96 306 CYS B CA 1
ATOM 5157 C C . CYS B 1 306 ? 18.969 -18.422 -13.75 1 96 306 CYS B C 1
ATOM 5159 O O . CYS B 1 306 ? 19.906 -18.734 -14.484 1 96 306 CYS B O 1
ATOM 5161 N N . VAL B 1 307 ? 18.719 -18.938 -12.625 1 96.94 307 VAL B N 1
ATOM 5162 C CA . VAL B 1 307 ? 19.391 -20.156 -12.195 1 96.94 307 VAL B CA 1
ATOM 5163 C C . VAL B 1 307 ? 18.406 -21.328 -12.242 1 96.94 307 VAL B C 1
ATOM 5165 O O . VAL B 1 307 ? 17.266 -21.219 -11.766 1 96.94 307 VAL B O 1
ATOM 5168 N N . VAL B 1 308 ? 18.859 -22.469 -12.852 1 96.62 308 VAL B N 1
ATOM 5169 C CA . VAL B 1 308 ? 18.031 -23.656 -12.953 1 96.62 308 VAL B CA 1
ATOM 5170 C C . VAL B 1 308 ? 18.781 -24.859 -12.352 1 96.62 308 VAL B C 1
ATOM 5172 O O . VAL B 1 308 ? 19.953 -25.078 -12.641 1 96.62 308 VAL B O 1
ATOM 5175 N N . PHE B 1 309 ? 18.156 -25.484 -11.438 1 96.69 309 PHE B N 1
ATOM 5176 C CA . PHE B 1 309 ? 18.594 -26.812 -11.023 1 96.69 309 PHE B CA 1
ATOM 5177 C C . PHE B 1 309 ? 17.656 -27.875 -11.57 1 96.69 309 PHE B C 1
ATOM 5179 O O . PHE B 1 309 ? 16.516 -28 -11.117 1 96.69 309 PHE B O 1
ATOM 5186 N N . ALA B 1 310 ? 18.078 -28.594 -12.539 1 93.5 310 ALA B N 1
ATOM 5187 C CA . ALA B 1 310 ? 17.328 -29.688 -13.172 1 93.5 310 ALA B CA 1
ATOM 5188 C C . ALA B 1 310 ? 18.281 -30.781 -13.656 1 93.5 310 ALA B C 1
ATOM 5190 O O . ALA B 1 310 ? 19.438 -30.516 -13.984 1 93.5 310 ALA B O 1
ATOM 5191 N N . ASN B 1 311 ? 17.797 -31.938 -13.664 1 88.06 311 ASN B N 1
ATOM 5192 C CA . ASN B 1 311 ? 18.578 -33.094 -14.117 1 88.06 311 ASN B CA 1
ATOM 5193 C C . ASN B 1 311 ? 19.875 -33.219 -13.344 1 88.06 311 ASN B C 1
ATOM 5195 O O . ASN B 1 311 ? 20.922 -33.469 -13.938 1 88.06 311 ASN B O 1
ATOM 5199 N N . GLY B 1 312 ? 19.875 -32.781 -12.102 1 88.94 312 GLY B N 1
ATOM 5200 C CA . GLY B 1 312 ? 21 -32.969 -11.203 1 88.94 312 GLY B CA 1
ATOM 5201 C C . GLY B 1 312 ? 22.094 -31.922 -11.344 1 88.94 312 GLY B C 1
ATOM 5202 O O . GLY B 1 312 ? 23.172 -32.062 -10.781 1 88.94 312 GLY B O 1
ATOM 5203 N N . LYS B 1 313 ? 21.797 -30.906 -12.102 1 92.5 313 LYS B N 1
ATOM 5204 C CA . LYS B 1 313 ? 22.812 -29.875 -12.328 1 92.5 313 LYS B CA 1
ATOM 5205 C C . LYS B 1 313 ? 22.219 -28.469 -12.203 1 92.5 313 LYS B C 1
ATOM 5207 O O . LYS B 1 313 ? 21.062 -28.25 -12.578 1 92.5 313 LYS B O 1
ATOM 5212 N N . ALA B 1 314 ? 23.078 -27.625 -11.672 1 94.38 314 ALA B N 1
ATOM 5213 C CA . ALA B 1 314 ? 22.734 -26.203 -11.641 1 94.38 314 ALA B CA 1
ATOM 5214 C C . ALA B 1 314 ? 23.328 -25.469 -12.836 1 94.38 314 ALA B C 1
ATOM 5216 O O . ALA B 1 314 ? 24.469 -25.734 -13.227 1 94.38 314 ALA B O 1
ATOM 5217 N N . MET B 1 315 ? 22.578 -24.656 -13.469 1 94.06 315 MET B N 1
ATOM 5218 C CA . MET B 1 315 ? 23.078 -23.859 -14.586 1 94.06 315 MET B CA 1
ATOM 5219 C C . MET B 1 315 ? 22.469 -22.469 -14.602 1 94.06 315 MET B C 1
ATOM 5221 O O . MET B 1 315 ? 21.391 -22.266 -14.039 1 94.06 315 MET B O 1
ATOM 5225 N N . GLN B 1 316 ? 23.156 -21.609 -15.25 1 94.94 316 GLN B N 1
ATOM 5226 C CA . GLN B 1 316 ? 22.641 -20.281 -15.523 1 94.94 316 GLN B CA 1
ATOM 5227 C C . GLN B 1 316 ? 22.094 -20.172 -16.938 1 94.94 316 GLN B C 1
ATOM 5229 O O . GLN B 1 316 ? 22.688 -20.719 -17.875 1 94.94 316 GLN B O 1
ATOM 5234 N N . VAL B 1 317 ? 20.938 -19.625 -16.969 1 93.25 317 VAL B N 1
ATOM 5235 C CA . VAL B 1 317 ? 20.344 -19.391 -18.281 1 93.25 317 VAL B CA 1
ATOM 5236 C C . VAL B 1 317 ? 20.5 -17.922 -18.656 1 93.25 317 VAL B C 1
ATOM 5238 O O . VAL B 1 317 ? 19.969 -17.031 -17.984 1 93.25 317 VAL B O 1
ATOM 5241 N N . PRO B 1 318 ? 21.25 -17.625 -19.688 1 89.25 318 PRO B N 1
ATOM 5242 C CA . PRO B 1 318 ? 21.484 -16.219 -20.062 1 89.25 318 PRO B CA 1
ATOM 5243 C C . PRO B 1 318 ? 20.203 -15.453 -20.359 1 89.25 318 PRO B C 1
ATOM 5245 O O . PRO B 1 318 ? 19.219 -16.047 -20.812 1 89.25 318 PRO B O 1
ATOM 5248 N N . VAL B 1 319 ? 20.344 -14.188 -20.094 1 84.12 319 VAL B N 1
ATOM 5249 C CA . VAL B 1 319 ? 19.219 -13.312 -20.375 1 84.12 319 VAL B CA 1
ATOM 5250 C C . VAL B 1 319 ? 19.047 -13.156 -21.891 1 84.12 319 VAL B C 1
ATOM 5252 O O . VAL B 1 319 ? 19.984 -12.742 -22.578 1 84.12 319 VAL B O 1
ATOM 5255 N N . ALA B 1 320 ? 17.906 -13.531 -22.312 1 75.31 320 ALA B N 1
ATOM 5256 C CA . ALA B 1 320 ? 17.672 -13.484 -23.75 1 75.31 320 ALA B CA 1
ATOM 5257 C C . ALA B 1 320 ? 17.406 -12.047 -24.219 1 75.31 320 ALA B C 1
ATOM 5259 O O . ALA B 1 320 ? 17.719 -11.695 -25.359 1 75.31 320 ALA B O 1
ATOM 5260 N N . GLN B 1 321 ? 16.797 -11.242 -23.344 1 77.81 321 GLN B N 1
ATOM 5261 C CA . GLN B 1 321 ? 16.5 -9.852 -23.703 1 77.81 321 GLN B CA 1
ATOM 5262 C C . GLN B 1 321 ? 16.656 -8.938 -22.484 1 77.81 321 GLN B C 1
ATOM 5264 O O . GLN B 1 321 ? 15.922 -9.07 -21.5 1 77.81 321 GLN B O 1
ATOM 5269 N N . HIS B 1 322 ? 17.531 -8.086 -22.688 1 82.25 322 HIS B N 1
ATOM 5270 C CA . HIS B 1 322 ? 17.734 -7.094 -21.625 1 82.25 322 HIS B CA 1
ATOM 5271 C C . HIS B 1 322 ? 16.859 -5.867 -21.844 1 82.25 322 HIS B C 1
ATOM 5273 O O . HIS B 1 322 ? 16.75 -5.359 -22.969 1 82.25 322 HIS B O 1
ATOM 5279 N N . VAL B 1 323 ? 16.172 -5.523 -20.828 1 84.69 323 VAL B N 1
ATOM 5280 C CA . VAL B 1 323 ? 15.406 -4.277 -20.844 1 84.69 323 VAL B CA 1
ATOM 5281 C C . VAL B 1 323 ? 16.156 -3.203 -20.078 1 84.69 323 VAL B C 1
ATOM 5283 O O . VAL B 1 323 ? 16.422 -3.359 -18.875 1 84.69 323 VAL B O 1
ATOM 5286 N N . PRO B 1 324 ? 16.5 -2.094 -20.719 1 86 324 PRO B N 1
ATOM 5287 C CA . PRO B 1 324 ? 17.156 -1 -20 1 86 324 PRO B CA 1
ATOM 5288 C C . PRO B 1 324 ? 16.328 -0.503 -18.812 1 86 324 PRO B C 1
ATOM 5290 O O . PRO B 1 324 ? 15.102 -0.457 -18.875 1 86 324 PRO B O 1
ATOM 5293 N N . SER B 1 325 ? 17.062 -0.127 -17.766 1 84.44 325 SER B N 1
ATOM 5294 C CA . SER B 1 325 ? 16.422 0.274 -16.531 1 84.44 325 SER B CA 1
ATOM 5295 C C . SER B 1 325 ? 15.477 1.455 -16.75 1 84.44 325 SER B C 1
ATOM 5297 O O . SER B 1 325 ? 14.445 1.562 -16.078 1 84.44 325 SER B O 1
ATOM 5299 N N . GLU B 1 326 ? 15.797 2.305 -17.656 1 85.81 326 GLU B N 1
ATOM 5300 C CA . GLU B 1 326 ? 15.016 3.51 -17.922 1 85.81 326 GLU B CA 1
ATOM 5301 C C . GLU B 1 326 ? 13.664 3.166 -18.531 1 85.81 326 GLU B C 1
ATOM 5303 O O . GLU B 1 326 ? 12.742 3.982 -18.516 1 85.81 326 GLU B O 1
ATOM 5308 N N . LEU B 1 327 ? 13.602 1.936 -19.047 1 88.62 327 LEU B N 1
ATOM 5309 C CA . LEU B 1 327 ? 12.367 1.535 -19.719 1 88.62 327 LEU B CA 1
ATOM 5310 C C . LEU B 1 327 ? 11.492 0.695 -18.797 1 88.62 327 LEU B C 1
ATOM 5312 O O . LEU B 1 327 ? 10.352 0.38 -19.125 1 88.62 327 LEU B O 1
ATOM 5316 N N . VAL B 1 328 ? 12.008 0.346 -17.688 1 90.69 328 VAL B N 1
ATOM 5317 C CA . VAL B 1 328 ? 11.227 -0.424 -16.734 1 90.69 328 VAL B CA 1
ATOM 5318 C C . VAL B 1 328 ? 10.234 0.491 -16.016 1 90.69 328 VAL B C 1
ATOM 5320 O O . VAL B 1 328 ? 10.617 1.496 -15.422 1 90.69 328 VAL B O 1
ATOM 5323 N N . VAL B 1 329 ? 8.984 0.129 -16.078 1 90.25 329 VAL B N 1
ATOM 5324 C CA . VAL B 1 329 ? 7.914 0.974 -15.562 1 90.25 329 VAL B CA 1
ATOM 5325 C C . VAL B 1 329 ? 7.227 0.279 -14.391 1 90.25 329 VAL B C 1
ATOM 5327 O O . VAL B 1 329 ? 6.895 0.918 -13.391 1 90.25 329 VAL B O 1
ATOM 5330 N N . ASP B 1 330 ? 7.012 -0.978 -14.531 1 91.62 330 ASP B N 1
ATOM 5331 C CA . ASP B 1 330 ? 6.227 -1.744 -13.57 1 91.62 330 ASP B CA 1
ATOM 5332 C C . ASP B 1 330 ? 6.559 -3.232 -13.648 1 91.62 330 ASP B C 1
ATOM 5334 O O . ASP B 1 330 ? 6.277 -3.883 -14.664 1 91.62 330 ASP B O 1
ATOM 5338 N N . THR B 1 331 ? 7.066 -3.742 -12.594 1 91.56 331 THR B N 1
ATOM 5339 C CA . THR B 1 331 ? 7.453 -5.148 -12.641 1 91.56 331 THR B CA 1
ATOM 5340 C C . THR B 1 331 ? 6.367 -6.031 -12.039 1 91.56 331 THR B C 1
ATOM 5342 O O . THR B 1 331 ? 6.57 -7.23 -11.844 1 91.56 331 THR B O 1
ATOM 5345 N N . THR B 1 332 ? 5.246 -5.441 -11.695 1 91.81 332 THR B N 1
ATOM 5346 C CA . THR B 1 332 ? 4.137 -6.223 -11.156 1 91.81 332 THR B CA 1
ATOM 5347 C C . THR B 1 332 ? 3.734 -7.328 -12.125 1 91.81 332 THR B C 1
ATOM 5349 O O . THR B 1 332 ? 3.494 -7.066 -13.312 1 91.81 332 THR B O 1
ATOM 5352 N N . GLY B 1 333 ? 3.707 -8.539 -11.656 1 94.06 333 GLY B N 1
ATOM 5353 C CA . GLY B 1 333 ? 3.234 -9.648 -12.469 1 94.06 333 GLY B CA 1
ATOM 5354 C C . GLY B 1 333 ? 4.301 -10.219 -13.383 1 94.06 333 GLY B C 1
ATOM 5355 O O . GLY B 1 333 ? 4.047 -11.172 -14.117 1 94.06 333 GLY B O 1
ATOM 5356 N N . ALA B 1 334 ? 5.512 -9.672 -13.383 1 94.12 334 ALA B N 1
ATOM 5357 C CA . ALA B 1 334 ? 6.582 -10.188 -14.234 1 94.12 334 ALA B CA 1
ATOM 5358 C C . ALA B 1 334 ? 6.855 -11.656 -13.938 1 94.12 334 ALA B C 1
ATOM 5360 O O . ALA B 1 334 ? 7.082 -12.453 -14.852 1 94.12 334 ALA B O 1
ATOM 5361 N N . GLY B 1 335 ? 6.863 -11.977 -12.648 1 95.19 335 GLY B N 1
ATOM 5362 C CA . GLY B 1 335 ? 7.02 -13.367 -12.266 1 95.19 335 GLY B CA 1
ATOM 5363 C C . GLY B 1 335 ? 5.895 -14.25 -12.773 1 95.19 335 GLY B C 1
ATOM 5364 O O . GLY B 1 335 ? 6.125 -15.406 -13.141 1 95.19 335 GLY B O 1
ATOM 5365 N N . ASP B 1 336 ? 4.73 -13.711 -12.812 1 97.5 336 ASP B N 1
ATOM 5366 C CA . ASP B 1 336 ? 3.582 -14.461 -13.312 1 97.5 336 ASP B CA 1
ATOM 5367 C C . ASP B 1 336 ? 3.67 -14.648 -14.828 1 97.5 336 ASP B C 1
ATOM 5369 O O . ASP B 1 336 ? 3.303 -15.703 -15.352 1 97.5 336 ASP B O 1
ATOM 5373 N N . ALA B 1 337 ? 4.098 -13.594 -15.508 1 97.31 337 ALA B N 1
ATOM 5374 C CA . ALA B 1 337 ? 4.344 -13.719 -16.938 1 97.31 337 ALA B CA 1
ATOM 5375 C C . ALA B 1 337 ? 5.359 -14.82 -17.234 1 97.31 337 ALA B C 1
ATOM 5377 O O . ALA B 1 337 ? 5.168 -15.625 -18.141 1 97.31 337 ALA B O 1
ATOM 5378 N N . PHE B 1 338 ? 6.383 -14.859 -16.438 1 97.12 338 PHE B N 1
ATOM 5379 C CA . PHE B 1 338 ? 7.398 -15.898 -16.562 1 97.12 338 PHE B CA 1
ATOM 5380 C C . PHE B 1 338 ? 6.789 -17.281 -16.344 1 97.12 338 PHE B C 1
ATOM 5382 O O . PHE B 1 338 ? 6.996 -18.188 -17.156 1 97.12 338 PHE B O 1
ATOM 5389 N N . ALA B 1 339 ? 6.043 -17.406 -15.312 1 98.44 339 ALA B N 1
ATOM 5390 C CA . ALA B 1 339 ? 5.473 -18.703 -14.945 1 98.44 339 ALA B CA 1
ATOM 5391 C C . ALA B 1 339 ? 4.512 -19.203 -16.016 1 98.44 339 ALA B C 1
ATOM 5393 O O . ALA B 1 339 ? 4.562 -20.375 -16.406 1 98.44 339 ALA B O 1
ATOM 5394 N N . GLY B 1 340 ? 3.65 -18.328 -16.469 1 98.31 340 GLY B N 1
ATOM 5395 C CA . GLY B 1 340 ? 2.752 -18.703 -17.547 1 98.31 340 GLY B CA 1
ATOM 5396 C C . GLY B 1 340 ? 3.479 -19.078 -18.828 1 98.31 340 GLY B C 1
ATOM 5397 O O . GLY B 1 340 ? 3.162 -20.094 -19.438 1 98.31 340 GLY B O 1
ATOM 5398 N N . ALA B 1 341 ? 4.441 -18.312 -19.188 1 97.19 341 ALA B N 1
ATOM 5399 C CA . ALA B 1 341 ? 5.23 -18.594 -20.375 1 97.19 341 ALA B CA 1
ATOM 5400 C C . ALA B 1 341 ? 6.012 -19.891 -20.234 1 97.19 341 ALA B C 1
ATOM 5402 O O . ALA B 1 341 ? 6.094 -20.688 -21.156 1 97.19 341 ALA B O 1
ATOM 5403 N N . PHE B 1 342 ? 6.539 -20.031 -19.078 1 97.44 342 PHE B N 1
ATOM 5404 C CA . PHE B 1 342 ? 7.281 -21.266 -18.812 1 97.44 342 PHE B CA 1
ATOM 5405 C C . PHE B 1 342 ? 6.387 -22.484 -19 1 97.44 342 PHE B C 1
ATOM 5407 O O . PHE B 1 342 ? 6.785 -23.453 -19.641 1 97.44 342 PHE B O 1
ATOM 5414 N N . ALA B 1 343 ? 5.219 -22.438 -18.422 1 97.75 343 ALA B N 1
ATOM 5415 C CA . ALA B 1 343 ? 4.273 -23.547 -18.562 1 97.75 343 ALA B CA 1
ATOM 5416 C C . ALA B 1 343 ? 3.969 -23.828 -20.031 1 97.75 343 ALA B C 1
ATOM 5418 O O . ALA B 1 343 ? 3.932 -24.984 -20.453 1 97.75 343 ALA B O 1
ATOM 5419 N N . TYR B 1 344 ? 3.785 -22.797 -20.766 1 96.12 344 TYR B N 1
ATOM 5420 C CA . TYR B 1 344 ? 3.5 -22.938 -22.188 1 96.12 344 TYR B CA 1
ATOM 5421 C C . TYR B 1 344 ? 4.66 -23.609 -22.922 1 96.12 344 TYR B C 1
ATOM 5423 O O . TYR B 1 344 ? 4.461 -24.562 -23.672 1 96.12 344 TYR B O 1
ATOM 5431 N N . PHE B 1 345 ? 5.836 -23.094 -22.703 1 94.75 345 PHE B N 1
ATOM 5432 C CA . PHE B 1 345 ? 6.992 -23.594 -23.438 1 94.75 345 PHE B CA 1
ATOM 5433 C C . PHE B 1 345 ? 7.398 -24.984 -22.938 1 94.75 345 PHE B C 1
ATOM 5435 O O . PHE B 1 345 ? 7.953 -25.781 -23.688 1 94.75 345 PHE B O 1
ATOM 5442 N N . LEU B 1 346 ? 7.152 -25.203 -21.672 1 93.75 346 LEU B N 1
ATOM 5443 C CA . LEU B 1 346 ? 7.375 -26.531 -21.125 1 93.75 346 LEU B CA 1
ATOM 5444 C C . LEU B 1 346 ? 6.488 -27.562 -21.828 1 93.75 346 LEU B C 1
ATOM 5446 O O . LEU B 1 346 ? 6.906 -28.703 -22.047 1 93.75 346 LEU B O 1
ATOM 5450 N N . LEU B 1 347 ? 5.262 -27.203 -22.094 1 91.25 347 LEU B N 1
ATOM 5451 C CA . LEU B 1 347 ? 4.352 -28.062 -22.828 1 91.25 347 LEU B CA 1
ATOM 5452 C C . LEU B 1 347 ? 4.906 -28.375 -24.219 1 91.25 347 LEU B C 1
ATOM 5454 O O . LEU B 1 347 ? 4.793 -29.5 -24.688 1 91.25 347 LEU B O 1
ATOM 5458 N N . LEU B 1 348 ? 5.559 -27.391 -24.828 1 88.5 348 LEU B N 1
ATOM 5459 C CA . LEU B 1 348 ? 6.105 -27.547 -26.172 1 88.5 348 LEU B CA 1
ATOM 5460 C C . LEU B 1 348 ? 7.395 -28.375 -26.141 1 88.5 348 LEU B C 1
ATOM 5462 O O . LEU B 1 348 ? 7.68 -29.125 -27.078 1 88.5 348 LEU B O 1
ATOM 5466 N N . SER B 1 349 ? 8.188 -28.109 -25.109 1 88.25 349 SER B N 1
ATOM 5467 C CA . SER B 1 349 ? 9.477 -28.781 -24.969 1 88.25 349 SER B CA 1
ATOM 5468 C C . SER B 1 349 ? 9.656 -29.359 -23.562 1 88.25 349 SER B C 1
ATOM 5470 O O . SER B 1 349 ? 10.555 -28.938 -22.828 1 88.25 349 SER B O 1
ATOM 5472 N N . PRO B 1 350 ? 8.969 -30.406 -23.234 1 86.81 350 PRO B N 1
ATOM 5473 C CA . PRO B 1 350 ? 8.961 -30.938 -21.859 1 86.81 350 PRO B CA 1
ATOM 5474 C C . PRO B 1 350 ? 10.312 -31.5 -21.438 1 86.81 350 PRO B C 1
ATOM 5476 O O . PRO B 1 350 ? 10.586 -31.625 -20.25 1 86.81 350 PRO B O 1
ATOM 5479 N N . LYS B 1 351 ? 11.242 -31.781 -22.375 1 86 351 LYS B N 1
ATOM 5480 C CA . LYS B 1 351 ? 12.516 -32.406 -22.062 1 86 351 LYS B CA 1
ATOM 5481 C C . LYS B 1 351 ? 13.648 -31.391 -22 1 86 351 LYS B C 1
ATOM 5483 O O . LYS B 1 351 ? 14.805 -31.75 -21.75 1 86 351 LYS B O 1
ATOM 5488 N N . SER B 1 352 ? 13.352 -30.109 -22.141 1 89.31 352 SER B N 1
ATOM 5489 C CA . SER B 1 352 ? 14.367 -29.062 -22.141 1 89.31 352 SER B CA 1
ATOM 5490 C C . SER B 1 352 ? 13.93 -27.875 -21.281 1 89.31 352 SER B C 1
ATOM 5492 O O . SER B 1 352 ? 13.664 -26.797 -21.812 1 89.31 352 SER B O 1
ATOM 5494 N N . PRO B 1 353 ? 13.984 -28.062 -20.016 1 92.06 353 PRO B N 1
ATOM 5495 C CA . PRO B 1 353 ? 13.555 -26.969 -19.141 1 92.06 353 PRO B CA 1
ATOM 5496 C C . PRO B 1 353 ? 14.383 -25.703 -19.328 1 92.06 353 PRO B C 1
ATOM 5498 O O . PRO B 1 353 ? 13.859 -24.594 -19.188 1 92.06 353 PRO B O 1
ATOM 5501 N N . GLU B 1 354 ? 15.68 -25.781 -19.734 1 92 354 GLU B N 1
ATOM 5502 C CA . GLU B 1 354 ? 16.531 -24.625 -19.938 1 92 354 GLU B CA 1
ATOM 5503 C C . GLU B 1 354 ? 16.031 -23.766 -21.109 1 92 354 GLU B C 1
ATOM 5505 O O . GLU B 1 354 ? 16.062 -22.547 -21.047 1 92 354 GLU B O 1
ATOM 5510 N N . LEU B 1 355 ? 15.578 -24.484 -22.094 1 91.81 355 LEU B N 1
ATOM 5511 C CA . LEU B 1 355 ? 15.023 -23.781 -23.25 1 91.81 355 LEU B CA 1
ATOM 5512 C C . LEU B 1 355 ? 13.734 -23.062 -22.875 1 91.81 355 LEU B C 1
ATOM 5514 O O . LEU B 1 355 ? 13.508 -21.922 -23.281 1 91.81 355 LEU B O 1
ATOM 5518 N N . ALA B 1 356 ? 12.867 -23.781 -22.141 1 94.5 356 ALA B N 1
ATOM 5519 C CA . ALA B 1 356 ? 11.617 -23.188 -21.688 1 94.5 356 ALA B CA 1
ATOM 5520 C C . ALA B 1 356 ? 11.883 -21.953 -20.828 1 94.5 356 ALA B C 1
ATOM 5522 O O . ALA B 1 356 ? 11.195 -20.938 -20.969 1 94.5 356 ALA B O 1
ATOM 5523 N N . VAL B 1 357 ? 12.945 -22 -20.016 1 95.69 357 VAL B N 1
ATOM 5524 C CA . VAL B 1 357 ? 13.312 -20.891 -19.141 1 95.69 357 VAL B CA 1
ATOM 5525 C C . VAL B 1 357 ? 13.812 -19.719 -19.984 1 95.69 357 VAL B C 1
ATOM 5527 O O . VAL B 1 357 ? 13.422 -18.562 -19.75 1 95.69 357 VAL B O 1
ATOM 5530 N N . SER B 1 358 ? 14.648 -19.969 -20.922 1 93.75 358 SER B N 1
ATOM 5531 C CA . SER B 1 358 ? 15.18 -18.922 -21.797 1 93.75 358 SER B CA 1
ATOM 5532 C C . SER B 1 358 ? 14.062 -18.188 -22.516 1 93.75 358 SER B C 1
ATOM 5534 O O . SER B 1 358 ? 14.047 -16.953 -22.547 1 93.75 358 SER B O 1
ATOM 5536 N N . ARG B 1 359 ? 13.133 -18.906 -23.031 1 94.25 359 ARG B N 1
ATOM 5537 C CA . ARG B 1 359 ? 12.023 -18.328 -23.766 1 94.25 359 ARG B CA 1
ATOM 5538 C C . ARG B 1 359 ? 11.078 -17.578 -22.844 1 94.25 359 ARG B C 1
ATOM 5540 O O . ARG B 1 359 ? 10.586 -16.5 -23.172 1 94.25 359 ARG B O 1
ATOM 5547 N N . ALA B 1 360 ? 10.852 -18.188 -21.656 1 96.12 360 ALA B N 1
ATOM 5548 C CA . ALA B 1 360 ? 9.992 -17.531 -20.656 1 96.12 360 ALA B CA 1
ATOM 5549 C C . ALA B 1 360 ? 10.586 -16.203 -20.203 1 96.12 360 ALA B C 1
ATOM 5551 O O . ALA B 1 360 ? 9.852 -15.242 -19.969 1 96.12 360 ALA B O 1
ATOM 5552 N N . THR B 1 361 ? 11.938 -16.109 -20.109 1 94.75 361 THR B N 1
ATOM 5553 C CA . THR B 1 361 ? 12.609 -14.883 -19.734 1 94.75 361 THR B CA 1
ATOM 5554 C C . THR B 1 361 ? 12.383 -13.797 -20.781 1 94.75 361 THR B C 1
ATOM 5556 O O . THR B 1 361 ? 12.164 -12.633 -20.438 1 94.75 361 THR B O 1
ATOM 5559 N N . TYR B 1 362 ? 12.398 -14.211 -21.984 1 93.31 362 TYR B N 1
ATOM 5560 C CA . TYR B 1 362 ? 12.141 -13.273 -23.078 1 93.31 362 TYR B CA 1
ATOM 5561 C C . TYR B 1 362 ? 10.734 -12.688 -22.969 1 93.31 362 TYR B C 1
ATOM 5563 O O . TYR B 1 362 ? 10.547 -11.477 -23.109 1 93.31 362 TYR B O 1
ATOM 5571 N N . VAL B 1 363 ? 9.805 -13.539 -22.719 1 94.31 363 VAL B N 1
ATOM 5572 C CA . VAL B 1 363 ? 8.406 -13.133 -22.641 1 94.31 363 VAL B CA 1
ATOM 5573 C C . VAL B 1 363 ? 8.203 -12.203 -21.438 1 94.31 363 VAL B C 1
ATOM 5575 O O . VAL B 1 363 ? 7.605 -11.133 -21.578 1 94.31 363 VAL B O 1
ATOM 5578 N N . ALA B 1 364 ? 8.734 -12.57 -20.312 1 94.62 364 ALA B N 1
ATOM 5579 C CA . ALA B 1 364 ? 8.578 -11.797 -19.078 1 94.62 364 ALA B CA 1
ATOM 5580 C C . ALA B 1 364 ? 9.195 -10.406 -19.219 1 94.62 364 ALA B C 1
ATOM 5582 O O . ALA B 1 364 ? 8.688 -9.438 -18.656 1 94.62 364 ALA B O 1
ATOM 5583 N N . ALA B 1 365 ? 10.25 -10.281 -19.984 1 92.25 365 ALA B N 1
ATOM 5584 C CA . ALA B 1 365 ? 10.945 -9.008 -20.188 1 92.25 365 ALA B CA 1
ATOM 5585 C C . ALA B 1 365 ? 10.039 -7.988 -20.859 1 92.25 365 ALA B C 1
ATOM 5587 O O . ALA B 1 365 ? 10.203 -6.781 -20.672 1 92.25 365 ALA B O 1
ATOM 5588 N N . GLN B 1 366 ? 9.094 -8.469 -21.578 1 91.75 366 GLN B N 1
ATOM 5589 C CA . GLN B 1 366 ? 8.18 -7.559 -22.266 1 91.75 366 GLN B CA 1
ATOM 5590 C C . GLN B 1 366 ? 7.199 -6.922 -21.297 1 91.75 366 GLN B C 1
ATOM 5592 O O . GLN B 1 366 ? 6.703 -5.816 -21.531 1 91.75 366 GLN B O 1
ATOM 5597 N N . SER B 1 367 ? 6.938 -7.586 -20.219 1 93.19 367 SER B N 1
ATOM 5598 C CA . SER B 1 367 ? 5.855 -7.207 -19.312 1 93.19 367 SER B CA 1
ATOM 5599 C C . SER B 1 367 ? 6.254 -6.02 -18.438 1 93.19 367 SER B C 1
ATOM 5601 O O . SER B 1 367 ? 5.391 -5.309 -17.922 1 93.19 367 SER B O 1
ATOM 5603 N N . VAL B 1 368 ? 7.52 -5.703 -18.281 1 92.75 368 VAL B N 1
ATOM 5604 C CA . VAL B 1 368 ? 7.961 -4.758 -17.266 1 92.75 368 VAL B CA 1
ATOM 5605 C C . VAL B 1 368 ? 7.973 -3.346 -17.844 1 92.75 368 VAL B C 1
ATOM 5607 O O . VAL B 1 368 ? 8.25 -2.379 -17.125 1 92.75 368 VAL B O 1
ATOM 5610 N N . THR B 1 369 ? 7.625 -3.203 -19.125 1 90.94 369 THR B N 1
ATOM 5611 C CA . THR B 1 369 ? 7.754 -1.91 -19.781 1 90.94 369 THR B CA 1
ATOM 5612 C C . THR B 1 369 ? 6.422 -1.172 -19.797 1 90.94 369 THR B C 1
ATOM 5614 O O . THR B 1 369 ? 6.328 -0.052 -20.297 1 90.94 369 THR B O 1
ATOM 5617 N N . LYS B 1 370 ? 5.391 -1.749 -19.266 1 88.88 370 LYS B N 1
ATOM 5618 C CA . LYS B 1 370 ? 4.055 -1.165 -19.188 1 88.88 370 LYS B CA 1
ATOM 5619 C C . LYS B 1 370 ? 3.451 -1.332 -17.797 1 88.88 370 LYS B C 1
ATOM 5621 O O . LYS B 1 370 ? 3.883 -2.193 -17.031 1 88.88 370 LYS B O 1
ATOM 5626 N N . ASN B 1 371 ? 2.416 -0.503 -17.578 1 88 371 ASN B N 1
ATOM 5627 C CA . ASN B 1 371 ? 1.739 -0.59 -16.281 1 88 371 ASN B CA 1
ATOM 5628 C C . ASN B 1 371 ? 0.847 -1.824 -16.203 1 88 371 ASN B C 1
ATOM 5630 O O . ASN B 1 371 ? 0.188 -2.188 -17.188 1 88 371 ASN B O 1
ATOM 5634 N N . GLY B 1 372 ? 0.828 -2.373 -14.969 1 86.62 372 GLY B N 1
ATOM 5635 C CA . GLY B 1 372 ? -0.098 -3.463 -14.711 1 86.62 372 GLY B CA 1
ATOM 5636 C C . GLY B 1 372 ? 0.52 -4.836 -14.914 1 86.62 372 GLY B C 1
ATOM 5637 O O . GLY B 1 372 ? 1.62 -4.949 -15.453 1 86.62 372 GLY B O 1
ATOM 5638 N N . ALA B 1 373 ? -0.234 -5.801 -14.555 1 88.31 373 ALA B N 1
ATOM 5639 C CA . ALA B 1 373 ? 0.2 -7.184 -14.742 1 88.31 373 ALA B CA 1
ATOM 5640 C C . ALA B 1 373 ? -0.307 -7.734 -16.078 1 88.31 373 ALA B C 1
ATOM 5642 O O . ALA B 1 373 ? 0.294 -7.496 -17.125 1 88.31 373 ALA B O 1
ATOM 5643 N N . ALA B 1 374 ? -1.438 -8.258 -16.109 1 86.75 374 ALA B N 1
ATOM 5644 C CA . ALA B 1 374 ? -1.962 -8.93 -17.297 1 86.75 374 ALA B CA 1
ATOM 5645 C C . ALA B 1 374 ? -2.037 -7.969 -18.484 1 86.75 374 ALA B C 1
ATOM 5647 O O . ALA B 1 374 ? -1.827 -8.367 -19.625 1 86.75 374 ALA B O 1
ATOM 5648 N N . GLU B 1 375 ? -2.268 -6.719 -18.25 1 86.94 375 GLU B N 1
ATOM 5649 C CA . GLU B 1 375 ? -2.416 -5.719 -19.312 1 86.94 375 GLU B CA 1
ATOM 5650 C C . GLU B 1 375 ? -1.094 -5.48 -20.031 1 86.94 375 GLU B C 1
ATOM 5652 O O . GLU B 1 375 ? -1.081 -5 -21.172 1 86.94 375 GLU B O 1
ATOM 5657 N N . SER B 1 376 ? -0.028 -5.84 -19.422 1 88.5 376 SER B N 1
ATOM 5658 C CA . SER B 1 376 ? 1.29 -5.547 -19.984 1 88.5 376 SER B CA 1
ATOM 5659 C C . SER B 1 376 ? 1.859 -6.754 -20.719 1 88.5 376 SER B C 1
ATOM 5661 O O . SER B 1 376 ? 2.943 -6.676 -21.297 1 88.5 376 SER B O 1
ATOM 5663 N N . TYR B 1 377 ? 1.136 -7.859 -20.766 1 94.44 377 TYR B N 1
ATOM 5664 C CA . TYR B 1 377 ? 1.698 -9.117 -21.25 1 94.44 377 TYR B CA 1
ATOM 5665 C C . TYR B 1 377 ? 1.721 -9.164 -22.766 1 94.44 377 TYR B C 1
ATOM 5667 O O . TYR B 1 377 ? 0.83 -8.625 -23.422 1 94.44 377 TYR B O 1
ATOM 5675 N N . ALA B 1 378 ? 2.736 -9.828 -23.281 1 92.56 378 ALA B N 1
ATOM 5676 C CA . ALA B 1 378 ? 2.9 -9.984 -24.719 1 92.56 378 ALA B CA 1
ATOM 5677 C C . ALA B 1 378 ? 2.217 -11.258 -25.219 1 92.56 378 ALA B C 1
ATOM 5679 O O . ALA B 1 378 ? 2.268 -12.297 -24.547 1 92.56 378 ALA B O 1
ATOM 5680 N N . GLY B 1 379 ? 1.555 -11.102 -26.297 1 92.75 379 GLY B N 1
ATOM 5681 C CA . GLY B 1 379 ? 1.017 -12.266 -27 1 92.75 379 GLY B CA 1
ATOM 5682 C C . GLY B 1 379 ? 1.94 -12.789 -28.078 1 92.75 379 GLY B C 1
ATOM 5683 O O . GLY B 1 379 ? 3.002 -12.219 -28.328 1 92.75 379 GLY B O 1
ATOM 5684 N N . ARG B 1 380 ? 1.526 -13.859 -28.625 1 90.25 380 ARG B N 1
ATOM 5685 C CA . ARG B 1 380 ? 2.324 -14.516 -29.672 1 90.25 380 ARG B CA 1
ATOM 5686 C C . ARG B 1 380 ? 2.674 -13.539 -30.781 1 90.25 380 ARG B C 1
ATOM 5688 O O . ARG B 1 380 ? 3.795 -13.555 -31.297 1 90.25 380 ARG B O 1
ATOM 5695 N N . GLY B 1 381 ? 1.767 -12.656 -31.109 1 88.5 381 GLY B N 1
ATOM 5696 C CA . GLY B 1 381 ? 1.969 -11.711 -32.188 1 88.5 381 GLY B CA 1
ATOM 5697 C C . GLY B 1 381 ? 3.012 -10.656 -31.891 1 88.5 381 GLY B C 1
ATOM 5698 O O . GLY B 1 381 ? 3.588 -10.062 -32.812 1 88.5 381 GLY B O 1
ATOM 5699 N N . ASP B 1 382 ? 3.289 -10.422 -30.641 1 88.88 382 ASP B N 1
ATOM 5700 C CA . ASP B 1 382 ? 4.23 -9.398 -30.203 1 88.88 382 ASP B CA 1
ATOM 5701 C C . ASP B 1 382 ? 5.652 -9.953 -30.125 1 88.88 382 ASP B C 1
ATOM 5703 O O . ASP B 1 382 ? 6.605 -9.203 -29.891 1 88.88 382 ASP B O 1
ATOM 5707 N N . LEU B 1 383 ? 5.781 -11.266 -30.375 1 91.81 383 LEU B N 1
ATOM 5708 C CA . LEU B 1 383 ? 7.043 -11.945 -30.094 1 91.81 383 LEU B CA 1
ATOM 5709 C C . LEU B 1 383 ? 7.656 -12.5 -31.375 1 91.81 383 LEU B C 1
ATOM 5711 O O . LEU B 1 383 ? 6.941 -12.773 -32.344 1 91.81 383 LEU B O 1
ATOM 5715 N N . PRO B 1 384 ? 9.008 -12.695 -31.391 1 90.19 384 PRO B N 1
ATOM 5716 C CA . PRO B 1 384 ? 9.656 -13.266 -32.562 1 90.19 384 PRO B CA 1
ATOM 5717 C C . PRO B 1 384 ? 9.242 -14.719 -32.812 1 90.19 384 PRO B C 1
ATOM 5719 O O . PRO B 1 384 ? 9.086 -15.492 -31.875 1 90.19 384 PRO B O 1
ATOM 5722 N N . GLU B 1 385 ? 9.234 -15.078 -34.031 1 87.38 385 GLU B N 1
ATOM 5723 C CA . GLU B 1 385 ? 8.766 -16.391 -34.469 1 87.38 385 GLU B CA 1
ATOM 5724 C C . GLU B 1 385 ? 9.719 -17.5 -34 1 87.38 385 GLU B C 1
ATOM 5726 O O . GLU B 1 385 ? 9.297 -18.625 -33.719 1 87.38 385 GLU B O 1
ATOM 5731 N N . HIS B 1 386 ? 10.93 -17.203 -33.844 1 86.19 386 HIS B N 1
ATOM 5732 C CA . HIS B 1 386 ? 11.93 -18.219 -33.531 1 86.19 386 HIS B CA 1
ATOM 5733 C C . HIS B 1 386 ? 11.719 -18.766 -32.125 1 86.19 386 HIS B C 1
ATOM 5735 O O . HIS B 1 386 ? 12.188 -19.875 -31.797 1 86.19 386 HIS B O 1
ATOM 5741 N N . LEU B 1 387 ? 10.977 -18.031 -31.297 1 89.06 387 LEU B N 1
ATOM 5742 C CA . LEU B 1 387 ? 10.695 -18.5 -29.938 1 89.06 387 LEU B CA 1
ATOM 5743 C C . LEU B 1 387 ? 9.789 -19.734 -29.969 1 89.06 387 LEU B C 1
ATOM 5745 O O . LEU B 1 387 ? 9.781 -20.531 -29.031 1 89.06 387 LEU B O 1
ATOM 5749 N N . PHE B 1 388 ? 9.094 -19.844 -31.094 1 87.56 388 PHE B N 1
ATOM 5750 C CA . PHE B 1 388 ? 8.07 -20.891 -31.156 1 87.56 388 PHE B CA 1
ATOM 5751 C C . PHE B 1 388 ? 8.523 -22.047 -32.031 1 87.56 388 PHE B C 1
ATOM 5753 O O . PHE B 1 388 ? 7.773 -23 -32.25 1 87.56 388 PHE B O 1
ATOM 5760 N N . ARG B 1 389 ? 9.711 -21.906 -32.594 1 80.5 389 ARG B N 1
ATOM 5761 C CA . ARG B 1 389 ? 10.227 -22.969 -33.438 1 80.5 389 ARG B CA 1
ATOM 5762 C C . ARG B 1 389 ? 10.938 -24.031 -32.625 1 80.5 389 ARG B C 1
ATOM 5764 O O . ARG B 1 389 ? 11.617 -23.719 -31.641 1 80.5 389 ARG B O 1
ATOM 5771 N N . ASN B 1 390 ? 10.453 -25.203 -32.656 1 65.5 390 ASN B N 1
ATOM 5772 C CA . ASN B 1 390 ? 11.078 -26.312 -31.953 1 65.5 390 ASN B CA 1
ATOM 5773 C C . ASN B 1 390 ? 12.367 -26.766 -32.625 1 65.5 390 ASN B C 1
ATOM 5775 O O . ASN B 1 390 ? 12.352 -27.219 -33.781 1 65.5 390 ASN B O 1
ATOM 5779 N N . ASP B 1 391 ? 13.484 -26.062 -32.719 1 48.56 391 ASP B N 1
ATOM 5780 C CA . ASP B 1 391 ? 14.633 -26.703 -33.344 1 48.56 391 ASP B CA 1
ATOM 5781 C C . ASP B 1 391 ? 15.086 -27.922 -32.562 1 48.56 391 ASP B C 1
ATOM 5783 O O . ASP B 1 391 ? 14.93 -27.969 -31.328 1 48.56 391 ASP B O 1
#

Organism: NCBI:txid88456

Radius of gyration: 29.48 Å; Cα contacts (8 Å, |Δi|>4): 1822; chains: 2; bounding box: 66×84×89 Å

InterPro domains:
  IPR002139 Ribokinase/fructokinase [PR00990] (16-37)
  IPR002139 Ribokinase/fructokinase [PR00990] (43-62)
  IPR002173 Carbohydrate/purine kinase, PfkB, conserved site [PS00584] (330-343)
  IPR011611 Carbohydrate kinase PfkB [PF00294] (113-376)
  IPR011877 Ribokinase [MF_01987] (12-385)
  IPR029056 Ribokinase-like [G3DSA:3.40.1190.20] (2-83)
  IPR029056 Ribokinase-like [G3DSA:3.40.1190.20] (104-391)
  IPR029056 Ribokinase-like [SSF53613] (13-385)

Sequence (782 aa):
MHSIHEKMTGPAGIVVIGCINSDIVAFVSHLPHAGETVFSSPLEVHFGGKGANQAAQVALLLQSRSTKKGQEGHQCALGDAKQVYPGQPFGHEDADAHDPTTTRGNTTSTCGVAMVGRVGRDTEGSSFLRHFSSLDIDTRGVSVDSHTRTGTALVTVAKGGENTIAYVPGANAFMSKEHLAEQPVLSLLQEAKVVVSENGIPGEASVEAFRIAKGANAHVLTVFTPAPVDRINAAICCFTDFLLCNSVEAQALLKLWGDTTDLSEPTNEMDMARLLHERMLYTASQFAHGARGLANVIITRGANPCVVFANGKAMQVPVAQHVPSELVVDTTGAGDAFAGAFAYFLLLSPKSPELAVSRATYVAAQSVTKNGAAESYAGRGDLPEHLFRNDMHSIHEKMTGPAGIVVIGCINSDIVAFVSHLPHAGETVFSSPLEVHFGGKGANQAAQVALLLQSRSTKKGQEGHQCALGDAKQVYPGQPFGHEDADAHDPTTTRGNTTSTCGVAMVGRVGRDTEGSSFLRHFSSLDIDTRGVSVDSHTRTGTALVTVAKGGENTIAYVPGANAFMSKEHLAEQPVLSLLQEAKVVVSENGIPGEASVEAFRIAKGANAHVLTVFTPAPVDRINAAICCFTDFLLCNSVEAQALLKLWGDTTDLSEPTNEMDMARLLHERMLYTASQFAHGARGLANVIITRGANPCVVFANGKAMQVPVAQHVPSELVVDTTGAGDAFAGAFAYFLLLSPKSPELAVSRATYVAAQSVTKNGAAESYAGRGDLPEHLFRND

pLDDT: mean 83.65, std 21.48, range [22.31, 98.75]

Nearest PDB structures (foldseek):
  4xck-assembly1_A  TM=9.348E-01  e=5.826E-26  Vibrio cholerae O395
  1rk2-assembly2_C  TM=9.196E-01  e=3.696E-25  Escherichia coli
  7c1z-assembly1_A  TM=7.640E-01  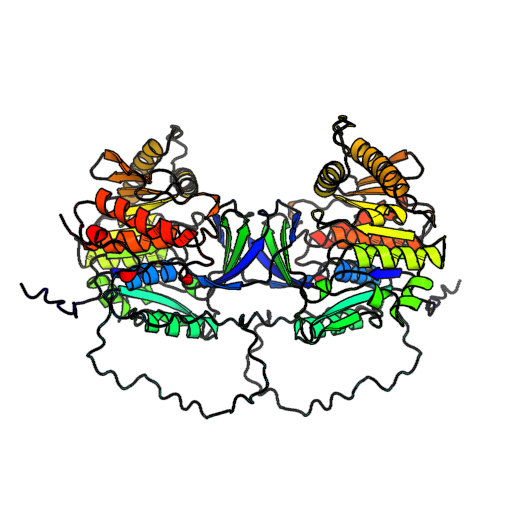e=1.186E-15  Arabidopsis thaliana
  7c1y-assembly1_A  TM=7.212E-01  e=1.580E-16  Arabidopsis thaliana
  7c1x-assembly1_B  TM=7.124E-01  e=2.766E-16  Arabidopsis thaliana

Foldseek 3Di:
DPPPPPLCLDFQQEEFEWAWAKEWEWEFQDDDDVPDDTDTDDIDIFTDILRLLLLLLLLLALDDLPDPQDQDGADDPVDPPPPPDPPDPPPPPPCVVVPVPPPPPPSLSQSSYEYAAEAEPDSRRVRSVVRCVSSSHHDQNYYYHDPWHGKYWYWYAHALADIDIDTGRIGLAPQDLVSCCDPPNLVSLLRYQEYEYEQSHPQRNLLSSLQSNCVNPVNRAYEYEYPVVPHHDLLNLFRHQEYEEAPVSLVSVCVVLPDPPPPDDDPDVQSSQVSQLVSSVVSNVVDDDDRGYNSWYWYDYVQAWIWTDHPNHIDTQGQPDGDDSNQFGHLRQLSSQLSSQLRNVCSVPVPCSSLSNNLSNVQSNQQRRDDHRSVRGHGSNRDDPVNVDPD/DPPPPPLCLDFQQEEFEWAWAKEWEWEFQDDDDVPDDTDTDDIDIFTDILRLLLLLLLLQALDDLPDPQDQDGADDPVDPPPPPDPPDPPPPPPCPVPPVPPPPPVSLSQSSYEYAAEAEPDSRRVRSVVRCVSSSHHDQNYYYHDPWHGKYWYWYAHQLADIDIDTGRIGLAPQALVSCCDPPNLVSLLRYQEYEYEQSHPQRNLLSSLQSNCVNPVNRAYEYEYPVVPDHDLLNLFRHQEYEEAPVSLVSVCVVLPDPPPPDDDPDVLSSQVSQLVSSVVSNVVDDDDRGYNSKYWYDYVQAWIWTDHPNHIDTQGAPDGDDSNQFGHLVQLSSQLSSQLRNVCSVPVPCSSLSNNLSNVQSNQQRRDDHHSVRGHGSNRDDPVNVDDD